Protein AF-A0A0D2FW81-F1 (afdb_monomer)

Mean predicted aligned error: 17.11 Å

Foldseek 3Di:
DDDDDDDPDPDDDPPPDPPPPVVLVVQLQQLCQDFPNDGHPDNVVSVVVLVVDDPVSSVVRVVSSVVSNVVSLLVVLVVLLVVLVVLVVDPVSVVCCVVCVPVNVVSVVSVVVNVVFVVLQVVLLVLLCVQANPVLCCLQVVVCPPPTSLLSVLSSVLSVPDHPVVVLLLLQLLLQLLLVDPDPPGDNPDQHGDSVSSVCCVPPSVSSVPRDDLVVVQWDQDPSSTTDGVVVVVPPPDPPDDDDDDDDDDDDDDDDDDDDDDDDDDDDDDDDDDDDDDDDDDDDDDDDDDDDDDDDDDDDDDDDDDDDDDDDDDDDDDDDDDDDDDDDDDDDDDDDDDDDDDDDDDDDDDDDPPPPPPVPDDPPDFPWAPPQDPVLVVLLPPPDQDFLQSLLVNLVSVVVCVVVVTDHDPSSLLSSLVSLQFDPPPDDPVRSVVLSVVCNVCLLQLANLVQCPDPVRVNRGDPVNFFDDLVNPCVVPPDRDDDDDDDFDDVVLLVVLCVLQVNDPVCCQFFQKDKHQDQPQQQVQAADDDDPVRGRPGNLVLVVVVVVQLVLVDDDDPVDDPLQWSQQAQFALSLLLCLLFLNNLSVLCNNFPVSFSLKAWAGGTKGWAAAARFFFFKKFQAQLLSCLPNVQCQRQKWKKAWQAWADQQWAKWKWTRQVVCSNVLQVQCVVLVNHDPDLMGTDDCSSPPPVNCVVRVTDTGGDIHHRNMMMIGGSSIIMGTHDDHHHTIIMDIGTIWGDHNSLWQTSNNLQGTLVQLLCCLVQVFHRQADPSNHGDQRDGPPHHDQLRDHDDDLAQCSCSNSSVDGCPDPRNSVVCCQCSPNDSVSNVVSSVVSSNVSGNSSSVSSVSSQVRQCVPCPVQRPNNCVVVVHDHDDDDDDPPPVPDDDDDDRDDDDDPDPPPPPDD

Sequence (904 aa):
MSSNPQYRRIQPRPATSSQSQVATQEEALVILQTVGDRTFETLAQTAEYLKQLTPEDRYYAISSQASKLIDVQKKTDQCMAYLLTFAREDEAISQRMIRDPGMWQKISDGAERRRKTKDKKQEAMTAVFERWGRENVERYFAHIMNNGGTTWAKIRRLALKTTLEIAMVELRKACLWRLTNPGPGRDNKTLEPVAADFELLHSQPEKIADVSTPISCGYAVGDSGWLVPAERVLNIADADDLAEEDDSSLSEIVSDTNVDNVEALTGANDDAEIQSAPQSEAEDVTDCSPSASDKGAARDTIPATCSAAESVTGDYEVQSDTDFDLNDGSDVDGDIDDSADLDYSPDQKKRKRDHHDEGGREKRRCGCASGIPNAFIARCTTGRAVNPAGQVSLIKGWAQHDRAGRSVCYHHARNIALVLGMQTRGIDMEMLKARLSMYYEAAVQNTIGKLKVDKSTYMWFSLDSRPSRPADGLGPYKLMPLKEEAFSITSEDQERLRTELGIDAQEWHAVGSIVLDCFEWWSIVTYSGPLEHLRGKTIKGVIDEEFDMYLAHLRKINNKNNYGWLRNMLHSLGQQVMRQDPLYYILYCALRPDRNTNLVSYPYYAKYARPGDSTAFRHIDLNIKQLAQSRRGASMIQGTVSLDNEEEDDCTIILPGMHHHIDEWARQIEDRGLSSDAFVHRISADHFNEDDAKAFGTSWTSQPCCAGQVRITLPHLPHGALGPTKRTRRTMLPWYVGLQADMETLEVAESGTWSDLSTAHRDLIAAPLSPSGLANRYDTIPFAFPAAVELNGLGAISDALVARRRHDKPAVISEKTIILKGTAEQRQQFIAVWRQKATNMVCEAFEMVKEVEMRLFGEKSFFVRKSLGLPPTVPDDDPDPGSPTADGYIHGFEEPTPDGLSKE

Nearest PDB structures (foldseek):
  5ncj-assembly2_B  TM=5.486E-01  e=3.817E-04  Streptomyces muensis
  7e08-assembly1_A-2  TM=6.364E-01  e=1.590E-03  uncultured bacterium esnapd13
  7e05-assembly1_B  TM=5.856E-01  e=3.992E-03  uncultured bacterium esnapd13
  5fzl-assembly1_A  TM=5.194E-01  e=1.151E-02  Homo sapiens

Secondary structure (DSSP, 8-state):
----------PPPPP----TTTHHHHHHHHHHHEETTEE-SSHHHHHHHHHHS-HHHHHHHHHHHHHHHHHHHHHHHHHHHHHHHHHHH-HHHHHHHTT-HHHHHHHHHHHHHHHHHHHHHHHHHHHHHHHH-HHHHHHHSGGGTTS-HHHHHHHHHHHTTS-HHHHHHHHHHHHHHHHHS--TT--SS--S--TTHHHHHHH-THHHHTPPPSGGGTEEE-TTSSEEETHHHHTTS---------------------------------------------------PPPP---------------------------------------------------------------------------S-TTS-HHHHHHTT--S---HHHHHHHHHHHHHHHHTT----HHHHHHHHHHTTB--TT--HHHHHHHHHHHHHHHHTT-HHHHHH-TTTGGGB-GGGSPPPTTTTTTT-SSPPP-PPPP---HHHHHHHHHHTT--HHHHHHHSEEEEE-STHHHHPBP-SS-GGGTT-BHHHHHHHHHHHHHHT---BTTB--TTEETT-SS-HHHHHHTT-HHHHHHHHHH-TT----EEEPP--EEEE-TT----EEEESS-HHHHHHH-TTTT--EEEEESS---TTSSEEE-TTGGGTHHHHHHHHHHTT-----SSEE--TTTS-HHHHHHTT---EEE---TTEEEEE-TTS-EEE-SS--S-EEEE--PEEEB-TTSSBBSSGGG-BHHHHHHHHHTT---SB-TTS-B-SS----S--TT------S-HHHHHHTTSS-TTSHHHHHHHIIIIIS-HHHHHHHHHHHHHHHHHHHHHHHHHHHHHHHHHHGGG-HHHHHHTTPPPPPPPPPP-TTS----------PPPPGGGSS--

Organism: NCBI:txid1442369

Structure (mmCIF, N/CA/C/O backbone):
data_AF-A0A0D2FW81-F1
#
_entry.id   AF-A0A0D2FW81-F1
#
loop_
_atom_site.group_PDB
_atom_site.id
_atom_site.type_symbol
_atom_site.label_atom_id
_atom_site.label_alt_id
_atom_site.label_comp_id
_atom_site.label_asym_id
_atom_site.label_entity_id
_atom_site.label_seq_id
_atom_site.pdbx_PDB_ins_code
_atom_site.Cartn_x
_atom_site.Cartn_y
_atom_site.Cartn_z
_atom_site.occupancy
_atom_site.B_iso_or_equiv
_atom_site.auth_seq_id
_atom_site.auth_comp_id
_atom_site.auth_asym_id
_atom_site.auth_atom_id
_atom_site.pdbx_PDB_model_num
ATOM 1 N N . MET A 1 1 ? 12.836 82.874 -39.401 1.00 36.91 1 MET A N 1
ATOM 2 C CA . MET A 1 1 ? 13.390 81.768 -38.584 1.00 36.91 1 MET A CA 1
ATOM 3 C C . MET A 1 1 ? 12.464 80.564 -38.709 1.00 36.91 1 MET A C 1
ATOM 5 O O . MET A 1 1 ? 11.299 80.786 -38.998 1.00 36.91 1 MET A O 1
ATOM 9 N N . SER A 1 2 ? 13.012 79.352 -38.565 1.00 37.69 2 SER A N 1
ATOM 10 C CA . SER A 1 2 ? 12.387 78.008 -38.568 1.00 37.69 2 SER A CA 1
ATOM 11 C C . SER A 1 2 ? 10.851 77.942 -38.479 1.00 37.69 2 SER A C 1
ATOM 13 O O . SER A 1 2 ? 10.268 78.511 -37.569 1.00 37.69 2 SER A O 1
ATOM 15 N N . SER A 1 3 ? 10.158 77.169 -39.318 1.00 36.75 3 SER A N 1
ATOM 16 C CA . SER A 1 3 ? 10.282 75.701 -39.336 1.00 36.75 3 SER A CA 1
ATOM 17 C C . SER A 1 3 ? 9.878 75.057 -40.679 1.00 36.75 3 SER A C 1
ATOM 19 O O . SER A 1 3 ? 9.390 75.713 -41.595 1.00 36.75 3 SER A O 1
ATOM 21 N N . ASN A 1 4 ? 10.177 73.762 -40.823 1.00 34.06 4 ASN A N 1
ATOM 22 C CA . ASN A 1 4 ? 10.326 73.067 -42.103 1.00 34.06 4 ASN A CA 1
ATOM 23 C C . ASN A 1 4 ? 9.243 71.975 -42.279 1.00 34.06 4 ASN A C 1
ATOM 25 O O . ASN A 1 4 ? 9.215 71.051 -41.461 1.00 34.06 4 ASN A O 1
ATOM 29 N N . PRO A 1 5 ? 8.371 72.020 -43.307 1.00 40.62 5 PRO A N 1
ATOM 30 C CA . PRO A 1 5 ? 7.389 70.966 -43.552 1.00 40.62 5 PRO A CA 1
ATOM 31 C C . PRO A 1 5 ? 8.065 69.755 -44.215 1.00 40.62 5 PRO A C 1
ATOM 33 O O . PRO A 1 5 ? 8.219 69.691 -45.436 1.00 40.62 5 PRO A O 1
ATOM 36 N N . GLN A 1 6 ? 8.481 68.773 -43.411 1.00 39.00 6 GLN A N 1
ATOM 37 C CA . GLN A 1 6 ? 9.050 67.536 -43.947 1.00 39.00 6 GLN A CA 1
ATOM 38 C C . GLN A 1 6 ? 8.000 66.723 -44.717 1.00 39.00 6 GLN A C 1
ATOM 40 O O . GLN A 1 6 ? 6.972 66.309 -44.180 1.00 39.00 6 GLN A O 1
ATOM 45 N N . TYR A 1 7 ? 8.310 66.449 -45.983 1.00 32.81 7 TYR A N 1
ATOM 46 C CA . TYR A 1 7 ? 7.567 65.534 -46.843 1.00 32.81 7 TYR A CA 1
ATOM 47 C C . TYR A 1 7 ? 7.407 64.155 -46.184 1.00 32.81 7 TYR A C 1
ATOM 49 O O . TYR A 1 7 ? 8.400 63.483 -45.891 1.00 32.81 7 TYR A O 1
ATOM 57 N N . ARG A 1 8 ? 6.163 63.665 -46.066 1.00 32.06 8 ARG A N 1
ATOM 58 C CA . ARG A 1 8 ? 5.905 62.231 -45.854 1.00 32.06 8 ARG A CA 1
ATOM 59 C C . ARG A 1 8 ? 6.378 61.457 -47.084 1.00 32.06 8 ARG A C 1
ATOM 61 O O . ARG A 1 8 ? 5.662 61.324 -48.073 1.00 32.06 8 ARG A O 1
ATOM 68 N N . ARG A 1 9 ? 7.594 60.921 -47.004 1.00 33.56 9 ARG A N 1
ATOM 69 C CA . ARG A 1 9 ? 8.120 59.945 -47.958 1.00 33.56 9 ARG A CA 1
ATOM 70 C C . ARG A 1 9 ? 7.308 58.658 -47.794 1.00 33.56 9 ARG A C 1
ATOM 72 O O . ARG A 1 9 ? 7.492 57.943 -46.812 1.00 33.56 9 ARG A O 1
ATOM 79 N N . ILE A 1 10 ? 6.395 58.380 -48.726 1.00 36.53 10 ILE A N 1
ATOM 80 C CA . ILE A 1 10 ? 5.711 57.083 -48.793 1.00 36.53 10 ILE A CA 1
ATOM 81 C C . ILE A 1 10 ? 6.795 56.033 -49.043 1.00 36.53 10 ILE A C 1
ATOM 83 O O . ILE A 1 10 ? 7.355 55.968 -50.137 1.00 36.53 10 ILE A O 1
ATOM 87 N N . GLN A 1 11 ? 7.133 55.245 -48.022 1.00 33.00 11 GLN A N 1
ATOM 88 C CA . GLN A 1 11 ? 7.944 54.054 -48.239 1.00 33.00 11 GLN A CA 1
ATOM 89 C C . GLN A 1 11 ? 7.075 53.010 -48.951 1.00 33.00 11 GLN A C 1
ATOM 91 O O . GLN A 1 11 ? 5.920 52.819 -48.555 1.00 33.00 11 GLN A O 1
ATOM 96 N N . PRO A 1 12 ? 7.583 52.337 -49.997 1.00 34.09 12 PRO A N 1
ATOM 97 C CA . PRO A 1 12 ? 6.867 51.215 -50.582 1.00 34.09 12 PRO A CA 1
ATOM 98 C C . PRO A 1 12 ? 6.705 50.128 -49.515 1.00 34.09 12 PRO A C 1
ATOM 100 O O . PRO A 1 12 ? 7.661 49.812 -48.803 1.00 34.09 12 PRO A O 1
ATOM 103 N N . ARG A 1 13 ? 5.507 49.535 -49.411 1.00 34.50 13 ARG A N 1
ATOM 104 C CA . ARG A 1 13 ? 5.342 48.287 -48.652 1.00 34.50 13 ARG A CA 1
ATOM 105 C C . ARG A 1 13 ? 6.376 47.282 -49.180 1.00 34.50 13 ARG A C 1
ATOM 107 O O . ARG A 1 13 ? 6.450 47.129 -50.403 1.00 34.50 13 ARG A O 1
ATOM 114 N N . PRO A 1 14 ? 7.146 46.592 -48.318 1.00 34.81 14 PRO A N 1
ATOM 115 C CA . PRO A 1 14 ? 7.971 45.489 -48.784 1.00 34.81 14 PRO A CA 1
ATOM 116 C C . PRO A 1 14 ? 7.052 44.469 -49.459 1.00 34.81 14 PRO A C 1
ATOM 118 O O . PRO A 1 14 ? 5.993 44.130 -48.926 1.00 34.81 14 PRO A O 1
ATOM 121 N N . ALA A 1 15 ? 7.431 44.026 -50.656 1.00 37.22 15 ALA A N 1
ATOM 122 C CA . ALA A 1 15 ? 6.680 43.007 -51.367 1.00 37.22 15 ALA A CA 1
ATOM 123 C C . ALA A 1 15 ? 6.626 41.745 -50.498 1.00 37.22 15 ALA A C 1
ATOM 125 O O . ALA A 1 15 ? 7.669 41.193 -50.146 1.00 37.22 15 ALA A O 1
ATOM 126 N N . THR A 1 16 ? 5.419 41.288 -50.160 1.00 36.81 16 THR A N 1
ATOM 127 C CA . THR A 1 16 ? 5.213 39.961 -49.578 1.00 36.81 16 THR A CA 1
ATOM 128 C C . THR A 1 16 ? 5.752 38.938 -50.567 1.00 36.81 16 THR A C 1
ATOM 130 O O . THR A 1 16 ? 5.180 38.761 -51.646 1.00 36.81 16 THR A O 1
ATOM 133 N N . SER A 1 17 ? 6.883 38.318 -50.231 1.00 38.50 17 SER A N 1
ATOM 134 C CA . SER A 1 17 ? 7.563 37.357 -51.089 1.00 38.50 17 SER A CA 1
ATOM 135 C C . SER A 1 17 ? 6.629 36.192 -51.406 1.00 38.50 17 SER A C 1
ATOM 137 O O . SER A 1 17 ? 6.050 35.563 -50.521 1.00 38.50 17 SER A O 1
ATOM 139 N N . SER A 1 18 ? 6.497 35.868 -52.690 1.00 44.69 18 SER A N 1
ATOM 140 C CA . SER A 1 18 ? 5.709 34.740 -53.186 1.00 44.69 18 SER A CA 1
ATOM 141 C C . SER A 1 18 ? 6.417 33.394 -52.947 1.00 44.69 18 SER A C 1
ATOM 143 O O . SER A 1 18 ? 6.593 32.594 -53.861 1.00 44.69 18 SER A O 1
ATOM 145 N N . GLN A 1 19 ? 6.801 33.105 -51.700 1.00 43.53 19 GLN A N 1
ATOM 146 C CA . GLN A 1 19 ? 7.464 31.858 -51.278 1.00 43.53 19 GLN A CA 1
ATOM 147 C C . GLN A 1 19 ? 6.510 30.646 -51.157 1.00 43.53 19 GLN A C 1
ATOM 149 O O . GLN A 1 19 ? 6.854 29.625 -50.572 1.00 43.53 19 GLN A O 1
ATOM 154 N N . SER A 1 20 ? 5.308 30.716 -51.735 1.00 47.03 20 SER A N 1
ATOM 155 C CA . SER A 1 20 ? 4.236 29.735 -51.502 1.00 47.03 20 SER A CA 1
ATOM 156 C C . SER A 1 20 ? 4.322 28.437 -52.327 1.00 47.03 20 SER A C 1
ATOM 158 O O . SER A 1 20 ? 3.483 27.562 -52.117 1.00 47.03 20 SER A O 1
ATOM 160 N N . GLN A 1 21 ? 5.253 28.296 -53.282 1.00 48.81 21 GLN A N 1
ATOM 161 C CA . GLN A 1 21 ? 5.257 27.150 -54.218 1.00 48.81 21 GLN A CA 1
ATOM 162 C C . GLN A 1 21 ? 6.436 26.173 -54.090 1.00 48.81 21 GLN A C 1
ATOM 164 O O . GLN A 1 21 ? 6.272 25.016 -54.465 1.00 48.81 21 GLN A O 1
ATOM 169 N N . VAL A 1 22 ? 7.579 26.572 -53.522 1.00 53.28 22 VAL A N 1
ATOM 170 C CA . VAL A 1 22 ? 8.696 25.632 -53.258 1.00 53.28 22 VAL A CA 1
ATOM 171 C C . VAL A 1 22 ? 8.409 24.763 -52.019 1.00 53.28 22 VAL A C 1
ATOM 173 O O . VAL A 1 22 ? 8.812 23.601 -51.943 1.00 53.28 22 VAL A O 1
ATOM 176 N N . ALA A 1 23 ? 7.594 25.300 -51.104 1.00 58.06 23 ALA A N 1
ATOM 177 C CA . ALA A 1 23 ? 7.311 24.740 -49.791 1.00 58.06 23 ALA A CA 1
ATOM 178 C C . ALA A 1 23 ? 6.840 23.276 -49.786 1.00 58.06 23 ALA A C 1
ATOM 180 O O . ALA A 1 23 ? 7.172 22.570 -48.848 1.00 58.06 23 ALA A O 1
ATOM 181 N N . THR A 1 24 ? 6.097 22.772 -50.782 1.00 68.81 24 THR A N 1
ATOM 182 C CA . THR A 1 24 ? 5.562 21.392 -50.716 1.00 68.81 24 THR A CA 1
ATOM 183 C C . THR A 1 24 ? 6.593 20.309 -51.035 1.00 68.81 24 THR A C 1
ATOM 185 O O . THR A 1 24 ? 6.506 19.212 -50.485 1.00 68.81 24 THR A O 1
ATOM 188 N N . GLN A 1 25 ? 7.580 20.589 -51.894 1.00 75.31 25 GLN A N 1
ATOM 189 C CA . GLN A 1 25 ? 8.678 19.650 -52.155 1.00 75.31 25 GLN A CA 1
ATOM 190 C C . GLN A 1 25 ? 9.708 19.682 -51.026 1.00 75.31 25 GLN A C 1
ATOM 192 O O . GLN A 1 25 ? 10.181 18.627 -50.609 1.00 75.31 25 GLN A O 1
ATOM 197 N N . GLU A 1 26 ? 9.989 20.868 -50.484 1.00 82.31 26 GLU A N 1
ATOM 198 C CA . GLU A 1 26 ? 10.825 21.029 -49.291 1.00 82.31 26 GLU A CA 1
ATOM 199 C C . GLU A 1 26 ? 10.161 20.395 -48.056 1.00 82.31 26 GLU A C 1
ATOM 201 O O . GLU A 1 26 ? 10.814 19.638 -47.350 1.00 82.31 26 GLU A O 1
ATOM 206 N N . GLU A 1 27 ? 8.851 20.580 -47.841 1.00 85.06 27 GLU A N 1
ATOM 207 C CA . GLU A 1 27 ? 8.082 19.930 -46.765 1.00 85.06 27 GLU A CA 1
ATOM 208 C C . GLU A 1 27 ? 8.130 18.396 -46.888 1.00 85.06 27 GLU A C 1
ATOM 210 O O . GLU A 1 27 ? 8.410 17.710 -45.905 1.00 85.06 27 GLU A O 1
ATOM 215 N N . ALA A 1 28 ? 7.934 17.837 -48.090 1.00 86.44 28 ALA A N 1
ATOM 216 C CA . ALA A 1 28 ? 8.048 16.394 -48.321 1.00 86.44 28 ALA A CA 1
ATOM 217 C C . ALA A 1 28 ? 9.473 15.858 -48.085 1.00 86.44 28 ALA A C 1
ATOM 219 O O . ALA A 1 28 ? 9.639 14.779 -47.509 1.00 86.44 28 ALA A O 1
ATOM 220 N N . LEU A 1 29 ? 10.499 16.603 -48.512 1.00 86.38 29 LEU A N 1
ATOM 221 C CA . LEU A 1 29 ? 11.899 16.238 -48.310 1.00 86.38 29 LEU A CA 1
ATOM 222 C C . LEU A 1 29 ? 12.276 16.285 -46.823 1.00 86.38 29 LEU A C 1
ATOM 224 O O . LEU A 1 29 ? 12.851 15.319 -46.329 1.00 86.38 29 LEU A O 1
ATOM 228 N N . VAL A 1 30 ? 11.863 17.330 -46.098 1.00 91.25 30 VAL A N 1
ATOM 229 C CA . VAL A 1 30 ? 12.036 17.463 -44.642 1.00 91.25 30 VAL A CA 1
ATOM 230 C C . VAL A 1 30 ? 11.322 16.331 -43.900 1.00 91.25 30 VAL A C 1
ATOM 232 O O . VAL A 1 30 ? 11.922 15.702 -43.035 1.00 91.25 30 VAL A O 1
ATOM 235 N N . ILE A 1 31 ? 10.083 15.982 -44.268 1.00 89.44 31 ILE A N 1
ATOM 236 C CA . ILE A 1 31 ? 9.366 14.837 -43.672 1.00 89.44 31 ILE A CA 1
ATOM 237 C C . ILE A 1 31 ? 10.150 13.531 -43.843 1.00 89.44 31 ILE A C 1
ATOM 239 O O . ILE A 1 31 ? 10.246 12.749 -42.897 1.00 89.44 31 ILE A O 1
ATOM 243 N N . LEU A 1 32 ? 10.712 13.288 -45.031 1.00 91.00 32 LEU A N 1
ATOM 244 C CA . LEU A 1 32 ? 11.536 12.108 -45.300 1.00 91.00 32 LEU A CA 1
ATOM 245 C C . LEU A 1 32 ? 12.903 12.160 -44.603 1.00 91.00 32 LEU A C 1
ATOM 247 O O . LEU A 1 32 ? 13.436 11.108 -44.262 1.00 91.00 32 LEU A O 1
ATOM 251 N N . GLN A 1 33 ? 13.452 13.355 -44.382 1.00 95.12 33 GLN A N 1
ATOM 252 C CA . GLN A 1 33 ? 14.712 13.594 -43.675 1.00 95.12 33 GLN A CA 1
ATOM 253 C C . GLN A 1 33 ? 14.577 13.594 -42.147 1.00 95.12 33 GLN A C 1
ATOM 255 O O . GLN A 1 33 ? 15.594 13.501 -41.466 1.00 95.12 33 GLN A O 1
ATOM 260 N N . THR A 1 34 ? 13.369 13.685 -41.586 1.00 91.56 34 THR A N 1
ATOM 261 C CA . THR A 1 34 ? 13.149 13.718 -40.131 1.00 91.56 34 THR A CA 1
ATOM 262 C C . THR A 1 34 ? 12.548 12.409 -39.609 1.00 91.56 34 THR A C 1
ATOM 264 O O . THR A 1 34 ? 11.454 12.006 -40.009 1.00 91.56 34 THR A O 1
ATOM 267 N N . VAL A 1 35 ? 13.235 11.761 -38.660 1.00 90.31 35 VAL A N 1
ATOM 268 C CA . VAL A 1 35 ? 12.784 10.541 -37.963 1.00 90.31 35 VAL A CA 1
ATOM 269 C C . VAL A 1 35 ? 12.871 10.739 -36.449 1.00 90.31 35 VAL A C 1
ATOM 271 O O . VAL A 1 35 ? 13.964 10.787 -35.878 1.00 90.31 35 VAL A O 1
ATOM 274 N N . GLY A 1 36 ? 11.713 10.820 -35.787 1.00 89.50 36 GLY A N 1
ATOM 275 C CA . GLY A 1 36 ? 11.636 11.296 -34.401 1.00 89.50 36 GLY A CA 1
ATOM 276 C C . GLY A 1 36 ? 12.146 12.736 -34.316 1.00 89.50 36 GLY A C 1
ATOM 277 O O . GLY A 1 36 ? 11.837 13.542 -35.190 1.00 89.50 36 GLY A O 1
ATOM 278 N N . ASP A 1 37 ? 12.988 13.022 -33.326 1.00 89.94 37 ASP A N 1
ATOM 279 C CA . ASP A 1 37 ? 13.571 14.356 -33.100 1.00 89.94 37 ASP A CA 1
ATOM 280 C C . ASP A 1 37 ? 14.871 14.605 -33.895 1.00 89.94 37 ASP A C 1
ATOM 282 O O . ASP A 1 37 ? 15.617 15.541 -33.609 1.00 89.94 37 ASP A O 1
ATOM 286 N N . ARG A 1 38 ? 15.200 13.740 -34.866 1.00 92.81 38 ARG A N 1
ATOM 287 C CA . ARG A 1 38 ? 16.430 13.832 -35.669 1.00 92.81 38 ARG A CA 1
ATOM 288 C C . ARG A 1 38 ? 16.117 14.165 -37.117 1.00 92.81 38 ARG A C 1
ATOM 290 O O . ARG A 1 38 ? 15.380 13.421 -37.758 1.00 92.81 38 ARG A O 1
ATOM 297 N N . THR A 1 39 ? 16.755 15.209 -37.633 1.00 94.44 39 THR A N 1
ATOM 298 C CA . THR A 1 39 ? 16.758 15.567 -39.058 1.00 94.44 39 THR A CA 1
ATOM 299 C C . THR A 1 39 ? 18.122 15.251 -39.663 1.00 94.44 39 THR A C 1
ATOM 301 O O . THR A 1 39 ? 19.151 15.538 -39.053 1.00 94.44 39 THR A O 1
ATOM 304 N N . PHE A 1 40 ? 18.128 14.655 -40.852 1.00 94.94 40 PHE A N 1
ATOM 305 C CA . PHE A 1 40 ? 19.324 14.259 -41.593 1.00 94.94 40 PHE A CA 1
ATOM 306 C C . PHE A 1 40 ? 19.504 15.129 -42.842 1.00 94.94 40 PHE A C 1
ATOM 308 O O . PHE A 1 40 ? 18.536 15.510 -43.493 1.00 94.94 40 PHE A O 1
ATOM 315 N N . GLU A 1 41 ? 20.746 15.401 -43.233 1.00 92.44 41 GLU A N 1
ATOM 316 C CA . GLU A 1 41 ? 21.062 16.236 -44.401 1.00 92.44 41 GLU A CA 1
ATOM 317 C C . GLU A 1 41 ? 20.705 15.542 -45.723 1.00 92.44 41 GLU A C 1
ATOM 319 O O . GLU A 1 41 ? 20.479 16.193 -46.740 1.00 92.44 41 GLU A O 1
ATOM 324 N N . THR A 1 42 ? 20.635 14.206 -45.736 1.00 94.25 42 THR A N 1
ATOM 325 C CA . THR A 1 42 ? 20.328 13.420 -46.940 1.00 94.25 42 THR A CA 1
ATOM 326 C C . THR A 1 42 ? 19.393 12.241 -46.663 1.00 94.25 42 THR A C 1
ATOM 328 O O . THR A 1 42 ? 19.382 11.639 -45.585 1.00 94.25 42 THR A O 1
ATOM 331 N N . LEU A 1 43 ? 18.644 11.834 -47.692 1.00 90.00 43 LEU A N 1
ATOM 332 C CA . LEU A 1 43 ? 17.819 10.622 -47.646 1.00 90.00 43 LEU A CA 1
ATOM 333 C C . LEU A 1 43 ? 18.652 9.348 -47.431 1.00 90.00 43 LEU A C 1
ATOM 335 O O . LEU A 1 43 ? 18.160 8.396 -46.834 1.00 90.00 43 LEU A O 1
ATOM 339 N N . ALA A 1 44 ? 19.920 9.337 -47.858 1.00 90.88 44 ALA A N 1
ATOM 340 C CA . ALA A 1 44 ? 20.838 8.226 -47.617 1.00 90.88 44 ALA A CA 1
ATOM 341 C C . ALA A 1 44 ? 21.174 8.074 -46.122 1.00 90.88 44 ALA A C 1
ATOM 343 O O . ALA A 1 44 ? 21.063 6.973 -45.586 1.00 90.88 44 ALA A O 1
ATOM 344 N N . GLN A 1 45 ? 21.498 9.176 -45.431 1.00 94.06 45 GLN A N 1
ATOM 345 C CA . GLN A 1 45 ? 21.685 9.188 -43.973 1.00 94.06 45 GLN A CA 1
ATOM 346 C C . GLN A 1 45 ? 20.405 8.743 -43.242 1.00 94.06 45 GLN A C 1
ATOM 348 O O . GLN A 1 45 ? 20.474 7.930 -42.321 1.00 94.06 45 GLN A O 1
ATOM 353 N N . THR A 1 46 ? 19.233 9.208 -43.692 1.00 92.19 46 THR A N 1
ATOM 354 C CA . THR A 1 46 ? 17.942 8.813 -43.100 1.00 92.19 46 THR A CA 1
ATOM 355 C C . THR A 1 46 ? 17.668 7.320 -43.279 1.00 92.19 46 THR A C 1
ATOM 357 O O . THR A 1 46 ? 17.301 6.634 -42.327 1.00 92.19 46 THR A O 1
ATOM 360 N N . ALA A 1 47 ? 17.885 6.786 -44.484 1.00 86.56 47 ALA A N 1
ATOM 361 C CA . ALA A 1 47 ? 17.716 5.368 -44.775 1.00 86.56 47 ALA A CA 1
ATOM 362 C C . ALA A 1 47 ? 18.682 4.499 -43.954 1.00 86.56 47 ALA A C 1
ATOM 364 O O . ALA A 1 47 ? 18.283 3.445 -43.463 1.00 86.56 47 ALA A O 1
ATOM 365 N N . GLU A 1 48 ? 19.927 4.941 -43.763 1.00 91.75 48 GLU A N 1
ATOM 366 C CA . GLU A 1 48 ? 20.900 4.227 -42.933 1.00 91.75 48 GLU A CA 1
ATOM 367 C C . GLU A 1 48 ? 20.520 4.264 -41.445 1.00 91.75 48 GLU A C 1
ATOM 369 O O . GLU A 1 48 ? 20.569 3.235 -40.774 1.00 91.75 48 GLU A O 1
ATOM 374 N N . TYR A 1 49 ? 20.016 5.394 -40.941 1.00 94.81 49 TYR A N 1
ATOM 375 C CA . TYR A 1 49 ? 19.458 5.473 -39.589 1.00 94.81 49 TYR A CA 1
ATOM 376 C C . TYR A 1 49 ? 18.227 4.568 -39.410 1.00 94.81 49 TYR A C 1
ATOM 378 O O . TYR A 1 49 ? 18.140 3.830 -38.430 1.00 94.81 49 TYR A O 1
ATOM 386 N N . LEU A 1 50 ? 17.305 4.537 -40.379 1.00 86.19 50 LEU A N 1
ATOM 387 C CA . LEU A 1 50 ? 16.153 3.627 -40.359 1.00 86.19 50 LEU A CA 1
ATOM 388 C C . LEU A 1 50 ? 16.590 2.150 -40.343 1.00 86.19 50 LEU A C 1
ATOM 390 O O . LEU A 1 50 ? 15.964 1.346 -39.653 1.00 86.19 50 LEU A O 1
ATOM 394 N N . LYS A 1 51 ? 17.684 1.778 -41.028 1.00 90.88 51 LYS A N 1
ATOM 395 C CA . LYS A 1 51 ? 18.278 0.426 -40.941 1.00 90.88 51 LYS A CA 1
ATOM 396 C C . LYS A 1 51 ? 18.877 0.106 -39.565 1.00 90.88 51 LYS A C 1
ATOM 398 O O . LYS A 1 51 ? 18.931 -1.073 -39.216 1.00 90.88 51 LYS A O 1
ATOM 403 N N . GLN A 1 52 ? 19.298 1.113 -38.800 1.00 89.88 52 GLN A N 1
ATOM 404 C CA . GLN A 1 52 ? 19.806 0.963 -37.429 1.00 89.88 52 GLN A CA 1
ATOM 405 C C . GLN A 1 52 ? 18.681 0.867 -36.382 1.00 89.88 52 GLN A C 1
ATOM 407 O O . GLN A 1 52 ? 18.912 0.370 -35.280 1.00 89.88 52 GLN A O 1
ATOM 412 N N . LEU A 1 53 ? 17.458 1.305 -36.706 1.00 82.50 53 LEU A N 1
ATOM 413 C CA . LEU A 1 53 ? 16.280 1.084 -35.860 1.00 82.50 53 LEU A CA 1
ATOM 414 C C . LEU A 1 53 ? 15.877 -0.397 -35.825 1.00 82.50 53 LEU A C 1
ATOM 416 O O . LEU A 1 53 ? 16.073 -1.133 -36.802 1.00 82.50 53 LEU A O 1
ATOM 420 N N . THR A 1 54 ? 15.247 -0.825 -34.724 1.00 84.31 54 THR A N 1
ATOM 421 C CA . THR A 1 54 ? 14.632 -2.160 -34.641 1.00 84.31 54 THR A CA 1
ATOM 422 C C . THR A 1 54 ? 13.533 -2.309 -35.706 1.00 84.31 54 THR A C 1
ATOM 424 O O . THR A 1 54 ? 13.020 -1.298 -36.188 1.00 84.31 54 THR A O 1
ATOM 427 N N . PRO A 1 55 ? 13.144 -3.533 -36.117 1.00 78.12 55 PRO A N 1
ATOM 428 C CA . PRO A 1 55 ? 12.097 -3.716 -37.128 1.00 78.12 55 PRO A CA 1
ATOM 429 C C . PRO A 1 55 ? 10.770 -3.024 -36.780 1.00 78.12 55 PRO A C 1
ATOM 431 O O . PRO A 1 55 ? 10.099 -2.517 -37.673 1.00 78.12 55 PRO A O 1
ATOM 434 N N . GLU A 1 56 ? 10.430 -2.968 -35.492 1.00 61.28 56 GLU A N 1
ATOM 435 C CA . GLU A 1 56 ? 9.215 -2.339 -34.976 1.00 61.28 56 GLU A CA 1
ATOM 436 C C . GLU A 1 56 ? 9.328 -0.806 -34.953 1.00 61.28 56 GLU A C 1
ATOM 438 O O . GLU A 1 56 ? 8.509 -0.127 -35.571 1.00 61.28 56 GLU A O 1
ATOM 443 N N . ASP A 1 57 ? 10.399 -0.247 -34.375 1.00 67.50 57 ASP A N 1
ATOM 444 C CA . ASP A 1 57 ? 10.664 1.204 -34.408 1.00 67.50 57 ASP A CA 1
ATOM 445 C C . ASP A 1 57 ? 10.734 1.734 -35.850 1.00 67.50 57 ASP A C 1
ATOM 447 O O . ASP A 1 57 ? 10.247 2.821 -36.162 1.00 67.50 57 ASP A O 1
ATOM 451 N N . ARG A 1 58 ? 11.331 0.946 -36.753 1.00 86.81 58 ARG A N 1
ATOM 452 C CA . ARG A 1 58 ? 11.423 1.236 -38.187 1.00 86.81 58 ARG A CA 1
ATOM 453 C C . ARG A 1 58 ? 10.052 1.235 -38.849 1.00 86.81 58 ARG A C 1
ATOM 455 O O . ARG A 1 58 ? 9.791 2.113 -39.665 1.00 86.81 58 ARG A O 1
ATOM 462 N N . TYR A 1 59 ? 9.185 0.283 -38.505 1.00 73.88 59 TYR A N 1
ATOM 463 C CA . TYR A 1 59 ? 7.809 0.256 -38.993 1.00 73.88 59 TYR A CA 1
ATOM 464 C C . TYR A 1 59 ? 7.038 1.500 -38.533 1.00 73.88 59 TYR A C 1
ATOM 466 O O . TYR A 1 59 ? 6.448 2.181 -39.369 1.00 73.88 59 TYR A O 1
ATOM 474 N N . TYR A 1 60 ? 7.112 1.867 -37.249 1.00 66.94 60 TYR A N 1
ATOM 475 C CA . TYR A 1 60 ? 6.463 3.080 -36.739 1.00 66.94 60 TYR A CA 1
ATOM 476 C C . TYR A 1 60 ? 7.021 4.362 -37.373 1.00 66.94 60 TYR A C 1
ATOM 478 O O . TYR A 1 60 ? 6.248 5.231 -37.781 1.00 66.94 60 TYR A O 1
ATOM 486 N N . ALA A 1 61 ? 8.345 4.469 -37.521 1.00 73.50 61 ALA A N 1
ATOM 487 C CA . ALA A 1 61 ? 8.996 5.594 -38.186 1.00 73.50 61 ALA A CA 1
ATOM 488 C C . ALA A 1 61 ? 8.530 5.750 -39.644 1.00 73.50 61 ALA A C 1
ATOM 490 O O . ALA A 1 61 ? 8.085 6.832 -40.033 1.00 73.50 61 ALA A O 1
ATOM 491 N N . ILE A 1 62 ? 8.563 4.665 -40.426 1.00 78.75 62 ILE A N 1
ATOM 492 C CA . ILE A 1 62 ? 8.134 4.661 -41.832 1.00 78.75 62 ILE A CA 1
ATOM 493 C C . ILE A 1 62 ? 6.635 4.965 -41.949 1.00 78.75 62 ILE A C 1
ATOM 495 O O . ILE A 1 62 ? 6.252 5.790 -42.775 1.00 78.75 62 ILE A O 1
ATOM 499 N N . SER A 1 63 ? 5.785 4.372 -41.107 1.00 68.81 63 SER A N 1
ATOM 500 C CA . SER A 1 63 ? 4.340 4.642 -41.092 1.00 68.81 63 SER A CA 1
ATOM 501 C C . SER A 1 63 ? 4.021 6.100 -40.737 1.00 68.81 63 SER A C 1
ATOM 503 O O . SER A 1 63 ? 3.151 6.711 -41.360 1.00 68.81 63 SER A O 1
ATOM 505 N N . SER A 1 64 ? 4.760 6.696 -39.795 1.00 75.88 64 SER A N 1
ATOM 506 C CA . SER A 1 64 ? 4.633 8.113 -39.431 1.00 75.88 64 SER A CA 1
ATOM 507 C C . SER A 1 64 ? 5.038 9.040 -40.585 1.00 75.88 64 SER A C 1
ATOM 509 O O . SER A 1 64 ? 4.286 9.951 -40.939 1.00 75.88 64 SER A O 1
ATOM 511 N N . GLN A 1 65 ? 6.177 8.775 -41.237 1.00 82.19 65 GLN A N 1
ATOM 512 C CA . GLN A 1 65 ? 6.609 9.523 -42.424 1.00 82.19 65 GLN A CA 1
ATOM 513 C C . GLN A 1 65 ? 5.615 9.373 -43.586 1.00 82.19 65 GLN A C 1
ATOM 515 O O . GLN A 1 65 ? 5.226 10.370 -44.194 1.00 82.19 65 GLN A O 1
ATOM 520 N N . ALA A 1 66 ? 5.134 8.156 -43.856 1.00 75.19 66 ALA A N 1
ATOM 521 C CA . ALA A 1 66 ? 4.140 7.888 -44.895 1.00 75.19 66 ALA A CA 1
ATOM 522 C C . ALA A 1 66 ? 2.819 8.638 -44.648 1.00 75.19 66 ALA A C 1
ATOM 524 O O . ALA A 1 66 ? 2.269 9.224 -45.579 1.00 75.19 66 ALA A O 1
ATOM 525 N N . SER A 1 67 ? 2.342 8.686 -43.398 1.00 69.56 67 SER A N 1
ATOM 526 C CA . SER A 1 67 ? 1.144 9.450 -43.022 1.00 69.56 67 SER A CA 1
ATOM 527 C C . SER A 1 67 ? 1.304 10.949 -43.318 1.00 69.56 67 SER A C 1
ATOM 529 O O . SER A 1 67 ? 0.466 11.547 -43.995 1.00 69.56 67 SER A O 1
ATOM 531 N N . LYS A 1 68 ? 2.438 11.543 -42.921 1.00 76.94 68 LYS A N 1
ATOM 532 C CA . LYS A 1 68 ? 2.749 12.959 -43.188 1.00 76.94 68 LYS A CA 1
ATOM 533 C C . LYS A 1 68 ? 2.859 13.261 -44.693 1.00 76.94 68 LYS A C 1
ATOM 535 O O . LYS A 1 68 ? 2.347 14.278 -45.157 1.00 76.94 68 LYS A O 1
ATOM 540 N N . LEU A 1 69 ? 3.461 12.365 -45.481 1.00 77.50 69 LEU A N 1
ATOM 541 C CA . LEU A 1 69 ? 3.548 12.504 -46.945 1.00 77.50 69 LEU A CA 1
ATOM 542 C C . LEU A 1 69 ? 2.179 12.435 -47.632 1.00 77.50 69 LEU A C 1
ATOM 544 O O . LEU A 1 69 ? 1.934 13.169 -48.591 1.00 77.50 69 LEU A O 1
ATOM 548 N N . ILE A 1 70 ? 1.264 11.601 -47.129 1.00 76.06 70 ILE A N 1
ATOM 549 C CA . ILE A 1 70 ? -0.126 11.558 -47.600 1.00 76.06 70 ILE A CA 1
ATOM 550 C C . ILE A 1 70 ? -0.808 12.923 -47.399 1.00 76.06 70 ILE A C 1
ATOM 552 O O . ILE A 1 70 ? -1.572 13.354 -48.266 1.00 76.06 70 ILE A O 1
ATOM 556 N N . ASP A 1 71 ? -0.518 13.639 -46.311 1.00 74.50 71 ASP A N 1
ATOM 557 C CA . ASP A 1 71 ? -1.067 14.979 -46.077 1.00 74.50 71 ASP A CA 1
ATOM 558 C C . ASP A 1 71 ? -0.460 16.051 -46.995 1.00 74.50 71 ASP A C 1
ATOM 560 O O . ASP A 1 71 ? -1.205 16.878 -47.530 1.00 74.50 71 ASP A O 1
ATOM 564 N N . VAL A 1 72 ? 0.841 15.989 -47.300 1.00 79.75 72 VAL A N 1
ATOM 565 C CA . VAL A 1 72 ? 1.449 16.850 -48.337 1.00 79.75 72 VAL A CA 1
ATOM 566 C C . VAL A 1 72 ? 0.832 16.583 -49.715 1.00 79.75 72 VAL A C 1
ATOM 568 O O . VAL A 1 72 ? 0.504 17.527 -50.443 1.00 79.75 72 VAL A O 1
ATOM 571 N N . GLN A 1 73 ? 0.582 15.319 -50.072 1.00 83.06 73 GLN A N 1
ATOM 572 C CA . GLN A 1 73 ? -0.101 14.981 -51.325 1.00 83.06 73 GLN A CA 1
ATOM 573 C C . GLN A 1 73 ? -1.538 15.531 -51.360 1.00 83.06 73 GLN A C 1
ATOM 575 O O . GLN A 1 73 ? -1.956 16.052 -52.394 1.00 83.06 73 GLN A O 1
ATOM 580 N N . LYS A 1 74 ? -2.286 15.500 -50.244 1.00 76.81 74 LYS A N 1
ATOM 581 C CA . LYS A 1 74 ? -3.626 16.119 -50.154 1.00 76.81 74 LYS A CA 1
ATOM 582 C C . LYS A 1 74 ? -3.579 17.636 -50.366 1.00 76.81 74 LYS A C 1
ATOM 584 O O . LYS A 1 74 ? -4.442 18.154 -51.077 1.00 76.81 74 LYS A O 1
ATOM 589 N N . LYS A 1 75 ? -2.599 18.338 -49.773 1.00 80.25 75 LYS A N 1
ATOM 590 C CA . LYS A 1 75 ? -2.373 19.781 -50.004 1.00 80.25 75 LYS A CA 1
ATOM 591 C C . LYS A 1 75 ? -2.070 20.046 -51.483 1.00 80.25 75 LYS A C 1
ATOM 593 O O . LYS A 1 75 ? -2.679 20.920 -52.090 1.00 80.25 75 LYS A O 1
ATOM 598 N N . THR A 1 76 ? -1.191 19.241 -52.077 1.00 84.31 76 THR A N 1
ATOM 599 C CA . THR A 1 76 ? -0.789 19.347 -53.489 1.00 84.31 76 THR A CA 1
ATOM 600 C C . THR A 1 76 ? -1.973 19.132 -54.436 1.00 84.31 76 THR A C 1
ATOM 602 O O . THR A 1 76 ? -2.224 19.974 -55.295 1.00 84.31 76 THR A O 1
ATOM 605 N N . ASP A 1 77 ? -2.761 18.071 -54.238 1.00 83.69 77 ASP A N 1
ATOM 606 C CA . ASP A 1 77 ? -3.968 17.785 -55.027 1.00 83.69 77 ASP A CA 1
ATOM 607 C C . ASP A 1 77 ? -5.043 18.887 -54.851 1.00 83.69 77 ASP A C 1
ATOM 609 O O . ASP A 1 77 ? -5.779 19.196 -55.789 1.00 83.69 77 ASP A O 1
ATOM 613 N N . GLN A 1 78 ? -5.116 19.542 -53.682 1.00 82.25 78 GLN A N 1
ATOM 614 C CA . GLN A 1 78 ? -5.969 20.720 -53.461 1.00 82.25 78 GLN A CA 1
ATOM 615 C C . GLN A 1 78 ? -5.474 21.961 -54.223 1.00 82.25 78 GLN A C 1
ATOM 617 O O . GLN A 1 78 ? -6.287 22.633 -54.860 1.00 82.25 78 GLN A O 1
ATOM 622 N N . CYS A 1 79 ? -4.171 22.250 -54.207 1.00 83.38 79 CYS A N 1
ATOM 623 C CA . CYS A 1 79 ? -3.586 23.338 -54.996 1.00 83.38 79 CYS A CA 1
ATOM 624 C C . CYS A 1 79 ? -3.756 23.100 -56.504 1.00 83.38 79 CYS A C 1
ATOM 626 O O . CYS A 1 79 ? -4.082 24.034 -57.231 1.00 83.38 79 CYS A O 1
ATOM 628 N N . MET A 1 80 ? -3.615 21.854 -56.970 1.00 87.94 80 MET A N 1
ATOM 629 C CA . MET A 1 80 ? -3.886 21.471 -58.361 1.00 87.94 80 MET A CA 1
ATOM 630 C C . MET A 1 80 ? -5.359 21.668 -58.739 1.00 87.94 80 MET A C 1
ATOM 632 O O . MET A 1 80 ? -5.636 22.183 -59.818 1.00 87.94 80 MET A O 1
ATOM 636 N N . ALA A 1 81 ? -6.302 21.326 -57.854 1.00 86.56 81 ALA A N 1
ATOM 637 C CA . ALA A 1 81 ? -7.725 21.586 -58.078 1.00 86.56 81 ALA A CA 1
ATOM 638 C C . ALA A 1 81 ? -8.033 23.089 -58.188 1.00 86.56 81 ALA A C 1
ATOM 640 O O . ALA A 1 81 ? -8.723 23.496 -59.117 1.00 86.56 81 ALA A O 1
ATOM 641 N N . TYR A 1 82 ? -7.488 23.913 -57.286 1.00 86.44 82 TYR A N 1
ATOM 642 C CA . TYR A 1 82 ? -7.642 25.370 -57.343 1.00 86.44 82 TYR A CA 1
ATOM 643 C C . TYR A 1 82 ? -7.038 25.958 -58.627 1.00 86.44 82 TYR A C 1
ATOM 645 O O . TYR A 1 82 ? -7.705 26.708 -59.337 1.00 86.44 82 TYR A O 1
ATOM 653 N N . LEU A 1 83 ? -5.804 25.564 -58.962 1.00 85.25 83 LEU A N 1
ATOM 654 C CA . LEU A 1 83 ? -5.104 26.026 -60.159 1.00 85.25 83 LEU A CA 1
ATOM 655 C C . LEU A 1 83 ? -5.832 25.619 -61.448 1.00 85.25 83 LEU A C 1
ATOM 657 O O . LEU A 1 83 ? -5.878 26.412 -62.381 1.00 85.25 83 LEU A O 1
ATOM 661 N N . LEU A 1 84 ? -6.422 24.420 -61.504 1.00 89.81 84 LEU A N 1
ATOM 662 C CA . LEU A 1 84 ? -7.210 23.972 -62.654 1.00 89.81 84 LEU A CA 1
ATOM 663 C C . LEU A 1 84 ? -8.511 24.764 -62.820 1.00 89.81 84 LEU A C 1
ATOM 665 O O . LEU A 1 84 ? -8.901 25.038 -63.951 1.00 89.81 84 LEU A O 1
ATOM 669 N N . THR A 1 85 ? -9.184 25.115 -61.720 1.00 88.31 85 THR A N 1
ATOM 670 C CA . THR A 1 85 ? -10.378 25.971 -61.756 1.00 88.31 85 THR A CA 1
ATOM 671 C C . THR A 1 85 ? -10.009 27.361 -62.270 1.00 88.31 85 THR A C 1
ATOM 673 O O . THR A 1 85 ? -10.521 27.780 -63.304 1.00 88.31 85 THR A O 1
ATOM 676 N N . PHE A 1 86 ? -9.017 28.004 -61.647 1.00 89.31 86 PHE A N 1
ATOM 677 C CA . PHE A 1 86 ? -8.509 29.316 -62.055 1.00 89.31 86 PHE A CA 1
ATOM 678 C C . PHE A 1 86 ? -8.057 29.347 -63.529 1.00 89.31 86 PHE A C 1
ATOM 680 O O . PHE A 1 86 ? -8.438 30.236 -64.282 1.00 89.31 86 PHE A O 1
ATOM 687 N N . ALA A 1 87 ? -7.307 28.336 -63.980 1.00 85.50 87 ALA A N 1
ATOM 688 C CA . ALA A 1 87 ? -6.818 28.239 -65.358 1.00 85.50 87 ALA A CA 1
ATOM 689 C C . ALA A 1 87 ? -7.914 27.993 -66.413 1.00 85.50 87 ALA A C 1
ATOM 691 O O . ALA A 1 87 ? -7.674 28.222 -67.598 1.00 85.50 87 ALA A O 1
ATOM 692 N N . ARG A 1 88 ? -9.092 27.505 -66.001 1.00 88.81 88 ARG A N 1
ATOM 693 C CA . ARG A 1 88 ? -10.274 27.348 -66.866 1.00 88.81 88 ARG A CA 1
ATOM 694 C C . ARG A 1 88 ? -11.150 28.598 -66.899 1.00 88.81 88 ARG A C 1
ATOM 696 O O . ARG A 1 88 ? -11.839 28.805 -67.891 1.00 88.81 88 ARG A O 1
ATOM 703 N N . GLU A 1 89 ? -11.141 29.387 -65.829 1.00 88.62 89 GLU A N 1
ATOM 704 C CA . GLU A 1 89 ? -11.880 30.649 -65.716 1.00 88.62 89 GLU A CA 1
ATOM 705 C C . GLU A 1 89 ? -11.128 31.820 -66.380 1.00 88.62 89 GLU A C 1
ATOM 707 O O . GLU A 1 89 ? -11.761 32.742 -66.890 1.00 88.62 89 GLU A O 1
ATOM 712 N N . ASP A 1 90 ? -9.792 31.768 -66.442 1.00 89.38 90 ASP A N 1
ATOM 713 C CA . ASP A 1 90 ? -8.959 32.738 -67.162 1.00 89.38 90 ASP A CA 1
ATOM 714 C C . ASP A 1 90 ? -8.794 32.369 -68.652 1.00 89.38 90 ASP A C 1
ATOM 716 O O . ASP A 1 90 ? -8.172 31.365 -69.018 1.00 89.38 90 ASP A O 1
ATOM 720 N N . GLU A 1 91 ? -9.324 33.217 -69.539 1.00 84.69 91 GLU A N 1
ATOM 721 C CA . GLU A 1 91 ? -9.305 32.996 -70.990 1.00 84.69 91 GLU A CA 1
ATOM 722 C C . GLU A 1 91 ? -7.874 32.892 -71.557 1.00 84.69 91 GLU A C 1
ATOM 724 O O . GLU A 1 91 ? -7.589 32.010 -72.375 1.00 84.69 91 GLU A O 1
ATOM 729 N N . ALA A 1 92 ? -6.947 33.735 -71.091 1.00 81.62 92 ALA A N 1
ATOM 730 C CA . ALA A 1 92 ? -5.578 33.803 -71.601 1.00 81.62 92 ALA A CA 1
ATOM 731 C C . ALA A 1 92 ? -4.724 32.598 -71.167 1.00 81.62 92 ALA A C 1
ATOM 733 O O . ALA A 1 92 ? -3.833 32.164 -71.909 1.00 81.62 92 ALA A O 1
ATOM 734 N N . ILE A 1 93 ? -4.994 32.040 -69.985 1.00 81.75 93 ILE A N 1
ATOM 735 C CA . ILE A 1 93 ? -4.376 30.806 -69.498 1.00 81.75 93 ILE A CA 1
ATOM 736 C C . ILE A 1 93 ? -5.000 29.593 -70.194 1.00 81.75 93 ILE A C 1
ATOM 738 O O . ILE A 1 93 ? -4.245 28.734 -70.657 1.00 81.75 93 ILE A O 1
ATOM 742 N N . SER A 1 94 ? -6.325 29.543 -70.372 1.00 84.50 94 SER A N 1
ATOM 743 C CA . SER A 1 94 ? -7.005 28.407 -71.016 1.00 84.50 94 SER A CA 1
ATOM 744 C C . SER A 1 94 ? -6.472 28.120 -72.432 1.00 84.50 94 SER A C 1
ATOM 746 O O . SER A 1 94 ? -6.156 26.975 -72.766 1.00 84.50 94 SER A O 1
ATOM 748 N N . GLN A 1 95 ? -6.222 29.163 -73.236 1.00 80.81 95 GLN A N 1
ATOM 749 C CA . GLN A 1 95 ? -5.612 29.036 -74.568 1.00 80.81 95 GLN A CA 1
ATOM 750 C C . GLN A 1 95 ? -4.163 28.518 -74.522 1.00 80.81 95 GLN A C 1
ATOM 752 O O . GLN A 1 95 ? -3.682 27.897 -75.475 1.00 80.81 95 GLN A O 1
ATOM 757 N N . ARG A 1 96 ? -3.440 28.757 -73.420 1.00 80.25 96 ARG A N 1
ATOM 758 C CA . ARG A 1 96 ? -2.080 28.239 -73.202 1.00 80.25 96 ARG A CA 1
ATOM 759 C C . ARG A 1 96 ? -2.074 26.807 -72.674 1.00 80.25 96 ARG A C 1
ATOM 761 O O . ARG A 1 96 ? -1.099 26.110 -72.945 1.00 80.25 96 ARG A O 1
ATOM 768 N N . MET A 1 97 ? -3.139 26.334 -72.018 1.00 83.19 97 MET A N 1
ATOM 769 C CA . MET A 1 97 ? -3.244 24.935 -71.567 1.00 83.19 97 MET A CA 1
ATOM 770 C C . MET A 1 97 ? -3.080 23.939 -72.724 1.00 83.19 97 MET A C 1
ATOM 772 O O . MET A 1 97 ? -2.444 22.901 -72.568 1.00 83.19 97 MET A O 1
ATOM 776 N N . ILE A 1 98 ? -3.571 24.305 -73.912 1.00 84.38 98 ILE A N 1
ATOM 777 C CA . ILE A 1 98 ? -3.473 23.519 -75.153 1.00 84.38 98 ILE A CA 1
ATOM 778 C C . ILE A 1 98 ? -2.007 23.293 -75.586 1.00 84.38 98 ILE A C 1
ATOM 780 O O . ILE A 1 98 ? -1.710 22.314 -76.267 1.00 84.38 98 ILE A O 1
ATOM 784 N N . ARG A 1 99 ? -1.073 24.175 -75.195 1.00 83.06 99 ARG A N 1
ATOM 785 C CA . ARG A 1 99 ? 0.338 24.125 -75.625 1.00 83.06 99 ARG A CA 1
ATOM 786 C C . ARG A 1 99 ? 1.221 23.195 -74.787 1.00 83.06 99 ARG A C 1
ATOM 788 O O . ARG A 1 99 ? 2.275 22.801 -75.273 1.00 83.06 99 ARG A O 1
ATOM 795 N N . ASP A 1 100 ? 0.807 22.843 -73.569 1.00 83.06 100 ASP A N 1
ATOM 796 C CA . ASP A 1 100 ? 1.500 21.867 -72.710 1.00 83.06 100 ASP A CA 1
ATOM 797 C C . ASP A 1 100 ? 0.495 20.871 -72.096 1.00 83.06 100 ASP A C 1
ATOM 799 O O . ASP A 1 100 ? 0.194 20.914 -70.897 1.00 83.06 100 ASP A O 1
ATOM 803 N N . PRO A 1 101 ? -0.062 19.956 -72.910 1.00 85.88 101 PRO A N 1
ATOM 804 C CA . PRO A 1 101 ? -1.043 18.991 -72.425 1.00 85.88 101 PRO A CA 1
ATOM 805 C C . PRO A 1 101 ? -0.460 18.047 -71.362 1.00 85.88 101 PRO A C 1
ATOM 807 O O . PRO A 1 101 ? -1.203 17.546 -70.523 1.00 85.88 101 PRO A O 1
ATOM 810 N N . GLY A 1 102 ? 0.860 17.819 -71.346 1.00 83.12 102 GLY A N 1
ATOM 811 C CA . GLY A 1 102 ? 1.514 16.928 -70.385 1.00 83.12 102 GLY A CA 1
ATOM 812 C C . GLY A 1 102 ? 1.545 17.491 -68.962 1.00 83.12 102 GLY A C 1
ATOM 813 O O . GLY A 1 102 ? 1.294 16.755 -68.002 1.00 83.12 102 GLY A O 1
ATOM 814 N N . MET A 1 103 ? 1.814 18.791 -68.806 1.00 84.88 103 MET A N 1
ATOM 815 C CA . MET A 1 103 ? 1.739 19.463 -67.506 1.00 84.88 103 MET A CA 1
ATOM 816 C C . MET A 1 103 ? 0.292 19.551 -67.009 1.00 84.88 103 MET A C 1
ATOM 818 O O . MET A 1 103 ? 0.006 19.190 -65.863 1.00 84.88 103 MET A O 1
ATOM 822 N N . TRP A 1 104 ? -0.635 19.967 -67.876 1.00 88.06 104 TRP A N 1
ATOM 823 C CA . TRP A 1 104 ? -2.037 20.137 -67.491 1.00 88.06 104 TRP A CA 1
ATOM 824 C C . TRP A 1 104 ? -2.772 18.816 -67.257 1.00 88.06 104 TRP A C 1
ATOM 826 O O . TRP A 1 104 ? -3.652 18.784 -66.398 1.00 88.06 104 TRP A O 1
ATOM 836 N N . GLN A 1 105 ? -2.365 17.706 -67.887 1.00 86.75 105 GLN A N 1
ATOM 837 C CA . GLN A 1 105 ? -2.867 16.376 -67.529 1.00 86.75 105 GLN A CA 1
ATOM 838 C C . GLN A 1 105 ? -2.508 16.016 -66.082 1.00 86.75 105 GLN A C 1
ATOM 840 O O . GLN A 1 105 ? -3.386 15.611 -65.330 1.00 86.75 105 GLN A O 1
ATOM 845 N N . LYS A 1 106 ? -1.262 16.246 -65.637 1.00 82.75 106 LYS A N 1
ATOM 846 C CA . LYS A 1 106 ? -0.850 15.962 -64.245 1.00 82.75 106 LYS A CA 1
ATOM 847 C C . LYS A 1 106 ? -1.624 16.801 -63.223 1.00 82.75 106 LYS A C 1
ATOM 849 O O . LYS A 1 106 ? -2.019 16.282 -62.179 1.00 82.75 106 LYS A O 1
ATOM 854 N N . ILE A 1 107 ? -1.862 18.078 -63.536 1.00 85.06 107 ILE A N 1
ATOM 855 C CA . ILE A 1 107 ? -2.700 18.976 -62.725 1.00 85.06 107 ILE A CA 1
ATOM 856 C C . ILE A 1 107 ? -4.154 18.473 -62.714 1.00 85.06 107 ILE A C 1
ATOM 858 O O . ILE A 1 107 ? -4.771 18.404 -61.652 1.00 85.06 107 ILE A O 1
ATOM 862 N N . SER A 1 108 ? -4.682 18.046 -63.866 1.00 86.38 108 SER A N 1
ATOM 863 C CA . SER A 1 108 ? -6.021 17.459 -63.987 1.00 86.38 108 SER A CA 1
ATOM 864 C C . SER A 1 108 ? -6.165 16.155 -63.201 1.00 86.38 108 SER A C 1
ATOM 866 O O . SER A 1 108 ? -7.179 15.964 -62.538 1.00 86.38 108 SER A O 1
ATOM 868 N N . ASP A 1 109 ? -5.157 15.283 -63.202 1.00 86.00 109 ASP A N 1
ATOM 869 C CA . ASP A 1 109 ? -5.165 14.028 -62.446 1.00 86.00 109 ASP A CA 1
ATOM 870 C C . ASP A 1 109 ? -5.153 14.282 -60.929 1.00 86.00 109 ASP A C 1
ATOM 872 O O . ASP A 1 109 ? -5.831 13.580 -60.178 1.00 86.00 109 ASP A O 1
ATOM 876 N N . GLY A 1 110 ? -4.415 15.298 -60.461 1.00 84.50 110 GLY A N 1
ATOM 877 C CA . GLY A 1 110 ? -4.437 15.736 -59.059 1.00 84.50 110 GLY A CA 1
ATOM 878 C C . GLY A 1 110 ? -5.765 16.359 -58.647 1.00 84.50 110 GLY A C 1
ATOM 879 O O . GLY A 1 110 ? -6.342 15.973 -57.627 1.00 84.50 110 GLY A O 1
ATOM 880 N N . ALA A 1 111 ? -6.309 17.240 -59.486 1.00 85.25 111 ALA A N 1
ATOM 881 C CA . ALA A 1 111 ? -7.647 17.788 -59.299 1.00 85.25 111 ALA A CA 1
ATOM 882 C C . ALA A 1 111 ? -8.719 16.682 -59.264 1.00 85.25 111 ALA A C 1
ATOM 884 O O . ALA A 1 111 ? -9.622 16.721 -58.430 1.00 85.25 111 ALA A O 1
ATOM 885 N N . GLU A 1 112 ? -8.590 15.655 -60.107 1.00 86.44 112 GLU A N 1
ATOM 886 C CA . GLU A 1 112 ? -9.514 14.524 -60.175 1.00 86.44 112 GLU A CA 1
ATOM 887 C C . GLU A 1 112 ? -9.414 13.600 -58.955 1.00 86.44 112 GLU A C 1
ATOM 889 O O . GLU A 1 112 ? -10.440 13.158 -58.432 1.00 86.44 112 GLU A O 1
ATOM 894 N N . ARG A 1 113 ? -8.203 13.342 -58.439 1.00 85.94 113 ARG A N 1
ATOM 895 C CA . ARG A 1 113 ? -8.018 12.649 -57.150 1.00 85.94 113 ARG A CA 1
ATOM 896 C C . ARG A 1 113 ? -8.651 13.433 -56.003 1.00 85.94 113 ARG A C 1
ATOM 898 O O . ARG A 1 113 ? -9.346 12.837 -55.171 1.00 85.94 113 ARG A O 1
ATOM 905 N N . ARG A 1 114 ? -8.474 14.761 -55.972 1.00 83.88 114 ARG A N 1
ATOM 906 C CA . ARG A 1 114 ? -9.118 15.630 -54.975 1.00 83.88 114 ARG A CA 1
ATOM 907 C C . ARG A 1 114 ? -10.638 15.580 -55.094 1.00 83.88 114 ARG A C 1
ATOM 909 O O . ARG A 1 114 ? -11.294 15.410 -54.068 1.00 83.88 114 ARG A O 1
ATOM 916 N N . ARG A 1 115 ? -11.177 15.674 -56.315 1.00 84.38 115 ARG A N 1
ATOM 917 C CA . ARG A 1 115 ? -12.613 15.590 -56.617 1.00 84.38 115 ARG A CA 1
ATOM 918 C C . ARG A 1 115 ? -13.191 14.266 -56.123 1.00 84.38 115 ARG A C 1
ATOM 920 O O . ARG A 1 115 ? -13.959 14.284 -55.174 1.00 84.38 115 ARG A O 1
ATOM 927 N N . LYS A 1 116 ? -12.674 13.123 -56.587 1.00 83.88 116 LYS A N 1
ATOM 928 C CA . LYS A 1 116 ? -13.088 11.781 -56.124 1.00 83.88 116 LYS A CA 1
ATOM 929 C C . LYS A 1 116 ? -13.008 11.594 -54.603 1.00 83.88 116 LYS A C 1
ATOM 931 O O . LYS A 1 116 ? -13.807 10.855 -54.034 1.00 83.88 116 LYS A O 1
ATOM 936 N N . THR A 1 117 ? -12.057 12.241 -53.929 1.00 79.50 117 THR A N 1
ATOM 937 C CA . THR A 1 117 ? -11.943 12.192 -52.459 1.00 79.50 117 THR A CA 1
ATOM 938 C C . THR A 1 117 ? -12.988 13.073 -51.765 1.00 79.50 117 THR A C 1
ATOM 940 O O . THR A 1 117 ? -13.547 12.665 -50.745 1.00 79.50 117 THR A O 1
ATOM 943 N N . LYS A 1 118 ? -13.276 14.261 -52.315 1.00 81.25 118 LYS A N 1
ATOM 944 C CA . LYS A 1 118 ? -14.348 15.154 -51.851 1.00 81.25 118 LYS A CA 1
ATOM 945 C C . LYS A 1 118 ? -15.718 14.512 -52.068 1.00 81.25 118 LYS A C 1
ATOM 947 O O . LYS A 1 118 ? -16.512 14.490 -51.137 1.00 81.25 118 LYS A O 1
ATOM 952 N N . ASP A 1 119 ? -15.946 13.930 -53.240 1.00 86.31 119 ASP A N 1
ATOM 953 C CA . ASP A 1 119 ? -17.198 13.276 -53.615 1.00 86.31 119 ASP A CA 1
ATOM 954 C C . ASP A 1 119 ? -17.475 12.082 -52.697 1.00 86.31 119 ASP A C 1
ATOM 956 O O . ASP A 1 119 ? -18.552 12.004 -52.124 1.00 86.31 119 ASP A O 1
ATOM 960 N N . LYS A 1 120 ? -16.476 11.227 -52.423 1.00 86.06 120 LYS A N 1
ATOM 961 C CA . LYS A 1 120 ? -16.606 10.132 -51.441 1.00 86.06 120 LYS A CA 1
ATOM 962 C C . LYS A 1 120 ? -16.902 10.612 -50.019 1.00 86.06 120 LYS A C 1
ATOM 964 O O . LYS A 1 120 ? -17.645 9.945 -49.303 1.00 86.06 120 LYS A O 1
ATOM 969 N N . LYS A 1 121 ? -16.328 11.745 -49.588 1.00 90.88 121 LYS A N 1
ATOM 970 C CA . LYS A 1 121 ? -16.699 12.364 -48.304 1.00 90.88 121 LYS A CA 1
ATOM 971 C C . LYS A 1 121 ? -18.156 12.826 -48.347 1.00 90.88 121 LYS A C 1
ATOM 973 O O . LYS A 1 121 ? -18.895 12.520 -47.422 1.00 90.88 121 LYS A O 1
ATOM 978 N N . GLN A 1 122 ? -18.558 13.529 -49.403 1.00 91.25 122 GLN A N 1
ATOM 979 C CA . GLN A 1 122 ? -19.904 14.077 -49.533 1.00 91.25 122 GLN A CA 1
ATOM 980 C C . GLN A 1 122 ? -20.965 12.976 -49.630 1.00 91.25 122 GLN A C 1
ATOM 982 O O . GLN A 1 122 ? -21.964 13.061 -48.935 1.00 91.25 122 GLN A O 1
ATOM 987 N N . GLU A 1 123 ? -20.727 11.920 -50.408 1.00 91.75 123 GLU A N 1
ATOM 988 C CA . GLU A 1 123 ? -21.575 10.725 -50.500 1.00 91.75 123 GLU A CA 1
ATOM 989 C C . GLU A 1 123 ? -21.739 10.058 -49.126 1.00 91.75 123 GLU A C 1
ATOM 991 O O . GLU A 1 123 ? -22.853 9.757 -48.704 1.00 91.75 123 GLU A O 1
ATOM 996 N N . ALA A 1 124 ? -20.636 9.875 -48.389 1.00 93.50 124 ALA A N 1
ATOM 997 C CA . ALA A 1 124 ? -20.680 9.286 -47.056 1.00 93.50 124 ALA A CA 1
ATOM 998 C C . ALA A 1 124 ? -21.392 10.183 -46.029 1.00 93.50 124 ALA A C 1
ATOM 1000 O O . ALA A 1 124 ? -22.156 9.665 -45.220 1.00 93.50 124 ALA A O 1
ATOM 1001 N N . MET A 1 125 ? -21.192 11.505 -46.079 1.00 95.62 125 MET A N 1
ATOM 1002 C CA . MET A 1 125 ? -21.934 12.467 -45.255 1.00 95.62 125 MET A CA 1
ATOM 1003 C C . MET A 1 125 ? -23.427 12.457 -45.584 1.00 95.62 125 MET A C 1
ATOM 1005 O O . MET A 1 125 ? -24.238 12.377 -44.671 1.00 95.62 125 MET A O 1
ATOM 1009 N N . THR A 1 126 ? -23.796 12.483 -46.868 1.00 94.88 126 THR A N 1
ATOM 1010 C CA . THR A 1 126 ? -25.196 12.445 -47.312 1.00 94.88 126 THR A CA 1
ATOM 1011 C C . THR A 1 126 ? -25.888 11.171 -46.828 1.00 94.88 126 THR A C 1
ATOM 1013 O O . THR A 1 126 ? -26.927 11.273 -46.188 1.00 94.88 126 THR A O 1
ATOM 1016 N N . ALA A 1 127 ? -25.270 9.997 -46.997 1.00 94.12 127 ALA A N 1
ATOM 1017 C CA . ALA A 1 127 ? -25.823 8.734 -46.500 1.00 94.12 127 ALA A CA 1
ATOM 1018 C C . ALA A 1 127 ? -25.973 8.692 -44.963 1.00 94.12 127 ALA A C 1
ATOM 1020 O O . ALA A 1 127 ? -26.894 8.061 -44.449 1.00 94.12 127 ALA A O 1
ATOM 1021 N N . VAL A 1 128 ? -25.090 9.361 -44.209 1.00 97.12 128 VAL A N 1
ATOM 1022 C CA . VAL A 1 128 ? -25.225 9.494 -42.745 1.00 97.12 128 VAL A CA 1
ATOM 1023 C C . VAL A 1 128 ? -26.343 10.481 -42.381 1.00 97.12 128 VAL A C 1
ATOM 1025 O O . VAL A 1 128 ? -27.139 10.187 -41.493 1.00 97.12 128 VAL A O 1
ATOM 1028 N N . PHE A 1 129 ? -26.467 11.610 -43.086 1.00 97.50 129 PHE A N 1
ATOM 1029 C CA . PHE A 1 129 ? -27.545 12.586 -42.881 1.00 97.50 129 PHE A CA 1
ATOM 1030 C C . PHE A 1 129 ? -28.932 12.023 -43.214 1.00 97.50 129 PHE A C 1
ATOM 1032 O O . PHE A 1 129 ? -29.878 12.289 -42.479 1.00 97.50 129 PHE A O 1
ATOM 1039 N N . GLU A 1 130 ? -29.056 11.231 -44.280 1.00 95.88 130 GLU A N 1
ATOM 1040 C CA . GLU A 1 130 ? -30.292 10.524 -44.642 1.00 95.88 130 GLU A CA 1
ATOM 1041 C C . GLU A 1 130 ? -30.698 9.494 -43.579 1.00 95.88 130 GLU A C 1
ATOM 1043 O O . GLU A 1 130 ? -31.884 9.252 -43.370 1.00 95.88 130 GLU A O 1
ATOM 1048 N N . ARG A 1 131 ? -29.719 8.891 -42.891 1.00 97.38 131 ARG A N 1
ATOM 1049 C CA . ARG A 1 131 ? -29.942 7.778 -41.960 1.00 97.38 131 ARG A CA 1
ATOM 1050 C C . ARG A 1 131 ? -30.127 8.192 -40.499 1.00 97.38 131 ARG A C 1
ATOM 1052 O O . ARG A 1 131 ? -30.894 7.541 -39.795 1.00 97.38 131 ARG A O 1
ATOM 1059 N N . TRP A 1 132 ? -29.434 9.231 -40.038 1.00 97.88 132 TRP A N 1
ATOM 1060 C CA . TRP A 1 132 ? -29.475 9.715 -38.646 1.00 97.88 132 TRP A CA 1
ATOM 1061 C C . TRP A 1 132 ? -30.097 11.115 -38.493 1.00 97.88 132 TRP A C 1
ATOM 1063 O O . TRP A 1 132 ? -30.310 11.571 -37.369 1.00 97.88 132 TRP A O 1
ATOM 1073 N N . GLY A 1 133 ? -30.419 11.788 -39.602 1.00 97.19 133 GLY A N 1
ATOM 1074 C CA . GLY A 1 133 ? -30.916 13.164 -39.627 1.00 97.19 133 GLY A CA 1
ATOM 1075 C C . GLY A 1 133 ? -29.780 14.189 -39.597 1.00 97.19 133 GLY A C 1
ATOM 1076 O O . GLY A 1 133 ? -28.871 14.105 -38.772 1.00 97.19 133 GLY A O 1
ATOM 1077 N N . ARG A 1 134 ? -29.829 15.184 -40.494 1.00 97.25 134 ARG A N 1
ATOM 1078 C CA . ARG A 1 134 ? -28.794 16.229 -40.607 1.00 97.25 134 ARG A CA 1
ATOM 1079 C C . ARG A 1 134 ? -28.528 16.939 -39.280 1.00 97.25 134 ARG A C 1
ATOM 1081 O O . ARG A 1 134 ? -27.382 16.977 -38.851 1.00 97.25 134 ARG A O 1
ATOM 1088 N N . GLU A 1 135 ? -29.572 17.468 -38.645 1.00 96.62 135 GLU A N 1
ATOM 1089 C CA . GLU A 1 135 ? -29.465 18.274 -37.420 1.00 96.62 135 GLU A CA 1
ATOM 1090 C C . GLU A 1 135 ? -28.817 17.489 -36.275 1.00 96.62 135 GLU A C 1
ATOM 1092 O O . GLU A 1 135 ? -27.934 17.998 -35.591 1.00 96.62 135 GLU A O 1
ATOM 1097 N N . ASN A 1 136 ? -29.180 16.213 -36.119 1.00 95.38 136 ASN A N 1
ATOM 1098 C CA . ASN A 1 136 ? -28.578 15.336 -35.121 1.00 95.38 136 ASN A CA 1
ATOM 1099 C C . ASN A 1 136 ? -27.091 15.086 -35.397 1.00 95.38 136 ASN A C 1
ATOM 1101 O O . ASN A 1 136 ? -26.272 15.112 -34.483 1.00 95.38 136 ASN A O 1
ATOM 1105 N N . VAL A 1 137 ? -26.722 14.842 -36.657 1.00 96.19 137 VAL A N 1
ATOM 1106 C CA . VAL A 1 137 ? -25.322 14.599 -37.029 1.00 96.19 137 VAL A CA 1
ATOM 1107 C C . VAL A 1 137 ? -24.494 15.875 -36.875 1.00 96.19 137 VAL A C 1
ATOM 1109 O O . VAL A 1 137 ? -23.374 15.816 -36.379 1.00 96.19 137 VAL A O 1
ATOM 1112 N N . GLU A 1 138 ? -25.044 17.032 -37.240 1.00 95.25 138 GLU A N 1
ATOM 1113 C CA . GLU A 1 138 ? -24.404 18.334 -37.036 1.00 95.25 138 GLU A CA 1
ATOM 1114 C C . GLU A 1 138 ? -24.283 18.673 -35.536 1.00 95.25 138 GLU A C 1
ATOM 1116 O O . GLU A 1 138 ? -23.244 19.188 -35.132 1.00 95.25 138 GLU A O 1
ATOM 1121 N N . ARG A 1 139 ? -25.257 18.291 -34.691 1.00 94.00 139 ARG A N 1
ATOM 1122 C CA . ARG A 1 139 ? -25.203 18.432 -33.221 1.00 94.00 139 ARG A CA 1
ATOM 1123 C C . ARG A 1 139 ? -24.150 17.531 -32.571 1.00 94.00 139 ARG A C 1
ATOM 1125 O O . ARG A 1 139 ? -23.330 18.016 -31.800 1.00 94.00 139 ARG A O 1
ATOM 1132 N N . TYR A 1 140 ? -24.186 16.226 -32.844 1.00 95.06 140 TYR A N 1
ATOM 1133 C CA . TYR A 1 140 ? -23.367 15.238 -32.130 1.00 95.06 140 TYR A CA 1
ATOM 1134 C C . TYR A 1 140 ? -21.987 15.003 -32.758 1.00 95.06 140 TYR A C 1
ATOM 1136 O O . TYR A 1 140 ? -21.087 14.523 -32.080 1.00 95.06 140 TYR A O 1
ATOM 1144 N N . PHE A 1 141 ? -21.775 15.341 -34.032 1.00 95.50 141 PHE A N 1
ATOM 1145 C CA . PHE A 1 141 ? -20.507 15.093 -34.734 1.00 95.50 141 PHE A CA 1
ATOM 1146 C C . PHE A 1 141 ? -19.859 16.369 -35.301 1.00 95.50 141 PHE A C 1
ATOM 1148 O O . PHE A 1 141 ? -19.016 16.286 -36.199 1.00 95.50 141 PHE A O 1
ATOM 1155 N N . ALA A 1 142 ? -20.208 17.544 -34.756 1.00 94.38 142 ALA A N 1
ATOM 1156 C CA . ALA A 1 142 ? -19.640 18.848 -35.119 1.00 94.38 142 ALA A CA 1
ATOM 1157 C C . ALA A 1 142 ? -18.101 18.830 -35.197 1.00 94.38 142 ALA A C 1
ATOM 1159 O O . ALA A 1 142 ? -17.515 19.271 -36.190 1.00 94.38 142 ALA A O 1
ATOM 1160 N N . HIS A 1 143 ? -17.449 18.246 -34.187 1.00 93.62 143 HIS A N 1
ATOM 1161 C CA . HIS A 1 143 ? -15.992 18.149 -34.055 1.00 93.62 143 HIS A CA 1
ATOM 1162 C C . HIS A 1 143 ? -15.319 17.378 -35.204 1.00 93.62 143 HIS A C 1
ATOM 1164 O O . HIS A 1 143 ? -14.185 17.679 -35.575 1.00 93.62 143 HIS A O 1
ATOM 1170 N N . ILE A 1 144 ? -16.028 16.436 -35.841 1.00 93.06 144 ILE A N 1
ATOM 1171 C CA . ILE A 1 144 ? -15.521 15.630 -36.966 1.00 93.06 144 ILE A CA 1
ATOM 1172 C C . ILE A 1 144 ? -16.097 16.014 -38.338 1.00 93.06 144 ILE A C 1
ATOM 1174 O O . ILE A 1 144 ? -15.725 15.406 -39.350 1.00 93.06 144 ILE A O 1
ATOM 1178 N N . MET A 1 145 ? -16.908 17.074 -38.432 1.00 91.50 145 MET A N 1
ATOM 1179 C CA . MET A 1 145 ? -17.414 17.607 -39.710 1.00 91.50 145 MET A CA 1
ATOM 1180 C C . MET A 1 145 ? -16.294 17.928 -40.705 1.00 91.50 145 MET A C 1
ATOM 1182 O O . MET A 1 145 ? -16.426 17.676 -41.906 1.00 91.50 145 MET A O 1
ATOM 1186 N N . ASN A 1 146 ? -15.138 18.381 -40.220 1.00 88.69 146 ASN A N 1
ATOM 1187 C CA . ASN A 1 146 ? -13.982 18.703 -41.059 1.00 88.69 146 ASN A CA 1
ATOM 1188 C C . ASN A 1 146 ? -13.113 17.488 -41.440 1.00 88.69 146 ASN A C 1
ATOM 1190 O O . ASN A 1 146 ? -12.317 17.587 -42.375 1.00 88.69 146 ASN A O 1
ATOM 1194 N N . ASN A 1 147 ? -13.323 16.312 -40.835 1.00 88.31 147 ASN A N 1
ATOM 1195 C CA . ASN A 1 147 ? -12.486 15.129 -41.065 1.00 88.31 147 ASN A CA 1
ATOM 1196 C C . ASN A 1 147 ? -12.557 14.577 -42.499 1.00 88.31 147 ASN A C 1
ATOM 1198 O O . ASN A 1 147 ? -13.477 14.857 -43.274 1.00 88.31 147 ASN A O 1
ATOM 1202 N N . GLY A 1 148 ? -11.546 13.788 -42.869 1.00 86.75 148 GLY A N 1
ATOM 1203 C CA . GLY A 1 148 ? -11.412 13.201 -44.203 1.00 86.75 148 GLY A CA 1
ATOM 1204 C C . GLY A 1 148 ? -12.469 12.138 -44.531 1.00 86.75 148 GLY A C 1
ATOM 1205 O O . GLY A 1 148 ? -13.131 11.585 -43.653 1.00 86.75 148 GLY A O 1
ATOM 1206 N N . GLY A 1 149 ? -12.585 11.804 -45.821 1.00 87.00 149 GLY A N 1
ATOM 1207 C CA . GLY A 1 149 ? -13.543 10.804 -46.313 1.00 87.00 149 GLY A CA 1
ATOM 1208 C C . GLY A 1 149 ? -13.356 9.395 -45.729 1.00 87.00 149 GLY A C 1
ATOM 1209 O O . GLY A 1 149 ? -14.304 8.623 -45.707 1.00 87.00 149 GLY A O 1
ATOM 1210 N N . THR A 1 150 ? -12.172 9.061 -45.206 1.00 87.56 150 THR A N 1
ATOM 1211 C CA . THR A 1 150 ? -11.912 7.796 -44.495 1.00 87.56 150 THR A CA 1
ATOM 1212 C C . THR A 1 150 ? -12.657 7.710 -43.164 1.00 87.56 150 THR A C 1
ATOM 1214 O O . THR A 1 150 ? -13.253 6.674 -42.875 1.00 87.56 150 THR A O 1
ATOM 1217 N N . THR A 1 151 ? -12.684 8.791 -42.377 1.00 91.88 151 THR A N 1
ATOM 1218 C CA . THR A 1 151 ? -13.481 8.870 -41.143 1.00 91.88 151 THR A CA 1
ATOM 1219 C C . THR A 1 151 ? -14.966 8.801 -41.482 1.00 91.88 151 THR A C 1
ATOM 1221 O O . THR A 1 151 ? -15.677 7.962 -40.940 1.00 91.88 151 THR A O 1
ATOM 1224 N N . TRP A 1 152 ? -15.421 9.578 -42.468 1.00 94.62 152 TRP A N 1
ATOM 1225 C CA . TRP A 1 152 ? -16.819 9.553 -42.910 1.00 94.62 152 TRP A CA 1
ATOM 1226 C C . TRP A 1 152 ? -17.268 8.195 -43.472 1.00 94.62 152 TRP A C 1
ATOM 1228 O O . TRP A 1 152 ? -18.398 7.783 -43.230 1.00 94.62 152 TRP A O 1
ATOM 1238 N N . ALA A 1 153 ? -16.382 7.427 -44.111 1.00 93.31 153 ALA A N 1
ATOM 1239 C CA . ALA A 1 153 ? -16.663 6.046 -44.511 1.00 93.31 153 ALA A CA 1
ATOM 1240 C C . ALA A 1 153 ? -16.754 5.059 -43.324 1.00 93.31 153 ALA A C 1
ATOM 1242 O O . ALA A 1 153 ? -17.440 4.041 -43.429 1.00 93.31 153 ALA A O 1
ATOM 1243 N N . LYS A 1 154 ? -16.088 5.330 -42.190 1.00 94.75 154 LYS A N 1
ATOM 1244 C CA . LYS A 1 154 ? -16.298 4.581 -40.936 1.00 94.75 154 LYS A CA 1
ATOM 1245 C C . LYS A 1 154 ? -17.656 4.940 -40.314 1.00 94.75 154 LYS A C 1
ATOM 1247 O O . LYS A 1 154 ? -18.434 4.031 -40.045 1.00 94.75 154 LYS A O 1
ATOM 1252 N N . ILE A 1 155 ? -17.988 6.233 -40.211 1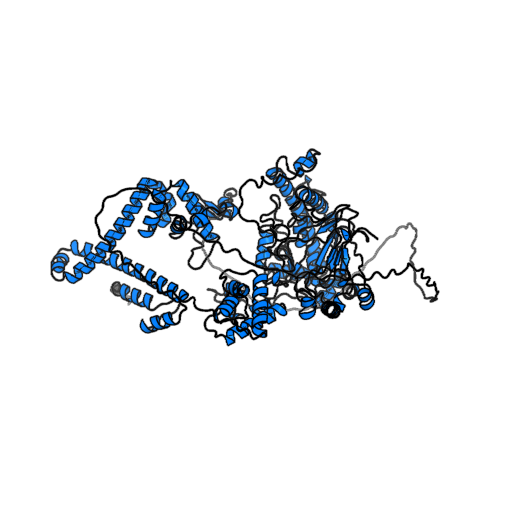.00 95.38 155 ILE A N 1
ATOM 1253 C CA . ILE A 1 155 ? -19.290 6.712 -39.698 1.00 95.38 155 ILE A CA 1
ATOM 1254 C C . ILE A 1 155 ? -20.450 6.148 -40.535 1.00 95.38 155 ILE A C 1
ATOM 1256 O O . ILE A 1 155 ? -21.384 5.584 -39.977 1.00 95.38 155 ILE A O 1
ATOM 1260 N N . ARG A 1 156 ? -20.361 6.191 -41.876 1.00 96.38 156 ARG A N 1
ATOM 1261 C CA . ARG A 1 156 ? -21.361 5.593 -42.783 1.00 96.38 156 ARG A CA 1
ATOM 1262 C C . ARG A 1 156 ? -21.586 4.107 -42.502 1.00 96.38 156 ARG A C 1
ATOM 1264 O O . ARG A 1 156 ? -22.729 3.667 -42.489 1.00 96.38 156 ARG A O 1
ATOM 1271 N N . ARG A 1 157 ? -20.522 3.326 -42.278 1.00 95.12 157 ARG A N 1
ATOM 1272 C CA . ARG A 1 157 ? -20.650 1.890 -41.968 1.00 95.12 157 ARG A CA 1
ATOM 1273 C C . ARG A 1 157 ? -21.359 1.636 -40.638 1.00 95.12 157 ARG A C 1
ATOM 1275 O O . ARG A 1 157 ? -22.087 0.654 -40.552 1.00 95.12 157 ARG A O 1
ATOM 1282 N N . LEU A 1 158 ? -21.176 2.509 -39.647 1.00 95.75 158 LEU A N 1
ATOM 1283 C CA . LEU A 1 158 ? -21.920 2.454 -38.388 1.00 95.75 158 LEU A CA 1
ATOM 1284 C C . LEU A 1 158 ? -23.394 2.841 -38.611 1.00 95.75 158 LEU A C 1
ATOM 1286 O O . LEU A 1 158 ? -24.281 2.068 -38.268 1.00 95.75 158 LEU A O 1
ATOM 1290 N N . ALA A 1 159 ? -23.663 3.951 -39.306 1.00 96.50 159 ALA A N 1
ATOM 1291 C CA . ALA A 1 159 ? -25.021 4.429 -39.589 1.00 96.50 159 ALA A CA 1
ATOM 1292 C C . ALA A 1 159 ? -25.885 3.447 -40.393 1.00 96.50 159 ALA A C 1
ATOM 1294 O O . ALA A 1 159 ? -27.078 3.294 -40.128 1.00 96.50 159 ALA A O 1
ATOM 1295 N N . LEU A 1 160 ? -25.288 2.727 -41.345 1.00 94.44 160 LEU A N 1
ATOM 1296 C CA . LEU A 1 160 ? -25.986 1.672 -42.083 1.00 94.44 160 LEU A CA 1
ATOM 1297 C C . LEU A 1 160 ? -26.398 0.485 -41.193 1.00 94.44 160 LEU A C 1
ATOM 1299 O O . LEU A 1 160 ? -27.339 -0.219 -41.548 1.00 94.44 160 LEU A O 1
ATOM 1303 N N . LYS A 1 161 ? -25.730 0.268 -40.051 1.00 95.25 161 LYS A N 1
ATOM 1304 C CA . LYS A 1 161 ? -25.985 -0.857 -39.136 1.00 95.25 161 LYS A CA 1
ATOM 1305 C C . LYS A 1 161 ? -26.854 -0.499 -37.930 1.00 95.25 161 LYS A C 1
ATOM 1307 O O . LYS A 1 161 ? -27.602 -1.351 -37.469 1.00 95.25 161 LYS A O 1
ATOM 1312 N N . THR A 1 162 ? -26.767 0.725 -37.412 1.00 95.25 162 THR A N 1
ATOM 1313 C CA . THR A 1 162 ? -27.399 1.112 -36.139 1.00 95.25 162 THR A CA 1
ATOM 1314 C C . THR A 1 162 ? -28.227 2.389 -36.262 1.00 95.25 162 THR A C 1
ATOM 1316 O O . THR A 1 162 ? -28.000 3.225 -37.142 1.00 95.25 162 THR A O 1
ATOM 1319 N N . THR A 1 163 ? -29.166 2.592 -35.334 1.00 96.75 163 THR A N 1
ATOM 1320 C CA . THR A 1 163 ? -29.720 3.933 -35.096 1.00 96.75 163 THR A CA 1
ATOM 1321 C C . THR A 1 163 ? -28.648 4.840 -34.478 1.00 96.75 163 THR A C 1
ATOM 1323 O O . THR A 1 163 ? -27.553 4.379 -34.126 1.00 96.75 163 THR A O 1
ATOM 1326 N N . LEU A 1 164 ? -28.940 6.135 -34.376 1.00 96.12 164 LEU A N 1
ATOM 1327 C CA . LEU A 1 164 ? -28.015 7.105 -33.798 1.00 96.12 164 LEU A CA 1
ATOM 1328 C C . LEU A 1 164 ? -27.806 6.854 -32.300 1.00 96.12 164 LEU A C 1
ATOM 1330 O O . LEU A 1 164 ? -26.682 6.906 -31.817 1.00 96.12 164 LEU A O 1
ATOM 1334 N N . GLU A 1 165 ? -28.872 6.533 -31.575 1.00 95.38 165 GLU A N 1
ATOM 1335 C CA . GLU A 1 165 ? -28.874 6.331 -30.125 1.00 95.38 165 GLU A CA 1
ATOM 1336 C C . GLU A 1 165 ? -27.979 5.142 -29.755 1.00 95.38 165 GLU A C 1
ATOM 1338 O O . GLU A 1 165 ? -27.111 5.252 -28.888 1.00 95.38 165 GLU A O 1
ATOM 1343 N N . ILE A 1 166 ? -28.124 4.033 -30.492 1.00 94.31 166 ILE A N 1
ATOM 1344 C CA . ILE A 1 166 ? -27.270 2.846 -30.368 1.00 94.31 166 ILE A CA 1
ATOM 1345 C C . ILE A 1 166 ? -25.819 3.202 -30.722 1.00 94.31 166 ILE A C 1
ATOM 1347 O O . ILE A 1 166 ? -24.907 2.876 -29.965 1.00 94.31 166 ILE A O 1
ATOM 1351 N N . ALA A 1 167 ? -25.591 3.926 -31.826 1.00 95.94 167 ALA A N 1
ATOM 1352 C CA . ALA A 1 167 ? -24.248 4.356 -32.216 1.00 95.94 167 ALA A CA 1
ATOM 1353 C C . ALA A 1 167 ? -23.571 5.213 -31.138 1.00 95.94 167 ALA A C 1
ATOM 1355 O O . ALA A 1 167 ? -22.380 5.051 -30.893 1.00 95.94 167 ALA A O 1
ATOM 1356 N N . MET A 1 168 ? -24.312 6.111 -30.484 1.00 96.12 168 MET A N 1
ATOM 1357 C CA . MET A 1 168 ? -23.791 6.967 -29.420 1.00 96.12 168 MET A CA 1
ATOM 1358 C C . MET A 1 168 ? -23.427 6.179 -28.161 1.00 96.12 168 MET A C 1
ATOM 1360 O O . MET A 1 168 ? -22.385 6.453 -27.573 1.00 96.12 168 MET A O 1
ATOM 1364 N N . VAL A 1 169 ? -24.238 5.197 -27.752 1.00 93.94 169 VAL A N 1
ATOM 1365 C CA . VAL A 1 169 ? -23.907 4.311 -26.619 1.00 93.94 169 VAL A CA 1
ATOM 1366 C C . VAL A 1 169 ? -22.625 3.530 -26.907 1.00 93.94 169 VAL A C 1
ATOM 1368 O O . VAL A 1 169 ? -21.690 3.562 -26.108 1.00 93.94 169 VAL A O 1
ATOM 1371 N N . GLU A 1 170 ? -22.541 2.904 -28.077 1.00 94.69 170 GLU A N 1
ATOM 1372 C CA . GLU A 1 170 ? -21.382 2.106 -28.475 1.00 94.69 170 GLU A CA 1
ATOM 1373 C C . GLU A 1 170 ? -20.114 2.962 -28.664 1.00 94.69 170 GLU A C 1
ATOM 1375 O O . GLU A 1 170 ? -19.029 2.585 -28.220 1.00 94.69 170 GLU A O 1
ATOM 1380 N N . LEU A 1 171 ? -20.236 4.175 -29.216 1.00 96.38 171 LEU A N 1
ATOM 1381 C CA . LEU A 1 171 ? -19.121 5.126 -29.305 1.00 96.38 171 LEU A CA 1
ATOM 1382 C C . LEU A 1 171 ? -18.663 5.635 -27.934 1.00 96.38 171 LEU A C 1
ATOM 1384 O O . LEU A 1 171 ? -17.462 5.798 -27.741 1.00 96.38 171 LEU A O 1
ATOM 1388 N N . ARG A 1 172 ? -19.565 5.845 -26.963 1.00 96.31 172 ARG A N 1
ATOM 1389 C CA . ARG A 1 172 ? -19.173 6.199 -25.584 1.00 96.31 172 ARG A CA 1
ATOM 1390 C C . ARG A 1 172 ? -18.366 5.083 -24.933 1.00 96.31 172 ARG A C 1
ATOM 1392 O O . ARG A 1 172 ? -17.334 5.384 -24.343 1.00 96.31 172 ARG A O 1
ATOM 1399 N N . LYS A 1 173 ? -18.784 3.820 -25.078 1.00 94.44 173 LYS A N 1
ATOM 1400 C CA . LYS A 1 173 ? -18.009 2.663 -24.597 1.00 94.44 173 LYS A CA 1
ATOM 1401 C C . LYS A 1 173 ? -16.638 2.585 -25.281 1.00 94.44 173 LYS A C 1
ATOM 1403 O O . LYS A 1 173 ? -15.639 2.363 -24.607 1.00 94.44 173 LYS A O 1
ATOM 1408 N N . ALA A 1 174 ? -16.560 2.837 -26.592 1.00 95.38 174 ALA A N 1
ATOM 1409 C CA . ALA A 1 174 ? -15.294 2.867 -27.331 1.00 95.38 174 ALA A CA 1
ATOM 1410 C C . ALA A 1 174 ? -14.352 3.996 -26.858 1.00 95.38 174 ALA A C 1
ATOM 1412 O O . ALA A 1 174 ? -13.170 3.746 -26.617 1.00 95.38 174 ALA A O 1
ATOM 1413 N N . CYS A 1 175 ? -14.873 5.215 -26.659 1.00 96.06 175 CYS A N 1
ATOM 1414 C CA . CYS A 1 175 ? -14.126 6.319 -26.048 1.00 96.06 175 CYS A CA 1
ATOM 1415 C C . CYS A 1 175 ? -13.648 5.955 -24.641 1.00 96.06 175 CYS A C 1
ATOM 1417 O O . CYS A 1 175 ? -12.487 6.177 -24.311 1.00 96.06 175 CYS A O 1
ATOM 1419 N N . LEU A 1 176 ? -14.528 5.378 -23.820 1.00 94.00 176 LEU A N 1
ATOM 1420 C CA . LEU A 1 176 ? -14.215 5.007 -22.447 1.00 94.00 176 LEU A CA 1
ATOM 1421 C C . LEU A 1 176 ? -13.129 3.931 -22.394 1.00 94.00 176 LEU A C 1
ATOM 1423 O O . LEU A 1 176 ? -12.162 4.095 -21.659 1.00 94.00 176 LEU A O 1
ATOM 1427 N N . TRP A 1 177 ? -13.211 2.909 -23.252 1.00 94.31 177 TRP A N 1
ATOM 1428 C CA . TRP A 1 177 ? -12.149 1.920 -23.429 1.00 94.31 177 TRP A CA 1
ATOM 1429 C C . TRP A 1 177 ? -10.818 2.573 -23.809 1.00 94.31 177 TRP A C 1
ATOM 1431 O O . TRP A 1 177 ? -9.786 2.245 -23.230 1.00 94.31 177 TRP A O 1
ATOM 1441 N N . ARG A 1 178 ? -10.814 3.529 -24.749 1.00 94.56 178 ARG A N 1
ATOM 1442 C CA . ARG A 1 178 ? -9.600 4.263 -25.145 1.00 94.56 178 ARG A CA 1
ATOM 1443 C C . ARG A 1 178 ? -9.002 5.076 -23.991 1.00 94.56 178 ARG A C 1
ATOM 1445 O O . ARG A 1 178 ? -7.778 5.139 -23.889 1.00 94.56 178 ARG A O 1
ATOM 1452 N N . LEU A 1 179 ? -9.837 5.685 -23.149 1.00 92.44 179 LEU A N 1
ATOM 1453 C CA . LEU A 1 179 ? -9.407 6.466 -21.984 1.00 92.44 179 LEU A CA 1
ATOM 1454 C C . LEU A 1 179 ? -8.846 5.568 -20.869 1.00 92.44 179 LEU A C 1
ATOM 1456 O O . LEU A 1 179 ? -7.806 5.894 -20.301 1.00 92.44 179 LEU A O 1
ATOM 1460 N N . THR A 1 180 ? -9.476 4.419 -20.605 1.00 88.38 180 THR A N 1
ATOM 1461 C CA . THR A 1 180 ? -9.036 3.445 -19.586 1.00 88.38 180 THR A CA 1
ATOM 1462 C C . THR A 1 180 ? -7.898 2.531 -20.053 1.00 88.38 180 THR A C 1
ATOM 1464 O O . THR A 1 180 ? -7.194 1.964 -19.223 1.00 88.38 180 THR A O 1
ATOM 1467 N N . ASN A 1 181 ? -7.662 2.418 -21.366 1.00 90.06 181 ASN A N 1
ATOM 1468 C CA . ASN A 1 181 ? -6.577 1.633 -21.969 1.00 90.06 181 ASN A CA 1
ATOM 1469 C C . ASN A 1 181 ? -5.594 2.539 -22.746 1.00 90.06 181 ASN A C 1
ATOM 1471 O O . ASN A 1 181 ? -5.481 2.419 -23.982 1.00 90.06 181 ASN A O 1
ATOM 1475 N N . PRO A 1 182 ? -4.870 3.449 -22.060 1.00 86.56 182 PRO A N 1
ATOM 1476 C CA . PRO A 1 182 ? -3.877 4.305 -22.695 1.00 86.56 182 PRO A CA 1
ATOM 1477 C C . PRO A 1 182 ? -2.761 3.462 -23.326 1.00 86.56 182 PRO A C 1
ATOM 1479 O O . PRO A 1 182 ? -2.337 2.439 -22.793 1.00 86.56 182 PRO A O 1
ATOM 1482 N N . GLY A 1 183 ? -2.266 3.896 -24.483 1.00 78.00 183 GLY A N 1
ATOM 1483 C CA . GLY A 1 183 ? -1.189 3.206 -25.187 1.00 78.00 183 GLY A CA 1
ATOM 1484 C C . GLY A 1 183 ? -0.507 4.104 -26.219 1.00 78.00 183 GLY A C 1
ATOM 1485 O O . GLY A 1 183 ? -1.085 5.122 -26.613 1.00 78.00 183 GLY A O 1
ATOM 1486 N N . PRO A 1 184 ? 0.709 3.756 -26.679 1.00 59.59 184 PRO A N 1
ATOM 1487 C CA . PRO A 1 184 ? 1.463 4.577 -27.621 1.00 59.59 184 PRO A CA 1
ATOM 1488 C C . PRO A 1 184 ? 0.653 4.911 -28.880 1.00 59.59 184 PRO A C 1
ATOM 1490 O O . PRO A 1 184 ? 0.121 4.027 -29.549 1.00 59.59 184 PRO A O 1
ATOM 1493 N N . GLY A 1 185 ? 0.544 6.203 -29.200 1.00 69.56 185 GLY A N 1
ATOM 1494 C CA . GLY A 1 185 ? -0.212 6.688 -30.361 1.00 69.56 185 GLY A CA 1
ATOM 1495 C C . GLY A 1 185 ? -1.737 6.743 -30.191 1.00 69.56 185 GLY A C 1
ATOM 1496 O O . GLY A 1 185 ? -2.420 7.113 -31.146 1.00 69.56 185 GLY A O 1
ATOM 1497 N N . ARG A 1 186 ? -2.286 6.421 -29.011 1.00 81.00 186 ARG A N 1
ATOM 1498 C CA . ARG A 1 186 ? -3.696 6.680 -28.675 1.00 81.00 186 ARG A CA 1
ATOM 1499 C C . ARG A 1 186 ? -3.840 8.045 -28.013 1.00 81.00 186 ARG A C 1
ATOM 1501 O O . ARG A 1 186 ? -3.092 8.380 -27.101 1.00 81.00 186 ARG A O 1
ATOM 1508 N N . ASP A 1 187 ? -4.835 8.807 -28.450 1.00 81.50 187 ASP A N 1
ATOM 1509 C CA . ASP A 1 187 ? -5.280 10.004 -27.741 1.00 81.50 187 ASP A CA 1
ATOM 1510 C C . ASP A 1 187 ? -6.025 9.582 -26.464 1.00 81.50 187 ASP A C 1
ATOM 1512 O O . ASP A 1 187 ? -7.032 8.878 -26.544 1.00 81.50 187 ASP A O 1
ATOM 1516 N N . ASN A 1 188 ? -5.531 9.992 -25.297 1.00 84.25 188 ASN A N 1
ATOM 1517 C CA . ASN A 1 188 ? -6.153 9.753 -23.991 1.00 84.25 188 ASN A CA 1
ATOM 1518 C C . ASN A 1 188 ? -6.684 11.041 -23.330 1.00 84.25 188 ASN A C 1
ATOM 1520 O O . ASN A 1 188 ? -6.978 11.039 -22.139 1.00 84.25 188 ASN A O 1
ATOM 1524 N N . LYS A 1 189 ? -6.785 12.145 -24.083 1.00 88.12 189 LYS A N 1
ATOM 1525 C CA . LYS A 1 189 ? -7.250 13.455 -23.596 1.00 88.12 189 LYS A CA 1
ATOM 1526 C C . LYS A 1 189 ? -8.583 13.862 -24.216 1.00 88.12 189 LYS A C 1
ATOM 1528 O O . LYS A 1 189 ? -9.408 14.470 -23.541 1.00 88.12 189 LYS A O 1
ATOM 1533 N N . THR A 1 190 ? -8.807 13.525 -25.484 1.00 91.94 190 THR A N 1
ATOM 1534 C CA . THR A 1 190 ? -10.060 13.839 -26.180 1.00 91.94 190 THR A CA 1
ATOM 1535 C C . THR A 1 190 ? -11.177 12.906 -25.712 1.00 91.94 190 THR A C 1
ATOM 1537 O O . THR A 1 190 ? -11.121 11.696 -25.937 1.00 91.94 190 THR A O 1
ATOM 1540 N N . LEU A 1 191 ? -12.203 13.467 -25.068 1.00 94.81 191 LEU A N 1
ATOM 1541 C CA . LEU A 1 191 ? -13.369 12.724 -24.564 1.00 94.81 191 LEU A CA 1
ATOM 1542 C C . LEU A 1 191 ? -14.437 12.462 -25.647 1.00 94.81 191 LEU A C 1
ATOM 1544 O O . LEU A 1 191 ? -15.321 11.621 -25.483 1.00 94.81 191 LEU A O 1
ATOM 1548 N N . GLU A 1 192 ? -14.333 13.164 -26.775 1.00 96.56 192 GLU A N 1
ATOM 1549 C CA . GLU A 1 192 ? -15.165 12.975 -27.962 1.00 96.56 192 GLU A CA 1
ATOM 1550 C C . GLU A 1 192 ? -14.641 11.816 -28.845 1.00 96.56 192 GLU A C 1
ATOM 1552 O O . GLU A 1 192 ? -13.450 11.491 -28.786 1.00 96.56 192 GLU A O 1
ATOM 1557 N N . PRO A 1 193 ? -15.476 11.202 -29.710 1.00 96.06 193 PRO A N 1
ATOM 1558 C CA . PRO A 1 193 ? -15.032 10.119 -30.586 1.00 96.06 193 PRO A CA 1
ATOM 1559 C C . PRO A 1 193 ? -14.007 10.552 -31.636 1.00 96.06 193 PRO A C 1
ATOM 1561 O O . PRO A 1 193 ? -14.260 11.464 -32.429 1.00 96.06 193 PRO A O 1
ATOM 1564 N N . VAL A 1 194 ? -12.891 9.827 -31.713 1.00 94.38 194 VAL A N 1
ATOM 1565 C CA . VAL A 1 194 ? -11.846 9.987 -32.737 1.00 94.38 194 VAL A CA 1
ATOM 1566 C C . VAL A 1 194 ? -11.885 8.846 -33.758 1.00 94.38 194 VAL A C 1
ATOM 1568 O O . VAL A 1 194 ? -12.536 7.823 -33.567 1.00 94.38 194 VAL A O 1
ATOM 1571 N N . ALA A 1 195 ? -11.159 8.979 -34.874 1.00 91.06 195 ALA A N 1
ATOM 1572 C CA . ALA A 1 195 ? -11.202 8.014 -35.984 1.00 91.06 195 ALA A CA 1
ATOM 1573 C C . ALA A 1 195 ? -10.793 6.564 -35.620 1.00 91.06 195 ALA A C 1
ATOM 1575 O O . ALA A 1 195 ? -11.081 5.652 -36.402 1.00 91.06 195 ALA A O 1
ATOM 1576 N N . ALA A 1 196 ? -10.124 6.361 -34.479 1.00 90.94 196 ALA A N 1
ATOM 1577 C CA . ALA A 1 196 ? -9.790 5.051 -33.923 1.00 90.94 196 ALA A CA 1
ATOM 1578 C C . ALA A 1 196 ? -10.986 4.381 -33.218 1.00 90.94 196 ALA A C 1
ATOM 1580 O O . ALA A 1 196 ? -11.142 3.170 -33.328 1.00 90.94 196 ALA A O 1
ATOM 1581 N N . ASP A 1 197 ? -11.878 5.146 -32.586 1.00 95.69 197 ASP A N 1
ATOM 1582 C CA . ASP A 1 197 ? -13.019 4.608 -31.825 1.00 95.69 197 ASP A CA 1
ATOM 1583 C C . ASP A 1 197 ? -14.022 3.918 -32.771 1.00 95.69 197 ASP A C 1
ATOM 1585 O O . ASP A 1 197 ? -14.442 2.783 -32.548 1.00 95.69 197 ASP A O 1
ATOM 1589 N N . PHE A 1 198 ? -14.280 4.532 -33.934 1.00 94.81 198 PHE A N 1
ATOM 1590 C CA . PHE A 1 198 ? -15.057 3.927 -35.028 1.00 94.81 198 PHE A CA 1
ATOM 1591 C C . PHE A 1 198 ? -14.380 2.704 -35.684 1.00 94.81 198 PHE A C 1
ATOM 1593 O O . PHE A 1 198 ? -15.010 2.002 -36.474 1.00 94.81 198 PHE A O 1
ATOM 1600 N N . GLU A 1 199 ? -13.083 2.484 -35.451 1.00 91.75 199 GLU A N 1
ATOM 1601 C CA . GLU A 1 199 ? -12.347 1.318 -35.957 1.00 91.75 199 GLU A CA 1
ATOM 1602 C C . GLU A 1 199 ? -12.327 0.186 -34.936 1.00 91.75 199 GLU A C 1
ATOM 1604 O O . GLU A 1 199 ? -12.517 -0.967 -35.321 1.00 91.75 199 GLU A O 1
ATOM 1609 N N . LEU A 1 200 ? -12.205 0.513 -33.648 1.00 90.69 200 LEU A N 1
ATOM 1610 C CA . LEU A 1 200 ? -12.361 -0.429 -32.544 1.00 90.69 200 LEU A CA 1
ATOM 1611 C C . LEU A 1 200 ? -13.750 -1.087 -32.596 1.00 90.69 200 LEU A C 1
ATOM 1613 O O . LEU A 1 200 ? -13.832 -2.308 -32.659 1.00 90.69 200 LEU A O 1
ATOM 1617 N N . LEU A 1 201 ? -14.818 -0.291 -32.751 1.00 92.50 201 LEU A N 1
ATOM 1618 C CA . LEU A 1 201 ? -16.196 -0.784 -32.927 1.00 92.50 201 LEU A CA 1
ATOM 1619 C C . LEU A 1 201 ? -16.397 -1.746 -34.101 1.00 92.50 201 LEU A C 1
ATOM 1621 O O . LEU A 1 201 ? -17.335 -2.538 -34.102 1.00 92.50 201 LEU A O 1
ATOM 1625 N N . HIS A 1 202 ? -15.562 -1.652 -35.134 1.00 89.19 202 HIS A N 1
ATOM 1626 C CA . HIS A 1 202 ? -15.674 -2.521 -36.299 1.00 89.19 202 HIS A CA 1
ATOM 1627 C C . HIS A 1 202 ? -14.782 -3.763 -36.204 1.00 89.19 202 HIS A C 1
ATOM 1629 O O . HIS A 1 202 ? -15.137 -4.793 -36.772 1.00 89.19 202 HIS A O 1
ATOM 1635 N N . SER A 1 203 ? -13.624 -3.646 -35.555 1.00 87.44 203 SER A N 1
ATOM 1636 C CA . SER A 1 203 ? -12.579 -4.673 -35.560 1.00 87.44 203 SER A CA 1
ATOM 1637 C C . SER A 1 203 ? -12.525 -5.518 -34.291 1.00 87.44 203 SER A C 1
ATOM 1639 O O . SER A 1 203 ? -12.028 -6.635 -34.368 1.00 87.44 203 SER A O 1
ATOM 1641 N N . GLN A 1 204 ? -12.968 -4.976 -33.152 1.00 85.12 204 GLN A N 1
ATOM 1642 C CA . GLN A 1 204 ? -12.850 -5.572 -31.813 1.00 85.12 204 GLN A CA 1
ATOM 1643 C C . GLN A 1 204 ? -14.075 -5.217 -30.928 1.00 85.12 204 GLN A C 1
ATOM 1645 O O . GLN A 1 204 ? -13.899 -4.643 -29.845 1.00 85.12 204 GLN A O 1
ATOM 1650 N N . PRO A 1 205 ? -15.328 -5.461 -31.379 1.00 84.56 205 PRO A N 1
ATOM 1651 C CA . PRO A 1 205 ? -16.533 -5.128 -30.609 1.00 84.56 205 PRO A CA 1
ATOM 1652 C C . PRO A 1 205 ? -16.598 -5.842 -29.248 1.00 84.56 205 PRO A C 1
ATOM 1654 O O . PRO A 1 205 ? -17.131 -5.288 -28.288 1.00 84.56 205 PRO A O 1
ATOM 1657 N N . GLU A 1 206 ? -16.004 -7.031 -29.128 1.00 82.94 206 GLU A N 1
ATOM 1658 C CA . GLU A 1 206 ? -15.948 -7.821 -27.895 1.00 82.94 206 GLU A CA 1
ATOM 1659 C C . GLU A 1 206 ? -15.266 -7.076 -26.737 1.00 82.94 206 GLU A C 1
ATOM 1661 O O . GLU A 1 206 ? -15.688 -7.191 -25.592 1.00 82.94 206 GLU A O 1
ATOM 1666 N N . LYS A 1 207 ? -14.275 -6.223 -27.029 1.00 75.06 207 LYS A N 1
ATOM 1667 C CA . LYS A 1 207 ? -13.550 -5.433 -26.012 1.00 75.06 207 LYS A CA 1
ATOM 1668 C C . LYS A 1 207 ? -14.326 -4.225 -25.503 1.00 75.06 207 LYS A C 1
ATOM 1670 O O . LYS A 1 207 ? -13.914 -3.597 -24.534 1.00 75.06 207 LYS A O 1
ATOM 1675 N N . ILE A 1 208 ? -15.402 -3.874 -26.198 1.00 81.25 208 ILE A N 1
ATOM 1676 C CA . ILE A 1 208 ? -16.266 -2.732 -25.900 1.00 81.25 208 ILE A CA 1
ATOM 1677 C C . ILE A 1 208 ? -17.498 -3.203 -25.111 1.00 81.25 208 ILE A C 1
ATOM 1679 O O . ILE A 1 208 ? -18.036 -2.445 -24.306 1.00 81.25 208 ILE A O 1
ATOM 1683 N N . ALA A 1 209 ? -17.918 -4.459 -25.296 1.00 63.47 209 ALA A N 1
ATOM 1684 C CA . ALA A 1 209 ? -19.063 -5.057 -24.612 1.00 63.47 209 ALA A CA 1
ATOM 1685 C C . ALA A 1 209 ? -18.911 -5.104 -23.078 1.00 63.47 209 ALA A C 1
ATOM 1687 O O . ALA A 1 209 ? -19.896 -4.888 -22.378 1.00 63.47 209 ALA A O 1
ATOM 1688 N N . ASP A 1 210 ? -17.688 -5.323 -22.587 1.00 64.19 210 ASP A N 1
ATOM 1689 C CA . ASP A 1 210 ? -17.336 -5.485 -21.163 1.00 64.19 210 ASP A CA 1
ATOM 1690 C C . ASP A 1 210 ? -16.949 -4.161 -20.460 1.00 64.19 210 ASP A C 1
ATOM 1692 O O . ASP A 1 210 ? -16.437 -4.131 -19.343 1.00 64.19 210 ASP A O 1
ATOM 1696 N N . VAL A 1 211 ? -17.146 -3.018 -21.125 1.00 63.88 211 VAL A N 1
ATOM 1697 C CA . VAL A 1 211 ? -16.800 -1.711 -20.550 1.00 63.88 211 VAL A CA 1
ATOM 1698 C C . VAL A 1 211 ? -17.893 -1.275 -19.574 1.00 63.88 211 VAL A C 1
ATOM 1700 O O . VAL A 1 211 ? -19.055 -1.115 -19.957 1.00 63.88 211 VAL A O 1
ATOM 1703 N N . SER A 1 212 ? -17.502 -1.042 -18.319 1.00 72.00 212 SER A N 1
ATOM 1704 C CA . SER A 1 212 ? -18.387 -0.565 -17.254 1.00 72.00 212 SER A CA 1
ATOM 1705 C C . SER A 1 212 ? -19.017 0.800 -17.575 1.00 72.00 212 SER A C 1
ATOM 1707 O O . SER A 1 212 ? -18.642 1.499 -18.520 1.00 72.00 212 SER A O 1
ATOM 1709 N N . THR A 1 213 ? -20.036 1.194 -16.805 1.00 77.50 213 THR A N 1
ATOM 1710 C CA . THR A 1 213 ? -20.745 2.456 -17.065 1.00 77.50 213 THR A CA 1
ATOM 1711 C C . THR A 1 213 ? -19.790 3.659 -16.979 1.00 77.50 213 THR A C 1
ATOM 1713 O O . THR A 1 213 ? -18.880 3.647 -16.147 1.00 77.50 213 THR A O 1
ATOM 1716 N N . PRO A 1 214 ? -20.000 4.740 -17.758 1.00 79.44 214 PRO A N 1
ATOM 1717 C CA . PRO A 1 214 ? -19.179 5.948 -17.648 1.00 79.44 214 PRO A CA 1
ATOM 1718 C C . PRO A 1 214 ? -19.023 6.460 -16.213 1.00 79.44 214 PRO A C 1
ATOM 1720 O O . PRO A 1 214 ? -17.918 6.824 -15.810 1.00 79.44 214 PRO A O 1
ATOM 1723 N N . ILE A 1 215 ? -20.107 6.401 -15.430 1.00 75.50 215 ILE A N 1
ATOM 1724 C CA . ILE A 1 215 ? -20.166 6.889 -14.047 1.00 75.50 215 ILE A CA 1
ATOM 1725 C C . ILE A 1 215 ? -19.192 6.110 -13.155 1.00 75.50 215 ILE A C 1
ATOM 1727 O O . ILE A 1 215 ? -18.414 6.724 -12.430 1.00 75.50 215 ILE A O 1
ATOM 1731 N N . SER A 1 216 ? -19.143 4.778 -13.281 1.00 79.44 216 SER A N 1
ATOM 1732 C CA . SER A 1 216 ? -18.177 3.927 -12.562 1.00 79.44 216 SER A CA 1
ATOM 1733 C C . SER A 1 216 ? -16.709 4.152 -12.959 1.00 79.44 216 SER A C 1
ATOM 1735 O O . SER A 1 216 ? -15.820 3.600 -12.322 1.00 79.44 216 SER A O 1
ATOM 1737 N N . CYS A 1 217 ? -16.435 4.970 -13.979 1.00 80.50 217 CYS A N 1
ATOM 1738 C CA . CYS A 1 217 ? -15.087 5.378 -14.378 1.00 80.50 217 CYS A CA 1
ATOM 1739 C C . CYS A 1 217 ? -14.811 6.879 -14.163 1.00 80.50 217 CYS A C 1
ATOM 1741 O O . CYS A 1 217 ? -13.843 7.397 -14.714 1.00 80.50 217 CYS A O 1
ATOM 1743 N N . GLY A 1 218 ? -15.655 7.597 -13.411 1.00 87.06 218 GLY A N 1
ATOM 1744 C CA . GLY A 1 218 ? -15.484 9.035 -13.164 1.00 87.06 218 GLY A CA 1
ATOM 1745 C C . GLY A 1 218 ? -15.902 9.942 -14.330 1.00 87.06 218 GLY A C 1
ATOM 1746 O O . GLY A 1 218 ? -15.546 11.122 -14.352 1.00 87.06 218 GLY A O 1
ATOM 1747 N N . TYR A 1 219 ? -16.678 9.428 -15.291 1.00 92.19 219 TYR A N 1
ATOM 1748 C CA . TYR A 1 219 ? -17.198 10.191 -16.427 1.00 92.19 219 TYR A CA 1
ATOM 1749 C C . TYR A 1 219 ? -18.732 10.266 -16.421 1.00 92.19 219 TYR A C 1
ATOM 1751 O O . TYR A 1 219 ? -19.434 9.299 -16.146 1.00 92.19 219 TYR A O 1
ATOM 1759 N N . ALA A 1 220 ? -19.277 11.411 -16.808 1.00 92.12 220 ALA A N 1
ATOM 1760 C CA . ALA A 1 220 ? -20.694 11.592 -17.102 1.00 92.12 220 ALA A CA 1
ATOM 1761 C C . ALA A 1 220 ? -20.902 11.810 -18.611 1.00 92.12 220 ALA A C 1
ATOM 1763 O O . ALA A 1 220 ? -19.944 11.927 -19.376 1.00 92.12 220 ALA A O 1
ATOM 1764 N N . VAL A 1 221 ? -22.160 11.860 -19.053 1.00 93.69 221 VAL A N 1
ATOM 1765 C CA . VAL A 1 221 ? -22.523 12.252 -20.423 1.00 93.69 221 VAL A CA 1
ATOM 1766 C C . VAL A 1 221 ? -22.992 13.704 -20.390 1.00 93.69 221 VAL A C 1
ATOM 1768 O O . VAL A 1 221 ? -23.977 14.000 -19.723 1.00 93.69 221 VAL A O 1
ATOM 1771 N N . GLY A 1 222 ? -22.290 14.599 -21.088 1.00 92.00 222 GLY A N 1
ATOM 1772 C CA . GLY A 1 222 ? -22.666 16.014 -21.188 1.00 92.00 222 GLY A CA 1
ATOM 1773 C C . GLY A 1 222 ? -23.716 16.287 -22.273 1.00 92.00 222 GLY A C 1
ATOM 1774 O O . GLY A 1 222 ? -24.072 15.398 -23.048 1.00 92.00 222 GLY A O 1
ATOM 1775 N N . ASP A 1 223 ? -24.156 17.543 -22.397 1.00 89.62 223 ASP A N 1
ATOM 1776 C CA . ASP A 1 223 ? -25.200 17.977 -23.353 1.00 89.62 223 ASP A CA 1
ATOM 1777 C C . ASP A 1 223 ? -24.836 17.775 -24.836 1.00 89.62 223 ASP A C 1
ATOM 1779 O O . ASP A 1 223 ? -25.711 17.657 -25.705 1.00 89.62 223 ASP A O 1
ATOM 1783 N N . SER A 1 224 ? -23.531 17.695 -25.121 1.00 88.75 224 SER A N 1
ATOM 1784 C CA . SER A 1 224 ? -22.960 17.298 -26.414 1.00 88.75 224 SER A CA 1
ATOM 1785 C C . SER A 1 224 ? -23.135 15.808 -26.721 1.00 88.75 224 SER A C 1
ATOM 1787 O O . SER A 1 224 ? -22.752 15.353 -27.793 1.00 88.75 224 SER A O 1
ATOM 1789 N N . GLY A 1 225 ? -23.685 15.027 -25.790 1.00 92.00 225 GLY A N 1
ATOM 1790 C CA . GLY A 1 225 ? -23.868 13.589 -25.911 1.00 92.00 225 GLY A CA 1
ATOM 1791 C C . GLY A 1 225 ? -22.593 12.760 -25.735 1.00 92.00 225 GLY A C 1
ATOM 1792 O O . GLY A 1 225 ? -22.676 11.539 -25.888 1.00 92.00 225 GLY A O 1
ATOM 1793 N N . TRP A 1 226 ? -21.455 13.370 -25.398 1.00 96.62 226 TRP A N 1
ATOM 1794 C CA . TRP A 1 226 ? -20.165 12.696 -25.197 1.00 96.62 226 TRP A CA 1
ATOM 1795 C C . TRP A 1 226 ? -19.707 12.713 -23.740 1.00 96.62 226 TRP A C 1
ATOM 1797 O O . TRP A 1 226 ? -20.372 13.278 -22.871 1.00 96.62 226 TRP A O 1
ATOM 1807 N N . LEU A 1 227 ? -18.589 12.034 -23.473 1.00 95.00 227 LEU A N 1
ATOM 1808 C CA . LEU A 1 227 ? -18.033 11.921 -22.131 1.00 95.00 227 LEU A CA 1
ATOM 1809 C C . LEU A 1 227 ? -17.525 13.283 -21.633 1.00 95.00 227 LEU A C 1
ATOM 1811 O O . LEU A 1 227 ? -16.899 14.042 -22.372 1.00 95.00 227 LEU A O 1
ATOM 1815 N N . VAL A 1 228 ? -17.765 13.564 -20.358 1.00 94.25 228 VAL A N 1
ATOM 1816 C CA . VAL A 1 228 ? -17.216 14.695 -19.596 1.00 94.25 228 VAL A CA 1
ATOM 1817 C C . VAL A 1 228 ? -16.786 14.185 -18.213 1.00 94.25 228 VAL A C 1
ATOM 1819 O O . VAL A 1 228 ? -17.320 13.167 -17.776 1.00 94.25 228 VAL A O 1
ATOM 1822 N N . PRO A 1 229 ? -15.843 14.825 -17.497 1.00 91.69 229 PRO A N 1
ATOM 1823 C CA . PRO A 1 229 ? -15.532 14.441 -16.117 1.00 91.69 229 PRO A CA 1
ATOM 1824 C C . PRO A 1 229 ? -16.784 14.567 -15.237 1.00 91.69 229 PRO A C 1
ATOM 1826 O O . PRO A 1 229 ? -17.491 15.571 -15.343 1.00 91.69 229 PRO A O 1
ATOM 1829 N N . ALA A 1 230 ? -17.068 13.575 -14.388 1.00 85.75 230 ALA A N 1
ATOM 1830 C CA . ALA A 1 230 ? -18.306 13.525 -13.600 1.00 85.75 230 ALA A CA 1
ATOM 1831 C C . ALA A 1 230 ? -18.488 14.757 -12.691 1.00 85.75 230 ALA A C 1
ATOM 1833 O O . ALA A 1 230 ? -19.592 15.293 -12.594 1.00 85.75 230 ALA A O 1
ATOM 1834 N N . GLU A 1 231 ? -17.388 15.274 -12.136 1.00 79.44 231 GLU A N 1
ATOM 1835 C CA . GLU A 1 231 ? -17.317 16.520 -11.353 1.00 79.44 231 GLU A CA 1
ATOM 1836 C C . GLU A 1 231 ? -17.995 17.715 -12.050 1.00 79.44 231 GLU A C 1
ATOM 1838 O O . GLU A 1 231 ? -18.642 18.533 -11.404 1.00 79.44 231 GLU A O 1
ATOM 1843 N N . ARG A 1 232 ? -17.914 17.811 -13.388 1.00 70.12 232 ARG A N 1
ATOM 1844 C CA . ARG A 1 232 ? -18.512 18.928 -14.144 1.00 70.12 232 ARG A CA 1
ATOM 1845 C C . ARG A 1 232 ? -20.029 18.846 -14.302 1.00 70.12 232 ARG A C 1
ATOM 1847 O O . ARG A 1 232 ? -20.632 19.847 -14.668 1.00 70.12 232 ARG A O 1
ATOM 1854 N N . VAL A 1 233 ? -20.627 17.676 -14.089 1.00 63.06 233 VAL A N 1
ATOM 1855 C CA . VAL A 1 233 ? -22.082 17.469 -14.218 1.00 63.06 233 VAL A CA 1
ATOM 1856 C C . VAL A 1 233 ? -22.769 17.527 -12.855 1.00 63.06 233 VAL A C 1
ATOM 1858 O O . VAL A 1 233 ? -23.925 17.927 -12.773 1.00 63.06 233 VAL A O 1
ATOM 1861 N N . LEU A 1 234 ? -22.054 17.177 -11.782 1.00 54.25 234 LEU A N 1
ATOM 1862 C CA . LEU A 1 234 ? -22.578 17.228 -10.416 1.00 54.25 234 LEU A CA 1
ATOM 1863 C C . LEU A 1 234 ? -22.610 18.658 -9.841 1.00 54.25 234 LEU A C 1
ATOM 1865 O O . LEU A 1 234 ? -23.500 18.970 -9.055 1.00 54.25 234 LEU A O 1
ATOM 1869 N N . ASN A 1 235 ? -21.734 19.560 -10.299 1.00 53.62 235 ASN A N 1
ATOM 1870 C CA . ASN A 1 235 ? -21.642 20.949 -9.817 1.00 53.62 235 ASN A CA 1
ATOM 1871 C C . ASN A 1 235 ? -22.704 21.914 -10.407 1.00 53.62 235 ASN A C 1
ATOM 1873 O O . ASN A 1 235 ? -22.422 23.091 -10.607 1.00 53.62 235 ASN A O 1
ATOM 1877 N N . ILE A 1 236 ? -23.916 21.439 -10.717 1.00 45.22 236 ILE A N 1
ATOM 1878 C CA . ILE A 1 236 ? -25.026 22.277 -11.234 1.00 45.22 236 ILE A CA 1
ATOM 1879 C C . ILE A 1 236 ? -25.999 22.708 -10.108 1.00 45.22 236 ILE A C 1
ATOM 1881 O O . ILE A 1 236 ? -26.950 23.446 -10.354 1.00 45.22 236 ILE A O 1
ATOM 1885 N N . ALA A 1 237 ? -25.753 22.298 -8.856 1.00 38.59 237 ALA A N 1
ATOM 1886 C CA . ALA A 1 237 ? -26.578 22.671 -7.699 1.00 38.59 237 ALA A CA 1
ATOM 1887 C C . ALA A 1 237 ? -26.134 23.960 -6.972 1.00 38.59 237 ALA A C 1
ATOM 1889 O O . ALA A 1 237 ? -26.988 24.640 -6.410 1.00 38.59 237 ALA A O 1
ATOM 1890 N N . ASP A 1 238 ? -24.846 24.321 -7.017 1.00 43.25 238 ASP A N 1
ATOM 1891 C CA . ASP A 1 238 ? -24.278 25.448 -6.258 1.00 43.25 238 ASP A CA 1
ATOM 1892 C C . ASP A 1 238 ? -23.886 26.601 -7.197 1.00 43.25 238 ASP A C 1
ATOM 1894 O O . ASP A 1 238 ? -22.729 26.749 -7.594 1.00 43.25 238 ASP A O 1
ATOM 1898 N N . ALA A 1 239 ? -24.880 27.400 -7.596 1.00 38.69 239 ALA A N 1
ATOM 1899 C CA . ALA A 1 239 ? -24.717 28.531 -8.513 1.00 38.69 239 ALA A CA 1
ATOM 1900 C C . ALA A 1 239 ? -25.357 29.828 -7.978 1.00 38.69 239 ALA A C 1
ATOM 1902 O O . ALA A 1 239 ? -26.153 30.461 -8.668 1.00 38.69 239 ALA A O 1
ATOM 1903 N N . ASP A 1 240 ? -24.957 30.231 -6.771 1.00 41.25 240 ASP A N 1
ATOM 1904 C CA . ASP A 1 240 ? -25.054 31.610 -6.273 1.00 41.25 240 ASP A CA 1
ATOM 1905 C C . ASP A 1 240 ? -23.624 32.108 -5.991 1.00 41.25 240 ASP A C 1
ATOM 1907 O O . ASP A 1 240 ? -23.099 31.871 -4.910 1.00 41.25 240 ASP A O 1
ATOM 1911 N N . ASP A 1 241 ? -22.976 32.703 -7.003 1.00 39.28 241 ASP A N 1
ATOM 1912 C CA . ASP A 1 241 ? -21.944 33.757 -6.878 1.00 39.28 241 ASP A CA 1
ATOM 1913 C C . ASP A 1 241 ? -21.346 34.098 -8.262 1.00 39.28 241 ASP A C 1
ATOM 1915 O O . ASP A 1 241 ? -20.392 33.484 -8.745 1.00 39.28 241 ASP A O 1
ATOM 1919 N N . LEU A 1 242 ? -21.911 35.117 -8.920 1.00 43.50 242 LEU A N 1
ATOM 1920 C CA . LEU A 1 242 ? -21.324 35.780 -10.093 1.00 43.50 242 LEU A CA 1
ATOM 1921 C C . LEU A 1 242 ? -21.589 37.289 -10.036 1.00 43.50 242 LEU A C 1
ATOM 1923 O O . LEU A 1 242 ? -22.562 37.766 -10.620 1.00 43.50 242 LEU A O 1
ATOM 1927 N N . ALA A 1 243 ? -20.707 38.038 -9.367 1.00 44.44 243 ALA A N 1
ATOM 1928 C CA . ALA A 1 243 ? -20.598 39.491 -9.529 1.00 44.44 243 ALA A CA 1
ATOM 1929 C C . ALA A 1 243 ? -19.283 40.057 -8.951 1.00 44.44 243 ALA A C 1
ATOM 1931 O O . ALA A 1 243 ? -19.304 40.678 -7.896 1.00 44.44 243 ALA A O 1
ATOM 1932 N N . GLU A 1 244 ? -18.165 39.933 -9.673 1.00 38.88 244 GLU A N 1
ATOM 1933 C CA . GLU A 1 244 ? -17.137 40.990 -9.669 1.00 38.88 244 GLU A CA 1
ATOM 1934 C C . GLU A 1 244 ? -16.664 41.230 -11.109 1.00 38.88 244 GLU A C 1
ATOM 1936 O O . GLU A 1 244 ? -15.959 40.414 -11.707 1.00 38.88 244 GLU A O 1
ATOM 1941 N N . GLU A 1 245 ? -17.117 42.348 -11.684 1.00 39.50 245 GLU A N 1
ATOM 1942 C CA . GLU A 1 245 ? -16.584 42.890 -12.931 1.00 39.50 245 GLU A CA 1
ATOM 1943 C C . GLU A 1 245 ? -15.351 43.755 -12.636 1.00 39.50 245 GLU A C 1
ATOM 1945 O O . GLU A 1 245 ? -15.369 44.615 -11.760 1.00 39.50 245 GLU A O 1
ATOM 1950 N N . ASP A 1 246 ? -14.299 43.491 -13.406 1.00 37.72 246 ASP A N 1
ATOM 1951 C CA . ASP A 1 246 ? -13.357 44.447 -14.000 1.00 37.72 246 ASP A CA 1
ATOM 1952 C C . ASP A 1 246 ? -13.517 45.936 -13.595 1.00 37.72 246 ASP A C 1
ATOM 1954 O O . ASP A 1 246 ? -14.415 46.629 -14.074 1.00 37.72 246 ASP A O 1
ATOM 1958 N N . ASP A 1 247 ? -12.562 46.468 -12.823 1.00 31.84 247 ASP A N 1
ATOM 1959 C CA . ASP A 1 247 ? -12.173 47.877 -12.958 1.00 31.84 247 ASP A CA 1
ATOM 1960 C C . ASP A 1 247 ? -10.648 48.031 -12.888 1.00 31.84 247 ASP A C 1
ATOM 1962 O O . ASP A 1 247 ? -9.932 47.288 -12.207 1.00 31.84 247 ASP A O 1
ATOM 1966 N N . SER A 1 248 ? -10.130 48.988 -13.654 1.00 35.34 248 SER A N 1
ATOM 1967 C CA . SER A 1 248 ? -8.717 49.092 -13.986 1.00 35.34 248 SER A CA 1
ATOM 1968 C C . SER A 1 248 ? -8.223 50.537 -13.979 1.00 35.34 248 SER A C 1
ATOM 1970 O O . SER A 1 248 ? -8.877 51.435 -14.492 1.00 35.34 248 SER A O 1
ATOM 1972 N N . SER A 1 249 ? -6.974 50.714 -13.527 1.00 3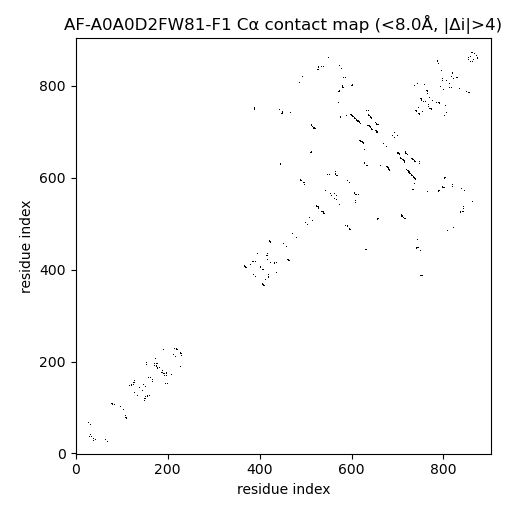5.69 249 SER A N 1
ATOM 1973 C CA . SER A 1 249 ? -6.104 51.862 -13.837 1.00 35.69 249 SER A CA 1
ATOM 1974 C C . SER A 1 249 ? -6.531 53.264 -13.356 1.00 35.69 249 SER A C 1
ATOM 1976 O O . SER A 1 249 ? -7.486 53.830 -13.867 1.00 35.69 249 SER A O 1
ATOM 1978 N N . LEU A 1 250 ? -5.663 53.882 -12.533 1.00 30.47 250 LEU A N 1
ATOM 1979 C CA . LEU A 1 250 ? -5.245 55.312 -12.458 1.00 30.47 250 LEU A CA 1
ATOM 1980 C C . LEU A 1 250 ? -4.955 55.668 -10.979 1.00 30.47 250 LEU A C 1
ATOM 1982 O O . LEU A 1 250 ? -5.714 55.282 -10.106 1.00 30.47 250 LEU A O 1
ATO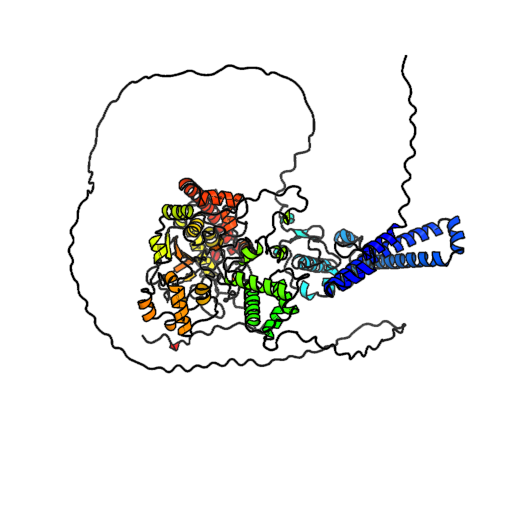M 1986 N N . SER A 1 251 ? -3.973 56.456 -10.547 1.00 32.72 251 SER A N 1
ATOM 1987 C CA . SER A 1 251 ? -2.691 56.960 -11.052 1.00 32.72 251 SER A CA 1
ATOM 1988 C C . SER A 1 251 ? -2.182 57.969 -10.002 1.00 32.72 251 SER A C 1
ATOM 1990 O O . SER A 1 251 ? -2.872 58.949 -9.756 1.00 32.72 251 SER A O 1
ATOM 1992 N N . GLU A 1 252 ? -0.980 57.744 -9.462 1.00 33.69 252 GLU A N 1
ATOM 1993 C CA . GLU A 1 252 ? 0.095 58.748 -9.280 1.00 33.69 252 GLU A CA 1
ATOM 1994 C C . GLU A 1 252 ? -0.072 60.052 -8.427 1.00 33.69 252 GLU A C 1
ATOM 1996 O O . GLU A 1 252 ? -1.081 60.744 -8.473 1.00 33.69 252 GLU A O 1
ATOM 2001 N N . ILE A 1 253 ? 1.057 60.458 -7.796 1.00 31.75 253 ILE A N 1
ATOM 2002 C CA . ILE A 1 253 ? 1.420 61.784 -7.199 1.00 31.75 253 ILE A CA 1
ATOM 2003 C C . ILE A 1 253 ? 0.620 62.214 -5.920 1.00 31.75 253 ILE A C 1
ATOM 2005 O O . ILE A 1 253 ? -0.577 61.989 -5.837 1.00 31.75 253 ILE A O 1
ATOM 2009 N N . VAL A 1 254 ? 1.167 62.814 -4.838 1.00 30.53 254 VAL A N 1
ATOM 2010 C CA . VAL A 1 254 ? 2.395 63.622 -4.603 1.00 30.53 254 VAL A CA 1
ATOM 2011 C C . VAL A 1 254 ? 2.891 63.545 -3.133 1.00 30.53 254 VAL A C 1
ATOM 2013 O O . VAL A 1 254 ? 2.055 63.421 -2.248 1.00 30.53 254 VAL A O 1
ATOM 2016 N N . SER A 1 255 ? 4.209 63.759 -2.916 1.00 31.69 255 SER A N 1
ATOM 2017 C CA . SER A 1 255 ? 4.884 64.493 -1.797 1.00 31.69 255 SER A CA 1
ATOM 2018 C C . SER A 1 255 ? 4.544 64.184 -0.327 1.00 31.69 255 SER A C 1
ATOM 2020 O O . SER A 1 255 ? 3.395 63.998 0.035 1.00 31.69 255 SER A O 1
ATOM 2022 N N . ASP A 1 256 ? 5.404 64.351 0.672 1.00 30.03 256 ASP A N 1
ATOM 2023 C CA . ASP A 1 256 ? 6.848 64.564 0.860 1.00 30.03 256 ASP A CA 1
ATOM 2024 C C . ASP A 1 256 ? 6.964 64.789 2.377 1.00 30.03 256 ASP A C 1
ATOM 2026 O O . ASP A 1 256 ? 6.240 65.622 2.922 1.00 30.03 256 ASP A O 1
ATOM 2030 N N . THR A 1 257 ? 7.879 64.119 3.069 1.00 32.50 257 THR A N 1
ATOM 2031 C CA . THR A 1 257 ? 8.915 64.771 3.897 1.00 32.50 257 THR A CA 1
ATOM 2032 C C . THR A 1 257 ? 9.785 63.711 4.561 1.00 32.50 257 THR A C 1
ATOM 2034 O O . THR A 1 257 ? 9.383 62.574 4.788 1.00 32.50 257 THR A O 1
ATOM 2037 N N . ASN A 1 258 ? 11.031 64.091 4.798 1.00 34.69 258 ASN A N 1
ATOM 2038 C CA . ASN A 1 258 ? 12.113 63.250 5.286 1.00 34.69 258 ASN A CA 1
ATOM 2039 C C . ASN A 1 258 ? 12.879 64.058 6.359 1.00 34.69 258 ASN A C 1
ATOM 2041 O O . ASN A 1 258 ? 12.557 65.229 6.562 1.00 34.69 258 ASN A O 1
ATOM 2045 N N . VAL A 1 259 ? 13.952 63.479 6.911 1.00 33.38 259 VAL A N 1
ATOM 2046 C CA . VAL A 1 259 ? 15.056 64.152 7.640 1.00 33.38 259 VAL A CA 1
ATOM 2047 C C . VAL A 1 259 ? 14.960 64.214 9.189 1.00 33.38 259 VAL A C 1
ATOM 2049 O O . VAL A 1 259 ? 14.300 65.066 9.773 1.00 33.38 259 VAL A O 1
ATOM 2052 N N . ASP A 1 260 ? 15.776 63.330 9.786 1.00 32.44 260 ASP A N 1
ATOM 2053 C CA . ASP A 1 260 ? 16.675 63.480 10.955 1.00 32.44 260 ASP A CA 1
ATOM 2054 C C . ASP A 1 260 ? 16.261 63.260 12.434 1.00 32.44 260 ASP A C 1
ATOM 2056 O O . ASP A 1 260 ? 15.563 64.048 13.058 1.00 32.44 260 ASP A O 1
ATOM 2060 N N . ASN A 1 261 ? 16.909 62.217 12.994 1.00 34.50 261 ASN A N 1
ATOM 2061 C CA . ASN A 1 261 ? 17.743 62.152 14.217 1.00 34.50 261 ASN A CA 1
ATOM 2062 C C . ASN A 1 261 ? 17.248 62.721 15.567 1.00 34.50 261 ASN A C 1
ATOM 2064 O O . ASN A 1 261 ? 16.937 63.898 15.680 1.00 34.50 261 ASN A O 1
ATOM 2068 N N . VAL A 1 262 ? 17.426 61.931 16.643 1.00 31.91 262 VAL A N 1
ATOM 2069 C CA . VAL A 1 262 ? 18.445 62.166 17.704 1.00 31.91 262 VAL A CA 1
ATOM 2070 C C . VAL A 1 262 ? 18.647 60.895 18.567 1.00 31.91 262 VAL A C 1
ATOM 2072 O O . VAL A 1 262 ? 17.786 60.028 18.649 1.00 31.91 262 VAL A O 1
ATOM 2075 N N . GLU A 1 263 ? 19.853 60.826 19.131 1.00 32.84 263 GLU A N 1
ATOM 2076 C CA . GLU A 1 263 ? 20.608 59.833 19.915 1.00 32.84 263 GLU A CA 1
ATOM 2077 C C . GLU A 1 263 ? 19.950 59.115 21.128 1.00 32.84 263 GLU A C 1
ATOM 2079 O O . GLU A 1 263 ? 18.760 59.212 21.410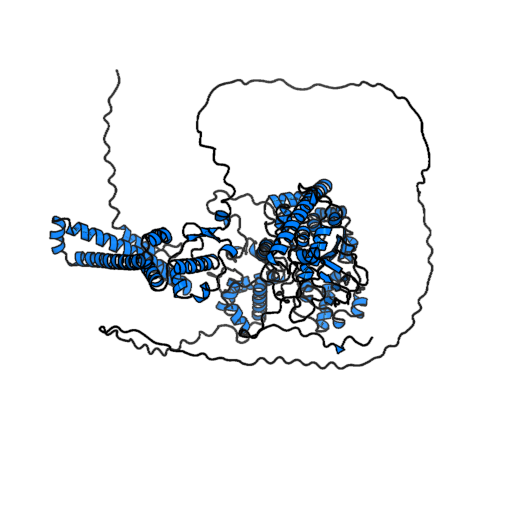 1.00 32.84 263 GLU A O 1
ATOM 2084 N N . ALA A 1 264 ? 20.774 58.327 21.837 1.00 37.06 264 ALA A N 1
ATOM 2085 C CA . ALA A 1 264 ? 20.400 57.305 22.819 1.00 37.06 264 ALA A CA 1
ATOM 2086 C C . ALA A 1 264 ? 20.899 57.581 24.264 1.00 37.06 264 ALA A C 1
ATOM 2088 O O . ALA A 1 264 ? 21.671 58.504 24.500 1.00 37.06 264 ALA A O 1
ATOM 2089 N N . LEU A 1 265 ? 20.543 56.658 25.179 1.00 34.47 265 LEU A N 1
ATOM 2090 C CA . LEU A 1 265 ? 21.088 56.415 26.536 1.00 34.47 265 LEU A CA 1
ATOM 2091 C C . LEU A 1 265 ? 20.684 57.378 27.681 1.00 34.47 265 LEU A C 1
ATOM 2093 O O . LEU A 1 265 ? 21.266 58.445 27.838 1.00 34.47 265 LEU A O 1
ATOM 2097 N N . THR A 1 266 ? 19.777 56.918 28.568 1.00 33.03 266 THR A N 1
ATOM 2098 C CA . THR A 1 266 ? 19.887 56.773 30.061 1.00 33.03 266 THR A CA 1
ATOM 2099 C C . THR A 1 266 ? 18.490 56.617 30.716 1.00 33.03 266 THR A C 1
ATOM 2101 O O . THR A 1 266 ? 17.496 56.988 30.105 1.00 33.03 266 THR A O 1
ATOM 2104 N N . GLY A 1 267 ? 18.314 56.058 31.927 1.00 28.58 267 GLY A N 1
ATOM 2105 C CA . GLY A 1 267 ? 19.233 55.224 32.725 1.00 28.58 267 GLY A CA 1
ATOM 2106 C C . GLY A 1 267 ? 18.902 55.130 34.237 1.00 28.58 267 GLY A C 1
ATOM 2107 O O . GLY A 1 267 ? 18.959 56.150 34.907 1.00 28.58 267 GLY A O 1
ATOM 2108 N N . ALA A 1 268 ? 18.705 53.897 34.747 1.00 34.28 268 ALA A N 1
ATOM 2109 C CA . ALA A 1 268 ? 18.636 53.458 36.166 1.00 34.28 268 ALA A CA 1
ATOM 2110 C C . ALA A 1 268 ? 17.412 53.842 37.058 1.00 34.28 268 ALA A C 1
ATOM 2112 O O . ALA A 1 268 ? 17.013 54.997 37.074 1.00 34.28 268 ALA A O 1
ATOM 2113 N N . ASN A 1 269 ? 16.924 52.839 37.827 1.00 34.50 269 ASN A N 1
ATOM 2114 C CA . ASN A 1 269 ? 16.576 52.839 39.280 1.00 34.50 269 ASN A CA 1
ATOM 2115 C C . ASN A 1 269 ? 15.555 53.874 39.861 1.00 34.50 269 ASN A C 1
ATOM 2117 O O . ASN A 1 269 ? 15.553 55.025 39.457 1.00 34.50 269 ASN A O 1
ATOM 2121 N N . ASP A 1 270 ? 14.634 53.608 40.808 1.00 32.78 270 ASP A N 1
ATOM 2122 C CA . ASP A 1 270 ? 14.567 52.714 41.990 1.00 32.78 270 ASP A CA 1
ATOM 2123 C C . ASP A 1 270 ? 13.103 52.523 42.510 1.00 32.78 270 ASP A C 1
ATOM 2125 O O . ASP A 1 270 ? 12.225 53.339 42.236 1.00 32.78 270 ASP A O 1
ATOM 2129 N N . ASP A 1 271 ? 12.895 51.451 43.290 1.00 35.84 271 ASP A N 1
ATOM 2130 C CA . ASP A 1 271 ? 12.038 51.225 44.485 1.00 35.84 271 ASP A CA 1
ATOM 2131 C C . ASP A 1 271 ? 10.705 51.964 44.784 1.00 35.84 271 ASP A C 1
ATOM 2133 O O . ASP A 1 271 ? 10.633 53.188 44.885 1.00 35.84 271 ASP A O 1
ATOM 2137 N N . ALA A 1 272 ? 9.703 51.167 45.210 1.00 33.09 272 ALA A N 1
ATOM 2138 C CA . ALA A 1 272 ? 8.813 51.481 46.346 1.00 33.09 272 ALA A CA 1
ATOM 2139 C C . ALA A 1 272 ? 8.137 50.217 46.946 1.00 33.09 272 ALA A C 1
ATOM 2141 O O . ALA A 1 272 ? 7.421 49.494 46.254 1.00 33.09 272 ALA A O 1
ATOM 2142 N N . GLU A 1 273 ? 8.315 49.976 48.252 1.00 39.78 273 GLU A N 1
ATOM 2143 C CA . GLU A 1 273 ? 7.538 49.007 49.054 1.00 39.78 273 GLU A CA 1
ATOM 2144 C C . GLU A 1 273 ? 6.136 49.547 49.432 1.00 39.78 273 GLU A C 1
ATOM 2146 O O . GLU A 1 273 ? 5.928 50.759 49.413 1.00 39.78 273 GLU A O 1
ATOM 2151 N N . ILE A 1 274 ? 5.212 48.675 49.891 1.00 32.12 274 ILE A N 1
ATOM 2152 C CA . ILE A 1 274 ? 4.613 48.704 51.260 1.00 32.12 274 ILE A CA 1
ATOM 2153 C C . ILE A 1 274 ? 3.452 47.681 51.429 1.00 32.12 274 ILE A C 1
ATOM 2155 O O . ILE A 1 274 ? 2.435 47.747 50.750 1.00 32.12 274 ILE A O 1
ATOM 2159 N N . GLN A 1 275 ? 3.645 46.751 52.380 1.00 32.94 275 GLN A N 1
ATOM 2160 C CA . GLN A 1 275 ? 2.727 46.192 53.413 1.00 32.94 275 GLN A CA 1
ATOM 2161 C C . GLN A 1 275 ? 1.193 46.168 53.147 1.00 32.94 275 GLN A C 1
ATOM 2163 O O . GLN A 1 275 ? 0.573 47.193 52.896 1.00 32.94 275 GLN A O 1
ATOM 2168 N N . SER A 1 276 ? 0.443 45.085 53.405 1.00 32.03 276 SER A N 1
ATOM 2169 C CA . SER A 1 276 ? 0.162 44.534 54.754 1.00 32.03 276 SER A CA 1
ATOM 2170 C C . SER A 1 276 ? -0.923 43.424 54.705 1.00 32.03 276 SER A C 1
ATOM 2172 O O . SER A 1 276 ? -1.691 43.350 53.749 1.00 32.03 276 SER A O 1
ATOM 2174 N N . ALA A 1 277 ? -0.992 42.565 55.735 1.00 33.84 277 ALA A N 1
ATOM 2175 C CA . ALA A 1 277 ? -2.011 41.507 55.905 1.00 33.84 277 ALA A CA 1
ATOM 2176 C C . ALA A 1 277 ? -3.269 42.004 56.670 1.00 33.84 277 ALA A C 1
ATOM 2178 O O . ALA A 1 277 ? -3.265 43.132 57.169 1.00 33.84 277 ALA A O 1
ATOM 2179 N N . PRO A 1 278 ? -4.325 41.173 56.826 1.00 49.31 278 PRO A N 1
ATOM 2180 C CA . PRO A 1 278 ? -4.403 40.395 58.074 1.00 49.31 278 PRO A CA 1
ATOM 2181 C C . PRO A 1 278 ? -4.949 38.951 57.940 1.00 49.31 278 PRO A C 1
ATOM 2183 O O . PRO A 1 278 ? -5.224 38.449 56.855 1.00 49.31 278 PRO A O 1
ATOM 2186 N N . GLN A 1 279 ? -5.025 38.278 59.092 1.00 36.06 279 GLN A N 1
ATOM 2187 C CA . GLN A 1 279 ? -5.265 36.845 59.318 1.00 36.06 279 GLN A CA 1
ATOM 2188 C C . GLN A 1 279 ? -6.758 36.462 59.320 1.00 36.06 279 GLN A C 1
ATOM 2190 O O . GLN A 1 279 ? -7.573 37.294 59.707 1.00 36.06 279 GLN A O 1
ATOM 2195 N N . SER A 1 280 ? -7.074 35.172 59.110 1.00 32.88 280 SER A N 1
ATOM 2196 C CA . SER A 1 280 ? -7.737 34.352 60.154 1.00 32.88 280 SER A CA 1
ATOM 2197 C C . SER A 1 280 ? -7.918 32.867 59.780 1.00 32.88 280 SER A C 1
ATOM 2199 O O . SER A 1 280 ? -8.475 32.552 58.737 1.00 32.88 280 SER A O 1
ATOM 2201 N N . GLU A 1 281 ? -7.513 32.019 60.728 1.00 35.81 281 GLU A N 1
ATOM 2202 C CA . GLU A 1 281 ? -8.144 30.764 61.185 1.00 35.81 281 GLU A CA 1
ATOM 2203 C C . GLU A 1 281 ? -8.197 29.503 60.294 1.00 35.81 281 GLU A C 1
ATOM 2205 O O . GLU A 1 281 ? -8.729 29.448 59.191 1.00 35.81 281 GLU A O 1
ATOM 2210 N N . ALA A 1 282 ? -7.610 28.461 60.885 1.00 35.97 282 ALA A N 1
ATOM 2211 C CA . ALA A 1 282 ? -7.449 27.099 60.414 1.00 35.97 282 ALA A CA 1
ATOM 2212 C C . ALA A 1 282 ? -8.693 26.226 60.633 1.00 35.97 282 ALA A C 1
ATOM 2214 O O . ALA A 1 282 ? -9.473 26.473 61.548 1.00 35.97 282 ALA A O 1
ATOM 2215 N N . GLU A 1 283 ? -8.741 25.099 59.922 1.00 39.94 283 GLU A N 1
ATOM 2216 C CA . GLU A 1 283 ? -9.097 23.815 60.534 1.00 39.94 283 GLU A CA 1
ATOM 2217 C C . GLU A 1 283 ? -8.227 22.689 59.933 1.00 39.94 283 GLU A C 1
ATOM 2219 O O . GLU A 1 283 ? -7.431 22.930 59.023 1.00 39.94 283 GLU A O 1
ATOM 2224 N N . ASP A 1 284 ? -8.270 21.512 60.554 1.00 36.50 284 ASP A N 1
ATOM 2225 C CA . ASP A 1 284 ? -7.124 20.601 60.737 1.00 36.50 284 ASP A CA 1
ATOM 2226 C C . ASP A 1 284 ? -7.278 19.254 59.974 1.00 36.50 284 ASP A C 1
ATOM 2228 O O . ASP A 1 284 ? -8.273 19.027 59.288 1.00 36.50 284 ASP A O 1
ATOM 2232 N N . VAL A 1 285 ? -6.332 18.329 60.201 1.00 34.38 285 VAL A N 1
ATOM 2233 C CA . VAL A 1 285 ? -6.418 16.852 60.089 1.00 34.38 285 VAL A CA 1
ATOM 2234 C C . VAL A 1 285 ? -5.623 16.170 58.944 1.00 34.38 285 VAL A C 1
ATOM 2236 O O . VAL A 1 285 ? -6.112 15.882 57.855 1.00 34.38 285 VAL A O 1
ATOM 2239 N N . THR A 1 286 ? -4.418 15.727 59.341 1.00 33.84 286 THR A N 1
ATOM 2240 C CA . THR A 1 286 ? -3.641 14.527 58.917 1.00 33.84 286 THR A CA 1
ATOM 2241 C C . THR A 1 286 ? -2.832 14.507 57.607 1.00 33.84 286 THR A C 1
ATOM 2243 O O . THR A 1 286 ? -3.295 14.086 56.552 1.00 33.84 286 THR A O 1
ATOM 2246 N N . ASP A 1 287 ? -1.532 14.781 57.770 1.00 33.03 287 ASP A N 1
ATOM 2247 C CA . ASP A 1 287 ? -0.405 14.274 56.966 1.00 33.03 287 ASP A CA 1
ATOM 2248 C C . ASP A 1 287 ? 0.009 12.862 57.446 1.00 33.03 287 ASP A C 1
ATOM 2250 O O . ASP A 1 287 ? -0.038 12.571 58.645 1.00 33.03 287 ASP A O 1
ATOM 2254 N N . CYS A 1 288 ? 0.437 11.998 56.519 1.00 31.05 288 CYS A N 1
ATOM 2255 C CA . CYS A 1 288 ? 1.234 10.795 56.791 1.00 31.05 288 CYS A CA 1
ATOM 2256 C C . CYS A 1 288 ? 2.154 10.468 55.599 1.00 31.05 288 CYS A C 1
ATOM 2258 O O . CYS A 1 288 ? 1.905 9.562 54.803 1.00 31.05 288 CYS A O 1
ATOM 2260 N N . SER A 1 289 ? 3.248 11.216 55.502 1.00 35.12 289 SER A N 1
ATOM 2261 C CA . SER A 1 289 ? 4.386 10.943 54.617 1.00 35.12 289 SER A CA 1
ATOM 2262 C C . SER A 1 289 ? 5.087 9.598 54.920 1.00 35.12 289 SER A C 1
ATOM 2264 O O . SER A 1 289 ? 5.336 9.301 56.090 1.00 35.12 289 SER A O 1
ATOM 2266 N N . PRO A 1 290 ? 5.514 8.809 53.909 1.00 42.91 290 PRO A N 1
ATOM 2267 C CA . PRO A 1 290 ? 6.418 7.674 54.105 1.00 42.91 290 PRO A CA 1
ATOM 2268 C C . PRO A 1 290 ? 7.885 8.063 53.845 1.00 42.91 290 PRO A C 1
ATOM 2270 O O . PRO A 1 290 ? 8.251 8.476 52.744 1.00 42.91 290 PRO A O 1
ATOM 2273 N N . SER A 1 291 ? 8.757 7.885 54.841 1.00 34.66 291 SER A N 1
ATOM 2274 C CA . SER A 1 291 ? 10.210 8.045 54.689 1.00 34.66 291 SER A CA 1
ATOM 2275 C C . SER A 1 291 ? 10.917 6.712 54.419 1.00 34.66 291 SER A C 1
ATOM 2277 O O . SER A 1 291 ? 10.501 5.660 54.900 1.00 34.66 291 SER A O 1
ATOM 2279 N N . ALA A 1 292 ? 12.052 6.773 53.717 1.00 38.72 292 ALA A N 1
ATOM 2280 C CA . ALA A 1 292 ? 13.035 5.686 53.655 1.00 38.72 292 ALA A CA 1
ATOM 2281 C C . ALA A 1 292 ? 13.474 5.262 55.090 1.00 38.72 292 ALA A C 1
ATOM 2283 O O . ALA A 1 292 ? 13.386 6.056 56.025 1.00 38.72 292 ALA A O 1
ATOM 2284 N N . SER A 1 293 ? 13.998 4.058 55.348 1.00 36.09 293 SER A N 1
ATOM 2285 C CA . SER A 1 293 ? 15.117 3.457 54.612 1.00 36.09 293 SER A CA 1
ATOM 2286 C C . SER A 1 293 ? 15.481 2.019 55.037 1.00 36.09 293 SER A C 1
ATOM 2288 O O . SER A 1 293 ? 15.148 1.569 56.128 1.00 36.09 293 SER A O 1
ATOM 2290 N N . ASP A 1 294 ? 16.322 1.417 54.187 1.00 31.77 294 ASP A N 1
ATOM 2291 C CA . ASP A 1 294 ? 17.469 0.543 54.505 1.00 31.77 294 ASP A CA 1
ATOM 2292 C C . ASP A 1 294 ? 17.342 -0.996 54.415 1.00 31.77 294 ASP A C 1
ATOM 2294 O O . ASP A 1 294 ? 16.272 -1.592 54.312 1.00 31.77 294 ASP A O 1
ATOM 2298 N N . LYS A 1 295 ? 18.525 -1.610 54.287 1.00 39.47 295 LYS A N 1
ATOM 2299 C CA . LYS A 1 295 ? 18.809 -2.920 53.683 1.00 39.47 295 LYS A CA 1
ATOM 2300 C C . LYS A 1 295 ? 18.699 -4.089 54.664 1.00 39.47 295 LYS A C 1
ATOM 2302 O O . LYS A 1 295 ? 19.040 -3.969 55.836 1.00 39.47 295 LYS A O 1
ATOM 2307 N N . GLY A 1 296 ? 18.442 -5.281 54.125 1.00 26.64 296 GLY A N 1
ATOM 2308 C CA . GLY A 1 296 ? 18.668 -6.546 54.830 1.00 26.64 296 GLY A CA 1
ATOM 2309 C C . GLY A 1 296 ? 18.636 -7.742 53.884 1.00 26.64 296 GLY A C 1
ATOM 2310 O O . GLY A 1 296 ? 17.572 -8.135 53.422 1.00 26.64 296 GLY A O 1
ATOM 2311 N N . ALA A 1 297 ? 19.799 -8.323 53.580 1.00 36.25 297 ALA A N 1
ATOM 2312 C CA . ALA A 1 297 ? 19.884 -9.533 52.768 1.00 36.25 297 ALA A CA 1
ATOM 2313 C C . ALA A 1 297 ? 19.699 -10.790 53.629 1.00 36.25 297 ALA A C 1
ATOM 2315 O O . ALA A 1 297 ? 20.396 -10.959 54.629 1.00 36.25 297 ALA A O 1
ATOM 2316 N N . ALA A 1 298 ? 18.859 -11.719 53.177 1.00 29.75 298 ALA A N 1
ATOM 2317 C CA . ALA A 1 298 ? 18.905 -13.114 53.596 1.00 29.75 298 ALA A CA 1
ATOM 2318 C C . ALA A 1 298 ? 18.565 -14.011 52.401 1.00 29.75 298 ALA A C 1
ATOM 2320 O O . ALA A 1 298 ? 17.544 -13.833 51.742 1.00 29.75 298 ALA A O 1
ATOM 2321 N N . ARG A 1 299 ? 19.450 -14.972 52.117 1.00 37.59 299 ARG A N 1
ATOM 2322 C CA . ARG A 1 299 ? 19.099 -16.149 51.317 1.00 37.59 299 ARG A CA 1
ATOM 2323 C C . ARG A 1 299 ? 18.054 -16.932 52.097 1.00 37.59 299 ARG A C 1
ATOM 2325 O O . ARG A 1 299 ? 18.286 -17.160 53.280 1.00 37.59 299 ARG A O 1
ATOM 2332 N N . ASP A 1 300 ? 17.047 -17.470 51.422 1.00 30.97 300 ASP A N 1
ATOM 2333 C CA . ASP A 1 300 ? 16.521 -18.755 51.861 1.00 30.97 300 ASP A CA 1
ATOM 2334 C C . ASP A 1 300 ? 16.063 -19.640 50.707 1.00 30.97 300 ASP A C 1
ATOM 2336 O O . ASP A 1 300 ? 15.906 -19.196 49.568 1.00 30.97 300 ASP A O 1
ATOM 2340 N N . THR A 1 301 ? 15.992 -20.934 51.005 1.00 39.72 301 THR A N 1
ATOM 2341 C CA . THR A 1 301 ? 16.144 -22.010 50.020 1.00 39.72 301 THR A CA 1
ATOM 2342 C C . THR A 1 301 ? 14.882 -22.861 49.994 1.00 39.72 301 THR A C 1
ATOM 2344 O O . THR A 1 301 ? 14.541 -23.458 51.012 1.00 39.72 301 THR A O 1
ATOM 2347 N N . ILE A 1 302 ? 14.194 -22.958 48.852 1.00 31.53 302 ILE A N 1
ATOM 2348 C CA . ILE A 1 302 ? 12.990 -23.796 48.699 1.00 31.53 302 ILE A CA 1
ATOM 2349 C C . ILE A 1 302 ? 13.183 -24.745 47.500 1.00 31.53 302 ILE A C 1
ATOM 2351 O O . ILE A 1 302 ? 13.795 -24.339 46.509 1.00 31.53 302 ILE A O 1
ATOM 2355 N N . PRO A 1 303 ? 12.813 -26.038 47.618 1.00 36.22 303 PRO A N 1
ATOM 2356 C CA . PRO A 1 303 ? 13.557 -27.098 46.948 1.00 36.22 303 PRO A CA 1
ATOM 2357 C C . PRO A 1 303 ? 12.940 -27.571 45.631 1.00 36.22 303 PRO A C 1
ATOM 2359 O O . PRO A 1 303 ? 11.741 -27.463 45.389 1.00 36.22 303 PRO A O 1
ATOM 2362 N N . ALA A 1 304 ? 13.778 -28.224 44.829 1.00 34.12 304 ALA A N 1
ATOM 2363 C CA . ALA A 1 304 ? 13.325 -29.065 43.736 1.00 34.12 304 ALA A CA 1
ATOM 2364 C C . ALA A 1 304 ? 12.614 -30.324 44.263 1.00 34.12 304 ALA A C 1
ATOM 2366 O O . ALA A 1 304 ? 13.178 -31.072 45.062 1.00 34.12 304 ALA A O 1
ATOM 2367 N N . THR A 1 305 ? 11.444 -30.626 43.705 1.00 28.45 305 THR A N 1
ATOM 2368 C CA . THR A 1 305 ? 10.928 -31.997 43.606 1.00 28.45 305 THR A CA 1
ATOM 2369 C C . THR A 1 305 ? 10.412 -32.224 42.195 1.00 28.45 305 THR A C 1
ATOM 2371 O O . THR A 1 305 ? 9.365 -31.706 41.817 1.00 28.45 305 THR A O 1
ATOM 2374 N N . CYS A 1 306 ? 11.160 -33.007 41.419 1.00 27.94 306 CYS A N 1
ATOM 2375 C CA . CYS A 1 306 ? 10.658 -33.613 40.192 1.00 27.94 306 CYS A CA 1
ATOM 2376 C C . CYS A 1 306 ? 9.681 -34.738 40.562 1.00 27.94 306 CYS A C 1
ATOM 2378 O O . CYS A 1 306 ? 9.988 -35.544 41.441 1.00 27.94 306 CYS A O 1
ATOM 2380 N N . SER A 1 307 ? 8.568 -34.857 39.844 1.00 28.17 307 SER A N 1
ATOM 2381 C CA . SER A 1 307 ? 7.778 -36.091 39.779 1.00 28.17 307 SER A CA 1
ATOM 2382 C C . SER A 1 307 ? 7.618 -36.473 38.315 1.00 28.17 307 SER A C 1
ATOM 2384 O O . SER A 1 307 ? 7.146 -35.666 37.518 1.00 28.17 307 SER A O 1
ATOM 2386 N N . ALA A 1 308 ? 8.072 -37.674 37.967 1.00 30.44 308 ALA A N 1
ATOM 2387 C CA . ALA A 1 308 ? 8.123 -38.151 36.593 1.00 30.44 308 ALA A CA 1
ATOM 2388 C C . ALA A 1 308 ? 6.731 -38.459 36.017 1.00 30.44 308 ALA A C 1
ATOM 2390 O O . ALA A 1 308 ? 5.841 -38.905 36.741 1.00 30.44 308 ALA A O 1
ATOM 2391 N N . ALA A 1 309 ? 6.611 -38.316 34.699 1.00 28.06 309 ALA A N 1
ATOM 2392 C CA . ALA A 1 309 ? 5.638 -39.021 33.877 1.00 28.06 309 ALA A CA 1
ATOM 2393 C C . ALA A 1 309 ? 6.396 -39.662 32.704 1.00 28.06 309 ALA A C 1
ATOM 2395 O O . ALA A 1 309 ? 7.318 -39.076 32.143 1.00 28.06 309 ALA A O 1
ATOM 2396 N N . GLU A 1 310 ? 6.072 -40.919 32.446 1.00 27.08 310 GLU A N 1
ATOM 2397 C CA . GLU A 1 310 ? 6.872 -41.913 31.736 1.00 27.08 310 GLU A CA 1
ATOM 2398 C C . GLU A 1 310 ? 7.127 -41.593 30.254 1.00 27.08 310 GLU A C 1
ATOM 2400 O O . GLU A 1 310 ? 6.215 -41.292 29.490 1.00 27.08 310 GLU A O 1
ATOM 2405 N N . SER A 1 311 ? 8.381 -41.755 29.824 1.00 28.98 311 SER A N 1
ATOM 2406 C CA . SER A 1 311 ? 8.759 -41.752 28.411 1.00 28.98 311 SER A CA 1
ATOM 2407 C C . SER A 1 311 ? 8.289 -43.039 27.723 1.00 28.98 311 SER A C 1
ATOM 2409 O O . SER A 1 311 ? 8.813 -44.117 28.019 1.00 28.98 311 SER A O 1
ATOM 2411 N N . VAL A 1 312 ? 7.372 -42.932 26.761 1.00 26.47 312 VAL A N 1
ATOM 2412 C CA . VAL A 1 312 ? 7.051 -44.021 25.826 1.00 26.47 312 VAL A CA 1
ATOM 2413 C C . VAL A 1 312 ? 7.729 -43.727 24.491 1.00 26.47 312 VAL A C 1
ATOM 2415 O O . VAL A 1 312 ? 7.299 -42.859 23.740 1.00 26.47 312 VAL A O 1
ATOM 2418 N N . THR A 1 313 ? 8.806 -44.451 24.190 1.00 31.33 313 THR A N 1
ATOM 2419 C CA . THR A 1 313 ? 9.468 -44.402 22.881 1.00 31.33 313 THR A CA 1
ATOM 2420 C C . THR A 1 313 ? 8.654 -45.196 21.863 1.00 31.33 313 THR A C 1
ATOM 2422 O O . THR A 1 313 ? 8.593 -46.425 21.950 1.00 31.33 313 THR A O 1
ATOM 2425 N N . GLY A 1 314 ? 8.032 -44.502 20.911 1.00 24.95 314 GLY A N 1
ATOM 2426 C CA . GLY A 1 314 ? 7.372 -45.099 19.753 1.00 24.95 314 GLY A CA 1
ATOM 2427 C C . GLY A 1 314 ? 8.087 -44.696 18.469 1.00 24.95 314 GLY A C 1
ATOM 2428 O O . GLY A 1 314 ? 7.856 -43.600 17.966 1.00 24.95 314 GLY A O 1
ATOM 2429 N N . ASP A 1 315 ? 8.941 -45.576 17.947 1.00 28.48 315 ASP A N 1
ATOM 2430 C CA . ASP A 1 315 ? 9.579 -45.381 16.645 1.00 28.48 315 ASP A CA 1
ATOM 2431 C C . ASP A 1 315 ? 8.509 -45.372 15.537 1.00 28.48 315 ASP A C 1
ATOM 2433 O O . ASP A 1 315 ? 7.740 -46.327 15.406 1.00 28.48 315 ASP A O 1
ATOM 2437 N N . TYR A 1 316 ? 8.467 -44.309 14.730 1.00 25.70 316 TYR A N 1
ATOM 2438 C CA . TYR A 1 316 ? 7.621 -44.220 13.537 1.00 25.70 316 TYR A CA 1
ATOM 2439 C C . TYR A 1 316 ? 8.475 -43.892 12.311 1.00 25.70 316 TYR A C 1
ATOM 2441 O O . TYR A 1 316 ? 9.056 -42.813 12.205 1.00 25.70 316 TYR A O 1
ATOM 2449 N N . GLU A 1 317 ? 8.536 -44.833 11.368 1.00 29.00 317 GLU A N 1
ATOM 2450 C CA . GLU A 1 317 ? 9.129 -44.610 10.050 1.00 29.00 317 GLU A CA 1
ATOM 2451 C C . GLU A 1 317 ? 8.192 -43.730 9.208 1.00 29.00 317 GLU A C 1
ATOM 2453 O O . GLU A 1 317 ? 7.050 -44.102 8.934 1.00 29.00 317 GLU A O 1
ATOM 2458 N N . VAL A 1 318 ? 8.675 -42.563 8.778 1.00 28.47 318 VAL A N 1
ATOM 2459 C CA . VAL A 1 318 ? 7.941 -41.681 7.860 1.00 28.47 318 VAL A CA 1
ATOM 2460 C C . VAL A 1 318 ? 8.250 -42.092 6.422 1.00 28.47 318 VAL A C 1
ATOM 2462 O O . VAL A 1 318 ? 9.381 -41.946 5.958 1.00 28.47 318 VAL A O 1
ATOM 2465 N N . GLN A 1 319 ? 7.242 -42.592 5.706 1.00 25.48 319 GLN A N 1
ATOM 2466 C CA . GLN A 1 319 ? 7.333 -42.819 4.263 1.00 25.48 319 GLN A CA 1
ATOM 2467 C C . GLN A 1 319 ? 7.189 -41.491 3.510 1.00 25.48 319 GLN A C 1
ATOM 2469 O O . GLN A 1 319 ? 6.285 -40.701 3.777 1.00 25.48 319 GLN A O 1
ATOM 2474 N N . SER A 1 320 ? 8.111 -41.240 2.580 1.00 29.36 320 SER A N 1
ATOM 2475 C CA . SER A 1 320 ? 8.177 -40.017 1.782 1.00 29.36 320 SER A CA 1
ATOM 2476 C C . SER A 1 320 ? 7.609 -40.242 0.379 1.00 29.36 320 SER A C 1
ATOM 2478 O O . SER A 1 320 ? 8.342 -40.676 -0.513 1.00 29.36 320 SER A O 1
ATOM 2480 N N . ASP A 1 321 ? 6.340 -39.903 0.169 1.00 25.53 321 ASP A N 1
ATOM 2481 C CA . ASP A 1 321 ? 5.737 -39.911 -1.167 1.00 25.53 321 ASP A CA 1
ATOM 2482 C C . ASP A 1 321 ? 5.954 -38.557 -1.855 1.00 25.53 321 ASP A C 1
ATOM 2484 O O . ASP A 1 321 ? 5.219 -37.587 -1.666 1.00 25.53 321 ASP A O 1
ATOM 2488 N N . THR A 1 322 ? 7.008 -38.498 -2.669 1.00 32.91 322 THR A N 1
ATOM 2489 C CA . THR A 1 322 ? 7.226 -37.441 -3.659 1.00 32.91 322 THR A CA 1
ATOM 2490 C C . THR A 1 322 ? 6.991 -38.006 -5.052 1.00 32.91 322 THR A C 1
ATOM 2492 O O . THR A 1 322 ? 7.830 -38.768 -5.517 1.00 32.91 322 THR A O 1
ATOM 2495 N N . ASP A 1 323 ? 5.933 -37.582 -5.741 1.00 27.72 323 ASP A N 1
ATOM 2496 C CA . ASP A 1 323 ? 5.875 -37.603 -7.208 1.00 27.72 323 ASP A CA 1
ATOM 2497 C C . ASP A 1 323 ? 4.844 -36.582 -7.710 1.00 27.72 323 ASP A C 1
ATOM 2499 O O . ASP A 1 323 ? 3.718 -36.510 -7.219 1.00 27.72 323 ASP A O 1
ATOM 2503 N N . PHE A 1 324 ? 5.244 -35.752 -8.677 1.00 24.97 324 PHE A N 1
ATOM 2504 C CA . PHE A 1 324 ? 4.407 -34.701 -9.263 1.00 24.97 324 PHE A CA 1
ATOM 2505 C C . PHE A 1 324 ? 4.528 -34.771 -10.786 1.00 24.97 324 PHE A C 1
ATOM 2507 O O . PHE A 1 324 ? 5.351 -34.084 -11.397 1.00 24.97 324 PHE A O 1
ATOM 2514 N N . ASP A 1 325 ? 3.737 -35.655 -11.392 1.00 27.81 325 ASP A N 1
ATOM 2515 C CA . ASP A 1 325 ? 3.787 -35.915 -12.829 1.00 27.81 325 ASP A CA 1
ATOM 2516 C C . ASP A 1 325 ? 2.965 -34.869 -13.602 1.00 27.81 325 ASP A C 1
ATOM 2518 O O . ASP A 1 325 ? 1.767 -34.685 -13.382 1.00 27.81 325 ASP A O 1
ATOM 2522 N N . LEU A 1 326 ? 3.624 -34.158 -14.518 1.00 32.03 326 LEU A N 1
ATOM 2523 C CA . LEU A 1 326 ? 3.002 -33.188 -15.421 1.00 32.03 326 LEU A CA 1
ATOM 2524 C C . LEU A 1 326 ? 2.882 -33.818 -16.805 1.00 32.03 326 LEU A C 1
ATOM 2526 O O . LEU A 1 326 ? 3.908 -33.963 -17.474 1.00 32.03 326 LEU A O 1
ATOM 2530 N N . ASN A 1 327 ? 1.668 -34.102 -17.292 1.00 28.27 327 ASN A N 1
ATOM 2531 C CA . ASN A 1 327 ? 1.524 -34.409 -18.714 1.00 28.27 327 ASN A CA 1
ATOM 2532 C C . ASN A 1 327 ? 0.183 -34.037 -19.370 1.00 28.27 327 ASN A C 1
ATOM 2534 O O . ASN A 1 327 ? -0.877 -34.446 -18.915 1.00 28.27 327 ASN A O 1
ATOM 2538 N N . ASP A 1 328 ? 0.349 -33.353 -20.507 1.00 29.19 328 ASP A N 1
ATOM 2539 C CA . ASP A 1 328 ? -0.462 -33.286 -21.734 1.00 29.19 328 ASP A CA 1
ATOM 2540 C C . ASP A 1 328 ? -1.952 -32.874 -21.709 1.00 29.19 328 ASP A C 1
ATOM 2542 O O . ASP A 1 328 ? -2.718 -33.130 -20.788 1.00 29.19 328 ASP A O 1
ATOM 2546 N N . GLY A 1 329 ? -2.346 -32.218 -22.800 1.00 27.42 329 GLY A N 1
ATOM 2547 C CA . GLY A 1 329 ? -3.641 -31.578 -23.027 1.00 27.42 329 GLY A CA 1
ATOM 2548 C C . GLY A 1 329 ? -3.534 -30.600 -24.197 1.00 27.42 329 GLY A C 1
ATOM 2549 O O . GLY A 1 329 ? -3.512 -29.386 -24.003 1.00 27.42 329 GLY A O 1
ATOM 2550 N N . SER A 1 330 ? -3.346 -31.131 -25.409 1.00 34.16 330 SER A N 1
ATOM 2551 C CA . SER A 1 330 ? -3.227 -30.343 -26.640 1.00 34.16 330 SER A CA 1
ATOM 2552 C C . SER A 1 330 ? -4.549 -30.306 -27.404 1.00 34.16 330 SER A C 1
ATOM 2554 O O . SER A 1 330 ? -4.938 -31.302 -28.007 1.00 34.16 330 SER A O 1
ATOM 2556 N N . ASP A 1 331 ? -5.199 -29.140 -27.430 1.00 30.12 331 ASP A N 1
ATOM 2557 C CA . ASP A 1 331 ? -6.450 -28.949 -28.169 1.00 30.12 331 ASP A CA 1
ATOM 2558 C C . ASP A 1 331 ? -6.280 -28.226 -29.511 1.00 30.12 331 ASP A C 1
ATOM 2560 O O . ASP A 1 331 ? -5.327 -27.475 -29.758 1.00 30.12 331 ASP A O 1
ATOM 2564 N N . VAL A 1 332 ? -7.208 -28.554 -30.409 1.00 36.47 332 VAL A N 1
ATOM 2565 C CA . VAL A 1 332 ? -7.158 -28.321 -31.852 1.00 36.47 332 VAL A CA 1
ATOM 2566 C C . VAL A 1 332 ? -8.461 -27.667 -32.293 1.00 36.47 332 VAL A C 1
ATOM 2568 O O . VAL A 1 332 ? -9.490 -28.333 -32.337 1.00 36.47 332 VAL A O 1
ATOM 2571 N N . ASP A 1 333 ? -8.380 -26.413 -32.735 1.00 31.97 333 ASP A N 1
ATOM 2572 C CA . ASP A 1 333 ? -9.466 -25.704 -33.417 1.00 31.97 333 ASP A CA 1
ATOM 2573 C C . ASP A 1 333 ? -8.989 -25.239 -34.809 1.00 31.97 333 ASP A C 1
ATOM 2575 O O . ASP A 1 333 ? -7.841 -24.822 -34.970 1.00 31.97 333 ASP A O 1
ATOM 2579 N N . GLY A 1 334 ? -9.796 -25.266 -35.871 1.00 29.67 334 GLY A N 1
ATOM 2580 C CA . GLY A 1 334 ? -11.224 -25.599 -35.916 1.00 29.67 334 GLY A CA 1
ATOM 2581 C C . GLY A 1 334 ? -11.986 -24.607 -36.793 1.00 29.67 334 GLY A C 1
ATOM 2582 O O . GLY A 1 334 ? -12.834 -23.878 -36.292 1.00 29.67 334 GLY A O 1
ATOM 2583 N N . ASP A 1 335 ? -11.644 -24.518 -38.084 1.00 29.94 335 ASP A N 1
ATOM 2584 C CA . ASP A 1 335 ? -12.278 -23.563 -39.004 1.00 29.94 335 ASP A CA 1
ATOM 2585 C C . ASP A 1 335 ? -13.787 -23.841 -39.151 1.00 29.94 335 ASP A C 1
ATOM 2587 O O . ASP A 1 335 ? -14.185 -24.929 -39.576 1.00 29.94 335 ASP A O 1
ATOM 2591 N N . ILE A 1 336 ? -14.620 -22.833 -38.868 1.00 32.03 336 ILE A N 1
ATOM 2592 C CA . ILE A 1 336 ? -16.049 -22.827 -39.204 1.00 32.03 336 ILE A CA 1
ATOM 2593 C C . ILE A 1 336 ? -16.302 -21.742 -40.254 1.00 32.03 336 ILE A C 1
ATOM 2595 O O . ILE A 1 336 ? -16.094 -20.550 -40.023 1.00 32.03 336 ILE A O 1
ATOM 2599 N N . ASP A 1 337 ? -16.733 -22.204 -41.425 1.00 34.03 337 ASP A N 1
ATOM 2600 C CA . ASP A 1 337 ? -17.222 -21.417 -42.554 1.00 34.03 337 ASP A CA 1
ATOM 2601 C C . ASP A 1 337 ? -18.728 -21.180 -42.380 1.00 34.03 337 ASP A C 1
ATOM 2603 O O . ASP A 1 337 ? -19.460 -22.124 -42.088 1.00 34.03 337 ASP A O 1
ATOM 2607 N N . ASP A 1 338 ? -19.193 -19.946 -42.575 1.00 32.56 338 ASP A N 1
ATOM 2608 C CA . ASP A 1 338 ? -20.624 -19.635 -42.633 1.00 32.56 338 ASP A CA 1
ATOM 2609 C C . ASP A 1 338 ? -20.873 -18.487 -43.623 1.00 32.56 338 ASP A C 1
ATOM 2611 O O . ASP A 1 338 ? -20.425 -17.348 -43.441 1.00 32.56 338 ASP A O 1
ATOM 2615 N N . SER A 1 339 ? -21.577 -18.802 -44.714 1.00 35.84 339 SER A N 1
ATOM 2616 C CA . SER A 1 339 ? -21.811 -17.903 -45.846 1.00 35.84 339 SER A CA 1
ATOM 2617 C C . SER A 1 339 ? -23.268 -17.930 -46.328 1.00 35.84 339 SER A C 1
ATOM 2619 O O . SER A 1 339 ? -23.781 -18.975 -46.710 1.00 35.84 339 SER A O 1
ATOM 2621 N N . ALA A 1 340 ? -23.914 -16.757 -46.315 1.00 34.59 340 ALA A N 1
ATOM 2622 C CA . ALA A 1 340 ? -25.183 -16.379 -46.971 1.00 34.59 340 ALA A CA 1
ATOM 2623 C C . ALA A 1 340 ? -25.515 -14.930 -46.534 1.00 34.59 340 ALA A C 1
ATOM 2625 O O . ALA A 1 340 ? -25.235 -14.571 -45.392 1.00 34.59 340 ALA A O 1
ATOM 2626 N N . ASP A 1 341 ? -26.083 -13.993 -47.295 1.00 33.97 341 ASP A N 1
ATOM 2627 C CA . ASP A 1 341 ? -26.362 -13.813 -48.731 1.00 33.97 341 ASP A CA 1
ATOM 2628 C C . ASP A 1 341 ? -26.150 -12.295 -49.016 1.00 33.97 341 ASP A C 1
ATOM 2630 O O . ASP A 1 341 ? -26.127 -11.483 -48.087 1.00 33.97 341 ASP A O 1
ATOM 2634 N N . LEU A 1 342 ? -25.910 -11.805 -50.237 1.00 33.19 342 LEU A N 1
ATOM 2635 C CA . LEU A 1 342 ? -26.948 -11.447 -51.219 1.00 33.19 342 LEU A CA 1
ATOM 2636 C C . LEU A 1 342 ? -26.318 -11.006 -52.559 1.00 33.19 342 LEU A C 1
ATOM 2638 O O . LEU A 1 342 ? -25.241 -10.406 -52.595 1.00 33.19 342 LEU A O 1
ATOM 2642 N N . ASP A 1 343 ? -27.046 -11.249 -53.651 1.00 38.53 343 ASP A N 1
ATOM 2643 C CA . ASP A 1 343 ? -26.648 -11.014 -55.045 1.00 38.53 343 ASP A CA 1
ATOM 2644 C C . ASP A 1 343 ? -26.324 -9.557 -55.437 1.00 38.53 343 ASP A C 1
ATOM 2646 O O . ASP A 1 343 ? -27.137 -8.648 -55.250 1.00 38.53 343 ASP A O 1
ATOM 2650 N N . TYR A 1 344 ? -25.237 -9.373 -56.204 1.00 31.92 344 TYR A N 1
ATOM 2651 C CA . TYR A 1 344 ? -25.294 -8.521 -57.403 1.00 31.92 344 TYR A CA 1
ATOM 2652 C C . TYR A 1 344 ? -24.303 -8.948 -58.505 1.00 31.92 344 TYR A C 1
ATOM 2654 O O . TYR A 1 344 ? -23.214 -9.456 -58.241 1.00 31.92 344 TYR A O 1
ATOM 2662 N N . SER A 1 345 ? -24.714 -8.739 -59.760 1.00 33.16 345 SER A N 1
ATOM 2663 C CA . SER A 1 345 ? -24.152 -9.353 -60.978 1.00 33.16 345 SER A CA 1
ATOM 2664 C C . SER A 1 345 ? -22.745 -8.859 -61.402 1.00 33.16 345 SER A C 1
ATOM 2666 O O . SER A 1 345 ? -22.312 -7.784 -60.977 1.00 33.16 345 SER A O 1
ATOM 2668 N N . PRO A 1 346 ? -22.015 -9.612 -62.257 1.00 43.69 346 PRO A N 1
ATOM 2669 C CA . PRO A 1 346 ? -20.569 -9.473 -62.416 1.00 43.69 346 PRO A CA 1
ATOM 2670 C C . PRO A 1 346 ? -20.141 -8.630 -63.625 1.00 43.69 346 PRO A C 1
ATOM 2672 O O . PRO A 1 346 ? -20.640 -8.839 -64.724 1.00 43.69 346 PRO A O 1
ATOM 2675 N N . ASP A 1 347 ? -19.090 -7.815 -63.463 1.00 39.50 347 ASP A N 1
ATOM 2676 C CA . ASP A 1 347 ? -17.953 -7.841 -64.400 1.00 39.50 347 ASP A CA 1
ATOM 2677 C C . ASP A 1 347 ? -16.716 -7.107 -63.842 1.00 39.50 347 ASP A C 1
ATOM 2679 O O . ASP A 1 347 ? -16.705 -5.881 -63.736 1.00 39.50 347 ASP A O 1
ATOM 2683 N N . GLN A 1 348 ? -15.662 -7.856 -63.486 1.00 34.06 348 GLN A N 1
ATOM 2684 C CA . GLN A 1 348 ? -14.246 -7.460 -63.617 1.00 34.06 348 GLN A CA 1
ATOM 2685 C C . GLN A 1 348 ? -13.319 -8.550 -63.058 1.00 34.06 348 GLN A C 1
ATOM 2687 O O . GLN A 1 348 ? -13.185 -8.745 -61.849 1.00 34.06 348 GLN A O 1
ATOM 2692 N N . LYS A 1 349 ? -12.610 -9.234 -63.963 1.00 43.94 349 LYS A N 1
ATOM 2693 C CA . LYS A 1 349 ? -11.612 -10.268 -63.650 1.00 43.94 349 LYS A CA 1
ATOM 2694 C C . LYS A 1 349 ? -10.430 -9.705 -62.846 1.00 43.94 349 LYS A C 1
ATOM 2696 O O . LYS A 1 349 ? -9.408 -9.322 -63.419 1.00 43.94 349 LYS A O 1
ATOM 2701 N N . LYS A 1 350 ? -10.505 -9.734 -61.512 1.00 37.25 350 LYS A N 1
ATOM 2702 C CA . LYS A 1 350 ? -9.303 -9.680 -60.667 1.00 37.25 350 LYS A CA 1
ATOM 2703 C C . LYS A 1 350 ? -8.572 -11.015 -60.768 1.00 37.25 350 LYS A C 1
ATOM 2705 O O . LYS A 1 350 ? -9.089 -12.050 -60.365 1.00 37.25 350 LYS A O 1
ATOM 2710 N N . ARG A 1 351 ? -7.349 -10.978 -61.299 1.00 36.66 351 ARG A N 1
ATOM 2711 C CA . ARG A 1 351 ? -6.423 -12.116 -61.272 1.00 36.66 351 ARG A CA 1
ATOM 2712 C C . ARG A 1 351 ? -6.158 -12.505 -59.814 1.00 36.66 351 ARG A C 1
ATOM 2714 O O . ARG A 1 351 ? -5.518 -11.728 -59.104 1.00 36.66 351 ARG A O 1
ATOM 2721 N N . LYS A 1 352 ? -6.596 -13.698 -59.390 1.00 33.25 352 LYS A N 1
ATOM 2722 C CA . LYS A 1 352 ? -5.971 -14.382 -58.250 1.00 33.25 352 LYS A CA 1
ATOM 2723 C C . LYS A 1 352 ? -4.475 -14.484 -58.560 1.00 33.25 352 LYS A C 1
ATOM 2725 O O . LYS A 1 352 ? -4.091 -14.934 -59.638 1.00 33.25 352 LYS A O 1
ATOM 2730 N N . ARG A 1 353 ? -3.641 -13.991 -57.646 1.00 38.50 353 ARG A N 1
ATOM 2731 C CA . ARG A 1 353 ? -2.241 -14.401 -57.558 1.00 38.50 353 ARG A CA 1
ATOM 2732 C C . ARG A 1 353 ? -2.227 -15.519 -56.536 1.00 38.50 353 ARG A C 1
ATOM 2734 O O . ARG A 1 353 ? -2.317 -15.241 -55.343 1.00 38.50 353 ARG A O 1
ATOM 2741 N N . ASP A 1 354 ? -2.159 -16.748 -57.020 1.00 34.59 354 ASP A N 1
ATOM 2742 C CA . ASP A 1 354 ? -1.978 -17.909 -56.163 1.00 34.59 354 ASP A CA 1
ATOM 2743 C C . ASP A 1 354 ? -0.555 -17.847 -55.598 1.00 34.59 354 ASP A C 1
ATOM 2745 O O . ASP A 1 354 ? 0.423 -18.169 -56.273 1.00 34.59 354 ASP A O 1
ATOM 2749 N N . HIS A 1 355 ? -0.429 -17.350 -54.367 1.00 40.00 355 HIS A N 1
ATOM 2750 C CA . HIS A 1 355 ? 0.800 -17.466 -53.593 1.00 40.00 355 HIS A CA 1
ATOM 2751 C C . HIS A 1 355 ? 0.828 -18.848 -52.932 1.00 40.00 355 HIS A C 1
ATOM 2753 O O . HIS A 1 355 ? 0.586 -18.982 -51.735 1.00 40.00 355 HIS A O 1
ATOM 2759 N N . HIS A 1 356 ? 1.167 -19.870 -53.725 1.00 38.59 356 HIS A N 1
ATOM 2760 C CA . HIS A 1 356 ? 1.917 -21.000 -53.181 1.00 38.59 356 HIS A CA 1
ATOM 2761 C C . HIS A 1 356 ? 3.282 -20.459 -52.753 1.00 38.59 356 HIS A C 1
ATOM 2763 O O . HIS A 1 356 ? 4.196 -20.327 -53.565 1.00 38.59 356 HIS A O 1
ATOM 2769 N N . ASP A 1 357 ? 3.391 -20.090 -51.482 1.00 41.28 357 ASP A N 1
ATOM 2770 C CA . ASP A 1 357 ? 4.667 -19.826 -50.829 1.00 41.28 357 ASP A CA 1
ATOM 2771 C C . ASP A 1 357 ? 4.745 -20.712 -49.583 1.00 41.28 357 ASP A C 1
ATOM 2773 O O . ASP A 1 357 ? 4.597 -20.273 -48.444 1.00 41.28 357 ASP A O 1
ATOM 2777 N N . GLU A 1 358 ? 4.965 -22.007 -49.830 1.00 41.41 358 GLU A N 1
ATOM 2778 C CA . GLU A 1 358 ? 5.264 -23.041 -48.824 1.00 41.41 358 GLU A CA 1
ATOM 2779 C C . GLU A 1 358 ? 6.673 -22.854 -48.211 1.00 41.41 358 GLU A C 1
ATOM 2781 O O . GLU A 1 358 ? 7.271 -23.779 -47.660 1.00 41.41 358 GLU A O 1
ATOM 2786 N N . GLY A 1 359 ? 7.219 -21.633 -48.282 1.00 43.03 359 GLY A N 1
ATOM 2787 C CA . GLY A 1 359 ? 8.431 -21.191 -47.610 1.00 43.03 359 GLY A CA 1
ATOM 2788 C C . GLY A 1 359 ? 8.229 -21.106 -46.101 1.00 43.03 359 GLY A C 1
ATOM 2789 O O . GLY A 1 359 ? 8.144 -20.015 -45.531 1.00 43.03 359 GLY A O 1
ATOM 2790 N N . GLY A 1 360 ? 8.167 -22.269 -45.447 1.00 43.59 360 GLY A N 1
ATOM 2791 C CA . GLY A 1 360 ? 8.074 -22.399 -43.999 1.00 43.59 360 GLY A CA 1
ATOM 2792 C C . GLY A 1 360 ? 9.151 -21.564 -43.310 1.00 43.59 360 GLY A C 1
ATOM 2793 O O . GLY A 1 360 ? 10.327 -21.925 -43.302 1.00 43.59 360 GLY A O 1
ATOM 2794 N N . ARG A 1 361 ? 8.748 -20.432 -42.719 1.00 48.03 361 ARG A N 1
ATOM 2795 C CA . ARG A 1 361 ? 9.642 -19.596 -41.912 1.00 48.03 361 ARG A CA 1
ATOM 2796 C C . ARG A 1 361 ? 10.131 -20.428 -40.737 1.00 48.03 361 ARG A C 1
ATOM 2798 O O . ARG A 1 361 ? 9.386 -20.615 -39.775 1.00 48.03 361 ARG A O 1
ATOM 2805 N N . GLU A 1 362 ? 11.383 -20.879 -40.802 1.00 54.53 362 GLU A N 1
ATOM 2806 C CA . GLU A 1 362 ? 12.063 -21.492 -39.665 1.00 54.53 362 GLU A CA 1
ATOM 2807 C C . GLU A 1 362 ? 11.832 -20.615 -38.431 1.00 54.53 362 GLU A C 1
ATOM 2809 O O . GLU A 1 362 ? 12.246 -19.449 -38.393 1.00 54.53 362 GLU A O 1
ATOM 2814 N N . LYS A 1 363 ? 11.134 -21.163 -37.426 1.00 61.78 363 LYS A N 1
ATOM 2815 C CA . LYS A 1 363 ? 10.945 -20.496 -36.136 1.00 61.78 363 LYS A CA 1
ATOM 2816 C C . LYS A 1 363 ? 12.342 -20.194 -35.605 1.00 61.78 363 LYS A C 1
ATOM 2818 O O . LYS A 1 363 ? 13.056 -21.123 -35.228 1.00 61.78 363 LYS A O 1
ATOM 2823 N N . ARG A 1 364 ? 12.748 -18.915 -35.643 1.00 68.12 364 ARG A N 1
ATOM 2824 C CA . ARG A 1 364 ? 14.098 -18.468 -35.264 1.00 68.12 364 ARG A CA 1
ATOM 2825 C C . ARG A 1 364 ? 14.422 -19.047 -33.894 1.00 68.12 364 ARG A C 1
ATOM 2827 O O . ARG A 1 364 ? 13.830 -18.626 -32.901 1.00 68.12 364 ARG A O 1
ATOM 2834 N N . ARG A 1 365 ? 15.312 -20.044 -33.863 1.00 79.00 365 ARG A N 1
ATOM 2835 C CA . ARG A 1 365 ? 15.600 -20.792 -32.640 1.00 79.00 365 ARG A CA 1
ATOM 2836 C C . ARG A 1 365 ? 16.091 -19.817 -31.581 1.00 79.00 365 ARG A C 1
ATOM 2838 O O . ARG A 1 365 ? 16.939 -18.966 -31.855 1.00 79.00 365 ARG A O 1
ATOM 2845 N N . CYS A 1 366 ? 15.530 -19.923 -30.382 1.00 88.94 366 CYS A N 1
ATOM 2846 C CA . CYS A 1 366 ? 15.966 -19.105 -29.268 1.00 88.94 366 CYS A CA 1
ATOM 2847 C C . CYS A 1 366 ? 17.452 -19.373 -28.988 1.00 88.94 366 CYS A C 1
ATOM 2849 O O . CYS A 1 366 ? 17.849 -20.524 -28.844 1.00 88.94 366 CYS A O 1
ATOM 2851 N N . GLY A 1 367 ? 18.263 -18.320 -28.865 1.00 93.31 367 GLY A N 1
ATOM 2852 C CA . GLY A 1 367 ? 19.680 -18.436 -28.499 1.00 93.31 367 GLY A CA 1
ATOM 2853 C C . GLY A 1 367 ? 19.933 -18.684 -27.006 1.00 93.31 367 GLY A C 1
ATOM 2854 O O . GLY A 1 367 ? 20.994 -18.309 -26.518 1.00 93.31 367 GLY A O 1
ATOM 2855 N N . CYS A 1 368 ? 18.942 -19.178 -26.256 1.00 95.81 368 CYS A N 1
ATOM 2856 C CA . CYS A 1 368 ? 19.107 -19.554 -24.851 1.00 95.81 368 CYS A CA 1
ATOM 2857 C C . CYS A 1 368 ? 19.797 -20.919 -24.749 1.00 95.81 368 CYS A C 1
ATOM 2859 O O . CYS A 1 368 ? 19.589 -21.787 -25.597 1.00 95.81 368 CYS A O 1
ATOM 2861 N N . ALA A 1 369 ? 20.554 -21.139 -23.675 1.00 95.69 369 ALA A N 1
ATOM 2862 C CA . ALA A 1 369 ? 21.023 -22.472 -23.313 1.00 95.69 369 ALA A CA 1
ATOM 2863 C C . ALA A 1 369 ? 19.839 -23.444 -23.128 1.00 95.69 369 ALA A C 1
ATOM 2865 O O . ALA A 1 369 ? 18.829 -23.091 -22.517 1.00 95.69 369 ALA A O 1
ATOM 2866 N N . SER A 1 370 ? 19.983 -24.685 -23.602 1.00 93.44 370 SER A N 1
ATOM 2867 C CA . SER A 1 370 ? 18.932 -25.720 -23.559 1.00 93.44 370 SER A CA 1
ATOM 2868 C C . SER A 1 370 ? 18.469 -26.089 -22.145 1.00 93.44 370 SER A C 1
ATOM 2870 O O . SER A 1 370 ? 17.344 -26.541 -21.972 1.00 93.44 370 SER A O 1
ATOM 2872 N N . GLY A 1 371 ? 19.303 -25.861 -21.125 1.00 92.94 371 GLY A N 1
ATOM 2873 C CA . GLY A 1 371 ? 18.958 -26.056 -19.712 1.00 92.94 371 GLY A CA 1
ATOM 2874 C C . GLY A 1 371 ? 18.129 -24.927 -19.076 1.00 92.94 371 GLY A C 1
ATOM 2875 O O . GLY A 1 371 ? 18.043 -24.872 -17.846 1.00 92.94 371 GLY A O 1
ATOM 2876 N N . ILE A 1 372 ? 17.590 -23.989 -19.863 1.00 95.06 372 ILE A N 1
ATOM 2877 C CA . ILE A 1 372 ? 16.669 -22.940 -19.398 1.00 95.06 372 ILE A CA 1
ATOM 2878 C C . ILE A 1 372 ? 15.225 -23.405 -19.665 1.00 95.06 372 ILE A C 1
ATOM 2880 O O . ILE A 1 372 ? 14.880 -23.617 -20.826 1.00 95.06 372 ILE A O 1
ATOM 2884 N N . PRO A 1 373 ? 14.361 -23.537 -18.638 1.00 95.69 373 PRO A N 1
ATOM 2885 C CA . PRO A 1 373 ? 12.987 -23.998 -18.815 1.00 95.69 373 PRO A CA 1
ATOM 2886 C C . PRO A 1 373 ? 12.165 -23.111 -19.756 1.00 95.69 373 PRO A C 1
ATOM 2888 O O . PRO A 1 373 ? 12.189 -21.880 -19.652 1.00 95.69 373 PRO A O 1
ATOM 2891 N N . ASN A 1 374 ? 11.341 -23.738 -20.601 1.00 93.62 374 ASN A N 1
ATOM 2892 C CA . ASN A 1 374 ? 10.418 -23.032 -21.498 1.00 93.62 374 ASN A CA 1
ATOM 2893 C C . ASN A 1 374 ? 9.470 -22.085 -20.736 1.00 93.62 374 ASN A C 1
ATOM 2895 O O . ASN A 1 374 ? 9.190 -20.993 -21.220 1.00 93.62 374 ASN A O 1
ATOM 2899 N N . ALA A 1 375 ? 9.058 -22.436 -19.513 1.00 93.19 375 ALA A N 1
ATOM 2900 C CA . ALA A 1 375 ? 8.249 -21.572 -18.648 1.00 93.19 375 ALA A CA 1
ATOM 2901 C C . ALA A 1 375 ? 8.976 -20.280 -18.209 1.00 93.19 375 ALA A C 1
ATOM 2903 O O . ALA A 1 375 ? 8.356 -19.225 -18.080 1.00 93.19 375 ALA A O 1
ATOM 2904 N N . PHE A 1 376 ? 10.300 -20.317 -18.006 1.00 94.44 376 PHE A N 1
ATOM 2905 C CA . PHE A 1 376 ? 11.081 -19.098 -17.760 1.00 94.44 376 PHE A CA 1
ATOM 2906 C C . PHE A 1 376 ? 11.170 -18.247 -19.031 1.00 94.44 376 PHE A C 1
ATOM 2908 O O . PHE A 1 376 ? 10.925 -17.043 -18.979 1.00 94.44 376 PHE A O 1
ATOM 2915 N N . ILE A 1 377 ? 11.432 -18.876 -20.182 1.00 94.25 377 ILE A N 1
ATOM 2916 C CA . ILE A 1 377 ? 11.447 -18.203 -21.489 1.00 94.25 377 ILE A CA 1
ATOM 2917 C C . ILE A 1 377 ? 10.101 -17.521 -21.781 1.00 94.25 377 ILE A C 1
ATOM 2919 O O . ILE A 1 377 ? 10.096 -16.346 -22.136 1.00 94.25 377 ILE A O 1
ATOM 2923 N N . ALA A 1 378 ? 8.973 -18.198 -21.551 1.00 92.25 378 ALA A N 1
ATOM 2924 C CA . ALA A 1 378 ? 7.637 -17.637 -21.736 1.00 92.25 378 ALA A CA 1
ATOM 2925 C C . ALA A 1 378 ? 7.434 -16.357 -20.901 1.00 92.25 378 ALA A C 1
ATOM 2927 O O . ALA A 1 378 ? 7.067 -15.318 -21.455 1.00 92.25 378 ALA A O 1
ATOM 2928 N N . ARG A 1 379 ? 7.793 -16.381 -19.607 1.00 90.56 379 ARG A N 1
ATOM 2929 C CA . ARG A 1 379 ? 7.771 -15.192 -18.728 1.00 90.56 379 ARG A CA 1
ATOM 2930 C C . ARG A 1 379 ? 8.712 -14.069 -19.189 1.00 90.56 379 ARG A C 1
ATOM 2932 O O . ARG A 1 379 ? 8.420 -12.903 -18.963 1.00 90.56 379 ARG A O 1
ATOM 2939 N N . CYS A 1 380 ? 9.801 -14.385 -19.891 1.00 91.75 380 CYS A N 1
ATOM 2940 C CA . CYS A 1 380 ? 10.666 -13.383 -20.530 1.00 91.75 380 CYS A CA 1
ATOM 2941 C C . CYS A 1 380 ? 10.092 -12.814 -21.842 1.00 91.75 380 CYS A C 1
ATOM 2943 O O . CYS A 1 380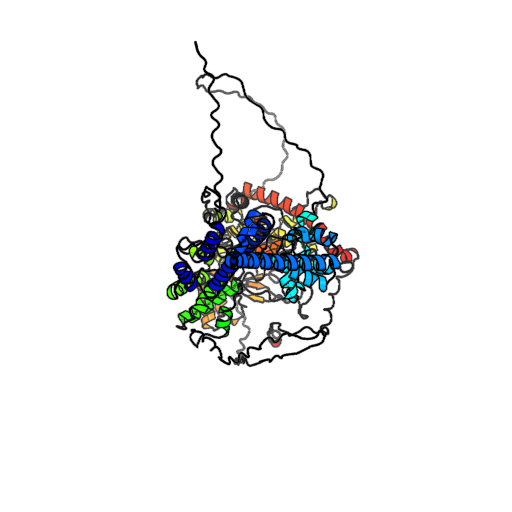 ? 10.692 -11.912 -22.422 1.00 91.75 380 CYS A O 1
ATOM 2945 N N . THR A 1 381 ? 8.988 -13.349 -22.370 1.00 87.31 381 THR A N 1
ATOM 2946 C CA . THR A 1 381 ? 8.374 -12.890 -23.635 1.00 87.31 381 THR A CA 1
ATOM 2947 C C . THR A 1 381 ? 7.052 -12.156 -23.451 1.00 87.31 381 THR A C 1
ATOM 2949 O O . THR A 1 381 ? 6.568 -11.536 -24.398 1.00 87.31 381 THR A O 1
ATOM 2952 N N . THR A 1 382 ? 6.476 -12.155 -22.247 1.00 78.25 382 THR A N 1
ATOM 2953 C CA . THR A 1 382 ? 5.273 -11.373 -21.956 1.00 78.25 382 THR A CA 1
ATOM 2954 C C . THR A 1 382 ? 5.597 -9.880 -21.990 1.00 78.25 382 THR A C 1
ATOM 2956 O O . THR A 1 382 ? 6.073 -9.325 -21.006 1.00 78.25 382 THR A O 1
ATOM 2959 N N . GLY A 1 383 ? 5.277 -9.201 -23.095 1.00 69.94 383 GLY A N 1
ATOM 2960 C CA . GLY A 1 383 ? 5.360 -7.735 -23.222 1.00 69.94 383 GLY A CA 1
ATOM 2961 C C . GLY A 1 383 ? 4.330 -6.962 -22.382 1.00 69.94 383 GLY A C 1
ATOM 2962 O O . GLY A 1 383 ? 3.997 -5.829 -22.714 1.00 69.94 383 GLY A O 1
ATOM 2963 N N . ARG A 1 384 ? 3.778 -7.588 -21.336 1.00 73.81 384 ARG A N 1
ATOM 2964 C CA . ARG A 1 384 ? 2.862 -6.978 -20.369 1.00 73.81 384 ARG A CA 1
ATOM 2965 C C . ARG A 1 384 ? 3.681 -6.393 -19.221 1.00 73.81 384 ARG A C 1
ATOM 2967 O O . ARG A 1 384 ? 4.710 -6.957 -18.853 1.00 73.81 384 ARG A O 1
ATOM 2974 N N . ALA A 1 385 ? 3.203 -5.302 -18.628 1.00 74.50 385 ALA A N 1
ATOM 2975 C CA . ALA A 1 385 ? 3.731 -4.842 -17.350 1.00 74.50 385 ALA A CA 1
ATOM 2976 C C . ALA A 1 385 ? 3.565 -5.959 -16.307 1.00 74.50 385 ALA A C 1
ATOM 2978 O O . ALA A 1 385 ? 2.496 -6.562 -16.200 1.00 74.50 385 ALA A O 1
ATOM 2979 N N . VAL A 1 386 ? 4.632 -6.251 -15.567 1.00 80.94 386 VAL A N 1
ATOM 2980 C CA . VAL A 1 386 ? 4.624 -7.242 -14.487 1.00 80.94 386 VAL A CA 1
ATOM 2981 C C . VAL A 1 386 ? 4.630 -6.490 -13.162 1.00 80.94 386 VAL A C 1
ATOM 2983 O O . VAL A 1 386 ? 5.366 -5.511 -13.016 1.00 80.94 386 VAL A O 1
ATOM 2986 N N . ASN A 1 387 ? 3.822 -6.941 -12.201 1.00 85.94 387 ASN A N 1
ATOM 2987 C CA . ASN A 1 387 ? 3.800 -6.369 -10.855 1.00 85.94 387 ASN A CA 1
ATOM 2988 C C . ASN A 1 387 ? 5.172 -6.521 -10.149 1.00 85.94 387 ASN A C 1
ATOM 2990 O O . ASN A 1 387 ? 5.998 -7.341 -10.570 1.00 85.94 387 ASN A O 1
ATOM 2994 N N . PRO A 1 388 ? 5.448 -5.759 -9.076 1.00 86.25 388 PRO A N 1
ATOM 2995 C CA . PRO A 1 388 ? 6.747 -5.795 -8.400 1.00 86.25 388 PRO A CA 1
ATOM 2996 C C . PRO A 1 388 ? 7.189 -7.196 -7.934 1.00 86.25 388 PRO A C 1
ATOM 2998 O O . PRO A 1 388 ? 8.347 -7.570 -8.126 1.00 86.25 388 PRO A O 1
ATOM 3001 N N . ALA A 1 389 ? 6.269 -8.027 -7.428 1.00 85.69 389 ALA A N 1
ATOM 3002 C CA . ALA A 1 389 ? 6.556 -9.420 -7.069 1.00 85.69 389 ALA A CA 1
ATOM 3003 C C . ALA A 1 389 ? 7.073 -10.246 -8.260 1.00 85.69 389 ALA A C 1
ATOM 3005 O O . ALA A 1 389 ? 8.081 -10.950 -8.158 1.00 85.69 389 ALA A O 1
ATOM 3006 N N . GLY A 1 390 ? 6.415 -10.136 -9.416 1.00 90.00 390 GLY A N 1
ATOM 3007 C CA . GLY A 1 390 ? 6.828 -10.817 -10.637 1.00 90.00 390 GLY A CA 1
ATOM 3008 C C . GLY A 1 390 ? 8.123 -10.252 -11.229 1.00 90.00 390 GLY A C 1
ATOM 3009 O O . GLY A 1 390 ? 8.925 -11.032 -11.738 1.00 90.00 390 GLY A O 1
ATOM 3010 N N . GLN A 1 391 ? 8.390 -8.946 -11.095 1.00 92.12 391 GLN A N 1
ATOM 3011 C CA . GLN A 1 391 ? 9.687 -8.341 -11.440 1.00 92.12 391 GLN A CA 1
ATOM 3012 C C . GLN A 1 391 ? 10.824 -8.964 -10.616 1.00 92.12 391 GLN A C 1
ATOM 3014 O O . GLN A 1 391 ? 11.822 -9.422 -11.181 1.00 92.12 391 GLN A O 1
ATOM 3019 N N . VAL A 1 392 ? 10.650 -9.062 -9.292 1.00 91.50 392 VAL A N 1
ATOM 3020 C CA . VAL A 1 392 ? 11.639 -9.672 -8.390 1.00 91.50 392 VAL A CA 1
ATOM 3021 C C . VAL A 1 392 ? 11.794 -11.179 -8.652 1.00 91.50 392 VAL A C 1
ATOM 3023 O O . VAL A 1 392 ? 12.917 -11.682 -8.694 1.00 91.50 392 VAL A O 1
ATOM 3026 N N . SER A 1 393 ? 10.703 -11.909 -8.910 1.00 91.94 393 SER A N 1
ATOM 3027 C CA . SER A 1 393 ? 10.754 -13.328 -9.305 1.00 91.94 393 SER A CA 1
ATOM 3028 C C . SER A 1 393 ? 11.520 -13.537 -10.621 1.00 91.94 393 SER A C 1
ATOM 3030 O O . SER A 1 393 ? 12.367 -14.429 -10.721 1.00 91.94 393 SER A O 1
ATOM 3032 N N . LEU A 1 394 ? 11.269 -12.686 -11.621 1.00 94.50 394 LEU A N 1
ATOM 3033 C CA . LEU A 1 394 ? 11.892 -12.765 -12.941 1.00 94.50 394 LEU A CA 1
ATOM 3034 C C . LEU A 1 394 ? 13.405 -12.512 -12.872 1.00 94.50 394 LEU A C 1
ATOM 3036 O O . LEU A 1 394 ? 14.174 -13.275 -13.462 1.00 94.50 394 LEU A O 1
ATOM 3040 N N . ILE A 1 395 ? 13.848 -11.501 -12.112 1.00 96.50 395 ILE A N 1
ATOM 3041 C CA . ILE A 1 395 ? 15.283 -11.227 -11.947 1.00 96.50 395 ILE A CA 1
ATOM 3042 C C . ILE A 1 395 ? 15.989 -12.274 -11.069 1.00 96.50 395 ILE A C 1
ATOM 3044 O O . ILE A 1 395 ? 17.119 -12.651 -11.380 1.00 96.50 395 ILE A O 1
ATOM 3048 N N . LYS A 1 396 ? 15.323 -12.819 -10.034 1.00 94.06 396 LYS A N 1
ATOM 3049 C CA . LYS A 1 396 ? 15.844 -13.953 -9.242 1.00 94.06 396 LYS A CA 1
ATOM 3050 C C . LYS A 1 396 ? 16.090 -15.178 -10.141 1.00 94.06 396 LYS A C 1
ATOM 3052 O O . LYS A 1 396 ? 17.187 -15.736 -10.118 1.00 94.06 396 LYS A O 1
ATOM 3057 N N . GLY A 1 397 ? 15.129 -15.535 -11.000 1.00 94.94 397 GLY A N 1
ATOM 3058 C CA . GLY A 1 397 ? 15.282 -16.625 -11.975 1.00 94.94 397 GLY A CA 1
ATOM 3059 C C . GLY A 1 397 ? 16.385 -16.369 -13.011 1.00 94.94 397 GLY A C 1
ATOM 3060 O O . GLY A 1 397 ? 17.186 -17.258 -13.300 1.00 94.94 397 GLY A O 1
ATOM 3061 N N . TRP A 1 398 ? 16.494 -15.138 -13.523 1.00 97.19 398 TRP A N 1
ATOM 3062 C CA . TRP A 1 398 ? 17.578 -14.750 -14.432 1.00 97.19 398 TRP A CA 1
ATOM 3063 C C . TRP A 1 398 ? 18.963 -14.941 -13.798 1.00 97.19 398 TRP A C 1
ATOM 3065 O O . TRP A 1 398 ? 19.824 -15.589 -14.394 1.00 97.19 398 TRP A O 1
ATOM 3075 N N . ALA A 1 399 ? 19.159 -14.448 -12.571 1.00 96.50 399 ALA A N 1
ATOM 3076 C CA . ALA A 1 399 ? 20.436 -14.551 -11.868 1.00 96.50 399 ALA A CA 1
ATOM 3077 C C . ALA A 1 399 ? 20.804 -16.009 -11.541 1.00 96.50 399 ALA A C 1
ATOM 3079 O O . ALA A 1 399 ? 21.973 -16.383 -11.625 1.00 96.50 399 ALA A O 1
ATOM 3080 N N . GLN A 1 400 ? 19.818 -16.856 -11.220 1.00 95.31 400 GLN A N 1
ATOM 3081 C CA . GLN A 1 400 ? 20.025 -18.295 -11.023 1.00 95.31 400 GLN A CA 1
ATOM 3082 C C . GLN A 1 400 ? 20.499 -18.995 -12.309 1.00 95.31 400 GLN A C 1
ATOM 3084 O O . GLN A 1 400 ? 21.361 -19.875 -12.256 1.00 95.31 400 GLN A O 1
ATOM 3089 N N . HIS A 1 401 ? 19.959 -18.620 -13.473 1.00 96.25 401 HIS A N 1
ATOM 3090 C CA . HIS A 1 401 ? 20.417 -19.154 -14.756 1.00 96.25 401 HIS A CA 1
ATOM 3091 C C . HIS A 1 401 ? 21.829 -18.669 -15.106 1.00 96.25 401 HIS A C 1
ATOM 3093 O O . HIS A 1 401 ? 22.677 -19.499 -15.436 1.00 96.25 401 HIS A O 1
ATOM 3099 N N . ASP A 1 402 ? 22.108 -17.371 -14.957 1.00 95.25 402 ASP A N 1
ATOM 3100 C CA . ASP A 1 402 ? 23.413 -16.791 -15.291 1.00 95.25 402 ASP A CA 1
ATOM 3101 C C . ASP A 1 402 ? 24.546 -17.363 -14.418 1.00 95.25 402 ASP A C 1
ATOM 3103 O O . ASP A 1 402 ? 25.557 -17.829 -14.944 1.00 95.25 402 ASP A O 1
ATOM 3107 N N . ARG A 1 403 ? 24.325 -17.467 -13.097 1.00 94.88 403 ARG A N 1
ATOM 3108 C CA . ARG A 1 403 ? 25.260 -18.101 -12.141 1.00 94.88 403 ARG A CA 1
ATOM 3109 C C . ARG A 1 403 ? 25.518 -19.579 -12.430 1.00 94.88 403 ARG A C 1
ATOM 3111 O O . ARG A 1 403 ? 26.613 -20.066 -12.176 1.00 94.88 403 ARG A O 1
ATOM 3118 N N . ALA A 1 404 ? 24.535 -20.288 -12.981 1.00 95.38 404 ALA A N 1
ATOM 3119 C CA . ALA A 1 404 ? 24.676 -21.679 -13.410 1.00 95.38 404 ALA A CA 1
ATOM 3120 C C . ALA A 1 404 ? 25.367 -21.827 -14.786 1.00 95.38 404 ALA A C 1
ATOM 3122 O O . ALA A 1 404 ? 25.316 -22.904 -15.378 1.00 95.38 404 ALA A O 1
ATOM 3123 N N . GLY A 1 405 ? 25.934 -20.752 -15.351 1.00 95.56 405 GLY A N 1
ATOM 3124 C CA . GLY A 1 405 ? 26.534 -20.745 -16.690 1.00 95.56 405 GLY A CA 1
ATOM 3125 C C . GLY A 1 405 ? 25.524 -20.916 -17.832 1.00 95.56 405 GLY A C 1
ATOM 3126 O O . GLY A 1 405 ? 25.915 -21.068 -18.990 1.00 95.56 405 GLY A O 1
ATOM 3127 N N . ARG A 1 406 ? 24.215 -20.889 -17.541 1.00 96.19 406 ARG A N 1
ATOM 3128 C CA . ARG A 1 406 ? 23.147 -21.070 -18.531 1.00 96.19 406 ARG A CA 1
ATOM 3129 C C . ARG A 1 406 ? 22.833 -19.725 -19.172 1.00 96.19 406 ARG A C 1
ATOM 3131 O O . ARG A 1 406 ? 22.085 -18.918 -18.626 1.00 96.19 406 ARG A O 1
ATOM 3138 N N . SER A 1 407 ? 23.403 -19.485 -20.350 1.00 94.25 407 SER A N 1
ATOM 3139 C CA . SER A 1 407 ? 23.233 -18.232 -21.084 1.00 94.25 407 SER A CA 1
ATOM 3140 C C . SER A 1 407 ? 21.772 -17.976 -21.475 1.00 94.25 407 SER A C 1
ATOM 3142 O O . SER A 1 407 ? 21.223 -18.582 -22.397 1.00 94.25 407 SER A O 1
ATOM 3144 N N . VAL A 1 408 ? 21.139 -17.014 -20.800 1.00 96.56 408 VAL A N 1
ATOM 3145 C CA . VAL A 1 408 ? 19.922 -16.359 -21.297 1.00 96.56 408 VAL A CA 1
ATOM 3146 C C . VAL A 1 408 ? 20.316 -15.526 -22.520 1.00 96.56 408 VAL A C 1
ATOM 3148 O O . VAL A 1 408 ? 21.320 -14.817 -22.482 1.00 96.56 408 VAL A O 1
ATOM 3151 N N . CYS A 1 409 ? 19.568 -15.608 -23.621 1.00 96.50 409 CYS A N 1
ATOM 3152 C CA . CYS A 1 409 ? 19.910 -14.882 -24.847 1.00 96.50 409 CYS A CA 1
ATOM 3153 C C . CYS A 1 409 ? 19.655 -13.370 -24.722 1.00 96.50 409 CYS A C 1
ATOM 3155 O O . CYS A 1 409 ? 18.822 -12.940 -23.923 1.00 96.50 409 CYS A O 1
ATOM 3157 N N . TYR A 1 410 ? 20.315 -12.560 -25.561 1.00 96.38 410 TYR A N 1
ATOM 3158 C CA . TYR A 1 410 ? 20.169 -11.095 -25.534 1.00 96.38 410 TYR A CA 1
ATOM 3159 C C . TYR A 1 410 ? 18.710 -10.633 -25.654 1.00 96.38 410 TYR A C 1
ATOM 3161 O O . TYR A 1 410 ? 18.315 -9.697 -24.971 1.00 96.38 410 TYR A O 1
ATOM 3169 N N . HIS A 1 411 ? 17.884 -11.306 -26.465 1.00 95.75 411 HIS A N 1
ATOM 3170 C CA . HIS A 1 411 ? 16.468 -10.954 -26.595 1.00 95.75 411 HIS A CA 1
ATOM 3171 C C . HIS A 1 411 ? 15.711 -11.107 -25.265 1.00 95.75 411 HIS A C 1
ATOM 3173 O O . HIS A 1 411 ? 15.048 -10.169 -24.835 1.00 95.75 411 HIS A O 1
ATOM 3179 N N . HIS A 1 412 ? 15.863 -12.239 -24.575 1.00 96.38 412 HIS A N 1
ATOM 3180 C CA . HIS A 1 412 ? 15.181 -12.472 -23.301 1.00 96.38 412 HIS A CA 1
ATOM 3181 C C . HIS A 1 412 ? 15.763 -11.632 -22.161 1.00 96.38 412 HIS A C 1
ATOM 3183 O O . HIS A 1 412 ? 14.994 -11.048 -21.406 1.00 96.38 412 HIS A O 1
ATOM 3189 N N . ALA A 1 413 ? 17.088 -11.463 -22.090 1.00 96.81 413 ALA A N 1
ATOM 3190 C CA . ALA A 1 413 ? 17.713 -10.529 -21.150 1.00 96.81 413 ALA A CA 1
ATOM 3191 C C . ALA A 1 413 ? 17.218 -9.084 -21.366 1.00 96.81 413 ALA A C 1
ATOM 3193 O O . ALA A 1 413 ? 16.922 -8.374 -20.405 1.00 96.81 413 ALA A O 1
ATOM 3194 N N . ARG A 1 414 ? 17.057 -8.659 -22.628 1.00 96.31 414 ARG A N 1
ATOM 3195 C CA . ARG A 1 414 ? 16.531 -7.334 -22.982 1.00 96.31 414 ARG A CA 1
ATOM 3196 C C . ARG A 1 414 ? 15.074 -7.181 -22.558 1.00 96.31 414 ARG A C 1
ATOM 3198 O O . ARG A 1 414 ? 14.720 -6.134 -22.027 1.00 96.31 414 ARG A O 1
ATOM 3205 N N . ASN A 1 415 ? 14.242 -8.196 -22.771 1.00 95.75 415 ASN A N 1
ATOM 3206 C CA . ASN A 1 415 ? 12.841 -8.156 -22.358 1.00 95.75 415 ASN A CA 1
ATOM 3207 C C . ASN A 1 415 ? 12.704 -8.118 -20.826 1.00 95.75 415 ASN A C 1
ATOM 3209 O O . ASN A 1 415 ? 11.905 -7.334 -20.325 1.00 95.75 415 ASN A O 1
ATOM 3213 N N . ILE A 1 416 ? 13.524 -8.877 -20.082 1.00 96.12 416 ILE A N 1
ATOM 3214 C CA . ILE A 1 416 ? 13.596 -8.778 -18.612 1.00 96.12 416 ILE A CA 1
ATOM 3215 C C . ILE A 1 416 ? 13.932 -7.340 -18.211 1.00 96.12 416 ILE A C 1
ATOM 3217 O O . ILE A 1 416 ? 13.199 -6.736 -17.439 1.00 96.12 416 ILE A O 1
ATOM 3221 N N . ALA A 1 417 ? 14.987 -6.753 -18.782 1.00 96.31 417 ALA A N 1
ATOM 3222 C CA . ALA A 1 417 ? 15.361 -5.371 -18.495 1.00 96.31 417 ALA A CA 1
ATOM 3223 C C . ALA A 1 417 ? 14.226 -4.373 -18.804 1.00 96.31 417 ALA A C 1
ATOM 3225 O O . ALA A 1 417 ? 13.974 -3.489 -17.993 1.00 96.31 417 ALA A O 1
ATOM 3226 N N . LEU A 1 418 ? 13.491 -4.539 -19.912 1.00 95.19 418 LEU A N 1
ATOM 3227 C CA . LEU A 1 418 ? 12.312 -3.718 -20.226 1.00 95.19 418 LEU A CA 1
ATOM 3228 C C . LEU A 1 418 ? 11.187 -3.875 -19.185 1.00 95.19 418 LEU A C 1
ATOM 3230 O O . LEU A 1 418 ? 10.606 -2.874 -18.779 1.00 95.19 418 LEU A O 1
ATOM 3234 N N . VAL A 1 419 ? 10.917 -5.097 -18.711 1.00 94.12 419 VAL A N 1
ATOM 3235 C CA . VAL A 1 419 ? 9.941 -5.378 -17.636 1.00 94.12 419 VAL A CA 1
ATOM 3236 C C . VAL A 1 419 ? 10.356 -4.745 -16.301 1.00 94.12 419 VAL A C 1
ATOM 3238 O O . VAL A 1 419 ? 9.501 -4.269 -15.561 1.00 94.12 419 VAL A O 1
ATOM 3241 N N . LEU A 1 420 ? 11.660 -4.665 -16.017 1.00 94.38 420 LEU A N 1
ATOM 3242 C CA . LEU A 1 420 ? 12.225 -3.934 -14.871 1.00 94.38 420 LEU A CA 1
ATOM 3243 C C . LEU A 1 420 ? 12.288 -2.407 -15.092 1.00 94.38 420 LEU A C 1
ATOM 3245 O O . LEU A 1 420 ? 12.898 -1.686 -14.300 1.00 94.38 420 LEU A O 1
ATOM 3249 N N . GLY A 1 421 ? 11.710 -1.905 -16.189 1.00 94.62 421 GLY A N 1
ATOM 3250 C CA . GLY A 1 421 ? 11.680 -0.486 -16.526 1.00 94.62 421 GLY A CA 1
ATOM 3251 C C . GLY A 1 421 ? 13.009 0.086 -17.025 1.00 94.62 421 GLY A C 1
ATOM 3252 O O . GLY A 1 421 ? 13.187 1.304 -17.024 1.00 94.62 421 GLY A O 1
ATOM 3253 N N . MET A 1 422 ? 13.967 -0.751 -17.432 1.00 96.56 422 MET A N 1
ATOM 3254 C CA . MET A 1 422 ? 15.291 -0.310 -17.873 1.00 96.56 422 MET A CA 1
ATOM 3255 C C . MET A 1 422 ? 15.349 0.115 -19.348 1.00 96.56 422 MET A C 1
ATOM 3257 O O . MET A 1 422 ? 14.766 -0.499 -20.243 1.00 96.56 422 MET A O 1
ATOM 3261 N N . GLN A 1 423 ? 16.178 1.118 -19.630 1.00 95.94 423 GLN A N 1
ATOM 3262 C CA . GLN A 1 423 ? 16.568 1.535 -20.969 1.00 95.94 423 GLN A CA 1
ATOM 3263 C C . GLN A 1 423 ? 17.554 0.535 -21.586 1.00 95.94 423 GLN A C 1
ATOM 3265 O O . GLN A 1 423 ? 18.686 0.378 -21.122 1.00 95.94 423 GLN A O 1
ATOM 3270 N N . THR A 1 424 ? 17.139 -0.096 -22.688 1.00 96.25 424 THR A N 1
ATOM 3271 C CA . THR A 1 424 ? 17.921 -1.119 -23.411 1.00 96.25 424 THR A CA 1
ATOM 3272 C C . THR A 1 424 ? 18.438 -0.660 -24.780 1.00 96.25 424 THR A C 1
ATOM 3274 O O . THR A 1 424 ? 18.927 -1.462 -25.575 1.00 96.25 424 THR A O 1
ATOM 3277 N N . ARG A 1 425 ? 18.329 0.636 -25.099 1.00 94.94 425 ARG A N 1
ATOM 3278 C CA . ARG A 1 425 ? 18.788 1.188 -26.380 1.00 94.94 425 ARG A CA 1
ATOM 3279 C C . ARG A 1 425 ? 20.306 1.377 -26.370 1.00 94.94 425 ARG A C 1
ATOM 3281 O O . ARG A 1 425 ? 20.821 2.145 -25.568 1.00 94.94 425 ARG A O 1
ATOM 3288 N N . GLY A 1 426 ? 20.999 0.733 -27.309 1.00 94.88 426 GLY A N 1
ATOM 3289 C CA . GLY A 1 426 ? 22.438 0.929 -27.525 1.00 94.88 426 GLY A CA 1
ATOM 3290 C C . GLY A 1 426 ? 23.353 0.285 -26.478 1.00 94.88 426 GLY A C 1
ATOM 3291 O O . GLY A 1 426 ? 24.525 0.635 -26.436 1.00 94.88 426 GLY A O 1
ATOM 3292 N N . ILE A 1 427 ? 22.839 -0.636 -25.656 1.00 97.06 427 ILE A N 1
ATOM 3293 C CA . ILE A 1 427 ? 23.663 -1.478 -24.779 1.00 97.06 427 ILE A CA 1
ATOM 3294 C C . ILE A 1 427 ? 23.883 -2.844 -25.427 1.00 97.06 427 ILE A C 1
ATOM 3296 O O . ILE A 1 427 ? 22.971 -3.404 -26.034 1.00 97.06 427 ILE A O 1
ATOM 3300 N N . ASP A 1 428 ? 25.098 -3.367 -25.309 1.00 97.31 428 ASP A N 1
ATOM 3301 C CA . ASP A 1 428 ? 25.425 -4.743 -25.671 1.00 97.31 428 ASP A CA 1
ATOM 3302 C C . ASP A 1 428 ? 24.992 -5.735 -24.574 1.00 97.31 428 ASP A C 1
ATOM 3304 O O . ASP A 1 428 ? 24.343 -5.380 -23.585 1.00 97.31 428 ASP A O 1
ATOM 3308 N N . MET A 1 429 ? 25.331 -7.010 -24.770 1.00 96.75 429 MET A N 1
ATOM 3309 C CA . MET A 1 429 ? 24.986 -8.078 -23.839 1.00 96.75 429 MET A CA 1
ATOM 3310 C C . MET A 1 429 ? 25.749 -7.998 -22.511 1.00 96.75 429 MET A C 1
ATOM 3312 O O . MET A 1 429 ? 25.179 -8.337 -21.478 1.00 96.75 429 MET A O 1
ATOM 3316 N N . GLU A 1 430 ? 27.008 -7.560 -22.507 1.00 97.62 430 GLU A N 1
ATOM 3317 C CA . GLU A 1 430 ? 27.831 -7.518 -21.292 1.00 97.62 430 GLU A CA 1
ATOM 3318 C C . GLU A 1 430 ? 27.355 -6.397 -20.363 1.00 97.62 430 GLU A C 1
ATOM 3320 O O . GLU A 1 430 ? 27.090 -6.630 -19.183 1.00 97.62 430 GLU A O 1
ATOM 3325 N N . MET A 1 431 ? 27.119 -5.208 -20.922 1.00 97.88 431 MET A N 1
ATOM 3326 C CA . MET A 1 431 ? 26.535 -4.067 -20.217 1.00 97.88 431 MET A CA 1
ATOM 3327 C C . MET A 1 431 ? 25.119 -4.370 -19.705 1.00 97.88 431 MET A C 1
ATOM 3329 O O . MET A 1 431 ? 24.764 -4.002 -18.584 1.00 97.88 431 MET A O 1
ATOM 3333 N N . LEU A 1 432 ? 24.300 -5.063 -20.504 1.00 97.62 432 LEU A N 1
ATOM 3334 C CA . LEU A 1 432 ? 22.964 -5.506 -20.102 1.00 97.62 432 LEU A CA 1
ATOM 3335 C C . LEU A 1 432 ? 23.021 -6.492 -18.927 1.00 97.62 432 LEU A C 1
ATOM 3337 O O . LEU A 1 432 ? 22.300 -6.300 -17.948 1.00 97.62 432 LEU A O 1
ATOM 3341 N N . LYS A 1 433 ? 23.901 -7.502 -18.983 1.00 97.38 433 LYS A N 1
ATOM 3342 C CA . LYS A 1 433 ? 24.123 -8.426 -17.862 1.00 97.38 433 LYS A CA 1
ATOM 3343 C C . LYS A 1 433 ? 24.576 -7.690 -16.602 1.00 97.38 433 LYS A C 1
ATOM 3345 O O . LYS A 1 433 ? 24.004 -7.926 -15.546 1.00 97.38 433 LYS A O 1
ATOM 3350 N N . ALA A 1 434 ? 25.536 -6.769 -16.706 1.00 97.69 434 ALA A N 1
ATOM 3351 C CA . ALA A 1 434 ? 26.027 -6.003 -15.559 1.00 97.69 434 ALA A CA 1
ATOM 3352 C C . ALA A 1 434 ? 24.902 -5.215 -14.856 1.00 97.69 434 ALA A C 1
ATOM 3354 O O . ALA A 1 434 ? 24.778 -5.269 -13.632 1.00 97.69 434 ALA A O 1
ATOM 3355 N N . ARG A 1 435 ? 24.025 -4.547 -15.621 1.00 98.00 435 ARG A N 1
ATOM 3356 C CA . ARG A 1 435 ? 22.858 -3.830 -15.068 1.00 98.00 435 ARG A CA 1
ATOM 3357 C C . ARG A 1 435 ? 21.840 -4.765 -14.415 1.00 98.00 435 ARG A C 1
ATOM 3359 O O . ARG A 1 435 ? 21.313 -4.434 -13.355 1.00 98.00 435 ARG A O 1
ATOM 3366 N N . LEU A 1 436 ? 21.573 -5.921 -15.025 1.00 97.88 436 LEU A N 1
ATOM 3367 C CA . LEU A 1 436 ? 20.681 -6.937 -14.460 1.00 97.88 436 LEU A CA 1
ATOM 3368 C C . LEU A 1 436 ? 21.252 -7.522 -13.156 1.00 97.88 436 LEU A C 1
ATOM 3370 O O . LEU A 1 436 ? 20.514 -7.624 -12.179 1.00 97.88 436 LEU A O 1
ATOM 3374 N N . SER A 1 437 ? 22.559 -7.800 -13.084 1.00 97.56 437 SER A N 1
ATOM 3375 C CA . SER A 1 437 ? 23.232 -8.227 -11.846 1.00 97.56 437 SER A CA 1
ATOM 3376 C C . SER A 1 437 ? 23.122 -7.181 -10.738 1.00 97.56 437 SER A C 1
ATOM 3378 O O . SER A 1 437 ? 22.738 -7.521 -9.624 1.00 97.56 437 SER A O 1
ATOM 3380 N N . MET A 1 438 ? 23.362 -5.902 -11.037 1.00 97.69 438 MET A N 1
ATOM 3381 C CA . MET A 1 438 ? 23.244 -4.838 -10.032 1.00 97.69 438 MET A CA 1
ATOM 3382 C C . MET A 1 438 ? 21.797 -4.605 -9.571 1.00 97.69 438 MET A C 1
ATOM 3384 O O . MET A 1 438 ? 21.569 -4.283 -8.407 1.00 97.69 438 MET A O 1
ATOM 3388 N N . TYR A 1 439 ? 20.800 -4.814 -10.438 1.00 97.31 439 TYR A N 1
ATOM 3389 C CA . TYR A 1 439 ? 19.395 -4.811 -10.018 1.00 97.31 439 TYR A CA 1
ATOM 3390 C C . TYR A 1 439 ? 19.049 -6.041 -9.174 1.00 97.31 439 TYR A C 1
ATOM 3392 O O . TYR A 1 439 ? 18.343 -5.906 -8.180 1.00 97.31 439 TYR A O 1
ATOM 3400 N N . TYR A 1 440 ? 19.558 -7.227 -9.519 1.00 96.56 440 TYR A N 1
ATOM 3401 C CA . TYR A 1 440 ? 19.417 -8.423 -8.686 1.00 96.56 440 TYR A CA 1
ATOM 3402 C C . TYR A 1 440 ? 20.008 -8.197 -7.286 1.00 96.56 440 TYR A C 1
ATOM 3404 O O . TYR A 1 440 ? 19.350 -8.485 -6.290 1.00 96.56 440 TYR A O 1
ATOM 3412 N N . GLU A 1 441 ? 21.215 -7.636 -7.198 1.00 95.38 441 GLU A N 1
ATOM 3413 C CA . GLU A 1 441 ? 21.868 -7.296 -5.930 1.00 95.38 441 GLU A CA 1
ATOM 3414 C C . GLU A 1 441 ? 21.048 -6.279 -5.132 1.00 95.38 441 GLU A C 1
ATOM 3416 O O . GLU A 1 441 ? 20.797 -6.502 -3.949 1.00 95.38 441 GLU A O 1
ATOM 3421 N N . ALA A 1 442 ? 20.541 -5.223 -5.778 1.00 94.94 442 ALA A N 1
ATOM 3422 C CA . ALA A 1 442 ? 19.645 -4.261 -5.142 1.00 94.94 442 ALA A CA 1
ATOM 3423 C C . ALA A 1 442 ? 18.309 -4.889 -4.702 1.00 94.94 442 ALA A C 1
ATOM 3425 O O . ALA A 1 442 ? 17.765 -4.493 -3.676 1.00 94.94 442 ALA A O 1
ATOM 3426 N N . ALA A 1 443 ? 17.778 -5.879 -5.424 1.00 92.50 443 ALA A N 1
ATOM 3427 C CA . ALA A 1 443 ? 16.573 -6.608 -5.031 1.00 92.50 443 ALA A CA 1
ATOM 3428 C C . ALA A 1 443 ? 16.823 -7.521 -3.820 1.00 92.50 443 ALA A C 1
ATOM 3430 O O . ALA A 1 443 ? 16.011 -7.543 -2.900 1.00 92.50 443 ALA A O 1
ATOM 3431 N N . VAL A 1 444 ? 17.962 -8.222 -3.777 1.00 89.69 444 VAL A N 1
ATOM 3432 C CA . VAL A 1 444 ? 18.375 -9.028 -2.614 1.00 89.69 444 VAL A CA 1
ATOM 3433 C C . VAL A 1 444 ? 18.602 -8.138 -1.392 1.00 89.69 444 VAL A C 1
ATOM 3435 O O . VAL A 1 444 ? 18.048 -8.415 -0.333 1.00 89.69 444 VAL A O 1
ATOM 3438 N N . GLN A 1 445 ? 19.360 -7.049 -1.545 1.00 90.19 445 GLN A N 1
ATOM 3439 C CA . GLN A 1 445 ? 19.673 -6.086 -0.481 1.00 90.19 445 GLN A CA 1
ATOM 3440 C C . GLN A 1 445 ? 18.513 -5.138 -0.138 1.00 90.19 445 GLN A C 1
ATOM 3442 O O . GLN A 1 445 ? 18.684 -4.264 0.706 1.00 90.19 445 GLN A O 1
ATOM 3447 N N . ASN A 1 446 ? 17.361 -5.260 -0.805 1.00 88.81 446 ASN A N 1
ATOM 3448 C CA . ASN A 1 446 ? 16.193 -4.402 -0.607 1.00 88.81 446 ASN A CA 1
ATOM 3449 C C . ASN A 1 446 ? 16.473 -2.884 -0.768 1.00 88.81 446 ASN A C 1
ATOM 3451 O O . ASN A 1 446 ? 16.047 -2.046 0.022 1.00 88.81 446 ASN A O 1
ATOM 3455 N N . THR A 1 447 ? 17.222 -2.524 -1.811 1.00 93.75 447 THR A N 1
ATOM 3456 C CA . THR A 1 447 ? 17.653 -1.151 -2.135 1.00 93.75 447 THR A CA 1
ATOM 3457 C C . THR A 1 447 ? 17.303 -0.720 -3.569 1.00 93.75 447 THR A C 1
ATOM 3459 O O . THR A 1 447 ? 17.906 0.211 -4.108 1.00 93.75 447 THR A O 1
ATOM 3462 N N . ILE A 1 448 ? 16.300 -1.343 -4.201 1.00 95.06 448 ILE A N 1
ATOM 3463 C CA . ILE A 1 448 ? 15.844 -1.014 -5.570 1.00 95.06 448 ILE A CA 1
ATOM 3464 C C . ILE A 1 448 ? 15.531 0.486 -5.721 1.00 95.06 448 ILE A C 1
ATOM 3466 O O . ILE A 1 448 ? 15.947 1.108 -6.701 1.00 95.06 448 ILE A O 1
ATOM 3470 N N . GLY A 1 449 ? 14.863 1.100 -4.741 1.00 93.31 449 GLY A N 1
ATOM 3471 C CA . GLY A 1 449 ? 14.562 2.532 -4.758 1.00 93.31 449 GLY A CA 1
ATOM 3472 C C . GLY A 1 449 ? 15.825 3.400 -4.757 1.00 93.31 449 GLY A C 1
ATOM 3473 O O . GLY A 1 449 ? 15.898 4.380 -5.495 1.00 93.31 449 GLY A O 1
ATOM 3474 N N . LYS A 1 450 ? 16.874 2.997 -4.022 1.00 94.44 450 LYS A N 1
ATOM 3475 C CA . LYS A 1 450 ? 18.194 3.657 -4.052 1.00 94.44 450 LYS A CA 1
ATOM 3476 C C . LYS A 1 450 ? 18.829 3.557 -5.443 1.00 94.44 450 LYS A C 1
ATOM 3478 O O . LYS A 1 450 ? 19.330 4.557 -5.949 1.00 94.44 450 LYS A O 1
ATOM 3483 N N . LEU A 1 451 ? 18.758 2.386 -6.083 1.00 96.25 451 LEU A N 1
ATOM 3484 C CA . LEU A 1 451 ? 19.265 2.169 -7.444 1.00 96.25 451 LEU A CA 1
ATOM 3485 C C . LEU A 1 451 ? 18.523 3.025 -8.492 1.00 96.25 451 LEU A C 1
ATOM 3487 O O . LEU A 1 451 ? 19.144 3.495 -9.446 1.00 96.25 451 LEU A O 1
ATOM 3491 N N . LYS A 1 452 ? 17.220 3.277 -8.315 1.00 95.31 452 LYS A N 1
ATOM 3492 C CA . LYS A 1 452 ? 16.427 4.142 -9.209 1.00 95.31 452 LYS A CA 1
ATOM 3493 C C . LYS A 1 452 ? 16.765 5.636 -9.088 1.00 95.31 452 LYS A C 1
ATOM 3495 O O . LYS A 1 452 ? 16.614 6.357 -10.075 1.00 95.31 452 LYS A O 1
ATOM 3500 N N . VAL A 1 453 ? 17.212 6.108 -7.917 1.00 92.31 453 VAL A N 1
ATOM 3501 C CA . VAL A 1 453 ? 17.505 7.539 -7.665 1.00 92.31 453 VAL A CA 1
ATOM 3502 C C . VAL A 1 453 ? 18.989 7.915 -7.709 1.00 92.31 453 VAL A C 1
ATOM 3504 O O . VAL A 1 453 ? 19.303 9.102 -7.825 1.00 92.31 453 VAL A O 1
ATOM 3507 N N . ASP A 1 454 ? 19.908 6.950 -7.614 1.00 94.38 454 ASP A N 1
ATOM 3508 C CA . ASP A 1 454 ? 21.345 7.235 -7.578 1.00 94.38 454 ASP A CA 1
ATOM 3509 C C . ASP A 1 454 ? 21.863 7.883 -8.878 1.00 94.38 454 ASP A C 1
ATOM 3511 O O . ASP A 1 454 ? 21.473 7.536 -9.994 1.00 94.38 454 ASP A O 1
ATOM 3515 N N . LYS A 1 455 ? 22.790 8.839 -8.735 1.00 93.00 455 LYS A N 1
ATOM 3516 C CA . LYS A 1 455 ? 23.301 9.670 -9.837 1.00 93.00 455 LYS A CA 1
ATOM 3517 C C . LYS A 1 455 ? 24.032 8.869 -10.926 1.00 93.00 455 LYS A C 1
ATOM 3519 O O . LYS A 1 455 ? 24.094 9.342 -12.060 1.00 93.00 455 LYS A O 1
ATOM 3524 N N . SER A 1 456 ? 24.585 7.699 -10.612 1.00 95.31 456 SER A N 1
ATOM 3525 C CA . SER A 1 456 ? 25.284 6.838 -11.574 1.00 95.31 456 SER A CA 1
ATOM 3526 C C . SER A 1 456 ? 24.353 5.871 -12.316 1.00 95.31 456 SER A C 1
ATOM 3528 O O . SER A 1 456 ? 24.649 5.494 -13.453 1.00 95.31 456 SER A O 1
ATOM 3530 N N . THR A 1 457 ? 23.206 5.521 -11.724 1.00 96.50 457 THR A N 1
ATOM 3531 C CA . THR A 1 457 ? 22.325 4.447 -12.213 1.00 96.50 457 THR A CA 1
ATOM 3532 C C . THR A 1 457 ? 20.931 4.906 -12.644 1.00 96.50 457 THR A C 1
ATOM 3534 O O . THR A 1 457 ? 20.291 4.200 -13.417 1.00 96.50 457 THR A O 1
ATOM 3537 N N . TYR A 1 458 ? 20.457 6.100 -12.260 1.00 93.38 458 TYR A N 1
ATOM 3538 C CA . TYR A 1 458 ? 19.114 6.588 -12.633 1.00 93.38 458 TYR A CA 1
ATOM 3539 C C . TYR A 1 458 ? 18.864 6.594 -14.156 1.00 93.38 458 TYR A C 1
ATOM 3541 O O . TYR A 1 458 ? 17.754 6.319 -14.606 1.00 93.38 458 TYR A O 1
ATOM 3549 N N . MET A 1 459 ? 19.895 6.863 -14.974 1.00 94.56 459 MET A N 1
ATOM 3550 C CA . MET A 1 459 ? 19.791 6.846 -16.445 1.00 94.56 459 MET A CA 1
ATOM 3551 C C . MET A 1 459 ? 19.521 5.452 -17.019 1.00 94.56 459 MET A C 1
ATOM 3553 O O . MET A 1 459 ? 19.208 5.325 -18.200 1.00 94.56 459 MET A O 1
ATOM 3557 N N . TRP A 1 460 ? 19.668 4.396 -16.218 1.00 96.88 460 TRP A N 1
ATOM 3558 C CA . TRP A 1 460 ? 19.359 3.041 -16.648 1.00 96.88 460 TRP A CA 1
ATOM 3559 C C . TRP A 1 460 ? 17.863 2.787 -16.709 1.00 96.88 460 TRP A C 1
ATOM 3561 O O . TRP A 1 460 ? 17.491 1.812 -17.344 1.00 96.88 460 TRP A O 1
ATOM 3571 N N . PHE A 1 461 ? 17.020 3.627 -16.103 1.00 96.19 461 PHE A N 1
ATOM 3572 C CA . PHE A 1 461 ? 15.571 3.443 -16.047 1.00 96.19 461 PHE A CA 1
ATOM 3573 C C . PHE A 1 461 ? 14.836 4.432 -16.960 1.00 96.19 461 PHE A C 1
ATOM 3575 O O . PHE A 1 461 ? 15.308 5.544 -17.228 1.00 96.19 461 PHE A O 1
ATOM 3582 N N . SER A 1 462 ? 13.686 4.010 -17.486 1.00 94.00 462 SER A N 1
ATOM 3583 C CA . SER A 1 462 ? 12.759 4.878 -18.214 1.00 94.00 462 SER A CA 1
ATOM 3584 C C . SER A 1 462 ? 12.244 5.991 -17.292 1.00 94.00 462 SER A C 1
ATOM 3586 O O . SER A 1 462 ? 12.298 5.844 -16.071 1.00 94.00 462 SER A O 1
ATOM 3588 N N . LEU A 1 463 ? 11.753 7.100 -17.857 1.00 90.31 463 LEU A N 1
ATOM 3589 C CA . LEU A 1 463 ? 11.178 8.194 -17.061 1.00 90.31 463 LEU A CA 1
ATOM 3590 C C . LEU A 1 463 ? 10.006 7.719 -16.192 1.00 90.31 463 LEU A C 1
ATOM 3592 O O . LEU A 1 463 ? 9.929 8.115 -15.038 1.00 90.31 463 LEU A O 1
ATOM 3596 N N . ASP A 1 464 ? 9.178 6.814 -16.710 1.00 88.94 464 ASP A N 1
ATOM 3597 C CA . ASP A 1 464 ? 7.988 6.300 -16.022 1.00 88.94 464 ASP A CA 1
ATOM 3598 C C . ASP A 1 464 ? 8.324 5.212 -14.980 1.00 88.94 464 ASP A C 1
ATOM 3600 O O . ASP A 1 464 ? 7.471 4.793 -14.205 1.00 88.94 464 ASP A O 1
ATOM 3604 N N . SER A 1 465 ? 9.571 4.721 -14.955 1.00 89.50 465 SER A N 1
ATOM 3605 C CA . SER A 1 465 ? 10.023 3.623 -14.079 1.00 89.50 465 SER A CA 1
ATOM 3606 C C . SER A 1 465 ? 10.960 4.067 -12.949 1.00 89.50 465 SER A C 1
ATOM 3608 O O . SER A 1 465 ? 11.479 3.230 -12.202 1.00 89.50 465 SER A O 1
ATOM 3610 N N . ARG A 1 466 ? 11.193 5.376 -12.818 1.00 90.12 466 ARG A N 1
ATOM 3611 C CA . ARG A 1 466 ? 11.989 6.001 -11.754 1.00 90.12 466 ARG A CA 1
ATOM 3612 C C . ARG A 1 466 ? 11.328 7.309 -11.309 1.00 90.12 466 ARG A C 1
ATOM 3614 O O . ARG A 1 466 ? 10.556 7.877 -12.071 1.00 90.12 466 ARG A O 1
ATOM 3621 N N . PRO A 1 467 ? 11.683 7.862 -10.143 1.00 85.38 467 PRO A N 1
ATOM 3622 C CA . PRO A 1 467 ? 11.198 9.178 -9.753 1.00 85.38 467 PRO A CA 1
ATOM 3623 C C . PRO A 1 467 ? 11.644 10.271 -10.720 1.00 85.38 467 PRO A C 1
ATOM 3625 O O . PRO A 1 467 ? 12.802 10.308 -11.165 1.00 85.38 467 PRO A O 1
ATOM 3628 N N . SER A 1 468 ? 10.738 11.213 -10.967 1.00 82.00 468 SER A N 1
ATOM 3629 C CA . SER A 1 468 ? 11.046 12.480 -11.621 1.00 82.00 468 SER A CA 1
ATOM 3630 C C . SER A 1 468 ? 12.097 13.243 -10.820 1.00 82.00 468 SER A C 1
ATOM 3632 O O . SER A 1 468 ? 11.905 13.559 -9.646 1.00 82.00 468 SER A O 1
ATOM 3634 N N . ARG A 1 469 ? 13.215 13.584 -11.458 1.00 81.31 469 ARG A N 1
ATOM 3635 C CA . ARG A 1 469 ? 14.208 14.506 -10.897 1.00 81.31 469 ARG A CA 1
ATOM 3636 C C . ARG A 1 469 ? 13.741 15.947 -11.129 1.00 81.31 469 ARG A C 1
ATOM 3638 O O . ARG A 1 469 ? 13.033 16.196 -12.107 1.00 81.31 469 ARG A O 1
ATOM 3645 N N . PRO A 1 470 ? 14.233 16.928 -10.346 1.00 76.94 470 PRO A N 1
ATOM 3646 C CA . PRO A 1 470 ? 13.963 18.349 -10.592 1.00 76.94 470 PRO A CA 1
ATOM 3647 C C . PRO A 1 470 ? 14.284 18.812 -12.023 1.00 76.94 470 PRO A C 1
ATOM 3649 O O . PRO A 1 470 ? 13.649 19.728 -12.527 1.00 76.94 470 PRO A O 1
ATOM 3652 N N . ALA A 1 471 ? 15.246 18.162 -12.691 1.00 79.44 471 ALA A N 1
ATOM 3653 C CA . ALA A 1 471 ? 15.589 18.428 -14.087 1.00 79.44 471 ALA A CA 1
ATOM 3654 C C . ALA A 1 471 ? 14.635 17.772 -15.107 1.00 79.44 471 ALA A C 1
ATOM 3656 O O . ALA A 1 471 ? 14.451 18.331 -16.182 1.00 79.44 471 ALA A O 1
ATOM 3657 N N . ASP A 1 472 ? 14.026 16.620 -14.792 1.00 83.06 472 ASP A N 1
ATOM 3658 C CA . ASP A 1 472 ? 13.061 15.965 -15.694 1.00 83.06 472 ASP A CA 1
ATOM 3659 C C . ASP A 1 472 ? 11.737 16.748 -15.708 1.00 83.06 472 ASP A C 1
ATOM 3661 O O . ASP A 1 472 ? 11.160 16.998 -16.763 1.00 83.06 472 ASP A O 1
ATOM 3665 N N . GLY A 1 473 ? 11.290 17.191 -14.526 1.00 67.69 473 GLY A N 1
ATOM 3666 C CA . GLY A 1 473 ? 10.090 18.014 -14.352 1.00 67.69 473 GLY A CA 1
ATOM 3667 C C . GLY A 1 473 ? 10.273 19.499 -14.678 1.00 67.69 473 GLY A C 1
ATOM 3668 O O . GLY A 1 473 ? 9.318 20.259 -14.543 1.00 67.69 473 GLY A O 1
ATOM 3669 N N . LEU A 1 474 ? 11.472 19.933 -15.093 1.00 80.94 474 LEU A N 1
ATOM 3670 C CA . LEU A 1 474 ? 11.740 21.348 -15.352 1.00 80.94 474 LEU A CA 1
ATOM 3671 C C . LEU A 1 474 ? 10.921 21.871 -16.542 1.00 80.94 474 LEU A C 1
ATOM 3673 O O . LEU A 1 474 ? 10.451 23.000 -16.493 1.00 80.94 474 LEU A O 1
ATOM 3677 N N . GLY A 1 475 ? 10.704 21.065 -17.587 1.00 83.00 475 GLY A N 1
ATOM 3678 C CA . GLY A 1 475 ? 9.860 21.438 -18.729 1.00 83.00 475 GLY A CA 1
ATOM 3679 C C . GLY A 1 475 ? 10.183 22.847 -19.273 1.00 83.00 475 GLY A C 1
ATOM 3680 O O . GLY A 1 475 ? 11.310 23.067 -19.717 1.00 83.00 475 GLY A O 1
ATOM 3681 N N . PRO A 1 476 ? 9.234 23.808 -19.247 1.00 82.56 476 PRO A N 1
ATOM 3682 C CA . PRO A 1 476 ? 9.463 25.195 -19.661 1.00 82.56 476 PRO A CA 1
ATOM 3683 C C . PRO A 1 476 ? 10.003 26.122 -18.549 1.00 82.56 476 PRO A C 1
ATOM 3685 O O . PRO A 1 476 ? 10.257 27.299 -18.814 1.00 82.56 476 PRO A O 1
ATOM 3688 N N . TYR A 1 477 ? 10.142 25.657 -17.302 1.00 78.12 477 TYR A N 1
ATOM 3689 C CA . TYR A 1 477 ? 10.583 26.489 -16.180 1.00 78.12 477 TYR A CA 1
ATOM 3690 C C . TYR A 1 477 ? 12.048 26.920 -16.339 1.00 78.12 477 TYR A C 1
ATOM 3692 O O . TYR A 1 477 ? 12.949 26.121 -16.582 1.00 78.12 477 TYR A O 1
ATOM 3700 N N . LYS A 1 478 ? 12.305 28.218 -16.153 1.00 85.88 478 LYS A N 1
ATOM 3701 C CA . LYS A 1 478 ? 13.642 28.816 -16.309 1.00 85.88 478 LYS A CA 1
ATOM 3702 C C . LYS A 1 478 ? 14.613 28.461 -15.175 1.00 85.88 478 LYS A C 1
ATOM 3704 O O . LYS A 1 478 ? 15.824 28.496 -15.378 1.00 85.88 478 LYS A O 1
ATOM 3709 N N . LEU A 1 479 ? 14.095 28.202 -13.975 1.00 87.75 479 LEU A N 1
ATOM 3710 C CA . LEU A 1 479 ? 14.876 28.067 -12.747 1.00 87.75 479 LEU A CA 1
ATOM 3711 C C . LEU A 1 479 ? 14.632 26.699 -12.118 1.00 87.75 479 LEU A C 1
ATOM 3713 O O . LEU A 1 479 ? 13.489 26.283 -11.949 1.00 87.75 479 LEU A O 1
ATOM 3717 N N . MET A 1 480 ? 15.717 26.023 -11.748 1.00 86.00 480 MET A N 1
ATOM 3718 C CA . MET A 1 480 ? 15.655 24.798 -10.960 1.00 86.00 480 MET A CA 1
ATOM 3719 C C . MET A 1 480 ? 15.392 25.172 -9.493 1.00 86.00 480 MET A C 1
ATOM 3721 O O . MET A 1 480 ? 16.075 26.070 -8.992 1.00 86.00 480 MET A O 1
ATOM 3725 N N . PRO A 1 481 ? 14.441 24.524 -8.795 1.00 84.06 481 PRO A N 1
ATOM 3726 C CA . PRO A 1 481 ? 14.249 24.759 -7.369 1.00 84.06 481 PRO A CA 1
ATOM 3727 C C . PRO A 1 481 ? 15.505 24.353 -6.589 1.00 84.06 481 PRO A C 1
ATOM 3729 O O . PRO A 1 481 ? 16.251 23.459 -7.006 1.00 84.06 481 PRO A O 1
ATOM 3732 N N . LEU A 1 482 ? 15.728 24.994 -5.439 1.00 85.69 482 LEU A N 1
ATOM 3733 C CA . LEU A 1 482 ? 16.738 24.528 -4.493 1.00 85.69 482 LEU A CA 1
ATOM 3734 C C . LEU A 1 482 ? 16.390 23.100 -4.061 1.00 85.69 482 LEU A C 1
ATOM 3736 O O . LEU A 1 482 ? 15.222 22.758 -3.873 1.00 85.69 482 LEU A O 1
ATOM 3740 N N . LYS A 1 483 ? 17.409 22.250 -3.925 1.00 81.19 483 LYS A N 1
ATOM 3741 C CA . LYS A 1 483 ? 17.210 20.885 -3.447 1.00 81.19 483 LYS A CA 1
ATOM 3742 C C . LYS A 1 483 ? 16.942 20.934 -1.943 1.00 81.19 483 LYS A C 1
ATOM 3744 O O . LYS A 1 483 ? 17.888 21.055 -1.170 1.00 81.19 483 LYS A O 1
ATOM 3749 N N . GLU A 1 484 ? 15.680 20.803 -1.552 1.00 84.56 484 GLU A N 1
ATOM 3750 C CA . GLU A 1 484 ? 15.314 20.546 -0.159 1.00 84.56 484 GLU A CA 1
ATOM 3751 C C . GLU A 1 484 ? 15.932 19.222 0.319 1.00 84.56 484 GLU A C 1
ATOM 3753 O O . GLU A 1 484 ? 16.060 18.248 -0.438 1.00 84.56 484 GLU A O 1
ATOM 3758 N N . GLU A 1 485 ? 16.363 19.192 1.578 1.00 89.56 485 GLU A N 1
ATOM 3759 C CA . GLU A 1 485 ? 16.863 17.973 2.204 1.00 89.56 485 GLU A CA 1
ATOM 3760 C C . GLU A 1 485 ? 15.694 17.055 2.573 1.00 89.56 485 GLU A C 1
ATOM 3762 O O . GLU A 1 485 ? 14.647 17.502 3.040 1.00 89.56 485 GLU A O 1
ATOM 3767 N N . ALA A 1 486 ? 15.864 15.749 2.365 1.00 91.38 486 ALA A N 1
ATOM 3768 C CA . ALA A 1 486 ? 14.835 14.783 2.723 1.00 91.38 486 ALA A CA 1
ATOM 3769 C C . ALA A 1 486 ? 14.672 14.738 4.250 1.00 91.38 486 ALA A C 1
ATOM 3771 O O . ALA A 1 486 ? 15.644 14.515 4.977 1.00 91.38 486 ALA A O 1
ATOM 3772 N N . PHE A 1 487 ? 13.440 14.911 4.735 1.00 96.75 487 PHE A N 1
ATOM 3773 C CA . PHE A 1 487 ? 13.157 14.867 6.167 1.00 96.75 487 PHE A CA 1
ATOM 3774 C C . PHE A 1 487 ? 13.549 13.512 6.768 1.00 96.75 487 PHE A C 1
ATOM 3776 O O . PHE A 1 487 ? 13.101 12.452 6.327 1.00 96.75 487 PHE A O 1
ATOM 3783 N N . SER A 1 488 ? 14.362 13.567 7.818 1.00 97.19 488 SER A N 1
ATOM 3784 C CA . SER A 1 488 ? 14.845 12.415 8.575 1.00 97.19 488 SER A CA 1
ATOM 3785 C C . SER A 1 488 ? 14.921 12.752 10.062 1.00 97.19 488 SER A C 1
ATOM 3787 O O . SER A 1 488 ? 15.100 13.917 10.432 1.00 97.19 488 SER A O 1
ATOM 3789 N N . ILE A 1 489 ? 14.784 11.733 10.910 1.00 98.12 489 ILE A N 1
ATOM 3790 C CA . ILE A 1 489 ? 15.028 11.825 12.353 1.00 98.12 489 ILE A CA 1
ATOM 3791 C C . ILE A 1 489 ? 16.404 11.243 12.688 1.00 98.12 489 ILE A C 1
ATOM 3793 O O . ILE A 1 489 ? 16.889 10.317 12.033 1.00 98.12 489 ILE A O 1
ATOM 3797 N N . THR A 1 490 ? 17.044 11.809 13.703 1.00 97.94 490 THR A N 1
ATOM 3798 C CA . THR A 1 490 ? 18.312 11.318 14.254 1.00 97.94 490 THR A CA 1
ATOM 3799 C C . THR A 1 490 ? 18.080 10.149 15.224 1.00 97.94 490 THR A C 1
ATOM 3801 O O . THR A 1 490 ? 16.944 9.758 15.490 1.00 97.94 490 THR A O 1
ATOM 3804 N N . SER A 1 491 ? 19.152 9.554 15.761 1.00 97.62 491 SER A N 1
ATOM 3805 C CA . SER A 1 491 ? 19.008 8.598 16.877 1.00 97.62 491 SER A CA 1
ATOM 3806 C C . SER A 1 491 ? 18.583 9.293 18.173 1.00 97.62 491 SER A C 1
ATOM 3808 O O . SER A 1 491 ? 17.863 8.701 18.963 1.00 97.62 491 SER A O 1
ATOM 3810 N N . GLU A 1 492 ? 18.994 10.548 18.368 1.00 98.12 492 GLU A N 1
ATOM 3811 C CA . GLU A 1 492 ? 18.612 11.376 19.517 1.00 98.12 492 GLU A CA 1
ATOM 3812 C C . GLU A 1 492 ? 17.121 11.735 19.473 1.00 98.12 492 GLU A C 1
ATOM 3814 O O . GLU A 1 492 ? 16.422 11.560 20.464 1.00 98.12 492 GLU A O 1
ATOM 3819 N N . ASP A 1 493 ? 16.601 12.118 18.298 1.00 98.31 493 ASP A N 1
ATOM 3820 C CA . ASP A 1 493 ? 15.157 12.278 18.073 1.00 98.31 493 ASP A CA 1
ATOM 3821 C C . ASP A 1 493 ? 14.387 11.000 18.427 1.00 98.31 493 ASP A C 1
ATOM 3823 O O . ASP A 1 493 ? 13.360 11.060 19.098 1.00 98.31 493 ASP A O 1
ATOM 3827 N N . GLN A 1 494 ? 14.878 9.840 17.976 1.00 97.75 494 GLN A N 1
ATOM 3828 C CA . GLN A 1 494 ? 14.222 8.557 18.217 1.00 97.75 494 GLN A CA 1
ATOM 3829 C C . GLN A 1 494 ? 14.207 8.190 19.709 1.00 97.75 494 GLN A C 1
ATOM 3831 O O . GLN A 1 494 ? 13.177 7.754 20.217 1.00 97.75 494 GLN A O 1
ATOM 3836 N N . GLU A 1 495 ? 15.318 8.393 20.417 1.00 98.00 495 GLU A N 1
ATOM 3837 C CA . GLU A 1 495 ? 15.434 8.074 21.844 1.00 98.00 495 GLU A CA 1
ATOM 3838 C C . GLU A 1 495 ? 14.634 9.041 22.728 1.00 98.00 495 GLU A C 1
ATOM 3840 O O . GLU A 1 495 ? 13.959 8.621 23.672 1.00 98.00 495 GLU A O 1
ATOM 3845 N N . ARG A 1 496 ? 14.615 10.330 22.364 1.00 98.06 496 ARG A N 1
ATOM 3846 C CA . ARG A 1 496 ? 13.730 11.323 22.978 1.00 98.06 496 ARG A CA 1
ATOM 3847 C C . ARG A 1 496 ? 12.264 10.921 22.809 1.00 98.06 496 ARG A C 1
ATOM 3849 O O . ARG A 1 496 ? 11.526 10.941 23.788 1.00 98.06 496 ARG A O 1
ATOM 3856 N N . LEU A 1 497 ? 11.848 10.506 21.608 1.00 98.31 497 LEU A N 1
ATOM 3857 C CA . LEU A 1 497 ? 10.483 10.024 21.372 1.00 98.31 497 LEU A CA 1
ATOM 3858 C C . LEU A 1 497 ? 10.156 8.778 22.208 1.00 98.31 497 LEU A C 1
ATOM 3860 O O . LEU A 1 497 ? 9.075 8.727 22.778 1.00 98.31 497 LEU A O 1
ATOM 3864 N N . ARG A 1 498 ? 11.068 7.802 22.347 1.00 98.25 498 ARG A N 1
ATOM 3865 C CA . ARG A 1 498 ? 10.844 6.645 23.242 1.00 98.25 498 ARG A CA 1
ATOM 3866 C C . ARG A 1 498 ? 10.619 7.071 24.687 1.00 98.25 498 ARG A C 1
ATOM 3868 O O . ARG A 1 498 ? 9.650 6.634 25.299 1.00 98.25 498 ARG A O 1
ATOM 3875 N N . THR A 1 499 ? 11.475 7.961 25.185 1.00 97.75 499 THR A N 1
ATOM 3876 C CA . THR A 1 499 ? 11.396 8.495 26.551 1.00 97.75 499 THR A CA 1
ATOM 3877 C C . THR A 1 499 ? 10.081 9.246 26.785 1.00 97.75 499 THR A C 1
ATOM 3879 O O . THR A 1 499 ? 9.393 8.982 27.765 1.00 97.75 499 THR A O 1
ATOM 3882 N N . GLU A 1 500 ? 9.691 10.139 25.866 1.00 97.19 500 GLU A N 1
ATOM 3883 C CA . GLU A 1 500 ? 8.421 10.885 25.928 1.00 97.19 500 GLU A CA 1
ATOM 3884 C C . GLU A 1 500 ? 7.179 9.974 25.888 1.00 97.19 500 GLU A C 1
ATOM 3886 O O . GLU A 1 500 ? 6.145 10.327 26.449 1.00 97.19 500 GLU A O 1
ATOM 3891 N N . LEU A 1 501 ? 7.269 8.823 25.215 1.00 96.88 501 LEU A N 1
ATOM 3892 C CA . LEU A 1 501 ? 6.163 7.878 25.011 1.00 96.88 501 LEU A CA 1
ATOM 3893 C C . LEU A 1 501 ? 6.125 6.746 26.051 1.00 96.88 501 LEU A C 1
ATOM 3895 O O . LEU A 1 501 ? 5.281 5.862 25.935 1.00 96.88 501 LEU A O 1
ATOM 3899 N N . GLY A 1 502 ? 7.033 6.739 27.034 1.00 97.19 502 GLY A N 1
ATOM 3900 C CA . GLY A 1 502 ? 7.116 5.676 28.042 1.00 97.19 502 GLY A CA 1
ATOM 3901 C C . GLY A 1 502 ? 7.531 4.307 27.486 1.00 97.19 502 GLY A C 1
ATOM 3902 O O . GLY A 1 502 ? 7.215 3.284 28.085 1.00 97.19 502 GLY A O 1
ATOM 3903 N N . ILE A 1 503 ? 8.219 4.269 26.341 1.00 98.19 503 ILE A N 1
ATOM 3904 C CA . ILE A 1 503 ? 8.689 3.028 25.713 1.00 98.19 503 ILE A CA 1
ATOM 3905 C C . ILE A 1 503 ? 9.930 2.527 26.455 1.00 98.19 503 ILE A C 1
ATOM 3907 O O . ILE A 1 503 ? 10.980 3.175 26.404 1.00 98.19 503 ILE A O 1
ATOM 3911 N N . ASP A 1 504 ? 9.850 1.343 27.067 1.00 97.56 504 ASP A N 1
ATOM 3912 C CA . ASP A 1 504 ? 11.033 0.660 27.590 1.00 97.56 504 ASP A CA 1
ATOM 3913 C C . ASP A 1 504 ? 11.902 0.151 26.423 1.00 97.56 504 ASP A C 1
ATOM 3915 O O . ASP A 1 504 ? 11.599 -0.826 25.731 1.00 97.56 504 ASP A O 1
ATOM 3919 N N . ALA A 1 505 ? 13.010 0.854 26.183 1.00 96.12 505 ALA A N 1
ATOM 3920 C CA . ALA A 1 505 ? 13.968 0.511 25.141 1.00 96.12 505 ALA A CA 1
ATOM 3921 C C . ALA A 1 505 ? 14.750 -0.786 25.437 1.00 96.12 505 ALA A C 1
ATOM 3923 O O . ALA A 1 505 ? 15.233 -1.420 24.496 1.00 96.12 505 ALA A O 1
ATOM 3924 N N . GLN A 1 506 ? 14.879 -1.192 26.706 1.00 96.69 506 GLN A N 1
ATOM 3925 C CA . GLN A 1 506 ? 15.514 -2.454 27.096 1.00 96.69 506 GLN A CA 1
ATOM 3926 C C . GLN A 1 506 ? 14.564 -3.627 26.854 1.00 96.69 506 GLN A C 1
ATOM 3928 O O . GLN A 1 506 ? 14.986 -4.617 26.258 1.00 96.69 506 GLN A O 1
ATOM 3933 N N . GLU A 1 507 ? 13.287 -3.495 27.225 1.00 96.75 507 GLU A N 1
ATOM 3934 C CA . GLU A 1 507 ? 12.253 -4.487 26.906 1.00 96.75 507 GLU A CA 1
ATOM 3935 C C . GLU A 1 507 ? 12.111 -4.652 25.388 1.00 96.75 507 GLU A C 1
ATOM 3937 O O . GLU A 1 507 ? 12.231 -5.765 24.878 1.00 96.75 507 GLU A O 1
ATOM 3942 N N . TRP A 1 508 ? 11.968 -3.552 24.637 1.00 97.62 508 TRP A N 1
ATOM 3943 C CA . TRP A 1 508 ? 11.901 -3.605 23.174 1.00 97.62 508 TRP A CA 1
ATOM 3944 C C . TRP A 1 508 ? 13.130 -4.285 22.557 1.00 97.62 508 TRP A C 1
ATOM 3946 O O . TRP A 1 508 ? 12.993 -5.070 21.617 1.00 97.62 508 TRP A O 1
ATOM 3956 N N . HIS A 1 509 ? 14.329 -4.023 23.090 1.00 97.19 509 HIS A N 1
ATOM 3957 C CA . HIS A 1 509 ? 15.549 -4.668 22.615 1.00 97.19 509 HIS A CA 1
ATOM 3958 C C . HIS A 1 509 ? 15.603 -6.160 22.957 1.00 97.19 509 HIS A C 1
ATOM 3960 O O . HIS A 1 509 ? 16.001 -6.929 22.091 1.00 97.19 509 HIS A O 1
ATOM 3966 N N . ALA A 1 510 ? 15.216 -6.564 24.169 1.00 97.50 510 ALA A N 1
ATOM 3967 C CA . ALA A 1 510 ? 15.321 -7.943 24.648 1.00 97.50 510 ALA A CA 1
ATOM 3968 C C . ALA A 1 510 ? 14.188 -8.848 24.137 1.00 97.50 510 ALA A C 1
ATOM 3970 O O . ALA A 1 510 ? 14.430 -9.965 23.688 1.00 97.50 510 ALA A O 1
ATOM 3971 N N . VAL A 1 511 ? 12.944 -8.368 24.188 1.00 98.19 511 VAL A N 1
ATOM 3972 C CA . VAL A 1 511 ? 11.735 -9.119 23.821 1.00 98.19 511 VAL A CA 1
ATOM 3973 C C . VAL A 1 511 ? 11.470 -9.026 22.321 1.00 98.19 511 VAL A C 1
ATOM 3975 O O . VAL A 1 511 ? 11.089 -10.022 21.708 1.00 98.19 511 VAL A O 1
ATOM 3978 N N . GLY A 1 512 ? 11.680 -7.849 21.719 1.00 97.94 512 GLY A N 1
ATOM 3979 C CA . GLY A 1 512 ? 11.283 -7.554 20.338 1.00 97.94 512 GLY A CA 1
ATOM 3980 C C . GLY A 1 512 ? 9.779 -7.305 20.162 1.00 97.94 512 GLY A C 1
ATOM 3981 O O . GLY A 1 512 ? 9.284 -7.304 19.036 1.00 97.94 512 GLY A O 1
ATOM 3982 N N . SER A 1 513 ? 9.040 -7.126 21.257 1.00 98.25 513 SER A N 1
ATOM 3983 C CA . SER A 1 513 ? 7.602 -6.847 21.299 1.00 98.25 513 SER A CA 1
ATOM 3984 C C . SER A 1 513 ? 7.319 -5.905 22.467 1.00 98.25 513 SER A C 1
ATOM 3986 O O . SER A 1 513 ? 8.022 -5.973 23.470 1.00 98.25 513 SER A O 1
ATOM 3988 N N . ILE A 1 514 ? 6.324 -5.030 22.334 1.00 98.19 514 ILE A N 1
ATOM 3989 C CA . ILE A 1 514 ? 5.866 -4.135 23.405 1.00 98.19 514 ILE A CA 1
ATOM 3990 C C . ILE A 1 514 ? 4.356 -3.890 23.279 1.00 98.19 514 ILE A C 1
ATOM 3992 O O . ILE A 1 514 ? 3.818 -3.862 22.166 1.00 98.19 514 ILE A O 1
ATOM 3996 N N . VAL A 1 515 ? 3.670 -3.717 24.411 1.00 98.19 515 VAL A N 1
ATOM 3997 C CA . VAL A 1 515 ? 2.244 -3.359 24.487 1.00 98.19 515 VAL A CA 1
ATOM 3998 C C . VAL A 1 515 ? 2.125 -1.947 25.056 1.00 98.19 515 VAL A C 1
ATOM 4000 O O . VAL A 1 515 ? 2.740 -1.641 26.070 1.00 98.19 515 VAL A O 1
ATOM 4003 N N . LEU A 1 516 ? 1.366 -1.080 24.383 1.00 97.81 516 LEU A N 1
ATOM 4004 C CA . LEU A 1 516 ? 1.276 0.348 24.696 1.00 97.81 516 LEU A CA 1
ATOM 4005 C C . LEU A 1 516 ? -0.170 0.849 24.633 1.00 97.81 516 LEU A C 1
ATOM 4007 O O . LEU A 1 516 ? -0.943 0.451 23.755 1.00 97.81 516 LEU A O 1
ATOM 4011 N N . ASP A 1 517 ? -0.518 1.788 25.510 1.00 97.44 517 ASP A N 1
ATOM 4012 C CA . ASP A 1 517 ? -1.773 2.535 25.420 1.00 97.44 517 ASP A CA 1
ATOM 4013 C C . ASP A 1 517 ? -1.710 3.516 24.242 1.00 97.44 517 ASP A C 1
ATOM 4015 O O . ASP A 1 517 ? -0.813 4.354 24.144 1.00 97.44 517 ASP A O 1
ATOM 4019 N N . CYS A 1 518 ? -2.661 3.411 23.309 1.00 98.00 518 CYS A N 1
ATOM 4020 C CA . CYS A 1 518 ? -2.661 4.245 22.102 1.00 98.00 518 CYS A CA 1
ATOM 4021 C C . CYS A 1 518 ? -4.056 4.760 21.733 1.00 98.00 518 CYS A C 1
ATOM 4023 O O . CYS A 1 518 ? -4.201 5.937 21.388 1.00 98.00 518 CYS A O 1
ATOM 4025 N N . PHE A 1 519 ? -5.081 3.907 21.838 1.00 98.50 519 PHE A N 1
ATOM 4026 C CA . PHE A 1 519 ? -6.443 4.160 21.356 1.00 98.50 519 PHE A CA 1
ATOM 4027 C C . PHE A 1 519 ? -7.508 4.250 22.464 1.00 98.50 519 PHE A C 1
ATOM 4029 O O . PHE A 1 519 ? -8.696 4.308 22.159 1.00 98.50 519 PHE A O 1
ATOM 4036 N N . GLU A 1 520 ? -7.110 4.350 23.739 1.00 97.06 520 GLU A N 1
ATOM 4037 C CA . GLU A 1 520 ? -8.021 4.598 24.878 1.00 97.06 520 GLU A CA 1
ATOM 4038 C C . GLU A 1 520 ? -8.960 5.799 24.628 1.00 97.06 520 GLU A C 1
ATOM 4040 O O . GLU A 1 520 ? -10.152 5.772 24.946 1.00 97.06 520 GLU A O 1
ATOM 4045 N N . TRP A 1 521 ? -8.446 6.830 23.948 1.00 98.31 521 TRP A N 1
ATOM 4046 C CA . TRP A 1 521 ? -9.188 8.033 23.569 1.00 98.31 521 TRP A CA 1
ATOM 4047 C C . TRP A 1 521 ? -10.464 7.762 22.755 1.00 98.31 521 TRP A C 1
ATOM 4049 O O . TRP A 1 521 ? -11.373 8.589 22.801 1.00 98.31 521 TRP A O 1
ATOM 4059 N N . TRP A 1 522 ? -10.584 6.617 22.068 1.00 98.50 522 TRP A N 1
ATOM 4060 C CA . TRP A 1 522 ? -11.817 6.208 21.382 1.00 98.50 522 TRP A CA 1
ATOM 4061 C C . TRP A 1 522 ? -13.007 6.020 22.322 1.00 98.50 522 TRP A C 1
ATOM 4063 O O . TRP A 1 522 ? -14.142 6.103 21.858 1.00 98.50 522 TRP A O 1
ATOM 4073 N N . SER A 1 523 ? -12.763 5.774 23.610 1.00 98.25 523 SER A N 1
ATOM 4074 C CA . SER A 1 523 ? -13.791 5.637 24.647 1.00 98.25 523 SER A CA 1
ATOM 4075 C C . SER A 1 523 ? -14.006 6.923 25.454 1.00 98.25 523 SER A C 1
ATOM 4077 O O . SER A 1 523 ? -15.031 7.049 26.117 1.00 98.25 523 SER A O 1
ATOM 4079 N N . ILE A 1 524 ? -13.059 7.870 25.404 1.00 98.12 524 ILE A N 1
ATOM 4080 C CA . ILE A 1 524 ? -13.032 9.078 26.250 1.00 98.12 524 ILE A CA 1
ATOM 4081 C C . ILE A 1 524 ? -13.465 10.329 25.476 1.00 98.12 524 ILE A C 1
ATOM 4083 O O . ILE A 1 524 ? -14.252 11.133 25.976 1.00 98.12 524 ILE A O 1
ATOM 4087 N N . VAL A 1 525 ? -12.947 10.524 24.260 1.00 98.56 525 VAL A N 1
ATOM 4088 C CA . VAL A 1 525 ? -13.239 11.721 23.463 1.00 98.56 525 VAL A CA 1
ATOM 4089 C C . VAL A 1 525 ? -14.637 11.584 22.876 1.00 98.56 525 VAL A C 1
ATOM 4091 O O . VAL A 1 525 ? -14.917 10.669 22.098 1.00 98.56 525 VAL A O 1
ATOM 4094 N N . THR A 1 526 ? -15.509 12.517 23.243 1.00 98.62 526 THR A N 1
ATOM 4095 C CA . THR A 1 526 ? -16.900 12.564 22.791 1.00 98.62 526 THR A CA 1
ATOM 4096 C C . THR A 1 526 ? -17.082 13.530 21.625 1.00 98.62 526 THR A C 1
ATOM 4098 O O . THR A 1 526 ? -16.289 14.450 21.400 1.00 98.62 526 THR A O 1
ATOM 4101 N N . TYR A 1 527 ? -18.142 13.305 20.856 1.00 98.69 527 TYR A N 1
ATOM 4102 C CA . TYR A 1 527 ? -18.569 14.194 19.787 1.00 98.69 527 TYR A CA 1
ATOM 4103 C C . TYR A 1 527 ? -18.905 15.596 20.318 1.00 98.69 527 TYR A C 1
ATOM 4105 O O . TYR A 1 527 ? -19.737 15.751 21.216 1.00 98.69 527 TYR A O 1
ATOM 4113 N N . SER A 1 528 ? -18.294 16.611 19.706 1.00 97.75 528 SER A N 1
ATOM 4114 C CA . SER A 1 528 ? -18.457 18.038 20.032 1.00 97.75 528 SER A CA 1
ATOM 4115 C C . SER A 1 528 ? -18.889 18.901 18.837 1.00 97.75 528 SER A C 1
ATOM 4117 O O . SER A 1 528 ? -18.893 20.127 18.935 1.00 97.75 528 SER A O 1
ATOM 4119 N N . GLY A 1 529 ? -19.219 18.276 17.702 1.00 97.00 529 GLY A N 1
ATOM 4120 C CA . GLY A 1 529 ? -19.666 18.964 16.491 1.00 97.00 529 GLY A CA 1
ATOM 4121 C C . GLY A 1 529 ? -21.120 19.474 16.561 1.00 97.00 529 GLY A C 1
ATOM 4122 O O . GLY A 1 529 ? -21.755 19.423 17.618 1.00 97.00 529 GLY A O 1
ATOM 4123 N N . PRO A 1 530 ? -21.665 19.981 15.440 1.00 97.31 530 PRO A N 1
ATOM 4124 C CA . PRO A 1 530 ? -22.966 20.656 15.405 1.00 97.31 530 PRO A CA 1
ATOM 4125 C C . PRO A 1 530 ? -24.193 19.734 15.532 1.00 97.31 530 PRO A C 1
ATOM 4127 O O . PRO A 1 530 ? -25.291 20.228 15.789 1.00 97.31 530 PRO A O 1
ATOM 4130 N N . LEU A 1 531 ? -24.062 18.417 15.338 1.00 97.50 531 LEU A N 1
ATOM 4131 C CA . LEU A 1 531 ? -25.204 17.496 15.337 1.00 97.50 531 LEU A CA 1
ATOM 4132 C C . LEU A 1 531 ? -25.587 17.063 16.761 1.00 97.50 531 LEU A C 1
ATOM 4134 O O . LEU A 1 531 ? -25.003 16.142 17.328 1.00 97.50 531 LEU A O 1
ATOM 4138 N N . GLU A 1 532 ? -26.622 17.691 17.326 1.00 97.81 532 GLU A N 1
ATOM 4139 C CA . GLU A 1 532 ? -27.048 17.472 18.721 1.00 97.81 532 GLU A CA 1
ATOM 4140 C C . GLU A 1 532 ? -27.288 15.988 19.070 1.00 97.81 532 GLU A C 1
ATOM 4142 O O . GLU A 1 532 ? -26.891 15.519 20.132 1.00 97.81 532 GLU A O 1
ATOM 4147 N N . HIS A 1 533 ? -27.871 15.209 18.154 1.00 97.88 533 HIS A N 1
ATOM 4148 C CA . HIS A 1 533 ? -28.164 13.784 18.366 1.00 97.88 533 HIS A CA 1
ATOM 4149 C C . HIS A 1 533 ? -26.916 12.872 18.394 1.00 97.88 533 HIS A C 1
ATOM 4151 O O . HIS A 1 533 ? -27.028 11.677 18.681 1.00 97.88 533 HIS A O 1
ATOM 4157 N N . LEU A 1 534 ? -25.731 13.412 18.083 1.00 98.12 534 LEU A N 1
ATOM 4158 C CA . LEU A 1 534 ? -24.447 12.724 18.218 1.00 98.12 534 LEU A CA 1
ATOM 4159 C C . LEU A 1 534 ? -23.715 13.087 19.518 1.00 98.12 534 LEU A C 1
ATOM 4161 O O . LEU A 1 534 ? -22.728 12.431 19.841 1.00 98.12 534 LEU A O 1
ATOM 4165 N N . ARG A 1 535 ? -24.173 14.087 20.288 1.00 98.06 535 ARG A N 1
ATOM 4166 C CA . ARG A 1 535 ? -23.505 14.530 21.527 1.00 98.06 535 ARG A CA 1
ATOM 4167 C C . ARG A 1 535 ? -23.296 13.370 22.497 1.00 98.06 535 ARG A C 1
ATOM 4169 O O . ARG A 1 535 ? -24.196 12.574 22.747 1.00 98.06 535 ARG A O 1
ATOM 4176 N N . GLY A 1 536 ? -22.082 13.270 23.033 1.00 96.88 536 GLY A N 1
ATOM 4177 C CA . GLY A 1 536 ? -21.693 12.177 23.926 1.00 96.88 536 GLY A CA 1
ATOM 4178 C C . GLY A 1 536 ? -21.379 10.842 23.234 1.00 96.88 536 GLY A C 1
ATOM 4179 O O . GLY A 1 536 ? -20.832 9.964 23.896 1.00 96.88 536 GLY A O 1
ATOM 4180 N N . LYS A 1 537 ? -21.642 10.669 21.926 1.00 98.38 537 LYS A N 1
ATOM 4181 C CA . LYS A 1 537 ? -21.143 9.497 21.184 1.00 98.38 537 LYS A CA 1
ATOM 4182 C C . LYS A 1 537 ? -19.616 9.529 21.107 1.00 98.38 537 LYS A C 1
ATOM 4184 O O . LYS A 1 537 ? -19.007 10.598 21.048 1.00 98.38 537 LYS A O 1
ATOM 4189 N N . THR A 1 538 ? -19.015 8.347 21.067 1.00 98.62 538 THR A N 1
ATOM 4190 C CA . THR A 1 538 ? -17.566 8.131 20.988 1.00 98.62 538 THR A CA 1
ATOM 4191 C C . THR A 1 538 ? -17.233 7.213 19.811 1.00 98.62 538 THR A C 1
ATOM 4193 O O . THR A 1 538 ? -18.095 6.472 19.326 1.00 98.62 538 THR A O 1
ATOM 4196 N N . ILE A 1 539 ? -15.973 7.219 19.361 1.00 98.38 539 ILE A N 1
ATOM 4197 C CA . ILE A 1 539 ? -15.523 6.337 18.271 1.00 98.38 539 ILE A CA 1
ATOM 4198 C C . ILE A 1 539 ? -15.689 4.858 18.649 1.00 98.38 539 ILE A C 1
ATOM 4200 O O . ILE A 1 539 ? -16.048 4.057 17.790 1.00 98.38 539 ILE A O 1
ATOM 4204 N N . LYS A 1 540 ? -15.492 4.468 19.916 1.00 98.31 540 LYS A N 1
ATOM 4205 C CA . LYS A 1 540 ? -15.624 3.064 20.335 1.00 98.31 540 LYS A CA 1
ATOM 4206 C C . LYS A 1 540 ? -17.020 2.504 20.042 1.00 98.31 540 LYS A C 1
ATOM 4208 O O . LYS A 1 540 ? -17.115 1.398 19.520 1.00 98.31 540 LYS A O 1
ATOM 4213 N N . GLY A 1 541 ? -18.074 3.289 20.286 1.00 97.94 541 GLY A N 1
ATOM 4214 C CA . GLY A 1 541 ? -19.449 2.899 19.955 1.00 97.94 541 GLY A CA 1
ATOM 4215 C C . GLY A 1 541 ? -19.684 2.735 18.448 1.00 97.94 541 GLY A C 1
ATOM 4216 O O . GLY A 1 541 ? -20.343 1.785 18.037 1.00 97.94 541 GLY A O 1
ATOM 4217 N N . VAL A 1 542 ? -19.088 3.608 17.624 1.00 98.38 542 VAL A N 1
ATOM 4218 C CA . VAL A 1 542 ? -19.095 3.474 16.154 1.00 98.38 542 VAL A CA 1
ATOM 4219 C C . VAL A 1 542 ? -18.417 2.173 15.723 1.00 98.38 542 VAL A C 1
ATOM 4221 O O . VAL A 1 542 ? -18.994 1.404 14.960 1.00 98.38 542 VAL A O 1
ATOM 4224 N N . ILE A 1 543 ? -17.219 1.898 16.248 1.00 98.44 543 ILE A N 1
ATOM 4225 C CA . ILE A 1 543 ? -16.442 0.697 15.919 1.00 98.44 543 ILE A CA 1
ATOM 4226 C C . ILE A 1 543 ? -17.192 -0.576 16.323 1.00 98.44 543 ILE A C 1
ATOM 4228 O O . ILE A 1 543 ? -17.240 -1.520 15.541 1.00 98.44 543 ILE A O 1
ATOM 4232 N N . ASP A 1 544 ? -17.790 -0.612 17.516 1.00 98.31 544 ASP A N 1
ATOM 4233 C CA . ASP A 1 544 ? -18.559 -1.772 17.971 1.00 98.31 544 ASP A CA 1
ATOM 4234 C C . ASP A 1 544 ? -19.735 -2.075 17.023 1.00 98.31 544 ASP A C 1
ATOM 4236 O O . ASP A 1 544 ? -19.901 -3.220 16.604 1.00 98.31 544 ASP A O 1
ATOM 4240 N N . GLU A 1 545 ? -20.491 -1.052 16.604 1.00 98.06 545 GLU A N 1
ATOM 4241 C CA . GLU A 1 545 ? -21.570 -1.227 15.626 1.00 98.06 545 GLU A CA 1
ATOM 4242 C C . GLU A 1 545 ? -21.068 -1.577 14.208 1.00 98.06 545 GLU A C 1
ATOM 4244 O O . GLU A 1 545 ? -21.719 -2.370 13.524 1.00 98.06 545 GLU A O 1
ATOM 4249 N N . GLU A 1 546 ? -19.929 -1.033 13.754 1.00 98.00 546 GLU A N 1
ATOM 4250 C CA . GLU A 1 546 ? -19.313 -1.422 12.474 1.00 98.00 546 GLU A CA 1
ATOM 4251 C C . GLU A 1 546 ? -18.912 -2.903 12.472 1.00 98.00 546 GLU A C 1
ATOM 4253 O O . GLU A 1 546 ? -19.184 -3.604 11.499 1.00 98.00 546 GLU A O 1
ATOM 4258 N N . PHE A 1 547 ? -18.278 -3.402 13.538 1.00 98.38 547 PHE A N 1
ATOM 4259 C CA . PHE A 1 547 ? -17.840 -4.801 13.615 1.00 98.38 547 PHE A CA 1
ATOM 4260 C C . PHE A 1 547 ? -19.018 -5.778 13.505 1.00 98.38 547 PHE A C 1
ATOM 4262 O O . PHE A 1 547 ? -18.919 -6.766 12.772 1.00 98.38 547 PHE A O 1
ATOM 4269 N N . ASP A 1 548 ? -20.137 -5.486 14.171 1.00 98.00 548 ASP A N 1
ATOM 4270 C CA . ASP A 1 548 ? -21.361 -6.290 14.077 1.00 98.00 548 ASP A CA 1
ATOM 4271 C C . ASP A 1 548 ? -21.991 -6.221 12.675 1.00 98.00 548 ASP A C 1
ATOM 4273 O O . ASP A 1 548 ? -22.412 -7.247 12.134 1.00 98.00 548 ASP A O 1
ATOM 4277 N N . MET A 1 549 ? -22.008 -5.032 12.056 1.00 98.38 549 MET A N 1
ATOM 4278 C CA . MET A 1 549 ? -22.482 -4.832 10.682 1.00 98.38 549 MET A CA 1
ATOM 4279 C C . MET A 1 549 ? -21.654 -5.654 9.686 1.00 98.38 549 MET A C 1
ATOM 4281 O O . MET A 1 549 ? -22.208 -6.440 8.917 1.00 98.38 549 MET A O 1
ATOM 4285 N N . TYR A 1 550 ? -20.325 -5.519 9.704 1.00 98.00 550 TYR A N 1
ATOM 4286 C CA . TYR A 1 550 ? -19.450 -6.278 8.810 1.00 98.00 550 TYR A CA 1
ATOM 4287 C C . TYR A 1 550 ? -19.548 -7.789 9.067 1.00 98.00 550 TYR A C 1
ATOM 4289 O O . TYR A 1 550 ? -19.509 -8.560 8.107 1.00 98.00 550 TYR A O 1
ATOM 4297 N N . LEU A 1 551 ? -19.731 -8.232 10.319 1.00 96.81 551 LEU A N 1
ATOM 4298 C CA . LEU A 1 551 ? -19.940 -9.649 10.634 1.00 96.81 551 LEU A CA 1
ATOM 4299 C C . LEU A 1 551 ? -21.269 -10.175 10.069 1.00 96.81 551 LEU A C 1
ATOM 4301 O O . LEU A 1 551 ? -21.304 -11.294 9.561 1.00 96.81 551 LEU A O 1
ATOM 4305 N N . ALA A 1 552 ? -22.341 -9.378 10.100 1.00 96.31 552 ALA A N 1
ATOM 4306 C CA . ALA A 1 552 ? -23.619 -9.728 9.473 1.00 96.31 552 ALA A CA 1
ATOM 4307 C C . ALA A 1 552 ? -23.522 -9.842 7.937 1.00 96.31 552 ALA A C 1
ATOM 4309 O O . ALA A 1 552 ? -24.239 -10.641 7.340 1.00 96.31 552 ALA A O 1
ATOM 4310 N N . HIS A 1 553 ? -22.600 -9.100 7.314 1.00 95.31 553 HIS A N 1
ATOM 4311 C CA . HIS A 1 553 ? -22.288 -9.157 5.877 1.00 95.31 553 HIS A CA 1
ATOM 4312 C C . HIS A 1 553 ? -21.188 -10.174 5.504 1.00 95.31 553 HIS A C 1
ATOM 4314 O O . HIS A 1 553 ? -20.774 -10.243 4.344 1.00 95.31 553 HIS A O 1
ATOM 4320 N N . LEU A 1 554 ? -20.664 -10.960 6.454 1.00 93.38 554 LEU A N 1
ATOM 4321 C CA . LEU A 1 554 ? -19.583 -11.919 6.202 1.00 93.38 554 LEU A CA 1
ATOM 4322 C C . LEU A 1 554 ? -20.134 -13.297 5.794 1.00 93.38 554 LEU A C 1
ATOM 4324 O O . LEU A 1 554 ? -20.610 -14.066 6.632 1.00 93.38 554 LEU A O 1
ATOM 4328 N N . ARG A 1 555 ? -19.986 -13.664 4.514 1.00 90.06 555 ARG A N 1
ATOM 4329 C CA . ARG A 1 555 ? -20.309 -15.019 4.029 1.00 90.06 555 ARG A CA 1
ATOM 4330 C C . ARG A 1 555 ? -19.242 -16.061 4.395 1.00 90.06 555 ARG A C 1
ATOM 4332 O O . ARG A 1 555 ? -18.082 -15.732 4.651 1.00 90.06 555 ARG A O 1
ATOM 4339 N N . LYS A 1 556 ? -19.622 -17.342 4.359 1.00 88.94 556 LYS A N 1
ATOM 4340 C CA . LYS A 1 556 ? -18.663 -18.453 4.215 1.00 88.94 556 LYS A CA 1
ATOM 4341 C C . LYS A 1 556 ? -18.190 -18.527 2.762 1.00 88.94 556 LYS A C 1
ATOM 4343 O O . LYS A 1 556 ? -18.947 -18.187 1.858 1.00 88.94 556 LYS A O 1
ATOM 4348 N N . ILE A 1 557 ? -16.969 -19.006 2.541 1.00 82.00 557 ILE A N 1
ATOM 4349 C CA . ILE A 1 557 ? -16.406 -19.232 1.201 1.00 82.00 557 ILE A CA 1
ATOM 4350 C C . ILE A 1 557 ? -16.173 -20.735 1.055 1.00 82.00 557 ILE A C 1
ATOM 4352 O O . ILE A 1 557 ? -15.552 -21.342 1.927 1.00 82.00 557 ILE A O 1
ATOM 4356 N N . ASN A 1 558 ? -16.707 -21.352 -0.003 1.00 81.88 558 ASN A N 1
ATOM 4357 C CA . ASN A 1 558 ? -16.628 -22.802 -0.246 1.00 81.88 558 ASN A CA 1
ATOM 4358 C C . ASN A 1 558 ? -17.063 -23.647 0.973 1.00 81.88 558 ASN A C 1
ATOM 4360 O O . ASN A 1 558 ? -16.415 -24.627 1.334 1.00 81.88 558 ASN A O 1
ATOM 4364 N N . ASN A 1 559 ? -18.126 -23.209 1.663 1.00 83.94 559 ASN A N 1
ATOM 4365 C CA . ASN A 1 559 ? -18.620 -23.738 2.946 1.00 83.94 559 ASN A CA 1
ATOM 4366 C C . ASN A 1 559 ? -17.621 -23.738 4.126 1.00 83.94 559 ASN A C 1
ATOM 4368 O O . ASN A 1 559 ? -17.993 -24.134 5.236 1.00 83.94 559 ASN A O 1
ATOM 4372 N N . LYS A 1 560 ? -16.396 -23.228 3.950 1.00 84.44 560 LYS A N 1
ATOM 4373 C CA . LYS A 1 560 ? -15.394 -23.126 5.015 1.00 84.44 560 LYS A CA 1
ATOM 4374 C C . LYS A 1 560 ? -15.733 -21.994 5.985 1.00 84.44 560 LYS A C 1
ATOM 4376 O O . LYS A 1 560 ? -16.262 -20.945 5.609 1.00 84.44 560 LYS A O 1
ATOM 4381 N N . ASN A 1 561 ? -15.433 -22.218 7.263 1.00 87.56 561 ASN A N 1
ATOM 4382 C CA . ASN A 1 561 ? -15.540 -21.186 8.291 1.00 87.56 561 ASN A CA 1
ATOM 4383 C C . ASN A 1 561 ? -14.441 -20.130 8.092 1.00 87.56 561 ASN A C 1
ATOM 4385 O O . ASN A 1 561 ? -13.385 -20.419 7.542 1.00 87.56 561 ASN A O 1
ATOM 4389 N N . ASN A 1 562 ? -14.660 -18.913 8.589 1.00 90.00 562 ASN A N 1
ATOM 4390 C CA . ASN A 1 562 ? -13.687 -17.827 8.446 1.00 90.00 562 ASN A CA 1
ATOM 4391 C C . ASN A 1 562 ? -12.553 -17.846 9.494 1.00 90.00 562 ASN A C 1
ATOM 4393 O O . ASN A 1 562 ? -11.688 -16.976 9.448 1.00 90.00 562 ASN A O 1
ATOM 4397 N N . TYR A 1 563 ? -12.524 -18.822 10.413 1.00 92.00 563 TYR A N 1
ATOM 4398 C CA . TYR A 1 563 ? -11.499 -18.976 11.467 1.00 92.00 563 TYR A CA 1
ATOM 4399 C C . TYR A 1 563 ? -11.285 -17.693 12.305 1.00 92.00 563 TYR A C 1
ATOM 4401 O O . TYR A 1 563 ? -10.153 -17.291 12.570 1.00 92.00 563 TYR A O 1
ATOM 4409 N N . GLY A 1 564 ? -12.374 -16.990 12.644 1.00 94.44 564 GLY A N 1
ATOM 4410 C CA . GLY A 1 564 ? -12.338 -15.704 13.355 1.00 94.44 564 GLY A CA 1
ATOM 4411 C C . GLY A 1 564 ? -11.835 -14.492 12.548 1.00 94.44 564 GLY A C 1
ATOM 4412 O O . GLY A 1 564 ? -11.651 -13.415 13.115 1.00 94.44 564 GLY A O 1
ATOM 4413 N N . TRP A 1 565 ? -11.603 -14.612 11.236 1.00 95.38 565 TRP A N 1
ATOM 4414 C CA . TRP A 1 565 ? -11.192 -13.488 10.382 1.00 95.38 565 TRP A CA 1
ATOM 4415 C C . TRP A 1 565 ? -12.390 -12.768 9.753 1.00 95.38 565 TRP A C 1
ATOM 4417 O O . TRP A 1 565 ? -13.241 -13.387 9.118 1.00 95.38 565 TRP A O 1
ATOM 4427 N N . LEU A 1 566 ? -12.418 -11.439 9.841 1.00 95.88 566 LEU A N 1
ATOM 4428 C CA . LEU A 1 566 ? -13.478 -10.594 9.292 1.00 95.88 566 LEU A CA 1
ATOM 4429 C C . LEU A 1 566 ? -13.051 -10.050 7.918 1.00 95.88 566 LEU A C 1
ATOM 4431 O O . LEU A 1 566 ? -12.711 -8.880 7.749 1.00 95.88 566 LEU A O 1
ATOM 4435 N N . ARG A 1 567 ? -12.977 -10.963 6.939 1.00 93.69 567 ARG A N 1
ATOM 4436 C CA . ARG A 1 567 ? -12.272 -10.770 5.653 1.00 93.69 567 ARG A CA 1
ATOM 4437 C C . ARG A 1 567 ? -12.857 -9.689 4.737 1.00 93.69 567 ARG A C 1
ATOM 4439 O O . ARG A 1 567 ? -12.151 -9.213 3.857 1.00 93.69 567 ARG A O 1
ATOM 4446 N N . ASN A 1 568 ? -14.108 -9.293 4.954 1.00 95.38 568 ASN A N 1
ATOM 4447 C CA . ASN A 1 568 ? -14.796 -8.220 4.229 1.00 95.38 568 ASN A CA 1
ATOM 4448 C C . ASN A 1 568 ? -14.548 -6.811 4.810 1.00 95.38 568 ASN A C 1
ATOM 4450 O O . ASN A 1 568 ? -14.845 -5.822 4.145 1.00 95.38 568 ASN A O 1
ATOM 4454 N N . MET A 1 569 ? -13.990 -6.699 6.019 1.00 97.12 569 MET A N 1
ATOM 4455 C CA . MET A 1 569 ? -13.761 -5.424 6.704 1.00 97.12 569 MET A CA 1
ATOM 4456 C C . MET A 1 569 ? -12.320 -4.953 6.493 1.00 97.12 569 MET A C 1
ATOM 4458 O O . MET A 1 569 ? -11.434 -5.271 7.289 1.00 97.12 569 MET A O 1
ATOM 4462 N N . LEU A 1 570 ? -12.074 -4.222 5.399 1.00 96.19 570 LEU A N 1
ATOM 4463 C CA . LEU A 1 570 ? -10.758 -3.641 5.080 1.00 96.19 570 LEU A CA 1
ATOM 4464 C C . LEU A 1 570 ? -10.671 -2.125 5.284 1.00 96.19 570 LEU A C 1
ATOM 4466 O O . LEU A 1 570 ? -9.574 -1.633 5.546 1.00 96.19 570 LEU A O 1
ATOM 4470 N N . HIS A 1 571 ? -11.779 -1.389 5.162 1.00 97.56 571 HIS A N 1
ATOM 4471 C CA . HIS A 1 571 ? -11.804 0.082 5.187 1.00 97.56 571 HIS A CA 1
ATOM 4472 C C . HIS A 1 571 ? -12.974 0.659 5.995 1.00 97.56 571 HIS A C 1
ATOM 4474 O O . HIS A 1 571 ? -13.556 1.677 5.626 1.00 97.56 571 HIS A O 1
ATOM 4480 N N . SER A 1 572 ? -13.310 0.027 7.119 1.00 98.44 572 SER A N 1
ATOM 4481 C CA . SER A 1 572 ? -14.232 0.614 8.101 1.00 98.44 572 SER A CA 1
ATOM 4482 C C . SER A 1 572 ? -13.746 1.994 8.573 1.00 98.44 572 SER A C 1
ATOM 4484 O O . SER A 1 572 ? -12.546 2.283 8.515 1.00 98.44 572 SER A O 1
ATOM 4486 N N . LEU A 1 573 ? -14.642 2.841 9.079 1.00 98.69 573 LEU A N 1
ATOM 4487 C CA . LEU A 1 573 ? -14.277 4.137 9.661 1.00 98.69 573 LEU A CA 1
ATOM 4488 C C . LEU A 1 573 ? -13.288 3.968 10.825 1.00 98.69 573 LEU A C 1
ATOM 4490 O O . LEU A 1 573 ? -12.285 4.681 10.885 1.00 98.69 573 LEU A O 1
ATOM 4494 N N . GLY A 1 574 ? -13.504 2.963 11.680 1.00 98.38 574 GLY A N 1
ATOM 4495 C CA . GLY A 1 574 ? -12.556 2.522 12.708 1.00 98.38 574 GLY A CA 1
ATOM 4496 C C . GLY A 1 574 ? -11.166 2.192 12.162 1.00 98.38 574 GLY A C 1
ATOM 4497 O O . GLY A 1 574 ? -10.154 2.644 12.701 1.00 98.38 574 GLY A O 1
ATOM 4498 N N . GLN A 1 575 ? -11.094 1.460 11.048 1.00 98.56 575 GLN A N 1
ATOM 4499 C CA . GLN A 1 575 ? -9.818 1.158 10.397 1.00 98.56 575 GLN A CA 1
ATOM 4500 C C . GLN A 1 575 ? -9.181 2.404 9.770 1.00 98.56 575 GLN A C 1
ATOM 4502 O O . GLN A 1 575 ? -7.972 2.595 9.888 1.00 98.56 575 GLN A O 1
ATOM 4507 N N . GLN A 1 576 ? -9.967 3.268 9.128 1.00 98.69 576 GLN A N 1
ATOM 4508 C CA . GLN A 1 576 ? -9.467 4.483 8.488 1.00 98.69 576 GLN A CA 1
ATOM 4509 C C . GLN A 1 576 ? -8.945 5.509 9.503 1.00 98.69 576 GLN A C 1
ATOM 4511 O O . GLN A 1 576 ? -7.913 6.125 9.239 1.00 98.69 576 GLN A O 1
ATOM 4516 N N . VAL A 1 577 ? -9.593 5.686 10.662 1.00 98.62 577 VAL A N 1
ATOM 4517 C CA . VAL A 1 577 ? -9.110 6.607 11.709 1.00 98.62 577 VAL A CA 1
ATOM 4518 C C . VAL A 1 577 ? -7.860 6.063 12.403 1.00 98.62 577 VAL A C 1
ATOM 4520 O O . VAL A 1 577 ? -6.889 6.792 12.585 1.00 98.62 577 VAL A O 1
ATOM 4523 N N . MET A 1 578 ? -7.827 4.760 12.696 1.00 98.38 578 MET A N 1
ATOM 4524 C CA . MET A 1 578 ? -6.676 4.066 13.284 1.00 98.38 578 MET A CA 1
ATOM 4525 C C . MET A 1 578 ? -5.399 4.216 12.440 1.00 98.38 578 MET A C 1
ATOM 4527 O O . MET A 1 578 ? -4.325 4.474 12.978 1.00 98.38 578 MET A O 1
ATOM 4531 N N . ARG A 1 579 ? -5.514 4.087 11.111 1.00 98.44 579 ARG A N 1
ATOM 4532 C CA . ARG A 1 579 ? -4.399 4.229 10.151 1.00 98.44 579 ARG A CA 1
ATOM 4533 C C . ARG A 1 579 ? -3.941 5.672 9.927 1.00 98.44 579 ARG A C 1
ATOM 4535 O O . ARG A 1 579 ? -2.953 5.889 9.234 1.00 98.44 579 ARG A O 1
ATOM 4542 N N . GLN A 1 580 ? -4.682 6.645 10.448 1.00 98.62 580 GLN A N 1
ATOM 4543 C CA . GLN A 1 580 ? -4.420 8.073 10.279 1.00 98.62 580 GLN A CA 1
ATOM 4544 C C . GLN A 1 580 ? -3.992 8.762 11.587 1.00 98.62 580 GLN A C 1
ATOM 4546 O O . GLN A 1 580 ? -3.628 9.940 11.526 1.00 98.62 580 GLN A O 1
ATOM 4551 N N . ASP A 1 581 ? -4.017 8.054 12.730 1.00 98.75 581 ASP A N 1
ATOM 4552 C CA . ASP A 1 581 ? -3.675 8.581 14.061 1.00 98.75 581 ASP A CA 1
ATOM 4553 C C . ASP A 1 581 ? -2.175 8.956 14.151 1.00 98.75 581 ASP A C 1
ATOM 4555 O O . ASP A 1 581 ? -1.301 8.094 13.966 1.00 98.75 581 ASP A O 1
ATOM 4559 N N . PRO A 1 582 ? -1.847 10.232 14.451 1.00 98.69 582 PRO A N 1
ATOM 4560 C CA . PRO A 1 582 ? -0.466 10.691 14.528 1.00 98.69 582 PRO A CA 1
ATOM 4561 C C . PRO A 1 582 ? 0.348 10.030 15.645 1.00 98.69 582 PRO A C 1
ATOM 4563 O O . PRO A 1 582 ? 1.532 9.785 15.428 1.00 98.69 582 PRO A O 1
ATOM 4566 N N . LEU A 1 583 ? -0.243 9.714 16.807 1.00 98.62 583 LEU A N 1
ATOM 4567 C CA . LEU A 1 583 ? 0.463 9.035 17.902 1.00 98.62 583 LEU A CA 1
ATOM 4568 C C . LEU A 1 583 ? 0.924 7.653 17.445 1.00 98.62 583 LEU A C 1
ATOM 4570 O O . LEU A 1 583 ? 2.088 7.302 17.620 1.00 98.62 583 LEU A O 1
ATOM 4574 N N . TYR A 1 584 ? 0.040 6.901 16.792 1.00 98.69 584 TYR A N 1
ATOM 4575 C CA . TYR A 1 584 ? 0.370 5.566 16.306 1.00 98.69 584 TYR A CA 1
ATOM 4576 C C . TYR A 1 584 ? 1.482 5.585 15.234 1.00 98.69 584 TYR A C 1
ATOM 4578 O O . TYR A 1 584 ? 2.378 4.738 15.235 1.00 98.69 584 TYR A O 1
ATOM 4586 N N . TYR A 1 585 ? 1.503 6.603 14.368 1.00 98.75 585 TYR A N 1
ATOM 4587 C CA . TYR A 1 585 ? 2.628 6.851 13.456 1.00 98.75 585 TYR A CA 1
ATOM 4588 C C . TYR A 1 585 ? 3.938 7.215 14.189 1.00 98.75 585 TYR A C 1
ATOM 4590 O O . TYR A 1 585 ? 5.013 6.740 13.804 1.00 98.75 585 TYR A O 1
ATOM 4598 N N . ILE A 1 586 ? 3.871 8.025 15.253 1.00 98.69 586 ILE A N 1
ATOM 4599 C CA . ILE A 1 586 ? 5.043 8.374 16.072 1.00 98.69 586 ILE A CA 1
ATOM 4600 C C . ILE A 1 586 ? 5.618 7.119 16.750 1.00 98.69 586 ILE A C 1
ATOM 4602 O O . ILE A 1 586 ? 6.835 6.935 16.703 1.00 98.69 586 ILE A O 1
ATOM 4606 N N . LEU A 1 587 ? 4.776 6.233 17.302 1.00 98.62 587 LEU A N 1
ATOM 4607 C CA . LEU A 1 587 ? 5.207 4.950 17.882 1.00 98.62 587 LEU A CA 1
ATOM 4608 C C . LEU A 1 587 ? 6.034 4.135 16.878 1.00 98.62 587 LEU A C 1
ATOM 4610 O O . LEU A 1 587 ? 7.109 3.636 17.210 1.00 98.62 587 LEU A O 1
ATOM 4614 N N . TYR A 1 588 ? 5.597 4.071 15.618 1.00 98.38 588 TYR A N 1
ATOM 4615 C CA . TYR A 1 588 ? 6.367 3.409 14.565 1.00 98.38 588 TYR A CA 1
ATOM 4616 C C . TYR A 1 588 ? 7.717 4.083 14.301 1.00 98.38 588 TYR A C 1
ATOM 4618 O O . TYR A 1 588 ? 8.735 3.398 14.219 1.00 98.38 588 TYR A O 1
ATOM 4626 N N . CYS A 1 589 ? 7.767 5.413 14.209 1.00 98.44 589 CYS A N 1
ATOM 4627 C CA . CYS A 1 589 ? 9.036 6.128 14.035 1.00 98.44 589 CYS A CA 1
ATOM 4628 C C . CYS A 1 589 ? 9.991 5.939 15.236 1.00 98.44 589 CYS A C 1
ATOM 4630 O O . CYS A 1 589 ? 11.207 5.869 15.047 1.00 98.44 589 CYS A O 1
ATOM 4632 N N . ALA A 1 590 ? 9.459 5.807 16.457 1.00 98.44 590 ALA A N 1
ATOM 4633 C CA . ALA A 1 590 ? 10.226 5.537 17.675 1.00 98.44 590 ALA A CA 1
ATOM 4634 C C . ALA A 1 590 ? 10.795 4.099 17.723 1.00 98.44 590 ALA A C 1
ATOM 4636 O O . ALA A 1 590 ? 11.925 3.883 18.171 1.00 98.44 590 ALA A O 1
ATOM 4637 N N . LEU A 1 591 ? 10.037 3.110 17.238 1.00 98.06 591 LEU A N 1
ATOM 4638 C CA . LEU A 1 591 ? 10.373 1.685 17.357 1.00 98.06 591 LEU A CA 1
ATOM 4639 C C . LEU A 1 591 ? 11.134 1.108 16.149 1.00 98.06 591 LEU A C 1
ATOM 4641 O O . LEU A 1 591 ? 11.938 0.189 16.322 1.00 98.06 591 LEU A O 1
ATOM 4645 N N . ARG A 1 592 ? 10.934 1.639 14.932 1.00 97.06 592 ARG A N 1
ATOM 4646 C CA . ARG A 1 592 ? 11.572 1.110 13.711 1.00 97.06 592 ARG A CA 1
ATOM 4647 C C . ARG A 1 592 ? 13.106 1.246 13.739 1.00 97.06 592 ARG A C 1
ATOM 4649 O O . ARG A 1 592 ? 13.613 2.358 13.912 1.00 97.06 592 ARG A O 1
ATOM 4656 N N . PRO A 1 593 ? 13.872 0.173 13.457 1.00 95.12 593 PRO A N 1
ATOM 4657 C CA . PRO A 1 593 ? 15.338 0.211 13.500 1.00 95.12 593 PRO A CA 1
ATOM 4658 C C . PRO A 1 593 ? 15.965 1.060 12.380 1.00 95.12 593 PRO A C 1
ATOM 4660 O O . PRO A 1 593 ? 17.087 1.541 12.522 1.00 95.12 593 PRO A O 1
ATOM 4663 N N . ASP A 1 594 ? 15.251 1.281 11.272 1.00 96.50 594 ASP A N 1
ATOM 4664 C CA . ASP A 1 594 ? 15.725 2.089 10.141 1.00 96.50 594 ASP A CA 1
ATOM 4665 C C . ASP A 1 594 ? 15.466 3.598 10.279 1.00 96.50 594 ASP A C 1
ATOM 4667 O O . ASP A 1 594 ? 15.963 4.371 9.456 1.00 96.50 594 ASP A O 1
ATOM 4671 N N . ARG A 1 595 ? 14.716 4.028 11.308 1.00 97.00 595 ARG A N 1
ATOM 4672 C CA . ARG A 1 595 ? 14.247 5.417 11.498 1.00 97.00 595 ARG A CA 1
ATOM 4673 C C . ARG A 1 595 ? 13.473 5.975 10.289 1.00 97.00 595 ARG A C 1
ATOM 4675 O O . ARG A 1 595 ? 13.444 7.191 10.076 1.00 97.00 595 ARG A O 1
ATOM 4682 N N . ASN A 1 596 ? 12.858 5.117 9.468 1.00 97.94 596 ASN A N 1
ATOM 4683 C CA . ASN A 1 596 ? 12.101 5.574 8.307 1.00 97.94 596 ASN A CA 1
ATOM 4684 C C . ASN A 1 596 ? 10.836 6.324 8.755 1.00 97.94 596 ASN A C 1
ATOM 4686 O O . ASN A 1 596 ? 10.068 5.835 9.578 1.00 97.94 596 ASN A O 1
ATOM 4690 N N . THR A 1 597 ? 10.620 7.512 8.187 1.00 98.31 597 THR A N 1
ATOM 4691 C CA . THR A 1 597 ? 9.447 8.363 8.459 1.00 98.31 597 THR A CA 1
ATOM 4692 C C . THR A 1 597 ? 8.466 8.388 7.284 1.00 98.31 597 THR A C 1
ATOM 4694 O O . THR A 1 597 ? 7.384 8.963 7.369 1.00 98.31 597 THR A O 1
ATOM 4697 N N . ASN A 1 598 ? 8.836 7.827 6.133 1.00 98.38 598 ASN A N 1
ATOM 4698 C CA . ASN A 1 598 ? 7.980 7.746 4.953 1.00 98.38 598 ASN A CA 1
ATOM 4699 C C . ASN A 1 598 ? 7.207 6.432 5.035 1.00 98.38 598 ASN A C 1
ATOM 4701 O O . ASN A 1 598 ? 7.606 5.436 4.441 1.00 98.38 598 ASN A O 1
ATOM 4705 N N . LEU A 1 599 ? 6.170 6.427 5.869 1.00 98.44 599 LEU A N 1
ATOM 4706 C CA . LEU A 1 599 ? 5.406 5.247 6.250 1.00 98.44 599 LEU A CA 1
ATOM 4707 C C . LEU A 1 599 ? 3.995 5.320 5.664 1.00 98.44 599 LEU A C 1
ATOM 4709 O O . LEU A 1 599 ? 3.304 6.312 5.869 1.00 98.44 599 LEU A O 1
ATOM 4713 N N . VAL A 1 600 ? 3.555 4.263 4.987 1.00 98.38 600 VAL A N 1
ATOM 4714 C CA . VAL A 1 600 ? 2.205 4.153 4.415 1.00 98.38 600 VAL A CA 1
ATOM 4715 C C . VAL A 1 600 ? 1.499 2.950 5.010 1.00 98.38 600 VAL A C 1
ATOM 4717 O O . VAL A 1 600 ? 2.099 1.894 5.194 1.00 98.38 600 VAL A O 1
ATOM 4720 N N . SER A 1 601 ? 0.219 3.097 5.330 1.00 98.06 601 SER A N 1
ATOM 4721 C CA . SER A 1 601 ? -0.578 2.016 5.883 1.00 98.06 601 SER A CA 1
ATOM 4722 C C . SER A 1 601 ? -0.939 1.000 4.810 1.00 98.06 601 SER A C 1
ATOM 4724 O O . SER A 1 601 ? -1.407 1.360 3.729 1.00 98.06 601 SER A O 1
ATOM 4726 N N . TYR A 1 602 ? -0.776 -0.278 5.128 1.00 97.50 602 TYR A N 1
ATOM 4727 C CA . TYR A 1 602 ? -1.275 -1.366 4.306 1.00 97.50 602 TYR A CA 1
ATOM 4728 C C . TYR A 1 602 ? -2.735 -1.670 4.689 1.00 97.50 602 TYR A C 1
ATOM 4730 O O . TYR A 1 602 ? -3.007 -1.945 5.863 1.00 97.50 602 TYR A O 1
ATOM 4738 N N . PRO A 1 603 ? -3.700 -1.632 3.752 1.00 95.81 603 PRO A N 1
ATOM 4739 C CA . PRO A 1 603 ? -5.068 -2.015 4.052 1.00 95.81 603 PRO A CA 1
ATOM 4740 C C . PRO A 1 603 ? -5.138 -3.530 4.254 1.00 95.81 603 PRO A C 1
ATOM 4742 O O . PRO A 1 603 ? -4.794 -4.315 3.372 1.00 95.81 603 PRO A O 1
ATOM 4745 N N . TYR A 1 604 ? -5.569 -3.935 5.444 1.00 95.19 604 TYR A N 1
ATOM 4746 C CA . TYR A 1 604 ? -5.650 -5.331 5.858 1.00 95.19 604 TYR A CA 1
ATOM 4747 C C . TYR A 1 604 ? -6.935 -5.573 6.648 1.00 95.19 604 TYR A C 1
ATOM 4749 O O . TYR A 1 604 ? -7.451 -4.663 7.306 1.00 95.19 604 TYR A O 1
ATOM 4757 N N . TYR A 1 605 ? -7.455 -6.795 6.556 1.00 95.25 605 TYR A N 1
ATOM 4758 C CA . TYR A 1 605 ? -8.737 -7.174 7.138 1.00 95.25 605 TYR A CA 1
ATOM 4759 C C . TYR A 1 605 ? -8.658 -7.365 8.660 1.00 95.25 605 TYR A C 1
ATOM 4761 O O . TYR A 1 605 ? -7.605 -7.685 9.217 1.00 95.25 605 TYR A O 1
ATOM 4769 N N . ALA A 1 606 ? -9.783 -7.151 9.341 1.00 97.50 606 ALA A N 1
ATOM 4770 C CA . ALA A 1 606 ? -9.888 -7.306 10.790 1.00 97.50 606 ALA A CA 1
ATOM 4771 C C . ALA A 1 606 ? -10.025 -8.782 11.231 1.00 97.50 606 ALA A C 1
ATOM 4773 O O . ALA A 1 606 ? -10.234 -9.691 10.422 1.00 97.50 606 ALA A O 1
ATOM 4774 N N . LYS A 1 607 ? -9.948 -9.022 12.545 1.00 97.62 607 LYS A N 1
ATOM 4775 C CA . LYS A 1 607 ? -10.412 -10.261 13.192 1.00 97.62 607 LYS A CA 1
ATOM 4776 C C . LYS A 1 607 ? -11.655 -9.978 14.018 1.00 97.62 607 LYS A C 1
ATOM 4778 O O . LYS A 1 607 ? -11.685 -8.982 14.733 1.00 97.62 607 LYS A O 1
ATOM 4783 N N . TYR A 1 608 ? -12.611 -10.894 13.968 1.00 97.81 608 TYR A N 1
ATOM 4784 C CA . TYR A 1 608 ? -13.740 -10.996 14.885 1.00 97.81 608 TYR A CA 1
ATOM 4785 C C . TYR A 1 608 ? -13.886 -12.483 15.221 1.00 97.81 608 TYR A C 1
ATOM 4787 O O . TYR A 1 608 ? -14.702 -13.194 14.635 1.00 97.81 608 TYR A O 1
ATOM 4795 N N . ALA A 1 609 ? -13.047 -12.958 16.141 1.00 97.31 609 ALA A N 1
ATOM 4796 C CA . ALA A 1 609 ? -13.112 -14.324 16.638 1.00 97.31 609 ALA A CA 1
ATOM 4797 C C . ALA A 1 609 ? -14.173 -14.439 17.739 1.00 97.31 609 ALA A C 1
ATOM 4799 O O . ALA A 1 609 ? -14.358 -13.514 18.538 1.00 97.31 609 ALA A O 1
ATOM 4800 N N . ARG A 1 610 ? -14.883 -15.567 17.764 1.00 97.00 610 ARG A N 1
ATOM 4801 C CA . ARG A 1 610 ? -15.913 -15.898 18.755 1.00 97.00 610 ARG A CA 1
ATOM 4802 C C . ARG A 1 610 ? -15.586 -17.233 19.434 1.00 97.00 610 ARG A C 1
ATOM 4804 O O . ARG A 1 610 ? -14.857 -18.036 18.849 1.00 97.00 610 ARG A O 1
ATOM 4811 N N . PRO A 1 611 ? -16.151 -17.517 20.623 1.00 97.44 611 PRO A N 1
ATOM 4812 C CA . PRO A 1 611 ? -15.917 -18.777 21.320 1.00 97.44 611 PRO A CA 1
ATOM 4813 C C . PRO A 1 611 ? -16.141 -19.999 20.415 1.00 97.44 611 PRO A C 1
ATOM 4815 O O . PRO A 1 611 ? -17.206 -20.145 19.812 1.00 97.44 611 PRO A O 1
ATOM 4818 N N . GLY A 1 612 ? -15.132 -20.866 20.317 1.00 96.31 612 GLY A N 1
ATOM 4819 C CA . GLY A 1 612 ? -15.127 -22.051 19.455 1.00 96.31 612 GLY A CA 1
ATOM 4820 C C . GLY A 1 612 ? -14.520 -21.864 18.056 1.00 96.31 612 GLY A C 1
ATOM 4821 O O . GLY A 1 612 ? -14.315 -22.865 17.370 1.00 96.31 612 GLY A O 1
ATOM 4822 N N . ASP A 1 613 ? -14.187 -20.642 17.619 1.00 95.75 613 ASP A N 1
ATOM 4823 C CA . ASP A 1 613 ? -13.458 -20.443 16.358 1.00 95.75 613 ASP A CA 1
ATOM 4824 C C . ASP A 1 613 ? -12.048 -21.064 16.436 1.00 95.75 613 ASP A C 1
ATOM 4826 O O . ASP A 1 613 ? -11.308 -20.888 17.407 1.00 95.75 613 ASP A O 1
ATOM 4830 N N . SER A 1 614 ? -11.644 -21.797 15.394 1.00 95.12 614 SER A N 1
ATOM 4831 C CA . SER A 1 614 ? -10.321 -22.434 15.336 1.00 95.12 614 SER A CA 1
ATOM 4832 C C . SER A 1 614 ? -9.238 -21.415 14.959 1.00 95.12 614 SER A C 1
ATOM 4834 O O . SER A 1 614 ? -8.903 -21.240 13.788 1.00 95.12 614 SER A O 1
ATOM 4836 N N . THR A 1 615 ? -8.715 -20.710 15.965 1.00 94.69 615 THR A N 1
ATOM 4837 C CA . THR A 1 615 ? -7.678 -19.669 15.826 1.00 94.69 615 THR A CA 1
ATOM 4838 C C . THR A 1 615 ? -6.248 -20.150 16.067 1.00 94.69 615 THR A C 1
ATOM 4840 O O . THR A 1 615 ? -5.331 -19.333 16.031 1.00 94.69 615 THR A O 1
ATOM 4843 N N . ALA A 1 616 ? -6.023 -21.446 16.298 1.00 95.25 616 ALA A N 1
ATOM 4844 C CA . ALA A 1 616 ? -4.693 -21.980 16.584 1.00 95.25 616 ALA A CA 1
ATOM 4845 C C . ALA A 1 616 ? -3.790 -21.957 15.336 1.00 95.25 616 ALA A C 1
ATOM 4847 O O . ALA A 1 616 ? -4.001 -22.711 14.386 1.00 95.25 616 ALA A O 1
ATOM 4848 N N . PHE A 1 617 ? -2.749 -21.123 15.345 1.00 96.00 617 PHE A N 1
ATOM 4849 C CA . PHE A 1 617 ? -1.684 -21.138 14.335 1.00 96.00 617 PHE A CA 1
ATOM 4850 C C . PHE A 1 617 ? -0.384 -20.548 14.889 1.00 96.00 617 PHE A C 1
ATOM 4852 O O . PHE A 1 617 ? -0.401 -19.758 15.831 1.00 96.00 617 PHE A O 1
ATOM 4859 N N . ARG A 1 618 ? 0.746 -20.915 14.273 1.00 97.75 618 ARG A N 1
ATOM 4860 C CA . ARG A 1 618 ? 2.096 -20.395 14.543 1.00 97.75 618 ARG A CA 1
ATOM 4861 C C . ARG A 1 618 ? 2.817 -20.192 13.212 1.00 97.75 618 ARG A C 1
ATOM 4863 O O . ARG A 1 618 ? 2.820 -21.095 12.371 1.00 97.75 618 ARG A O 1
ATOM 4870 N N . HIS A 1 619 ? 3.397 -19.017 13.002 1.00 97.50 619 HIS A N 1
ATOM 4871 C CA . HIS A 1 619 ? 4.070 -18.650 11.754 1.00 97.50 619 HIS A CA 1
ATOM 4872 C C . HIS A 1 619 ? 5.060 -17.493 11.946 1.00 97.50 619 HIS A C 1
ATOM 4874 O O . HIS A 1 619 ? 5.118 -16.882 13.009 1.00 97.50 619 HIS A O 1
ATOM 4880 N N . ILE A 1 620 ? 5.810 -17.177 10.896 1.00 97.12 620 ILE A N 1
ATOM 4881 C CA . ILE A 1 620 ? 6.541 -15.921 10.730 1.00 97.12 620 ILE A CA 1
ATOM 4882 C C . ILE A 1 620 ? 6.234 -15.370 9.331 1.00 97.12 620 ILE A C 1
ATOM 4884 O O . ILE A 1 620 ? 6.307 -16.097 8.337 1.00 97.12 620 ILE A O 1
ATOM 4888 N N . ASP A 1 621 ? 5.873 -14.087 9.253 1.00 94.94 621 ASP A N 1
ATOM 4889 C CA . ASP A 1 621 ? 5.388 -13.422 8.028 1.00 94.94 621 ASP A CA 1
ATOM 4890 C C . ASP A 1 621 ? 6.478 -13.107 6.990 1.00 94.94 621 ASP A C 1
ATOM 4892 O O . ASP A 1 621 ? 6.205 -12.509 5.942 1.00 94.94 621 ASP A O 1
ATOM 4896 N N . LEU A 1 622 ? 7.715 -13.516 7.272 1.00 93.88 622 LEU A N 1
ATOM 4897 C CA . LEU A 1 622 ? 8.879 -13.365 6.414 1.00 93.88 622 LEU A CA 1
ATOM 4898 C C . LEU A 1 622 ? 9.555 -14.719 6.182 1.00 93.88 622 LEU A C 1
ATOM 4900 O O . LEU A 1 622 ? 9.648 -15.559 7.076 1.00 93.88 622 LEU A O 1
ATOM 4904 N N . ASN A 1 623 ? 10.108 -14.894 4.984 1.00 94.69 623 ASN A N 1
ATOM 4905 C CA . ASN A 1 623 ? 10.985 -16.012 4.669 1.00 94.69 623 ASN A CA 1
ATOM 4906 C C . ASN A 1 623 ? 12.235 -15.971 5.569 1.00 94.69 623 ASN A C 1
ATOM 4908 O O . ASN A 1 623 ? 13.061 -15.066 5.436 1.00 94.69 623 ASN A O 1
ATOM 4912 N N . ILE A 1 624 ? 12.385 -16.962 6.453 1.00 95.75 624 ILE A N 1
ATOM 4913 C CA . ILE A 1 624 ? 13.446 -17.014 7.478 1.00 95.75 624 ILE A CA 1
ATOM 4914 C C . ILE A 1 624 ? 14.848 -16.908 6.852 1.00 95.75 624 ILE A C 1
ATOM 4916 O O . ILE A 1 624 ? 15.688 -16.142 7.322 1.00 95.75 624 ILE A O 1
ATOM 4920 N N . LYS A 1 625 ? 15.084 -17.617 5.741 1.00 94.19 625 LYS A N 1
ATOM 4921 C CA . LYS A 1 625 ? 16.372 -17.636 5.034 1.00 94.19 625 LYS A CA 1
ATOM 4922 C C . LYS A 1 625 ? 16.725 -16.273 4.430 1.00 94.19 625 LYS A C 1
ATOM 4924 O O . LYS A 1 625 ? 17.842 -15.799 4.613 1.00 94.19 625 LYS A O 1
ATOM 4929 N N . GLN A 1 626 ? 15.783 -15.610 3.759 1.00 91.75 626 GLN A N 1
ATOM 4930 C CA . GLN A 1 626 ? 15.982 -14.264 3.204 1.00 91.75 626 GLN A CA 1
ATOM 4931 C C . GLN A 1 626 ? 16.107 -13.207 4.313 1.00 91.75 626 GLN A C 1
ATOM 4933 O O . GLN A 1 626 ? 16.900 -12.276 4.184 1.00 91.75 626 GLN A O 1
ATOM 4938 N N . LEU A 1 627 ? 15.384 -13.357 5.425 1.00 93.00 627 LEU A N 1
ATOM 4939 C CA . LEU A 1 627 ? 15.503 -12.470 6.581 1.00 93.00 627 LEU A CA 1
ATOM 4940 C C . LEU A 1 627 ? 16.897 -12.555 7.226 1.00 93.00 627 LEU A C 1
ATOM 4942 O O . LEU A 1 627 ? 17.511 -11.519 7.488 1.00 93.00 627 LEU A O 1
ATOM 4946 N N . ALA A 1 628 ? 17.429 -13.765 7.409 1.00 94.19 628 ALA A N 1
ATOM 4947 C CA . ALA A 1 628 ? 18.793 -13.977 7.886 1.00 94.19 628 ALA A CA 1
ATOM 4948 C C . ALA A 1 628 ? 19.843 -13.434 6.893 1.00 94.19 628 ALA A C 1
ATOM 4950 O O . ALA A 1 628 ? 20.702 -12.631 7.251 1.00 94.19 628 ALA A O 1
ATOM 4951 N N . GLN A 1 629 ? 19.744 -13.814 5.614 1.00 91.12 629 GLN A N 1
ATOM 4952 C CA . GLN A 1 629 ? 20.765 -13.503 4.605 1.00 91.12 629 GLN A CA 1
ATOM 4953 C C . GLN A 1 629 ? 20.785 -12.042 4.139 1.00 91.12 629 GLN A C 1
ATOM 4955 O O . GLN A 1 629 ? 21.848 -11.542 3.769 1.00 91.12 629 GLN A O 1
ATOM 4960 N N . SER A 1 630 ? 19.633 -11.367 4.086 1.00 87.25 630 SER A N 1
ATOM 4961 C CA . SER A 1 630 ? 19.528 -10.043 3.458 1.00 87.25 630 SER A CA 1
ATOM 4962 C C . SER A 1 630 ? 18.747 -8.999 4.248 1.00 87.25 630 SER A C 1
ATOM 4964 O O . SER A 1 630 ? 18.620 -7.866 3.783 1.00 87.25 630 SER A O 1
ATOM 4966 N N . ARG A 1 631 ? 18.229 -9.349 5.436 1.00 92.25 631 ARG A N 1
ATOM 4967 C CA . ARG A 1 631 ? 17.374 -8.474 6.258 1.00 92.25 631 ARG A CA 1
ATOM 4968 C C . ARG A 1 631 ? 16.129 -7.964 5.503 1.00 92.25 631 ARG A C 1
ATOM 4970 O O . ARG A 1 631 ? 15.579 -6.916 5.845 1.00 92.25 631 ARG A O 1
ATOM 4977 N N . ARG A 1 632 ? 15.649 -8.700 4.485 1.00 90.50 632 ARG A N 1
ATOM 4978 C CA . ARG A 1 632 ? 14.410 -8.383 3.743 1.00 90.50 632 ARG A CA 1
ATOM 4979 C C . ARG A 1 632 ? 13.240 -8.245 4.720 1.00 90.50 632 ARG A C 1
ATOM 4981 O O . ARG A 1 632 ? 12.892 -9.212 5.387 1.00 90.50 632 ARG A O 1
ATOM 4988 N N . GLY A 1 633 ? 12.615 -7.069 4.763 1.00 92.06 633 GLY A N 1
ATOM 4989 C CA . GLY A 1 633 ? 11.480 -6.790 5.649 1.00 92.06 633 GLY A CA 1
ATOM 4990 C C . GLY A 1 633 ? 11.832 -6.630 7.134 1.00 92.06 633 GLY A C 1
ATOM 4991 O O . GLY A 1 633 ? 10.921 -6.462 7.931 1.00 92.06 633 GLY A O 1
ATOM 4992 N N . ALA A 1 634 ? 13.113 -6.628 7.527 1.00 94.69 634 ALA A N 1
ATOM 4993 C CA . ALA A 1 634 ? 13.545 -6.558 8.931 1.00 94.69 634 ALA A CA 1
ATOM 4994 C C . ALA A 1 634 ? 13.042 -5.318 9.707 1.00 94.69 634 ALA A C 1
ATOM 4996 O O . ALA A 1 634 ? 12.935 -5.363 10.932 1.00 94.69 634 ALA A O 1
ATOM 4997 N N . SER A 1 635 ? 12.721 -4.226 9.006 1.00 95.69 635 SER A N 1
ATOM 4998 C CA . SER A 1 635 ? 12.169 -2.993 9.587 1.00 95.69 635 SER A CA 1
ATOM 4999 C C . SER A 1 635 ? 10.637 -2.918 9.568 1.00 95.69 635 SER A C 1
ATOM 5001 O O . SER A 1 635 ? 10.078 -1.985 10.148 1.00 95.69 635 SER A O 1
ATOM 5003 N N . MET A 1 636 ? 9.951 -3.874 8.930 1.00 94.81 636 MET A N 1
ATOM 5004 C CA . MET A 1 636 ? 8.496 -3.892 8.742 1.00 94.81 636 MET A CA 1
ATOM 5005 C C . MET A 1 636 ? 7.777 -4.354 10.020 1.00 94.81 636 MET A C 1
ATOM 5007 O O . MET A 1 636 ? 7.165 -5.419 10.057 1.00 94.81 636 MET A O 1
ATOM 5011 N N . ILE A 1 637 ? 7.895 -3.575 11.098 1.00 96.31 637 ILE A N 1
ATOM 5012 C CA . ILE A 1 637 ? 7.284 -3.900 12.392 1.00 96.31 637 ILE A CA 1
ATOM 5013 C C . ILE A 1 637 ? 5.759 -4.025 12.281 1.00 96.31 637 ILE A C 1
ATOM 5015 O O . ILE A 1 637 ? 5.086 -3.271 11.569 1.00 96.31 637 ILE A O 1
ATOM 5019 N N . GLN A 1 638 ? 5.215 -5.004 12.991 1.00 95.94 638 GLN A N 1
ATOM 5020 C CA . GLN A 1 638 ? 3.811 -5.387 12.921 1.00 95.94 638 GLN A CA 1
ATOM 5021 C C . GLN A 1 638 ? 3.045 -4.780 14.088 1.00 95.94 638 GLN A C 1
ATOM 5023 O O . GLN A 1 638 ? 3.565 -4.713 15.198 1.00 95.94 638 GLN A O 1
ATOM 5028 N N . GLY A 1 639 ? 1.808 -4.360 13.837 1.00 96.62 639 GLY A N 1
ATOM 5029 C CA . GLY A 1 639 ? 0.944 -3.728 14.830 1.00 96.62 639 GLY A CA 1
ATOM 5030 C C . GLY A 1 639 ? -0.400 -4.436 14.930 1.00 96.62 639 GLY A C 1
ATOM 5031 O O . GLY A 1 639 ? -0.997 -4.786 13.910 1.00 96.62 639 GLY A O 1
ATOM 5032 N N . THR A 1 640 ? -0.888 -4.652 16.150 1.00 97.75 640 THR A N 1
ATOM 5033 C CA . THR A 1 640 ? -2.243 -5.159 16.418 1.00 97.75 640 THR A CA 1
ATOM 5034 C C . THR A 1 640 ? -2.911 -4.303 17.481 1.00 97.75 640 THR A C 1
ATOM 5036 O O . THR A 1 640 ? -2.398 -4.217 18.591 1.00 97.75 640 THR A O 1
ATOM 5039 N N . VAL A 1 641 ? -4.062 -3.713 17.164 1.00 98.31 641 VAL A N 1
ATOM 5040 C CA . VAL A 1 641 ? -4.919 -3.016 18.136 1.00 98.31 641 VAL A CA 1
ATOM 5041 C C . VAL A 1 641 ? -5.980 -3.990 18.625 1.00 98.31 641 VAL A C 1
ATOM 5043 O O . VAL A 1 641 ? -6.683 -4.574 17.794 1.00 98.31 641 VAL A O 1
ATOM 5046 N N . SER A 1 642 ? -6.114 -4.152 19.942 1.00 98.25 642 SER A N 1
ATOM 5047 C CA . SER A 1 642 ? -7.220 -4.919 20.523 1.00 98.25 642 SER A CA 1
ATOM 5048 C C . SER A 1 642 ? -8.424 -4.021 20.803 1.00 98.25 642 SER A C 1
ATOM 5050 O O . SER A 1 642 ? -8.274 -2.884 21.249 1.00 98.25 642 SER A O 1
ATOM 5052 N N . LEU A 1 643 ? -9.632 -4.521 20.540 1.00 98.19 643 LEU A N 1
ATOM 5053 C CA . LEU A 1 643 ? -10.900 -3.841 20.851 1.00 98.19 643 LEU A CA 1
ATOM 5054 C C . LEU A 1 643 ? -11.619 -4.430 22.068 1.00 98.19 643 LEU A C 1
ATOM 5056 O O . LEU A 1 643 ? -12.556 -3.815 22.581 1.00 98.19 643 LEU A O 1
ATOM 5060 N N . ASP A 1 644 ? -11.153 -5.594 22.512 1.00 97.94 644 ASP A N 1
ATOM 5061 C CA . ASP A 1 644 ? -11.605 -6.347 23.676 1.00 97.94 644 ASP A CA 1
ATOM 5062 C C . ASP A 1 644 ? -10.392 -6.608 24.592 1.00 97.94 644 ASP A C 1
ATOM 5064 O O . ASP A 1 644 ? -9.244 -6.461 24.166 1.00 97.94 644 ASP A O 1
ATOM 5068 N N . ASN A 1 645 ? -10.614 -6.993 25.848 1.00 97.94 645 ASN A N 1
ATOM 5069 C CA . ASN A 1 645 ? -9.514 -7.386 26.733 1.00 97.94 645 ASN A CA 1
ATOM 5070 C C . ASN A 1 645 ? -9.083 -8.824 26.398 1.00 97.94 645 ASN A C 1
ATOM 5072 O O . ASN A 1 645 ? -9.868 -9.756 26.575 1.00 97.94 645 ASN A O 1
ATOM 5076 N N . GLU A 1 646 ? -7.857 -9.004 25.902 1.00 97.75 646 GLU A N 1
ATOM 5077 C CA . GLU A 1 646 ? -7.260 -10.329 25.698 1.00 97.75 646 GLU A CA 1
ATOM 5078 C C . GLU A 1 646 ? -6.772 -10.893 27.047 1.00 97.75 646 GLU A C 1
ATOM 5080 O O . GLU A 1 646 ? -6.221 -10.162 27.869 1.00 97.75 646 GLU A O 1
ATOM 5085 N N . GLU A 1 647 ? -6.921 -12.201 27.263 1.00 97.31 647 GLU A N 1
ATOM 5086 C CA . GLU A 1 647 ? -6.373 -12.917 28.427 1.00 97.31 647 GLU A CA 1
ATOM 5087 C C . GLU A 1 647 ? -5.236 -13.854 27.983 1.00 97.31 647 GLU A C 1
ATOM 5089 O O . GLU A 1 647 ? -5.121 -14.182 26.800 1.00 97.31 647 GLU A O 1
ATOM 5094 N N . GLU A 1 648 ? -4.381 -14.305 28.909 1.00 97.12 648 GLU A N 1
ATOM 5095 C CA . GLU A 1 648 ? -3.200 -15.130 28.585 1.00 97.12 648 GLU A CA 1
ATOM 5096 C C . GLU A 1 648 ? -3.534 -16.384 27.764 1.00 97.12 648 GLU A C 1
ATOM 5098 O O . GLU A 1 648 ? -2.746 -16.795 26.913 1.00 97.12 648 GLU A O 1
ATOM 5103 N N . ASP A 1 649 ? -4.714 -16.967 27.977 1.00 96.12 649 ASP A N 1
ATOM 5104 C CA . ASP A 1 649 ? -5.178 -18.182 27.311 1.00 96.12 649 ASP A CA 1
ATOM 5105 C C . ASP A 1 649 ? -5.977 -17.937 26.014 1.00 96.12 649 ASP A C 1
ATOM 5107 O O . ASP A 1 649 ? -6.452 -18.897 25.403 1.00 96.12 649 ASP A O 1
ATOM 5111 N N . ASP A 1 650 ? -6.120 -16.673 25.595 1.00 95.44 650 ASP A N 1
ATOM 5112 C CA . ASP A 1 650 ? -6.876 -16.246 24.410 1.00 95.44 650 ASP A CA 1
ATOM 5113 C C . ASP A 1 650 ? -6.339 -14.925 23.818 1.00 95.44 650 ASP A C 1
ATOM 5115 O O . ASP A 1 650 ? -7.061 -13.955 23.576 1.00 95.44 650 ASP A O 1
ATOM 5119 N N . CYS A 1 651 ? -5.024 -14.874 23.600 1.00 97.06 651 CYS A N 1
ATOM 5120 C CA . CYS A 1 651 ? -4.315 -13.719 23.050 1.00 97.06 651 CYS A CA 1
ATOM 5121 C C . CYS A 1 651 ? -3.408 -14.117 21.869 1.00 97.06 651 CYS A C 1
ATOM 5123 O O . CYS A 1 651 ? -3.580 -15.159 21.223 1.00 97.06 651 CYS A O 1
ATOM 5125 N N . THR A 1 652 ? -2.481 -13.238 21.494 1.00 97.31 652 THR A N 1
ATOM 5126 C CA . THR A 1 652 ? -1.374 -13.583 20.593 1.00 97.31 652 THR A CA 1
ATOM 5127 C C . THR A 1 652 ? -0.227 -14.177 21.396 1.00 97.31 652 THR A C 1
ATOM 5129 O O . THR A 1 652 ? 0.089 -13.690 22.476 1.00 97.31 652 THR A O 1
ATOM 5132 N N . ILE A 1 653 ? 0.420 -15.198 20.838 1.00 98.31 653 ILE A N 1
ATOM 5133 C CA . ILE A 1 653 ? 1.659 -15.775 21.373 1.00 98.31 653 ILE A CA 1
ATOM 5134 C C . ILE A 1 653 ? 2.838 -15.394 20.478 1.00 98.31 653 ILE A C 1
ATOM 5136 O O . ILE A 1 653 ? 2.673 -15.298 19.260 1.00 98.31 653 ILE A O 1
ATOM 5140 N N . ILE A 1 654 ? 4.019 -15.209 21.065 1.00 98.56 654 ILE A N 1
ATOM 5141 C CA . ILE A 1 654 ? 5.284 -14.947 20.358 1.00 98.56 654 ILE A CA 1
ATOM 5142 C C . ILE A 1 654 ? 6.399 -15.856 20.887 1.00 98.56 654 ILE A C 1
ATOM 5144 O O . ILE A 1 654 ? 6.279 -16.400 21.983 1.00 98.56 654 ILE A O 1
ATOM 5148 N N . LEU A 1 655 ? 7.498 -15.982 20.144 1.00 98.56 655 LEU A N 1
ATOM 5149 C CA . LEU A 1 655 ? 8.789 -16.409 20.693 1.00 98.56 655 LEU A CA 1
ATOM 5150 C C . LEU A 1 655 ? 9.644 -15.159 20.983 1.00 98.56 655 LEU A C 1
ATOM 5152 O O . LEU A 1 655 ? 10.238 -14.616 20.046 1.00 98.56 655 LEU A O 1
ATOM 5156 N N . PRO A 1 656 ? 9.683 -14.651 22.231 1.00 98.44 656 PRO A N 1
ATOM 5157 C CA . PRO A 1 656 ? 10.408 -13.424 22.558 1.00 98.44 656 PRO A CA 1
ATOM 5158 C C . PRO A 1 656 ? 11.921 -13.601 22.361 1.00 98.44 656 PRO A C 1
ATOM 5160 O O . PRO A 1 656 ? 12.457 -14.694 22.544 1.00 98.44 656 PRO A O 1
ATOM 5163 N N . GLY A 1 657 ? 12.622 -12.542 21.954 1.00 98.19 657 GLY A N 1
ATOM 5164 C CA . GLY A 1 657 ? 14.082 -12.554 21.774 1.00 98.19 657 GLY A CA 1
ATOM 5165 C C . GLY A 1 657 ? 14.605 -13.249 20.508 1.00 98.19 657 GLY A C 1
ATOM 5166 O O . GLY A 1 657 ? 15.783 -13.101 20.174 1.00 98.19 657 GLY A O 1
ATOM 5167 N N . MET A 1 658 ? 13.763 -13.958 19.741 1.00 97.94 658 MET A N 1
ATOM 5168 C CA . MET A 1 658 ? 14.204 -14.709 18.549 1.00 97.94 658 MET A CA 1
ATOM 5169 C C . MET A 1 658 ? 14.830 -13.845 17.443 1.00 97.94 658 MET A C 1
ATOM 5171 O O . MET A 1 658 ? 15.571 -14.363 16.605 1.00 97.94 658 MET A O 1
ATOM 5175 N N . HIS A 1 659 ? 14.615 -12.525 17.448 1.00 97.31 659 HIS A N 1
ATOM 5176 C CA . HIS A 1 659 ? 15.295 -11.592 16.541 1.00 97.31 659 HIS A CA 1
ATOM 5177 C C . HIS A 1 659 ? 16.820 -11.579 16.714 1.00 97.31 659 HIS A C 1
ATOM 5179 O O . HIS A 1 659 ? 17.524 -11.292 15.748 1.00 97.31 659 HIS A O 1
ATOM 5185 N N . HIS A 1 660 ? 17.340 -11.943 17.891 1.00 97.75 660 HIS A N 1
ATOM 5186 C CA . HIS A 1 660 ? 18.778 -12.112 18.126 1.00 97.75 660 HIS A CA 1
ATOM 5187 C C . HIS A 1 660 ? 19.345 -13.418 17.546 1.00 97.75 660 HIS A C 1
ATOM 5189 O O . HIS A 1 660 ? 20.542 -13.497 17.275 1.00 97.75 660 HIS A O 1
ATOM 5195 N N . HIS A 1 661 ? 18.496 -14.428 17.328 1.00 97.88 661 HIS A N 1
ATOM 5196 C CA . HIS A 1 661 ? 18.895 -15.796 16.976 1.00 97.88 661 HIS A CA 1
ATOM 5197 C C . HIS A 1 661 ? 18.554 -16.194 15.532 1.00 97.88 661 HIS A C 1
ATOM 5199 O O . HIS A 1 661 ? 18.863 -17.307 15.108 1.00 97.88 661 HIS A O 1
ATOM 5205 N N . ILE A 1 662 ? 17.961 -15.288 14.745 1.00 96.88 662 ILE A N 1
ATOM 5206 C CA . ILE A 1 662 ? 17.442 -15.576 13.398 1.00 96.88 662 ILE A CA 1
ATOM 5207 C C . ILE A 1 662 ? 18.490 -16.190 12.446 1.00 96.88 662 ILE A C 1
ATOM 5209 O O . ILE A 1 662 ? 18.157 -17.081 11.671 1.00 96.88 662 ILE A O 1
ATOM 5213 N N . ASP A 1 663 ? 19.763 -15.788 12.545 1.00 97.44 663 ASP A N 1
ATOM 5214 C CA . ASP A 1 663 ? 20.865 -16.290 11.700 1.00 97.44 663 ASP A CA 1
ATOM 5215 C C . ASP A 1 663 ? 21.379 -17.679 12.119 1.00 97.44 663 ASP A C 1
ATOM 5217 O O . ASP A 1 663 ? 22.050 -18.375 11.352 1.00 97.44 663 ASP A O 1
ATOM 5221 N N . GLU A 1 664 ? 21.113 -18.083 13.359 1.00 98.12 664 GLU A N 1
ATOM 5222 C CA . GLU A 1 664 ? 21.419 -19.415 13.871 1.00 98.12 664 GLU A CA 1
ATOM 5223 C C . GLU A 1 664 ? 20.265 -20.373 13.607 1.00 98.12 664 GLU A C 1
ATOM 5225 O O . GLU A 1 664 ? 20.467 -21.424 13.000 1.00 98.12 664 GLU A O 1
ATOM 5230 N N . TRP A 1 665 ? 19.048 -19.958 13.950 1.00 97.75 665 TRP A N 1
ATOM 5231 C CA . TRP A 1 665 ? 17.834 -20.722 13.704 1.00 97.75 665 TRP A CA 1
ATOM 5232 C C . TRP A 1 665 ? 17.609 -20.993 12.206 1.00 97.75 665 TRP A C 1
ATOM 5234 O O . TRP A 1 665 ? 17.274 -22.114 11.827 1.00 97.75 665 TRP A O 1
ATOM 5244 N N . ALA A 1 666 ? 17.909 -20.030 11.322 1.00 97.50 666 ALA A N 1
ATOM 5245 C CA . ALA A 1 666 ? 17.863 -20.240 9.871 1.00 97.50 666 ALA A CA 1
ATOM 5246 C C . ALA A 1 666 ? 18.810 -21.352 9.382 1.00 97.50 666 ALA A C 1
ATOM 5248 O O . ALA A 1 666 ? 18.447 -22.091 8.466 1.00 97.50 666 ALA A O 1
ATOM 5249 N N . ARG A 1 667 ? 20.000 -21.488 9.989 1.00 97.81 667 ARG A N 1
ATOM 5250 C CA . ARG A 1 667 ? 20.947 -22.571 9.668 1.00 97.81 667 ARG A CA 1
ATOM 5251 C C . ARG A 1 667 ? 20.436 -23.910 10.177 1.00 97.81 667 ARG A C 1
ATOM 5253 O O . ARG A 1 667 ? 20.401 -24.854 9.407 1.00 97.81 667 ARG A O 1
ATOM 5260 N N . GLN A 1 668 ? 19.942 -23.970 11.413 1.00 97.50 668 GLN A N 1
ATOM 5261 C CA . GLN A 1 668 ? 19.377 -25.202 11.975 1.00 97.50 668 GLN A CA 1
ATOM 5262 C C . GLN A 1 668 ? 18.154 -25.702 11.178 1.00 97.50 668 GLN A C 1
ATOM 5264 O O . GLN A 1 668 ? 18.017 -26.901 10.951 1.00 97.50 668 GLN A O 1
ATOM 5269 N N . ILE A 1 669 ? 17.299 -24.799 10.685 1.00 97.25 669 ILE A N 1
ATOM 5270 C CA . ILE A 1 669 ? 16.191 -25.127 9.768 1.00 97.25 669 ILE A CA 1
ATOM 5271 C C . ILE A 1 669 ? 16.704 -25.674 8.423 1.00 97.25 669 ILE A C 1
ATOM 5273 O O . ILE A 1 669 ? 16.095 -26.582 7.857 1.00 97.25 669 ILE A O 1
ATOM 5277 N N . GLU A 1 670 ? 17.815 -25.149 7.900 1.00 96.88 670 GLU A N 1
ATOM 5278 C CA . GLU A 1 670 ? 18.457 -25.652 6.677 1.00 96.88 670 GLU A CA 1
ATOM 5279 C C . GLU A 1 670 ? 19.123 -27.021 6.893 1.00 96.88 670 GLU A C 1
ATOM 5281 O O . GLU A 1 670 ? 18.900 -27.924 6.088 1.00 96.88 670 GLU A O 1
ATOM 5286 N N . ASP A 1 671 ? 19.811 -27.223 8.020 1.00 97.56 671 ASP A N 1
ATOM 5287 C CA . ASP A 1 671 ? 20.418 -28.499 8.424 1.00 97.56 671 ASP A CA 1
ATOM 5288 C C . ASP A 1 671 ? 19.364 -29.606 8.650 1.00 97.56 671 ASP A C 1
ATOM 5290 O O . ASP A 1 671 ? 19.622 -30.776 8.368 1.00 97.56 671 ASP A O 1
ATOM 5294 N N . ARG A 1 672 ? 18.152 -29.245 9.104 1.00 97.44 672 ARG A N 1
ATOM 5295 C CA . ARG A 1 672 ? 16.989 -30.153 9.225 1.00 97.44 672 ARG A CA 1
ATOM 5296 C C . ARG A 1 672 ? 16.259 -30.421 7.903 1.00 97.44 672 ARG A C 1
ATOM 5298 O O . ARG A 1 672 ? 15.315 -31.204 7.890 1.00 97.44 672 ARG A O 1
ATOM 5305 N N . GLY A 1 673 ? 16.630 -29.757 6.805 1.00 96.88 673 GLY A N 1
ATOM 5306 C CA . GLY A 1 673 ? 15.919 -29.863 5.524 1.00 96.88 673 GLY A CA 1
ATOM 5307 C C . GLY A 1 673 ? 14.544 -29.177 5.488 1.00 96.88 673 GLY A C 1
ATOM 5308 O O . GLY A 1 673 ? 13.780 -29.399 4.554 1.00 96.88 673 GLY A O 1
ATOM 5309 N N . LEU A 1 674 ? 14.230 -28.321 6.468 1.00 96.12 674 LEU A N 1
ATOM 5310 C CA . LEU A 1 674 ? 12.951 -27.599 6.593 1.00 96.12 674 LEU A CA 1
ATOM 5311 C C . LEU A 1 674 ? 12.968 -26.212 5.917 1.00 96.12 674 LEU A C 1
ATOM 5313 O O . LEU A 1 674 ? 11.978 -25.481 5.926 1.00 96.12 674 LEU A O 1
ATOM 5317 N N . SER A 1 675 ? 14.104 -25.811 5.345 1.00 94.25 675 SER A N 1
ATOM 5318 C CA . SER A 1 675 ? 14.258 -24.514 4.682 1.00 94.25 675 SER A CA 1
ATOM 5319 C C . SER A 1 675 ? 13.476 -24.456 3.368 1.00 94.25 675 SER A C 1
ATOM 5321 O O . SER A 1 675 ? 13.607 -25.329 2.512 1.00 94.25 675 SER A O 1
ATOM 5323 N N . SER A 1 676 ? 12.686 -23.396 3.181 1.00 92.88 676 SER A N 1
ATOM 5324 C CA . SER A 1 676 ? 11.881 -23.177 1.974 1.00 92.88 676 SER A CA 1
ATOM 5325 C C . SER A 1 676 ? 12.020 -21.746 1.450 1.00 92.88 676 SER A C 1
ATOM 5327 O O . SER A 1 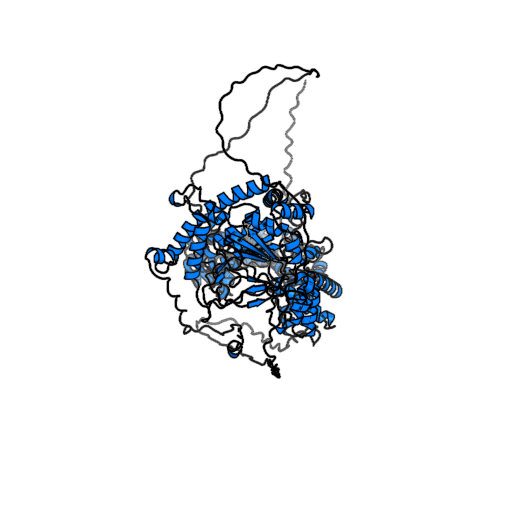676 ? 12.404 -20.838 2.189 1.00 92.88 676 SER A O 1
ATOM 5329 N N . ASP A 1 677 ? 11.674 -21.529 0.178 1.00 88.50 677 ASP A N 1
ATOM 5330 C CA . ASP A 1 677 ? 11.621 -20.202 -0.459 1.00 88.50 677 ASP A CA 1
ATOM 5331 C C . ASP A 1 677 ? 10.250 -19.500 -0.297 1.00 88.50 677 ASP A C 1
ATOM 5333 O O . ASP A 1 677 ? 9.995 -18.464 -0.920 1.00 88.50 677 ASP A O 1
ATOM 5337 N N . ALA A 1 678 ? 9.345 -20.034 0.534 1.00 89.56 678 ALA A N 1
ATOM 5338 C CA . ALA A 1 678 ? 8.020 -19.454 0.757 1.00 89.56 678 ALA A CA 1
ATOM 5339 C C . ALA A 1 678 ? 8.099 -18.087 1.464 1.00 89.56 678 ALA A C 1
ATOM 5341 O O . ALA A 1 678 ? 8.883 -17.894 2.388 1.00 89.56 678 ALA A O 1
ATOM 5342 N N . PHE A 1 679 ? 7.260 -17.121 1.072 1.00 87.62 679 PHE A N 1
ATOM 5343 C CA . PHE A 1 679 ? 7.292 -15.764 1.648 1.00 87.62 679 PHE A CA 1
ATOM 5344 C C . PHE A 1 679 ? 6.904 -15.684 3.134 1.00 87.62 679 PHE A C 1
ATOM 5346 O O . PHE A 1 679 ? 7.298 -14.729 3.796 1.00 87.62 679 PHE A O 1
ATOM 5353 N N . VAL A 1 680 ? 6.139 -16.663 3.623 1.00 91.06 680 VAL A N 1
ATOM 5354 C CA . VAL A 1 680 ? 5.626 -16.801 4.995 1.00 91.06 680 VAL A CA 1
ATOM 5355 C C . VAL A 1 680 ? 5.850 -18.255 5.400 1.00 91.06 680 VAL A C 1
ATOM 5357 O O . VAL A 1 680 ? 5.507 -19.150 4.623 1.00 91.06 680 VAL A O 1
ATOM 5360 N N . HIS A 1 681 ? 6.418 -18.508 6.579 1.00 94.69 681 HIS A N 1
ATOM 5361 C CA . HIS A 1 681 ? 6.705 -19.863 7.065 1.00 94.69 681 HIS A CA 1
ATOM 5362 C C . HIS A 1 681 ? 5.763 -20.233 8.216 1.00 94.69 681 HIS A C 1
ATOM 5364 O O . HIS A 1 681 ? 5.694 -19.519 9.214 1.00 94.69 681 HIS A O 1
ATOM 5370 N N . ARG A 1 682 ? 5.059 -21.368 8.106 1.00 96.06 682 ARG A N 1
ATOM 5371 C CA . ARG A 1 682 ? 4.348 -21.990 9.237 1.00 96.06 682 ARG A CA 1
ATOM 5372 C C . ARG A 1 682 ? 5.382 -22.636 10.158 1.00 96.06 682 ARG A C 1
ATOM 5374 O O . ARG A 1 682 ? 6.256 -23.339 9.669 1.00 96.06 682 ARG A O 1
ATOM 5381 N N . ILE A 1 683 ? 5.263 -22.438 11.468 1.00 97.44 683 ILE A N 1
ATOM 5382 C CA . ILE A 1 683 ? 6.183 -23.025 12.451 1.00 97.44 683 ILE A CA 1
ATOM 5383 C C . ILE A 1 683 ? 5.509 -24.242 13.094 1.00 97.44 683 ILE A C 1
ATOM 5385 O O . ILE A 1 683 ? 4.583 -24.093 13.895 1.00 97.44 683 ILE A O 1
ATOM 5389 N N . SER A 1 684 ? 5.940 -25.443 12.697 1.00 96.62 684 SER A N 1
ATOM 5390 C CA . SER A 1 684 ? 5.612 -26.710 13.373 1.00 96.62 684 SER A CA 1
ATOM 5391 C C . SER A 1 684 ? 6.567 -26.976 14.545 1.00 96.62 684 SER A C 1
ATOM 5393 O O . SER A 1 684 ? 7.494 -26.199 14.780 1.00 96.62 684 SER A O 1
ATOM 5395 N N . ALA A 1 685 ? 6.365 -28.087 15.260 1.00 96.69 685 ALA A N 1
ATOM 5396 C CA . ALA A 1 685 ? 7.310 -28.554 16.275 1.00 96.69 685 ALA A CA 1
ATOM 5397 C C . ALA A 1 685 ? 8.707 -28.835 15.682 1.00 96.69 685 ALA A C 1
ATOM 5399 O O . ALA A 1 685 ? 9.707 -28.528 16.310 1.00 96.69 685 ALA A O 1
ATOM 5400 N N . ASP A 1 686 ? 8.797 -29.316 14.441 1.00 97.00 686 ASP A N 1
ATOM 5401 C CA . ASP A 1 686 ? 10.074 -29.619 13.766 1.00 97.00 686 ASP A CA 1
ATOM 5402 C C . ASP A 1 686 ? 10.899 -28.351 13.478 1.00 97.00 686 ASP A C 1
ATOM 5404 O O . ASP A 1 686 ? 12.134 -28.364 13.492 1.00 97.00 686 ASP A O 1
ATOM 5408 N N . HIS A 1 687 ? 10.200 -27.236 13.236 1.00 97.44 687 HIS A N 1
ATOM 5409 C CA . HIS A 1 687 ? 10.802 -25.921 13.020 1.00 97.44 687 HIS A CA 1
ATOM 5410 C C . HIS A 1 687 ? 11.267 -25.271 14.328 1.00 97.44 687 HIS A C 1
ATOM 5412 O O . HIS A 1 687 ? 12.229 -24.509 14.301 1.00 97.44 687 HIS A O 1
ATOM 5418 N N . PHE A 1 688 ? 10.570 -25.516 15.443 1.00 98.19 688 PHE A N 1
ATOM 5419 C CA . PHE A 1 688 ? 10.933 -25.011 16.768 1.00 98.19 688 PHE A CA 1
ATOM 5420 C C . PHE A 1 688 ? 10.507 -26.013 17.852 1.00 98.19 688 PHE A C 1
ATOM 5422 O O . PHE A 1 688 ? 9.332 -26.059 18.234 1.00 98.19 688 PHE A O 1
ATOM 5429 N N . ASN A 1 689 ? 11.464 -26.816 18.320 1.00 97.00 689 ASN A N 1
ATOM 5430 C CA . ASN A 1 689 ? 11.276 -27.899 19.288 1.00 97.00 689 ASN A CA 1
ATOM 5431 C C . ASN A 1 689 ? 11.789 -27.520 20.697 1.00 97.00 689 ASN A C 1
ATOM 5433 O O . ASN A 1 689 ? 12.134 -26.370 20.970 1.00 97.00 689 ASN A O 1
ATOM 5437 N N . GLU A 1 690 ? 11.823 -28.485 21.621 1.00 97.62 690 GLU A N 1
ATOM 5438 C CA . GLU A 1 690 ? 12.310 -28.264 22.992 1.00 97.62 690 GLU A CA 1
ATOM 5439 C C . GLU A 1 690 ? 13.819 -27.976 23.067 1.00 97.62 690 GLU A C 1
ATOM 5441 O O . GLU A 1 690 ? 14.250 -27.188 23.913 1.00 97.62 690 GLU A O 1
ATOM 5446 N N . ASP A 1 691 ? 14.623 -28.562 22.174 1.00 97.81 691 ASP A N 1
ATOM 5447 C CA . ASP A 1 691 ? 16.056 -28.269 22.087 1.00 97.81 691 ASP A CA 1
ATOM 5448 C C . ASP A 1 691 ? 16.294 -26.834 21.596 1.00 97.81 691 ASP A C 1
ATOM 5450 O O . ASP A 1 691 ? 17.157 -26.152 22.144 1.00 97.81 691 ASP A O 1
ATOM 5454 N N . ASP A 1 692 ? 15.490 -26.335 20.649 1.00 98.06 692 ASP A N 1
ATOM 5455 C CA . ASP A 1 692 ? 15.503 -24.927 20.222 1.00 98.06 692 ASP A CA 1
ATOM 5456 C C . ASP A 1 692 ? 15.117 -23.997 21.374 1.00 98.06 692 ASP A C 1
ATOM 5458 O O . ASP A 1 692 ? 15.817 -23.025 21.661 1.00 98.06 692 ASP A O 1
ATOM 5462 N N . ALA A 1 693 ? 14.031 -24.323 22.083 1.00 98.12 693 ALA A N 1
ATOM 5463 C CA . ALA A 1 693 ? 13.566 -23.551 23.231 1.00 98.12 693 ALA A CA 1
ATOM 5464 C C . ALA A 1 693 ? 14.644 -23.438 24.322 1.00 98.12 693 ALA A C 1
ATOM 5466 O O . ALA A 1 693 ? 14.852 -22.376 24.912 1.00 98.12 693 ALA A O 1
ATOM 5467 N N . LYS A 1 694 ? 15.383 -24.527 24.550 1.00 98.12 694 LYS A N 1
ATOM 5468 C CA . LYS A 1 694 ? 16.504 -24.594 25.490 1.00 98.12 694 LYS A CA 1
ATOM 5469 C C . LYS A 1 694 ? 17.767 -23.895 24.977 1.00 98.12 694 LYS A C 1
ATOM 5471 O O . LYS A 1 694 ? 18.455 -23.261 25.773 1.00 98.12 694 LYS A O 1
ATOM 5476 N N . ALA A 1 695 ? 18.083 -24.007 23.687 1.00 97.88 695 ALA A N 1
ATOM 5477 C CA . ALA A 1 695 ? 19.268 -23.406 23.072 1.00 97.88 695 ALA A CA 1
ATOM 5478 C C . ALA A 1 695 ? 19.160 -21.877 22.979 1.00 97.88 695 ALA A C 1
ATOM 5480 O O . ALA A 1 695 ? 20.122 -21.173 23.280 1.00 97.88 695 ALA A O 1
ATOM 5481 N N . PHE A 1 696 ? 17.980 -21.372 22.613 1.00 98.06 696 PHE A N 1
ATOM 5482 C CA . PHE A 1 696 ? 17.690 -19.940 22.496 1.00 98.06 696 PHE A CA 1
ATOM 5483 C C . PHE A 1 696 ? 17.111 -19.328 23.782 1.00 98.06 696 PHE A C 1
ATOM 5485 O O . PHE A 1 696 ? 16.916 -18.119 23.851 1.00 98.06 696 PHE A O 1
ATOM 5492 N N . GLY A 1 697 ? 16.842 -20.141 24.811 1.00 98.06 697 GLY A N 1
ATOM 5493 C CA . GLY A 1 697 ? 16.350 -19.678 26.113 1.00 98.06 697 GLY A CA 1
ATOM 5494 C C . GLY A 1 697 ? 14.966 -19.023 26.058 1.00 98.06 697 GLY A C 1
ATOM 5495 O O . GLY A 1 697 ? 14.708 -18.088 26.812 1.00 98.06 697 GLY A O 1
ATOM 5496 N N . THR A 1 698 ? 14.090 -19.476 25.157 1.00 98.25 698 THR A N 1
ATOM 5497 C CA . THR A 1 698 ? 12.801 -18.832 24.862 1.00 98.25 698 THR A CA 1
ATOM 5498 C C . THR A 1 698 ? 11.705 -19.848 24.546 1.00 98.25 698 THR A C 1
ATOM 5500 O O . THR A 1 698 ? 11.976 -20.962 24.104 1.00 98.25 698 THR A O 1
ATOM 5503 N N . SER A 1 699 ? 10.446 -19.485 24.778 1.00 98.19 699 SER A N 1
ATOM 5504 C CA . SER A 1 699 ? 9.288 -20.353 24.553 1.00 98.19 699 SER A CA 1
ATOM 5505 C C . SER A 1 699 ? 8.057 -19.543 24.146 1.00 98.19 699 SER A C 1
ATOM 5507 O O . SER A 1 699 ? 8.038 -18.314 24.244 1.00 98.19 699 SER A O 1
ATOM 5509 N N . TRP A 1 700 ? 7.023 -20.229 23.645 1.00 98.12 700 TRP A N 1
ATOM 5510 C CA . TRP A 1 700 ? 5.789 -19.587 23.184 1.00 98.12 700 TRP A CA 1
ATOM 5511 C C . TRP A 1 700 ? 5.093 -18.869 24.342 1.00 98.12 700 TRP A C 1
ATOM 5513 O O . TRP A 1 700 ? 4.453 -19.500 25.178 1.00 98.12 700 TRP A O 1
ATOM 5523 N N . THR A 1 701 ? 5.225 -17.546 24.361 1.00 98.38 701 THR A N 1
ATOM 5524 C CA . THR A 1 701 ? 4.820 -16.676 25.464 1.00 98.38 701 THR A CA 1
ATOM 5525 C C . THR A 1 701 ? 3.611 -15.845 25.057 1.00 98.38 701 THR A C 1
ATOM 5527 O O . THR A 1 701 ? 3.600 -15.231 23.986 1.00 98.38 701 THR A O 1
ATOM 5530 N N . SER A 1 702 ? 2.592 -15.824 25.913 1.00 98.25 702 SER A N 1
ATOM 5531 C CA . SER A 1 702 ? 1.380 -15.022 25.739 1.00 98.25 702 SER A CA 1
ATOM 5532 C C . SER A 1 702 ? 1.660 -13.521 25.839 1.00 98.25 702 SER A C 1
ATOM 5534 O O . SER A 1 702 ? 2.519 -13.072 26.596 1.00 98.25 702 SER A O 1
ATOM 5536 N N . GLN A 1 703 ? 0.943 -12.736 25.038 1.00 97.62 703 GLN A N 1
ATOM 5537 C CA . GLN A 1 703 ? 1.083 -11.281 24.938 1.00 97.62 703 GLN A CA 1
ATOM 5538 C C . GLN A 1 703 ? -0.306 -10.624 24.949 1.00 97.62 703 GLN A C 1
ATOM 5540 O O . GLN A 1 703 ? -0.739 -10.121 23.907 1.00 97.62 703 GLN A O 1
ATOM 5545 N N . PRO A 1 704 ? -1.047 -10.675 26.072 1.00 97.69 704 PRO A N 1
ATOM 5546 C CA . PRO A 1 704 ? -2.372 -10.072 26.171 1.00 97.69 704 PRO A CA 1
ATOM 5547 C C . PRO A 1 704 ? -2.326 -8.548 25.983 1.00 97.69 704 PRO A C 1
ATOM 5549 O O . PRO A 1 704 ? -1.311 -7.896 26.220 1.00 97.69 704 PRO A O 1
ATOM 5552 N N . CYS A 1 705 ? -3.445 -7.977 25.544 1.00 97.81 705 CYS A N 1
ATOM 5553 C CA . CYS A 1 705 ? -3.652 -6.541 25.384 1.00 97.81 705 CYS A CA 1
ATOM 5554 C C . CYS A 1 705 ? -5.041 -6.167 25.892 1.00 97.81 705 CYS A C 1
ATOM 5556 O O . CYS A 1 705 ? -6.022 -6.837 25.565 1.00 97.81 705 CYS A O 1
ATOM 5558 N N . CYS A 1 706 ? -5.142 -5.068 26.630 1.00 98.19 706 CYS A N 1
ATOM 5559 C CA . CYS A 1 706 ? -6.427 -4.478 26.984 1.00 98.19 706 CYS A CA 1
ATOM 5560 C C . CYS A 1 706 ? -7.092 -3.823 25.758 1.00 98.19 706 CYS A C 1
ATOM 5562 O O . CYS A 1 706 ? -6.443 -3.505 24.755 1.00 98.19 706 CYS A O 1
ATOM 5564 N N . ALA A 1 707 ? -8.397 -3.576 25.837 1.00 97.62 707 ALA A N 1
ATOM 5565 C CA . ALA A 1 707 ? -9.122 -2.832 24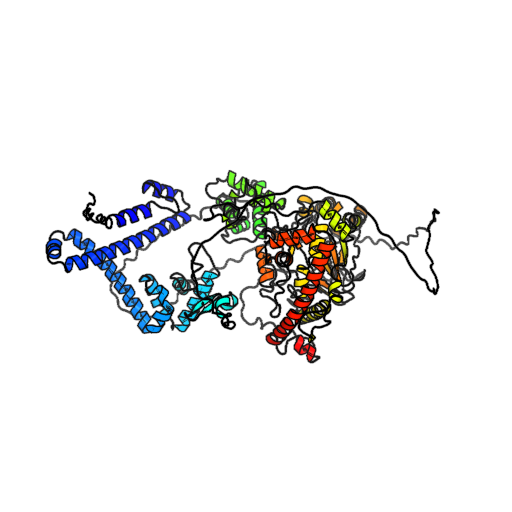.813 1.00 97.62 707 ALA A CA 1
ATOM 5566 C C . ALA A 1 707 ? -8.532 -1.416 24.639 1.00 97.62 707 ALA A C 1
ATOM 5568 O O . ALA A 1 707 ? -8.381 -0.673 25.605 1.00 97.62 707 ALA A O 1
ATOM 5569 N N . GLY A 1 708 ? -8.210 -1.032 23.402 1.00 97.62 708 GLY A N 1
ATOM 5570 C CA . GLY A 1 708 ? -7.557 0.242 23.074 1.00 97.62 708 GLY A CA 1
ATOM 5571 C C . GLY A 1 708 ? -6.023 0.217 23.149 1.00 97.62 708 GLY A C 1
ATOM 5572 O O . GLY A 1 708 ? -5.383 1.173 22.696 1.00 97.62 708 GLY A O 1
ATOM 5573 N N . GLN A 1 709 ? -5.417 -0.864 23.649 1.00 98.38 709 GLN A N 1
ATOM 5574 C CA . GLN A 1 709 ? -3.970 -1.062 23.577 1.00 98.38 709 GLN A CA 1
ATOM 5575 C C . GLN A 1 709 ? -3.531 -1.549 22.200 1.00 98.38 709 GLN A C 1
ATOM 5577 O O . GLN A 1 709 ? -4.283 -2.188 21.452 1.00 98.38 709 GLN A O 1
ATOM 5582 N N . VAL A 1 710 ? -2.275 -1.248 21.878 1.00 98.25 710 VAL A N 1
ATOM 5583 C CA . VAL A 1 710 ? -1.600 -1.712 20.675 1.00 98.25 710 VAL A CA 1
ATOM 5584 C C . VAL A 1 710 ? -0.364 -2.522 21.040 1.00 98.25 710 VAL A C 1
ATOM 5586 O O . VAL A 1 710 ? 0.486 -2.076 21.806 1.00 98.25 710 VAL A O 1
ATOM 5589 N N . ARG A 1 711 ? -0.253 -3.715 20.458 1.00 98.31 711 ARG A N 1
ATOM 5590 C CA . ARG A 1 711 ? 0.968 -4.522 20.473 1.00 98.31 711 ARG A CA 1
ATOM 5591 C C . ARG A 1 711 ? 1.753 -4.229 19.211 1.00 98.31 711 ARG A C 1
ATOM 5593 O O . ARG A 1 711 ? 1.213 -4.393 18.113 1.00 98.31 711 ARG A O 1
ATOM 5600 N N . ILE A 1 712 ? 3.000 -3.808 19.369 1.00 98.44 712 ILE A N 1
ATOM 5601 C CA . ILE A 1 712 ? 3.944 -3.604 18.271 1.00 98.44 712 ILE A CA 1
ATOM 5602 C C . ILE A 1 712 ? 5.055 -4.644 18.412 1.00 98.44 712 ILE A C 1
ATOM 5604 O O . ILE A 1 712 ? 5.542 -4.880 19.514 1.00 98.44 712 ILE A O 1
ATOM 5608 N N . THR A 1 713 ? 5.437 -5.291 17.311 1.00 98.25 713 THR A N 1
ATOM 5609 C CA . THR A 1 713 ? 6.336 -6.455 17.323 1.00 98.25 713 THR A CA 1
ATOM 5610 C C . THR A 1 713 ? 7.317 -6.415 16.147 1.00 98.25 713 THR A C 1
ATOM 5612 O O . THR A 1 713 ? 6.956 -6.040 15.028 1.00 98.25 713 THR A O 1
ATOM 5615 N N . LEU A 1 714 ? 8.575 -6.799 16.383 1.00 97.88 714 LEU A N 1
ATOM 5616 C CA . LEU A 1 714 ? 9.591 -6.966 15.344 1.00 97.88 714 LEU A CA 1
ATOM 5617 C C . LEU A 1 714 ? 9.204 -8.112 14.392 1.00 97.88 714 LEU A C 1
ATOM 5619 O O . LEU A 1 714 ? 8.857 -9.199 14.852 1.00 97.88 714 LEU A O 1
ATOM 5623 N N . PRO A 1 715 ? 9.374 -7.952 13.067 1.00 96.06 715 PRO A N 1
ATOM 5624 C CA . PRO A 1 715 ? 8.927 -8.944 12.081 1.00 96.06 715 PRO A CA 1
ATOM 5625 C C . PRO A 1 715 ? 9.797 -10.212 12.040 1.00 96.06 715 PRO A C 1
ATOM 5627 O O . PRO A 1 715 ? 9.537 -11.133 11.271 1.00 96.06 715 PRO A O 1
ATOM 5630 N N . HIS A 1 716 ? 10.850 -10.249 12.858 1.00 96.31 716 HIS A N 1
ATOM 5631 C CA . HIS A 1 716 ? 11.701 -11.413 13.061 1.00 96.31 716 HIS A CA 1
ATOM 5632 C C . HIS A 1 716 ? 11.104 -12.422 14.046 1.00 96.31 716 HIS A C 1
ATOM 5634 O O . HIS A 1 716 ? 11.617 -13.535 14.119 1.00 96.31 716 HIS A O 1
ATOM 5640 N N . LEU A 1 717 ? 10.083 -12.044 14.827 1.00 97.94 717 LEU A N 1
ATOM 5641 C CA . LEU A 1 717 ? 9.515 -12.931 15.835 1.00 97.94 717 LEU A CA 1
ATOM 5642 C C . LEU A 1 717 ? 8.486 -13.884 15.214 1.00 97.94 717 LEU A C 1
ATOM 5644 O O . LEU A 1 717 ? 7.478 -13.434 14.654 1.00 97.94 717 LEU A O 1
ATOM 5648 N N . PRO A 1 718 ? 8.675 -15.206 15.367 1.00 98.19 718 PRO A N 1
ATOM 5649 C CA . PRO A 1 718 ? 7.596 -16.159 15.196 1.00 98.19 718 PRO A CA 1
ATOM 5650 C C . PRO A 1 718 ? 6.459 -15.828 16.156 1.00 98.19 718 PRO A C 1
ATOM 5652 O O . PRO A 1 718 ? 6.673 -15.613 17.351 1.00 98.19 718 PRO A O 1
ATOM 5655 N N . HIS A 1 719 ? 5.247 -15.786 15.623 1.00 98.31 719 HIS A N 1
ATOM 5656 C CA . HIS A 1 719 ? 4.057 -15.407 16.363 1.00 98.31 719 HIS A CA 1
ATOM 5657 C C . HIS A 1 719 ? 2.828 -16.190 15.890 1.00 98.31 719 HIS A C 1
ATOM 5659 O O . HIS A 1 719 ? 2.816 -16.853 14.846 1.00 98.31 719 HIS A O 1
ATOM 5665 N N . GLY A 1 720 ? 1.775 -16.143 16.692 1.00 96.81 720 GLY A N 1
ATOM 5666 C CA . GLY A 1 720 ? 0.597 -16.966 16.491 1.00 96.81 720 GLY A CA 1
ATOM 5667 C C . GLY A 1 720 ? -0.568 -16.564 17.377 1.00 96.81 720 GLY A C 1
ATOM 5668 O O . GLY A 1 720 ? -0.575 -15.499 17.995 1.00 96.81 720 GLY A O 1
ATOM 5669 N N . ALA A 1 721 ? -1.552 -17.444 17.462 1.00 95.75 721 ALA A N 1
ATOM 5670 C CA . ALA A 1 721 ? -2.620 -17.359 18.446 1.00 95.75 721 ALA A CA 1
ATOM 5671 C C . ALA A 1 721 ? -2.904 -18.751 19.013 1.00 95.75 721 ALA A C 1
ATOM 5673 O O . ALA A 1 721 ? -2.663 -19.768 18.355 1.00 95.75 721 ALA A O 1
ATOM 5674 N N . LEU A 1 722 ? -3.411 -18.777 20.243 1.00 91.81 722 LEU A N 1
ATOM 5675 C CA . LEU A 1 722 ? -3.993 -19.979 20.824 1.00 91.81 722 LEU A CA 1
ATOM 5676 C C . LEU A 1 722 ? -5.356 -20.262 20.170 1.00 91.81 722 LEU A C 1
ATOM 5678 O O . LEU A 1 722 ? -5.962 -19.399 19.524 1.00 91.81 722 LEU A O 1
ATOM 5682 N N . GLY A 1 723 ? -5.831 -21.494 20.309 1.00 89.25 723 GLY A N 1
ATOM 5683 C CA . GLY A 1 723 ? -7.146 -21.885 19.825 1.00 89.25 723 GLY A CA 1
ATOM 5684 C C . GLY A 1 723 ? -7.634 -23.198 20.452 1.00 89.25 723 GLY A C 1
ATOM 5685 O O . GLY A 1 723 ? -6.810 -23.952 20.970 1.00 89.25 723 GLY A O 1
ATOM 5686 N N . PRO A 1 724 ? -8.946 -23.488 20.385 1.00 95.50 724 PRO A N 1
ATOM 5687 C CA . PRO A 1 724 ? -9.995 -22.601 19.868 1.00 95.50 724 PRO A CA 1
ATOM 5688 C C . PRO A 1 724 ? -10.151 -21.332 20.722 1.00 95.50 724 PRO A C 1
ATOM 5690 O O . PRO A 1 724 ? -9.807 -21.335 21.904 1.00 95.50 724 PRO A O 1
ATOM 5693 N N . THR A 1 725 ? -10.633 -20.242 20.120 1.00 96.19 725 THR A N 1
ATOM 5694 C CA . THR A 1 725 ? -10.910 -18.983 20.834 1.00 96.19 725 THR A CA 1
ATOM 5695 C C . THR A 1 725 ? -11.896 -19.254 21.970 1.00 96.19 725 THR A C 1
ATOM 5697 O O . THR A 1 725 ? -12.838 -20.034 21.800 1.00 96.19 725 THR A O 1
ATOM 5700 N N . LYS A 1 726 ? -11.705 -18.626 23.131 1.00 96.88 726 LYS A N 1
ATOM 5701 C CA . LYS A 1 726 ? -12.523 -18.863 24.334 1.00 96.88 726 LYS A CA 1
ATOM 5702 C C . LYS A 1 726 ? -13.534 -17.747 24.584 1.00 96.88 726 LYS A C 1
ATOM 5704 O O . LYS A 1 726 ? -14.589 -17.999 25.162 1.00 96.88 726 LYS A O 1
ATOM 5709 N N . ARG A 1 727 ? -13.225 -16.529 24.144 1.00 97.12 727 ARG A N 1
ATOM 5710 C CA . ARG A 1 727 ? -13.998 -15.294 24.334 1.00 97.12 727 ARG A CA 1
ATOM 5711 C C . ARG A 1 727 ? -14.292 -14.650 22.975 1.00 97.12 727 ARG A C 1
ATOM 5713 O O . ARG A 1 727 ? -13.889 -15.151 21.928 1.00 97.12 727 ARG A O 1
ATOM 5720 N N . THR A 1 728 ? -15.029 -13.543 22.968 1.00 97.50 728 THR A N 1
ATOM 5721 C CA . THR A 1 728 ? -15.056 -12.671 21.785 1.00 97.50 728 THR A CA 1
ATOM 5722 C C . THR A 1 728 ? -13.756 -11.882 21.748 1.00 97.50 728 THR A C 1
ATOM 5724 O O . THR A 1 728 ? -13.409 -11.243 22.739 1.00 97.50 728 THR A O 1
ATOM 5727 N N . ARG A 1 729 ? -13.054 -11.917 20.613 1.00 97.25 729 ARG A N 1
ATOM 5728 C CA . ARG A 1 729 ? -11.794 -11.197 20.420 1.00 97.25 729 ARG A CA 1
ATOM 5729 C C . ARG A 1 729 ? -11.783 -10.494 19.069 1.00 97.25 729 ARG A C 1
ATOM 5731 O O . ARG A 1 729 ? -11.632 -11.127 18.017 1.00 97.25 729 ARG A O 1
ATOM 5738 N N . ARG A 1 730 ? -11.918 -9.171 19.102 1.00 98.19 730 ARG A N 1
ATOM 5739 C CA . ARG A 1 730 ? -11.852 -8.297 17.930 1.00 98.19 730 ARG A CA 1
ATOM 5740 C C . ARG A 1 730 ? -10.532 -7.542 17.912 1.00 98.19 730 ARG A C 1
ATOM 5742 O O . ARG A 1 730 ? -10.159 -6.889 18.884 1.00 98.19 730 ARG A O 1
ATOM 5749 N N . THR A 1 731 ? -9.823 -7.618 16.789 1.00 98.19 731 THR A N 1
ATOM 5750 C CA . THR A 1 731 ? -8.536 -6.927 16.613 1.00 98.19 731 THR A CA 1
ATOM 5751 C C . THR A 1 731 ? -8.422 -6.318 15.227 1.00 98.19 731 THR A C 1
ATOM 5753 O O . THR A 1 731 ? -8.830 -6.936 14.239 1.00 98.19 731 THR A O 1
ATOM 5756 N N . MET A 1 732 ? -7.769 -5.165 15.135 1.00 98.25 732 MET A N 1
ATOM 5757 C CA . MET A 1 732 ? -7.406 -4.535 13.867 1.00 98.25 732 MET A CA 1
ATOM 5758 C C . MET A 1 732 ? -5.889 -4.542 13.659 1.00 98.25 732 MET A C 1
ATOM 5760 O O . MET A 1 732 ? -5.117 -4.547 14.617 1.00 98.25 732 MET A O 1
ATOM 5764 N N . LEU A 1 733 ? -5.462 -4.546 12.394 1.00 96.50 733 LEU A N 1
ATOM 5765 C CA . LEU A 1 733 ? -4.063 -4.719 11.986 1.00 96.50 733 LEU A CA 1
ATOM 5766 C C . LEU A 1 733 ? -3.575 -3.492 11.184 1.00 96.50 733 LEU A C 1
ATOM 5768 O O . LEU A 1 733 ? -3.517 -3.540 9.954 1.00 96.50 733 LEU A O 1
ATOM 5772 N N . PRO A 1 734 ? -3.284 -2.354 11.845 1.00 92.00 734 PRO A N 1
ATOM 5773 C CA . PRO A 1 734 ? -2.797 -1.139 11.191 1.00 92.00 734 PRO A CA 1
ATOM 5774 C C . PRO A 1 734 ? -1.296 -1.234 10.900 1.00 92.00 734 PRO A C 1
ATOM 5776 O O . PRO A 1 734 ? -0.472 -0.613 11.567 1.00 92.00 734 PRO A O 1
ATOM 5779 N N . TRP A 1 735 ? -0.901 -2.035 9.918 1.00 95.00 735 TRP A N 1
ATOM 5780 C CA . TRP A 1 735 ? 0.515 -2.151 9.567 1.00 95.00 735 TRP A CA 1
ATOM 5781 C C . TRP A 1 735 ? 0.949 -0.946 8.735 1.00 95.00 735 TRP A C 1
ATOM 5783 O O . TRP A 1 735 ? 0.282 -0.598 7.759 1.00 95.00 735 TRP A O 1
ATOM 5793 N N . TYR A 1 736 ? 2.071 -0.324 9.101 1.00 97.56 736 TYR A N 1
ATOM 5794 C CA . TYR A 1 736 ? 2.753 0.642 8.245 1.00 97.56 736 TYR A CA 1
ATOM 5795 C C . TYR A 1 736 ? 3.970 0.003 7.576 1.00 97.56 736 TYR A C 1
ATOM 5797 O O . TYR A 1 736 ? 4.844 -0.543 8.250 1.00 97.56 736 TYR A O 1
ATOM 5805 N N . VAL A 1 737 ? 4.050 0.147 6.256 1.00 97.19 737 VAL A N 1
ATOM 5806 C CA . VAL A 1 737 ? 5.214 -0.210 5.445 1.00 97.19 737 VAL A CA 1
ATOM 5807 C C . VAL A 1 737 ? 6.020 1.042 5.106 1.00 97.19 737 VAL A C 1
ATOM 5809 O O . VAL A 1 737 ? 5.471 2.097 4.784 1.00 97.19 737 VAL A O 1
ATOM 5812 N N . GLY A 1 738 ? 7.341 0.936 5.180 1.00 97.75 738 GLY A N 1
ATOM 5813 C CA . GLY A 1 738 ? 8.256 1.986 4.756 1.00 97.75 738 GLY A CA 1
ATOM 5814 C C . GLY A 1 738 ? 8.300 2.122 3.236 1.00 97.75 738 GLY A C 1
ATOM 5815 O O . GLY A 1 738 ? 8.325 1.130 2.511 1.00 97.75 738 GLY A O 1
ATOM 5816 N N . LEU A 1 739 ? 8.363 3.355 2.744 1.00 97.62 739 LEU A N 1
ATOM 5817 C CA . LEU A 1 739 ? 8.731 3.662 1.366 1.00 97.62 739 LEU A CA 1
ATOM 5818 C C . LEU A 1 739 ? 10.256 3.705 1.240 1.00 97.62 739 LEU A C 1
ATOM 5820 O O . LEU A 1 739 ? 10.950 4.220 2.124 1.00 97.62 739 LEU A O 1
ATOM 5824 N N . GLN A 1 740 ? 10.780 3.198 0.126 1.00 96.00 740 GLN A N 1
ATOM 5825 C CA . GLN A 1 740 ? 12.190 3.348 -0.228 1.00 96.00 740 GLN A CA 1
ATOM 5826 C C . GLN A 1 740 ? 12.492 4.781 -0.704 1.00 96.00 740 GLN A C 1
ATOM 5828 O O . GLN A 1 740 ? 11.609 5.627 -0.837 1.00 96.00 740 GLN A O 1
ATOM 5833 N N . ALA A 1 741 ? 13.766 5.069 -0.988 1.00 93.12 741 ALA A N 1
ATOM 5834 C CA . ALA A 1 741 ? 14.233 6.399 -1.398 1.00 93.12 741 ALA A CA 1
ATOM 5835 C C . ALA A 1 741 ? 13.610 6.934 -2.706 1.00 93.12 741 ALA A C 1
ATOM 5837 O O . ALA A 1 741 ? 13.739 8.122 -2.996 1.00 93.12 741 ALA A O 1
ATOM 5838 N N . ASP A 1 742 ? 12.950 6.079 -3.492 1.00 93.25 742 ASP A N 1
ATOM 5839 C CA . ASP A 1 742 ? 12.194 6.483 -4.677 1.00 93.25 742 ASP A CA 1
ATOM 5840 C C . ASP A 1 742 ? 10.768 6.969 -4.357 1.00 93.25 742 ASP A C 1
ATOM 5842 O O . ASP A 1 742 ? 10.090 7.503 -5.236 1.00 93.25 742 ASP A O 1
ATOM 5846 N N . MET A 1 743 ? 10.334 6.850 -3.096 1.00 95.06 743 MET A N 1
ATOM 5847 C CA . MET A 1 743 ? 8.999 7.229 -2.631 1.00 95.06 743 MET A CA 1
ATOM 5848 C C . MET A 1 743 ? 7.881 6.527 -3.424 1.00 95.06 743 MET A C 1
ATOM 5850 O O . MET A 1 743 ? 6.805 7.092 -3.604 1.00 95.06 743 MET A O 1
ATOM 5854 N N . GLU A 1 744 ? 8.167 5.317 -3.920 1.00 95.00 744 GLU A N 1
ATOM 5855 C CA . GLU A 1 744 ? 7.268 4.521 -4.762 1.00 95.00 744 GLU A CA 1
ATOM 5856 C C . GLU A 1 744 ? 7.389 3.018 -4.476 1.00 95.00 744 GLU A C 1
ATOM 5858 O O . GLU A 1 744 ? 6.382 2.338 -4.318 1.00 95.00 744 GLU A O 1
ATOM 5863 N N . THR A 1 745 ? 8.608 2.481 -4.373 1.00 95.31 745 THR A N 1
ATOM 5864 C CA . THR A 1 745 ? 8.832 1.071 -4.030 1.00 95.31 745 THR A CA 1
ATOM 5865 C C . THR A 1 745 ? 8.669 0.884 -2.516 1.00 95.31 745 THR A C 1
ATOM 5867 O O . THR A 1 745 ? 9.242 1.644 -1.732 1.00 95.31 745 THR A O 1
ATOM 5870 N N . LEU A 1 746 ? 7.915 -0.133 -2.091 1.00 96.56 746 LEU A N 1
ATOM 5871 C CA . LEU A 1 746 ? 7.745 -0.478 -0.673 1.00 96.56 746 LEU A CA 1
ATOM 5872 C C . LEU A 1 746 ? 9.000 -1.175 -0.106 1.00 96.56 746 LEU A C 1
ATOM 5874 O O . LEU A 1 746 ? 9.812 -1.736 -0.844 1.00 96.56 746 LEU A O 1
ATOM 5878 N N . GLU A 1 747 ? 9.177 -1.169 1.217 1.00 94.38 747 GLU A N 1
ATOM 5879 C CA . GLU A 1 747 ? 10.295 -1.841 1.908 1.00 94.38 747 GLU A CA 1
ATOM 5880 C C . GLU A 1 747 ? 10.275 -3.371 1.790 1.00 94.38 747 GLU A C 1
ATOM 5882 O O . GLU A 1 747 ? 11.235 -4.038 2.157 1.00 94.38 747 GLU A O 1
ATOM 5887 N N . VAL A 1 748 ? 9.184 -3.942 1.299 1.00 94.31 748 VAL A N 1
ATOM 5888 C CA . VAL A 1 748 ? 9.157 -5.297 0.770 1.00 94.31 748 VAL A CA 1
ATOM 5889 C C . VAL A 1 748 ? 8.771 -5.126 -0.684 1.00 94.31 748 VAL A C 1
ATOM 5891 O O . VAL A 1 748 ? 7.606 -4.912 -0.987 1.00 94.31 748 VAL A O 1
ATOM 5894 N N . ALA A 1 749 ? 9.744 -5.150 -1.595 1.00 93.12 749 ALA A N 1
ATOM 5895 C CA . ALA A 1 749 ? 9.475 -4.831 -2.997 1.00 93.12 749 ALA A CA 1
ATOM 5896 C C . ALA A 1 749 ? 8.411 -5.755 -3.619 1.00 93.12 749 ALA A C 1
ATOM 5898 O O . ALA A 1 749 ? 7.680 -5.329 -4.503 1.00 93.12 749 ALA A O 1
ATOM 5899 N N . GLU A 1 750 ? 8.276 -6.999 -3.146 1.00 93.50 750 GLU A N 1
ATOM 5900 C CA . GLU A 1 750 ? 7.214 -7.898 -3.603 1.00 93.50 750 GLU A CA 1
ATOM 5901 C C . GLU A 1 750 ? 5.805 -7.540 -3.085 1.00 93.50 750 GLU A C 1
ATOM 5903 O O . GLU A 1 750 ? 4.847 -8.095 -3.605 1.00 93.50 750 GLU A O 1
ATOM 5908 N N . SER A 1 751 ? 5.626 -6.631 -2.117 1.00 93.25 751 SER A N 1
ATOM 5909 C CA . SER A 1 751 ? 4.299 -6.267 -1.579 1.00 93.25 751 SER A CA 1
ATOM 5910 C C . SER A 1 751 ? 3.550 -5.196 -2.380 1.00 93.25 751 SER A C 1
ATOM 5912 O O . SER A 1 751 ? 2.389 -4.915 -2.079 1.00 93.25 751 SER A O 1
ATOM 5914 N N . GLY A 1 752 ? 4.183 -4.632 -3.416 1.00 94.69 752 GLY A N 1
ATOM 5915 C CA . GLY A 1 752 ? 3.591 -3.644 -4.321 1.00 94.69 752 GLY A CA 1
ATOM 5916 C C . GLY A 1 752 ? 4.319 -2.298 -4.310 1.00 94.69 752 GLY A C 1
ATOM 5917 O O . GLY A 1 752 ? 5.527 -2.214 -4.072 1.00 94.69 752 GLY A O 1
ATOM 5918 N N . THR A 1 753 ? 3.566 -1.243 -4.604 1.00 96.25 753 THR A N 1
ATOM 5919 C CA . THR A 1 753 ? 4.024 0.148 -4.718 1.00 96.25 753 THR A CA 1
ATOM 5920 C C . THR A 1 753 ? 3.161 1.111 -3.901 1.00 96.25 753 THR A C 1
ATOM 5922 O O . THR A 1 753 ? 2.060 0.780 -3.460 1.00 96.25 753 THR A O 1
ATOM 5925 N N . TRP A 1 754 ? 3.639 2.347 -3.744 1.00 97.31 754 TRP A N 1
ATOM 5926 C CA . TRP A 1 754 ? 2.841 3.466 -3.249 1.00 97.31 754 TRP A CA 1
ATOM 5927 C C . TRP A 1 754 ? 1.577 3.670 -4.095 1.00 97.31 754 TRP A C 1
ATOM 5929 O O . TRP A 1 754 ? 0.504 3.860 -3.530 1.00 97.31 754 TRP A O 1
ATOM 5939 N N . SER A 1 755 ? 1.672 3.567 -5.425 1.00 96.75 755 SER A N 1
ATOM 5940 C CA . SER A 1 755 ? 0.527 3.705 -6.338 1.00 96.75 755 SER A CA 1
ATOM 5941 C C . SER A 1 755 ? -0.537 2.613 -6.155 1.00 96.75 755 SER A C 1
ATOM 5943 O O . SER A 1 755 ? -1.734 2.907 -6.241 1.00 96.75 755 SER A O 1
ATOM 5945 N N . ASP A 1 756 ? -0.124 1.377 -5.847 1.00 96.44 756 ASP A N 1
ATOM 5946 C CA . ASP A 1 756 ? -1.044 0.276 -5.519 1.00 96.44 756 ASP A CA 1
ATOM 5947 C C . ASP A 1 756 ? -1.817 0.579 -4.222 1.00 96.44 756 ASP A C 1
ATOM 5949 O O . ASP A 1 756 ? -3.039 0.439 -4.176 1.00 96.44 756 ASP A O 1
ATOM 5953 N N . LEU A 1 757 ? -1.123 1.053 -3.178 1.00 97.44 757 LEU A N 1
ATOM 5954 C CA . LEU A 1 757 ? -1.748 1.410 -1.897 1.00 97.44 757 LEU A CA 1
ATOM 5955 C C . LEU A 1 757 ? -2.605 2.681 -1.992 1.00 97.44 757 LEU A C 1
ATOM 5957 O O . LEU A 1 757 ? -3.672 2.740 -1.387 1.00 97.44 757 LEU A O 1
ATOM 5961 N N . SER A 1 758 ? -2.181 3.669 -2.783 1.00 97.94 758 SER A N 1
ATOM 5962 C CA . SER A 1 758 ? -2.953 4.881 -3.087 1.00 97.94 758 SER A CA 1
ATOM 5963 C C . SER A 1 758 ? -4.284 4.534 -3.754 1.00 97.94 758 SER A C 1
ATOM 5965 O O . SER A 1 758 ? -5.334 5.034 -3.357 1.00 97.94 758 SER A O 1
ATOM 5967 N N . THR A 1 759 ? -4.256 3.606 -4.713 1.00 96.81 759 THR A N 1
ATOM 5968 C CA . THR A 1 759 ? -5.455 3.057 -5.360 1.00 96.81 759 THR A CA 1
ATOM 5969 C C . THR A 1 759 ? -6.334 2.300 -4.366 1.00 96.81 759 THR A C 1
ATOM 5971 O O . THR A 1 759 ? -7.527 2.574 -4.289 1.00 96.81 759 THR A O 1
ATOM 5974 N N . ALA A 1 760 ? -5.753 1.429 -3.536 1.00 96.88 760 ALA A N 1
ATOM 5975 C CA . ALA A 1 760 ? -6.502 0.657 -2.547 1.00 96.88 760 ALA A CA 1
ATOM 5976 C C . ALA A 1 760 ? -7.220 1.523 -1.490 1.00 96.88 760 ALA A C 1
ATOM 5978 O O . ALA A 1 760 ? -8.352 1.214 -1.124 1.00 96.88 760 ALA A O 1
ATOM 5979 N N . HIS A 1 761 ? -6.599 2.611 -1.011 1.00 97.81 761 HIS A N 1
ATOM 5980 C CA . HIS A 1 761 ? -7.224 3.541 -0.052 1.00 97.81 761 HIS A CA 1
ATOM 5981 C C . HIS A 1 761 ? -8.203 4.527 -0.694 1.00 97.81 761 HIS A C 1
ATOM 5983 O O . HIS A 1 761 ? -9.196 4.870 -0.060 1.00 97.81 761 HIS A O 1
ATOM 5989 N N . ARG A 1 762 ? -7.950 4.984 -1.928 1.00 97.12 762 ARG A N 1
ATOM 5990 C CA . ARG A 1 762 ? -8.875 5.859 -2.672 1.00 97.12 762 ARG A CA 1
ATOM 5991 C C . ARG A 1 762 ? -10.161 5.121 -3.039 1.00 97.12 762 ARG A C 1
ATOM 5993 O O . ARG A 1 762 ? -11.248 5.641 -2.826 1.00 97.12 762 ARG A O 1
ATOM 6000 N N . ASP A 1 763 ? -10.025 3.909 -3.570 1.00 97.12 763 ASP A N 1
ATOM 6001 C CA . ASP A 1 763 ? -11.152 3.138 -4.101 1.00 97.12 763 ASP A CA 1
ATOM 6002 C C . ASP A 1 763 ? -11.774 2.208 -3.039 1.00 97.12 763 ASP A C 1
ATOM 6004 O O . ASP A 1 763 ? -12.693 1.458 -3.348 1.00 97.12 763 ASP A O 1
ATOM 6008 N N . LEU A 1 764 ? -11.276 2.246 -1.792 1.00 97.12 764 LEU A N 1
ATOM 6009 C CA . LEU A 1 764 ? -11.718 1.437 -0.644 1.00 97.12 764 LEU A CA 1
ATOM 6010 C C . LEU A 1 764 ? -11.743 -0.086 -0.924 1.00 97.12 764 LEU A C 1
ATOM 6012 O O . LEU A 1 764 ? -12.582 -0.823 -0.398 1.00 97.12 764 LEU A O 1
ATOM 6016 N N . ILE A 1 765 ? -10.780 -0.568 -1.717 1.00 95.69 765 ILE A N 1
ATOM 6017 C CA . ILE A 1 765 ? -10.590 -1.982 -2.093 1.00 95.69 765 ILE A CA 1
ATOM 6018 C C . ILE A 1 765 ? -9.377 -2.615 -1.396 1.00 95.69 765 ILE A C 1
ATOM 6020 O O . ILE A 1 765 ? -8.541 -1.936 -0.796 1.00 95.69 765 ILE A O 1
ATOM 6024 N N . ALA A 1 766 ? -9.252 -3.940 -1.481 1.00 94.06 766 ALA A N 1
ATOM 6025 C CA . ALA A 1 766 ? -8.039 -4.630 -1.053 1.00 94.06 766 ALA A CA 1
ATOM 6026 C C . ALA A 1 766 ? -6.823 -4.224 -1.907 1.00 94.06 766 ALA A C 1
ATOM 6028 O O . ALA A 1 766 ? -6.935 -4.027 -3.116 1.00 94.06 766 ALA A O 1
ATOM 6029 N N . ALA A 1 767 ? -5.641 -4.162 -1.287 1.00 93.94 767 ALA A N 1
ATOM 6030 C CA . ALA A 1 767 ? -4.388 -4.091 -2.034 1.00 93.94 767 ALA A CA 1
ATOM 6031 C C . ALA A 1 767 ? -4.219 -5.357 -2.907 1.00 93.94 767 ALA A C 1
ATOM 6033 O O . ALA A 1 767 ? -4.674 -6.434 -2.511 1.00 93.94 767 ALA A O 1
ATOM 6034 N N . PRO A 1 768 ? -3.557 -5.272 -4.077 1.00 91.62 768 PRO A N 1
ATOM 6035 C CA . PRO A 1 768 ? -3.457 -6.394 -5.020 1.00 91.62 768 PRO A CA 1
ATOM 6036 C C . PRO A 1 768 ? -2.626 -7.579 -4.499 1.00 91.62 768 PRO A C 1
ATOM 6038 O O . PRO A 1 768 ? -2.693 -8.676 -5.056 1.00 91.62 768 PRO A O 1
ATOM 6041 N N . LEU A 1 769 ? -1.825 -7.360 -3.456 1.00 92.50 769 LEU A N 1
ATOM 6042 C CA . LEU A 1 769 ? -0.949 -8.335 -2.814 1.00 92.50 769 LEU A CA 1
ATOM 6043 C C . LEU A 1 769 ? -1.089 -8.212 -1.286 1.00 92.50 769 LEU A C 1
ATOM 6045 O O . LEU A 1 769 ? -1.808 -7.353 -0.778 1.00 92.50 769 LEU A O 1
ATOM 6049 N N . SER A 1 770 ? -0.403 -9.083 -0.550 1.00 92.06 770 SER A N 1
ATOM 6050 C CA . SER A 1 770 ? -0.228 -8.987 0.897 1.00 92.06 770 SER A CA 1
ATOM 6051 C C . SER A 1 770 ? 1.055 -8.218 1.257 1.00 92.06 770 SER A C 1
ATOM 6053 O O . SER A 1 770 ? 1.975 -8.139 0.435 1.00 92.06 770 SER A O 1
ATOM 6055 N N . PRO A 1 771 ? 1.198 -7.749 2.512 1.00 91.75 771 PRO A N 1
ATOM 6056 C CA . PRO A 1 771 ? 2.426 -7.123 3.018 1.00 91.75 771 PRO A CA 1
ATOM 6057 C C . PRO A 1 771 ? 3.706 -7.960 2.830 1.00 91.75 771 PRO A C 1
ATOM 6059 O O . PRO A 1 771 ? 4.786 -7.401 2.658 1.00 91.75 771 PRO A O 1
ATOM 6062 N N . SER A 1 772 ? 3.600 -9.294 2.801 1.00 89.94 772 SER A N 1
ATOM 6063 C CA . SER A 1 772 ? 4.731 -10.207 2.553 1.00 89.94 772 SER A CA 1
ATOM 6064 C C . SER A 1 772 ? 5.027 -10.441 1.061 1.00 89.94 772 SER A C 1
ATOM 6066 O O . SER A 1 772 ? 6.071 -11.014 0.733 1.00 89.94 772 SER A O 1
ATOM 6068 N N . GLY A 1 773 ? 4.128 -10.012 0.165 1.00 89.81 773 GLY A N 1
ATOM 6069 C CA . GLY A 1 773 ? 4.192 -10.204 -1.290 1.00 89.81 773 GLY A CA 1
ATOM 6070 C C . GLY A 1 773 ? 3.406 -11.401 -1.842 1.00 89.81 773 GLY A C 1
ATOM 6071 O O . GLY A 1 773 ? 3.659 -11.832 -2.966 1.00 89.81 773 GLY A O 1
ATOM 6072 N N . LEU A 1 774 ? 2.469 -11.968 -1.073 1.00 89.38 774 LEU A N 1
ATOM 6073 C CA . LEU A 1 774 ? 1.594 -13.052 -1.542 1.00 89.38 774 LEU A CA 1
ATOM 6074 C C . LEU A 1 774 ? 0.366 -12.500 -2.277 1.00 89.38 774 LEU A C 1
ATOM 6076 O O . LEU A 1 774 ? -0.129 -11.433 -1.938 1.00 89.38 774 LEU A O 1
ATOM 6080 N N . ALA A 1 775 ? -0.183 -13.255 -3.229 1.00 87.44 775 ALA A N 1
ATOM 6081 C CA . ALA A 1 775 ? -1.524 -12.981 -3.744 1.00 87.44 775 ALA A CA 1
ATOM 6082 C C . ALA A 1 775 ? -2.591 -13.215 -2.655 1.00 87.44 775 ALA A C 1
ATOM 6084 O O . ALA A 1 775 ? -2.424 -14.076 -1.783 1.00 87.44 775 ALA A O 1
ATOM 6085 N N . ASN A 1 776 ? -3.702 -12.479 -2.726 1.00 84.94 776 ASN A N 1
ATOM 6086 C CA . ASN A 1 776 ? -4.839 -12.653 -1.822 1.00 84.94 776 ASN A CA 1
ATOM 6087 C C . ASN A 1 776 ? -5.489 -14.031 -2.045 1.00 84.94 776 ASN A C 1
ATOM 6089 O O . ASN A 1 776 ? -6.020 -14.309 -3.115 1.00 84.94 776 ASN A O 1
ATOM 6093 N N . ARG A 1 777 ? -5.429 -14.909 -1.032 1.00 77.12 777 ARG A N 1
ATOM 6094 C CA . ARG A 1 777 ? -5.796 -16.338 -1.153 1.00 77.12 777 ARG A CA 1
ATOM 6095 C C . ARG A 1 777 ? -7.278 -16.676 -0.928 1.00 77.12 777 ARG A C 1
ATOM 6097 O O . ARG A 1 777 ? -7.637 -17.840 -1.046 1.00 77.12 777 ARG A O 1
ATOM 6104 N N . TYR A 1 778 ? -8.106 -15.714 -0.527 1.00 70.88 778 TYR A N 1
ATOM 6105 C CA . TYR A 1 778 ? -9.448 -15.961 0.031 1.00 70.88 778 TYR A CA 1
ATOM 6106 C C . TYR A 1 778 ? -10.557 -15.278 -0.778 1.00 70.88 778 TYR A C 1
ATOM 6108 O O . TYR A 1 778 ? -11.465 -14.702 -0.188 1.00 70.88 778 TYR A O 1
ATOM 6116 N N . ASP A 1 779 ? -10.421 -15.310 -2.105 1.00 64.38 779 ASP A N 1
ATOM 6117 C CA . ASP A 1 779 ? -11.129 -14.480 -3.084 1.00 64.38 779 ASP A CA 1
ATOM 6118 C C . ASP A 1 779 ? -10.959 -12.973 -2.837 1.00 64.38 779 ASP A C 1
ATOM 6120 O O . ASP A 1 779 ? -11.306 -12.413 -1.797 1.00 64.38 779 ASP A O 1
ATOM 6124 N N . THR A 1 780 ? -10.383 -12.277 -3.817 1.00 70.25 780 THR A N 1
ATOM 6125 C CA . THR A 1 780 ? -10.224 -10.822 -3.708 1.00 70.25 780 THR A CA 1
ATOM 6126 C C . THR A 1 780 ? -11.583 -10.184 -3.952 1.00 70.25 780 THR A C 1
ATOM 6128 O O . THR A 1 780 ? -12.101 -10.306 -5.058 1.00 70.25 780 THR A O 1
ATOM 6131 N N . ILE A 1 781 ? -12.154 -9.493 -2.960 1.00 80.88 781 ILE A N 1
ATOM 6132 C CA . ILE A 1 781 ? -13.357 -8.676 -3.171 1.00 80.88 781 ILE A CA 1
ATOM 6133 C C . ILE A 1 781 ? -12.961 -7.553 -4.148 1.00 80.88 781 ILE A C 1
ATOM 6135 O O . ILE A 1 781 ? -12.120 -6.726 -3.784 1.00 80.88 781 ILE A O 1
ATOM 6139 N N . PRO A 1 782 ? -13.487 -7.521 -5.389 1.00 84.12 782 PRO A N 1
ATOM 6140 C CA . PRO A 1 782 ? -12.962 -6.642 -6.434 1.00 84.12 782 PRO A CA 1
ATOM 6141 C C . PRO A 1 782 ? -13.588 -5.237 -6.408 1.00 84.12 782 PRO A C 1
ATOM 6143 O O . PRO A 1 782 ? -13.309 -4.420 -7.281 1.00 84.12 782 PRO A O 1
ATOM 6146 N N . PHE A 1 783 ? -14.441 -4.958 -5.421 1.00 91.56 783 PHE A N 1
ATOM 6147 C CA . PHE A 1 783 ? -15.157 -3.702 -5.216 1.00 91.56 783 PHE A CA 1
ATOM 6148 C C . PHE A 1 783 ? -15.178 -3.338 -3.723 1.00 91.56 783 PHE A C 1
ATOM 6150 O O . PHE A 1 783 ? -15.013 -4.203 -2.861 1.00 91.56 783 PHE A O 1
ATOM 6157 N N . ALA A 1 784 ? -15.370 -2.055 -3.409 1.00 95.12 784 ALA A N 1
ATOM 6158 C CA . ALA A 1 784 ? -15.517 -1.585 -2.033 1.00 95.12 784 ALA A CA 1
ATOM 6159 C C . ALA A 1 784 ? -16.782 -2.154 -1.379 1.00 95.12 784 ALA A C 1
ATOM 6161 O O . ALA A 1 784 ? -17.794 -2.343 -2.053 1.00 95.12 784 ALA A O 1
ATOM 6162 N N . PHE A 1 785 ? -16.780 -2.359 -0.057 1.00 96.81 785 PHE A N 1
ATOM 6163 C CA . PHE A 1 785 ? -18.032 -2.663 0.644 1.00 96.81 785 PHE A CA 1
ATOM 6164 C C . PHE A 1 785 ? -19.061 -1.545 0.354 1.00 96.81 785 PHE A C 1
ATOM 6166 O O . PHE A 1 785 ? -18.713 -0.380 0.546 1.00 96.81 785 PHE A O 1
ATOM 6173 N N . PRO A 1 786 ? -20.299 -1.836 -0.104 1.00 97.06 786 PRO A N 1
ATOM 6174 C CA . PRO A 1 786 ? -21.154 -0.812 -0.724 1.00 97.06 786 PRO A CA 1
ATOM 6175 C C . PRO A 1 786 ? -21.542 0.380 0.162 1.00 97.06 786 PRO A C 1
ATOM 6177 O O . PRO A 1 786 ? -21.915 1.425 -0.364 1.00 97.06 786 PRO A O 1
ATOM 6180 N N . ALA A 1 787 ? -21.461 0.235 1.488 1.00 97.81 787 ALA A N 1
ATOM 6181 C CA . ALA A 1 787 ? -21.702 1.310 2.451 1.00 97.81 787 ALA A CA 1
ATOM 6182 C C . ALA A 1 787 ? -20.424 1.848 3.125 1.00 97.81 787 ALA A C 1
ATOM 6184 O O . ALA A 1 787 ? -20.514 2.586 4.102 1.00 97.81 787 ALA A O 1
ATOM 6185 N N . ALA A 1 788 ? -19.231 1.497 2.632 1.00 97.56 788 ALA A N 1
ATOM 6186 C CA . ALA A 1 788 ? -17.990 2.114 3.087 1.00 97.56 788 ALA A CA 1
ATOM 6187 C C . ALA A 1 788 ? -17.926 3.579 2.622 1.00 97.56 788 ALA A C 1
ATOM 6189 O O . ALA A 1 788 ? -18.133 3.882 1.449 1.00 97.56 788 ALA A O 1
ATOM 6190 N N . VAL A 1 789 ? -17.623 4.481 3.556 1.00 97.69 789 VAL A N 1
ATOM 6191 C CA . VAL A 1 789 ? -17.513 5.929 3.323 1.00 97.69 789 VAL A CA 1
ATOM 6192 C C . VAL A 1 789 ? -16.061 6.356 3.522 1.00 97.69 789 VAL A C 1
ATOM 6194 O O . VAL A 1 789 ? -15.372 5.853 4.411 1.00 97.69 789 VAL A O 1
ATOM 6197 N N . GLU A 1 790 ? -15.578 7.279 2.692 1.00 97.69 790 GLU A N 1
ATOM 6198 C CA . GLU A 1 790 ? -14.216 7.799 2.795 1.00 97.69 790 GLU A CA 1
ATOM 6199 C C . GLU A 1 790 ? -14.067 8.756 3.994 1.00 97.69 790 GLU A C 1
ATOM 6201 O O . GLU A 1 790 ? -14.742 9.780 4.073 1.00 97.69 790 GLU A O 1
ATOM 6206 N N . LEU A 1 791 ? -13.130 8.467 4.902 1.00 98.00 791 LEU A N 1
ATOM 6207 C CA . LEU A 1 791 ? -12.717 9.377 5.970 1.00 98.00 791 LEU A CA 1
ATOM 6208 C C . LEU A 1 791 ? -11.478 10.167 5.522 1.00 98.00 791 LEU A C 1
ATOM 6210 O O . LEU A 1 791 ? -10.347 9.665 5.573 1.00 98.00 791 LEU A O 1
ATOM 6214 N N . ASN A 1 792 ? -11.697 11.401 5.073 1.00 95.75 792 ASN A N 1
ATOM 6215 C CA . ASN A 1 792 ? -10.673 12.306 4.548 1.00 95.75 792 ASN A CA 1
ATOM 6216 C C . ASN A 1 792 ? -10.468 13.547 5.444 1.00 95.75 792 ASN A C 1
ATOM 6218 O O . ASN A 1 792 ? -11.047 13.665 6.521 1.00 95.75 792 ASN A O 1
ATOM 6222 N N . GLY A 1 793 ? -9.569 14.452 5.045 1.00 93.88 793 GLY A N 1
ATOM 6223 C CA . GLY A 1 793 ? -9.462 15.793 5.629 1.00 93.88 793 GLY A CA 1
ATOM 6224 C C . GLY A 1 793 ? -8.876 15.895 7.043 1.00 93.88 793 GLY A C 1
ATOM 6225 O O . GLY A 1 793 ? -8.841 17.002 7.580 1.00 93.88 793 GLY A O 1
ATOM 6226 N N . LEU A 1 794 ? -8.396 14.809 7.660 1.00 98.19 794 LEU A N 1
ATOM 6227 C CA . LEU A 1 794 ? -7.906 14.811 9.049 1.00 98.19 794 LEU A CA 1
ATOM 6228 C C . LEU A 1 794 ? -6.612 15.628 9.246 1.00 98.19 794 LEU A C 1
ATOM 6230 O O . LEU A 1 794 ? -6.512 16.372 10.223 1.00 98.19 794 LEU A O 1
ATOM 6234 N N . GLY A 1 795 ? -5.671 15.566 8.300 1.00 98.12 795 GLY A N 1
ATOM 6235 C CA . GLY A 1 795 ? -4.390 16.289 8.324 1.00 98.12 795 GLY A CA 1
ATOM 6236 C C . GLY A 1 795 ? -3.483 15.873 7.161 1.00 98.12 795 GLY A C 1
ATOM 6237 O O . GLY A 1 795 ? -3.728 14.848 6.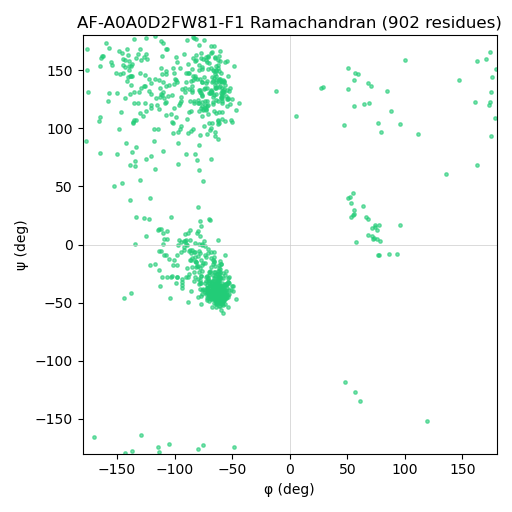524 1.00 98.12 795 GLY A O 1
ATOM 6238 N N . ALA A 1 796 ? -2.425 16.634 6.867 1.00 98.62 796 ALA A N 1
ATOM 6239 C CA . ALA A 1 796 ? -1.514 16.304 5.771 1.00 98.62 796 ALA A CA 1
ATOM 6240 C C . ALA A 1 796 ? -0.732 15.005 6.028 1.00 98.62 796 ALA A C 1
ATOM 6242 O O . ALA A 1 796 ? -0.499 14.245 5.086 1.00 98.62 796 ALA A O 1
ATOM 6243 N N . ILE A 1 797 ? -0.341 14.731 7.279 1.00 98.62 797 ILE A N 1
ATOM 6244 C CA . ILE A 1 797 ? 0.272 13.457 7.661 1.00 98.62 797 ILE A CA 1
ATOM 6245 C C . ILE A 1 797 ? -0.728 12.313 7.529 1.00 98.62 797 ILE A C 1
ATOM 6247 O O . ILE A 1 797 ? -0.379 11.297 6.941 1.00 98.62 797 ILE A O 1
ATOM 6251 N N . SER A 1 798 ? -1.975 12.496 7.971 1.00 98.69 798 SER A N 1
ATOM 6252 C CA . SER A 1 798 ? -3.042 11.501 7.826 1.00 98.69 798 SER A CA 1
ATOM 6253 C C . SER A 1 798 ? -3.275 11.134 6.358 1.00 98.69 798 SER A C 1
ATOM 6255 O O . SER A 1 798 ? -3.194 9.957 6.017 1.00 98.69 798 SER A O 1
ATOM 6257 N N . ASP A 1 799 ? -3.413 12.125 5.469 1.00 98.69 799 ASP A N 1
ATOM 6258 C CA . ASP A 1 799 ? -3.517 11.900 4.018 1.00 98.69 799 ASP A CA 1
ATOM 6259 C C . ASP A 1 799 ? -2.308 11.130 3.454 1.00 98.69 799 ASP A C 1
ATOM 6261 O O . ASP A 1 799 ? -2.445 10.352 2.509 1.00 98.69 799 ASP A O 1
ATOM 6265 N N . ALA A 1 800 ? -1.107 11.351 3.999 1.00 98.56 800 ALA A N 1
ATOM 6266 C CA . ALA A 1 800 ? 0.096 10.651 3.562 1.00 98.56 800 ALA A CA 1
ATOM 6267 C C . ALA A 1 800 ? 0.150 9.200 4.065 1.00 98.56 800 ALA A C 1
ATOM 6269 O O . ALA A 1 800 ? 0.525 8.307 3.305 1.00 98.56 800 ALA A O 1
ATOM 6270 N N . LEU A 1 801 ? -0.293 8.953 5.301 1.00 98.69 801 LEU A N 1
ATOM 6271 C CA . LEU A 1 801 ? -0.377 7.619 5.902 1.00 98.69 801 LEU A CA 1
ATOM 6272 C C . LEU A 1 801 ? -1.349 6.699 5.148 1.00 98.69 801 LEU A C 1
ATOM 6274 O O . LEU A 1 801 ? -1.113 5.496 5.100 1.00 98.69 801 LEU A O 1
ATOM 6278 N N . VAL A 1 802 ? -2.385 7.237 4.494 1.00 98.31 802 VAL A N 1
ATOM 6279 C CA . VAL A 1 802 ? -3.284 6.477 3.596 1.00 98.31 802 VAL A CA 1
ATOM 6280 C C . VAL A 1 802 ? -3.004 6.717 2.104 1.00 98.31 802 VAL A C 1
ATOM 6282 O O . VAL A 1 802 ? -3.878 6.536 1.264 1.00 98.31 802 VAL A O 1
ATOM 6285 N N . ALA A 1 803 ? -1.783 7.133 1.747 1.00 97.94 803 ALA A N 1
ATOM 6286 C CA . ALA A 1 803 ? -1.321 7.307 0.363 1.00 97.94 803 ALA A CA 1
ATOM 6287 C C . ALA A 1 803 ? -2.201 8.200 -0.547 1.00 97.94 803 ALA A C 1
ATOM 6289 O O . ALA A 1 803 ? -2.106 8.128 -1.772 1.00 97.94 803 ALA A O 1
ATOM 6290 N N . ARG A 1 804 ? -2.996 9.118 0.018 1.00 97.31 804 ARG A N 1
ATOM 6291 C CA . ARG A 1 804 ? -3.638 10.218 -0.730 1.00 97.31 804 ARG A CA 1
ATOM 6292 C C . ARG A 1 804 ? -2.658 11.360 -1.014 1.00 97.31 804 ARG A C 1
ATOM 6294 O O . ARG A 1 804 ? -2.834 12.123 -1.961 1.00 97.31 804 ARG A O 1
ATOM 6301 N N . ARG A 1 805 ? -1.599 11.485 -0.206 1.00 97.56 805 ARG A N 1
ATOM 6302 C CA . ARG A 1 805 ? -0.539 12.496 -0.348 1.00 97.56 805 ARG A CA 1
ATOM 6303 C C . ARG A 1 805 ? 0.843 11.844 -0.292 1.00 97.56 805 ARG A C 1
ATOM 6305 O O . ARG A 1 805 ? 1.054 10.860 0.405 1.00 97.56 805 ARG A O 1
ATOM 6312 N N . ARG A 1 806 ? 1.820 12.393 -1.016 1.00 96.31 806 ARG A N 1
ATOM 6313 C CA . ARG A 1 806 ? 3.225 11.964 -0.892 1.00 96.31 806 ARG A CA 1
ATOM 6314 C C . ARG A 1 806 ? 3.857 12.628 0.330 1.00 96.31 806 ARG A C 1
ATOM 6316 O O . ARG A 1 806 ? 3.613 13.808 0.576 1.00 96.31 806 ARG A O 1
ATOM 6323 N N . HIS A 1 807 ? 4.720 11.920 1.061 1.00 97.44 807 HIS A N 1
ATOM 6324 C CA . HIS A 1 807 ? 5.403 12.525 2.216 1.00 97.44 807 HIS A CA 1
ATOM 6325 C C . HIS A 1 807 ? 6.416 13.616 1.835 1.00 97.44 807 HIS A C 1
ATOM 6327 O O . HIS A 1 807 ? 6.859 14.338 2.717 1.00 97.44 807 HIS A O 1
ATOM 6333 N N . ASP A 1 808 ? 6.762 13.750 0.550 1.00 94.75 808 ASP A N 1
ATOM 6334 C CA . ASP A 1 808 ? 7.631 14.808 0.015 1.00 94.75 808 ASP A CA 1
ATOM 6335 C C . ASP A 1 808 ? 6.945 16.186 -0.111 1.00 94.75 808 ASP A C 1
ATOM 6337 O O . ASP A 1 808 ? 7.572 17.148 -0.546 1.00 94.75 808 ASP A O 1
ATOM 6341 N N . LYS A 1 809 ? 5.660 16.312 0.257 1.00 95.44 809 LYS A N 1
ATOM 6342 C CA . LYS A 1 809 ? 4.921 17.579 0.151 1.00 95.44 809 LYS A CA 1
ATOM 6343 C C . LYS A 1 809 ? 5.150 18.483 1.371 1.00 95.44 809 LYS A C 1
ATOM 6345 O O . LYS A 1 809 ? 5.014 17.990 2.492 1.00 95.44 809 LYS A O 1
ATOM 6350 N N . PRO A 1 810 ? 5.368 19.806 1.196 1.00 96.56 810 PRO A N 1
ATOM 6351 C CA . PRO A 1 810 ? 5.698 20.726 2.292 1.00 96.56 810 PRO A CA 1
ATOM 6352 C C . PRO A 1 810 ? 4.754 20.673 3.500 1.00 96.56 810 PRO A C 1
ATOM 6354 O O . PRO A 1 810 ? 5.216 20.692 4.636 1.00 96.56 810 PRO A O 1
ATOM 6357 N N . ALA A 1 811 ? 3.442 20.523 3.282 1.00 98.00 811 ALA A N 1
ATOM 6358 C CA . ALA A 1 811 ? 2.471 20.375 4.371 1.00 98.00 811 ALA A CA 1
ATOM 6359 C C . ALA A 1 811 ? 2.721 19.117 5.231 1.00 98.00 811 ALA A C 1
ATOM 6361 O O . ALA A 1 811 ? 2.627 19.177 6.453 1.00 98.00 811 ALA A O 1
ATOM 6362 N N . VAL A 1 812 ? 3.110 17.996 4.610 1.00 98.44 812 VAL A N 1
ATOM 6363 C CA . VAL A 1 812 ? 3.453 16.756 5.329 1.00 98.44 812 VAL A CA 1
ATOM 6364 C C . VAL A 1 812 ? 4.771 16.919 6.080 1.00 98.44 812 VAL A C 1
ATOM 6366 O O . VAL A 1 812 ? 4.880 16.477 7.218 1.00 98.44 812 VAL A O 1
ATOM 6369 N N . ILE A 1 813 ? 5.764 17.582 5.478 1.00 98.38 813 ILE A N 1
ATOM 6370 C CA . ILE A 1 813 ? 7.048 17.881 6.131 1.00 98.38 813 ILE A CA 1
ATOM 6371 C C . ILE A 1 813 ? 6.855 18.802 7.347 1.00 98.38 813 ILE A C 1
ATOM 6373 O O . ILE A 1 813 ? 7.480 18.581 8.385 1.00 98.38 813 ILE A O 1
ATOM 6377 N N . SER A 1 814 ? 5.957 19.786 7.255 1.00 98.44 814 SER A N 1
ATOM 6378 C CA . SER A 1 814 ? 5.592 20.674 8.365 1.00 98.44 814 SER A CA 1
ATOM 6379 C C . SER A 1 814 ? 4.985 19.893 9.537 1.00 98.44 814 SER A C 1
ATOM 6381 O O . SER A 1 814 ? 5.511 19.937 10.650 1.00 98.44 814 SER A O 1
ATOM 6383 N N . GLU A 1 815 ? 3.955 19.078 9.283 1.00 98.69 815 GLU A N 1
ATOM 6384 C CA . GLU A 1 815 ? 3.330 18.252 10.325 1.00 98.69 815 GLU A CA 1
ATOM 6385 C C . GLU A 1 815 ? 4.308 17.214 10.901 1.00 98.69 815 GLU A C 1
ATOM 6387 O O . GLU A 1 815 ? 4.402 17.084 12.120 1.00 98.69 815 GLU A O 1
ATOM 6392 N N . LYS A 1 816 ? 5.129 16.556 10.065 1.00 98.62 816 LYS A N 1
ATOM 6393 C CA . LYS A 1 816 ? 6.235 15.689 10.521 1.00 98.62 816 LYS A CA 1
ATOM 6394 C C . LYS A 1 816 ? 7.205 16.411 11.452 1.00 98.62 816 LYS A C 1
ATOM 6396 O O . LYS A 1 816 ? 7.660 15.819 12.428 1.00 98.62 816 LYS A O 1
ATOM 6401 N N . THR A 1 817 ? 7.536 17.666 11.153 1.00 98.62 817 THR A N 1
ATOM 6402 C CA . THR A 1 817 ? 8.447 18.466 11.978 1.00 98.62 817 THR A CA 1
ATOM 6403 C C . THR A 1 817 ? 7.845 18.696 13.358 1.00 98.62 817 THR A C 1
ATOM 6405 O O . THR A 1 817 ? 8.517 18.424 14.346 1.00 98.62 817 THR A O 1
ATOM 6408 N N . ILE A 1 818 ? 6.567 19.075 13.441 1.00 98.56 818 ILE A N 1
ATOM 6409 C CA . ILE A 1 818 ? 5.849 19.216 14.718 1.00 98.56 818 ILE A CA 1
ATOM 6410 C C . ILE A 1 818 ? 5.833 17.879 15.475 1.00 98.56 818 ILE A C 1
ATOM 6412 O O . ILE A 1 818 ? 6.318 17.794 16.603 1.00 98.56 818 ILE A O 1
ATOM 6416 N N . ILE A 1 819 ? 5.332 16.810 14.850 1.00 98.38 819 ILE A N 1
ATOM 6417 C CA . ILE A 1 819 ? 5.022 15.566 15.567 1.00 98.38 819 ILE A CA 1
ATOM 6418 C C . ILE A 1 819 ? 6.235 14.670 15.847 1.00 98.38 819 ILE A C 1
ATOM 6420 O O . ILE A 1 819 ? 6.147 13.850 16.755 1.00 98.38 819 ILE A O 1
ATOM 6424 N N . LEU A 1 820 ? 7.370 14.841 15.155 1.00 98.69 820 LEU A N 1
ATOM 6425 C CA . LEU A 1 820 ? 8.601 14.073 15.414 1.00 98.69 820 LEU A CA 1
ATOM 6426 C C . LEU A 1 820 ? 9.747 14.898 16.022 1.00 98.69 820 LEU A C 1
ATOM 6428 O O . LEU A 1 820 ? 10.559 14.327 16.746 1.00 98.69 820 LEU A O 1
ATOM 6432 N N . LYS A 1 821 ? 9.826 16.213 15.759 1.00 98.44 821 LYS A N 1
ATOM 6433 C CA . LYS A 1 821 ? 10.931 17.090 16.214 1.00 98.44 821 LYS A CA 1
ATOM 6434 C C . LYS A 1 821 ? 10.507 18.271 17.092 1.00 98.44 821 LYS A C 1
ATOM 6436 O O . LYS A 1 821 ? 11.359 18.838 17.768 1.00 98.44 821 LYS A O 1
ATOM 6441 N N . GLY A 1 822 ? 9.227 18.641 17.093 1.00 97.88 822 GLY A N 1
ATOM 6442 C CA . GLY A 1 822 ? 8.672 19.631 18.018 1.00 97.88 822 GLY A CA 1
ATOM 6443 C C . GLY A 1 822 ? 8.710 19.147 19.467 1.00 97.88 822 GLY A C 1
ATOM 6444 O O . GLY A 1 822 ? 9.000 17.976 19.729 1.00 97.88 822 GLY A O 1
ATOM 6445 N N . THR A 1 823 ? 8.402 20.038 20.407 1.00 97.81 823 THR A N 1
ATOM 6446 C CA . THR A 1 823 ? 8.370 19.715 21.845 1.00 97.81 823 THR A CA 1
ATOM 6447 C C . THR A 1 823 ? 7.226 18.754 22.190 1.00 97.81 823 THR A C 1
ATOM 6449 O O . THR A 1 823 ? 6.307 18.553 21.388 1.00 97.81 823 THR A O 1
ATOM 6452 N N . ALA A 1 824 ? 7.260 18.163 23.387 1.00 97.69 824 ALA A N 1
ATOM 6453 C CA . ALA A 1 824 ? 6.195 17.283 23.869 1.00 97.69 824 ALA A CA 1
ATOM 6454 C C . ALA A 1 824 ? 4.827 17.996 23.884 1.00 97.69 824 ALA A C 1
ATOM 6456 O O . ALA A 1 824 ? 3.830 17.430 23.443 1.00 97.69 824 ALA A O 1
ATOM 6457 N N . GLU A 1 825 ? 4.789 19.271 24.277 1.00 98.12 825 GLU A N 1
ATOM 6458 C CA . GLU A 1 825 ? 3.574 20.093 24.335 1.00 98.12 825 GLU A CA 1
ATOM 6459 C C . GLU A 1 825 ? 3.023 20.376 22.931 1.00 98.12 825 GLU A C 1
ATOM 6461 O O . GLU A 1 825 ? 1.823 20.252 22.693 1.00 98.12 825 GLU A O 1
ATOM 6466 N N . GLN A 1 826 ? 3.896 20.701 21.967 1.00 98.19 826 GLN A N 1
ATOM 6467 C CA . GLN A 1 826 ? 3.503 20.889 20.564 1.00 98.19 826 GLN A CA 1
ATOM 6468 C C . GLN A 1 826 ? 2.911 19.600 19.973 1.00 98.19 826 GLN A C 1
ATOM 6470 O O . GLN A 1 826 ? 1.900 19.644 19.267 1.00 98.19 826 GLN A O 1
ATOM 6475 N N . ARG A 1 827 ? 3.516 18.449 20.295 1.00 98.12 827 ARG A N 1
ATOM 6476 C CA . ARG A 1 827 ? 3.063 17.109 19.891 1.00 98.12 827 ARG A CA 1
ATOM 6477 C C . ARG A 1 827 ? 1.700 16.778 20.497 1.00 98.12 827 ARG A C 1
ATOM 6479 O O . ARG A 1 827 ? 0.784 16.398 19.771 1.00 98.12 827 ARG A O 1
ATOM 6486 N N . GLN A 1 828 ? 1.556 16.968 21.808 1.00 98.25 828 GLN A N 1
ATOM 6487 C CA . GLN A 1 828 ? 0.332 16.696 22.557 1.00 98.25 828 GLN A CA 1
ATOM 6488 C C . GLN A 1 828 ? -0.822 17.586 22.084 1.00 98.25 828 GLN A C 1
ATOM 6490 O O . GLN A 1 828 ? -1.911 17.075 21.830 1.00 98.25 828 GLN A O 1
ATOM 6495 N N . GLN A 1 829 ? -0.579 18.885 21.881 1.00 98.44 829 GLN A N 1
ATOM 6496 C CA . GLN A 1 829 ? -1.579 19.819 21.362 1.00 98.44 829 GLN A CA 1
ATOM 6497 C C . GLN A 1 829 ? -2.039 19.431 19.949 1.00 98.44 829 GLN A C 1
ATOM 6499 O O . GLN A 1 829 ? -3.240 19.425 19.676 1.00 98.44 829 GLN A O 1
ATOM 6504 N N . PHE A 1 830 ? -1.107 19.065 19.060 1.00 98.62 830 PHE A N 1
ATOM 6505 C CA . PHE A 1 830 ? -1.439 18.588 17.714 1.00 98.62 830 PHE A CA 1
ATOM 6506 C C . PHE A 1 830 ? -2.318 17.329 17.766 1.00 98.62 830 PHE A C 1
ATOM 6508 O O . PHE A 1 830 ? -3.367 17.280 17.125 1.00 98.62 830 PHE A O 1
ATOM 6515 N N . ILE A 1 831 ? -1.927 16.335 18.572 1.00 98.69 831 ILE A N 1
ATOM 6516 C CA . ILE A 1 831 ? -2.666 15.075 18.736 1.00 98.69 831 ILE A CA 1
ATOM 6517 C C . ILE A 1 831 ? -4.054 15.317 19.347 1.00 98.69 831 ILE A C 1
ATOM 6519 O O . ILE A 1 831 ? -5.027 14.742 18.866 1.00 98.69 831 ILE A O 1
ATOM 6523 N N . ALA A 1 832 ? -4.184 16.176 20.360 1.00 98.62 832 ALA A N 1
ATOM 6524 C CA . ALA A 1 832 ? -5.465 16.467 21.006 1.00 98.62 832 ALA A CA 1
ATOM 6525 C C . ALA A 1 832 ? -6.470 17.118 20.037 1.00 98.62 832 ALA A C 1
ATOM 6527 O O . ALA A 1 832 ? -7.608 16.656 19.920 1.00 98.62 832 ALA A O 1
ATOM 6528 N N . VAL A 1 833 ? -6.033 18.135 19.283 1.00 98.56 833 VAL A N 1
ATOM 6529 C CA . VAL A 1 833 ? -6.855 18.789 18.247 1.00 98.56 833 VAL A CA 1
ATOM 6530 C C . VAL A 1 833 ? -7.240 17.795 17.149 1.00 98.56 833 VAL A C 1
ATOM 6532 O O . VAL A 1 833 ? -8.405 17.736 16.748 1.00 98.56 833 VAL A O 1
ATOM 6535 N N . TRP A 1 834 ? -6.285 16.976 16.696 1.00 98.75 834 TRP A N 1
ATOM 6536 C CA . TRP A 1 834 ? -6.531 15.939 15.696 1.00 98.75 834 TRP A CA 1
ATOM 6537 C C . TRP A 1 834 ? -7.569 14.914 16.177 1.00 98.75 834 TRP A C 1
ATOM 6539 O O . TRP A 1 834 ? -8.510 14.615 15.444 1.00 98.75 834 TRP A O 1
ATOM 6549 N N . ARG A 1 835 ? -7.460 14.426 17.421 1.00 98.75 835 ARG A N 1
ATOM 6550 C CA . ARG A 1 835 ? -8.374 13.424 18.000 1.00 98.75 835 ARG A CA 1
ATOM 6551 C C . ARG A 1 835 ? -9.796 13.949 18.139 1.00 98.75 835 ARG A C 1
ATOM 6553 O O . ARG A 1 835 ? -10.729 13.251 17.760 1.00 98.75 835 ARG A O 1
ATOM 6560 N N . GLN A 1 836 ? -9.976 15.191 18.591 1.00 98.69 836 GLN A N 1
ATOM 6561 C CA . GLN A 1 836 ? -11.311 15.790 18.666 1.00 98.69 836 GLN A CA 1
ATOM 6562 C C . GLN A 1 836 ? -11.957 15.935 17.280 1.00 98.69 836 GLN A C 1
ATOM 6564 O O . GLN A 1 836 ? -13.141 15.632 17.114 1.00 98.69 836 GLN A O 1
ATOM 6569 N N . LYS A 1 837 ? -11.177 16.357 16.276 1.00 98.69 837 LYS A N 1
ATOM 6570 C CA . LYS A 1 837 ? -11.630 16.439 14.882 1.00 98.69 837 LYS A CA 1
ATOM 6571 C C . LYS A 1 837 ? -11.991 15.058 14.328 1.00 98.69 837 LYS A C 1
ATOM 6573 O O . LYS A 1 837 ? -13.058 14.904 13.741 1.00 98.69 837 LYS A O 1
ATOM 6578 N N . ALA A 1 838 ? -11.144 14.058 14.562 1.00 98.81 838 ALA A N 1
ATOM 6579 C CA . ALA A 1 838 ? -11.373 12.680 14.147 1.00 98.81 838 ALA A CA 1
ATOM 6580 C C . ALA A 1 838 ? -12.644 12.086 14.776 1.00 98.81 838 ALA A C 1
ATOM 6582 O O . ALA A 1 838 ? -13.436 11.483 14.057 1.00 98.81 838 ALA A O 1
ATOM 6583 N N . THR A 1 839 ? -12.898 12.315 16.071 1.00 98.88 839 THR A N 1
ATOM 6584 C CA . THR A 1 839 ? -14.157 11.912 16.726 1.00 98.88 839 THR A CA 1
ATOM 6585 C C . THR A 1 839 ? -15.372 12.531 16.050 1.00 98.88 839 THR A C 1
ATOM 6587 O O . THR A 1 839 ? -16.342 11.825 15.781 1.00 98.88 839 THR A O 1
ATOM 6590 N N . ASN A 1 840 ? -15.321 13.829 15.741 1.00 98.75 840 ASN A N 1
ATOM 6591 C CA . ASN A 1 840 ? -16.443 14.511 15.103 1.00 98.75 840 ASN A CA 1
ATOM 6592 C C . ASN A 1 840 ? -16.723 13.924 13.707 1.00 98.75 840 ASN A C 1
ATOM 6594 O O . ASN A 1 840 ? -17.841 13.484 13.442 1.00 98.75 840 ASN A O 1
ATOM 6598 N N . MET A 1 841 ? -15.685 13.807 12.871 1.00 98.75 841 MET A N 1
ATOM 6599 C CA . MET A 1 841 ? -15.808 13.303 11.498 1.00 98.75 841 MET A CA 1
ATOM 6600 C C . MET A 1 841 ? -16.199 11.819 11.422 1.00 98.75 841 MET A C 1
ATOM 6602 O O . MET A 1 841 ? -16.983 11.449 10.554 1.00 98.75 841 MET A O 1
ATOM 6606 N N . VAL A 1 842 ? -15.705 10.962 12.325 1.00 98.81 842 VAL A N 1
ATOM 6607 C CA . VAL A 1 842 ? -16.084 9.535 12.363 1.00 98.81 842 VAL A CA 1
ATOM 6608 C C . VAL A 1 842 ? -17.546 9.356 12.771 1.00 98.81 842 VAL A C 1
ATOM 6610 O O . VAL A 1 842 ? -18.258 8.581 12.138 1.00 98.81 842 VAL A O 1
ATOM 6613 N N . CYS A 1 843 ? -18.020 10.078 13.792 1.00 98.69 843 CYS A N 1
ATOM 6614 C CA . CYS A 1 843 ? -19.420 9.996 14.216 1.00 98.69 843 CYS A CA 1
ATOM 6615 C C . CYS A 1 843 ? -20.384 10.525 13.139 1.00 98.69 843 CYS A C 1
ATOM 6617 O O . CYS A 1 843 ? -21.435 9.926 12.931 1.00 98.69 843 CYS A O 1
ATOM 6619 N N . GLU A 1 844 ? -20.024 11.605 12.438 1.00 98.56 844 GLU A N 1
ATOM 6620 C CA . GLU A 1 844 ? -20.798 12.150 11.310 1.00 98.56 844 GLU A CA 1
ATOM 6621 C C . GLU A 1 844 ? -20.824 11.191 10.111 1.00 98.56 844 GLU A C 1
ATOM 6623 O O . GLU A 1 844 ? -21.898 10.847 9.615 1.00 98.56 844 GLU A O 1
ATOM 6628 N N . ALA A 1 845 ? -19.659 10.692 9.682 1.00 98.62 845 ALA A N 1
ATOM 6629 C CA . ALA A 1 845 ? -19.563 9.739 8.578 1.00 98.62 845 ALA A CA 1
ATOM 6630 C C . ALA A 1 845 ? -20.309 8.425 8.870 1.00 98.62 845 ALA A C 1
ATOM 6632 O O . ALA A 1 845 ? -20.809 7.784 7.947 1.00 98.62 845 ALA A O 1
ATOM 6633 N N . PHE A 1 846 ? -20.432 8.022 10.139 1.00 98.69 846 PHE A N 1
ATOM 6634 C CA . PHE A 1 846 ? -21.122 6.784 10.493 1.00 98.69 846 PHE A CA 1
ATOM 6635 C C . PHE A 1 846 ? -22.641 6.838 10.296 1.00 98.69 846 PHE A C 1
ATOM 6637 O O . PHE A 1 846 ? -23.241 5.826 9.936 1.00 98.69 846 PHE A O 1
ATOM 6644 N N . GLU A 1 847 ? -23.278 8.000 10.455 1.00 98.50 847 GLU A N 1
ATOM 6645 C CA . GLU A 1 847 ? -24.699 8.131 10.106 1.00 98.50 847 GLU A CA 1
ATOM 6646 C C . GLU A 1 847 ? -24.906 8.008 8.582 1.00 98.50 847 GLU A C 1
ATOM 6648 O O . GLU A 1 847 ? -25.878 7.393 8.144 1.00 98.50 847 GLU A O 1
ATOM 6653 N N . MET A 1 848 ? -23.940 8.457 7.765 1.00 98.38 848 MET A N 1
ATOM 6654 C CA . MET A 1 848 ? -23.941 8.202 6.316 1.00 98.38 848 MET A CA 1
ATOM 6655 C C . MET A 1 848 ? -23.730 6.714 5.988 1.00 98.38 848 MET A C 1
ATOM 6657 O O . MET A 1 848 ? -24.434 6.184 5.131 1.00 98.38 848 MET A O 1
ATOM 6661 N N . VAL A 1 849 ? -22.824 6.010 6.685 1.00 98.62 849 VAL A N 1
ATOM 6662 C CA . VAL A 1 849 ? -22.673 4.543 6.555 1.00 98.62 849 VAL A CA 1
ATOM 6663 C C . VAL A 1 849 ? -24.009 3.846 6.832 1.00 98.62 849 VAL A C 1
ATOM 6665 O O . VAL A 1 849 ? -24.434 3.008 6.038 1.00 98.62 849 VAL A O 1
ATOM 6668 N N . LYS A 1 850 ? -24.713 4.230 7.907 1.00 98.62 850 LYS A N 1
ATOM 6669 C CA . LYS A 1 850 ? -26.047 3.703 8.238 1.00 98.62 850 LYS A CA 1
ATOM 6670 C C . LYS A 1 850 ? -27.059 3.963 7.128 1.00 98.62 850 LYS A C 1
ATOM 6672 O O . LYS A 1 850 ? -27.723 3.027 6.691 1.00 98.62 850 LYS A O 1
ATOM 6677 N N . GLU A 1 851 ? -27.176 5.203 6.655 1.00 98.44 851 GLU A N 1
ATOM 6678 C CA . GLU A 1 851 ? -28.115 5.566 5.588 1.00 98.44 851 GLU A CA 1
ATOM 6679 C C . GLU A 1 851 ? -27.854 4.770 4.299 1.00 98.44 851 GLU A C 1
ATOM 6681 O O . GLU A 1 851 ? -28.776 4.187 3.723 1.00 98.44 851 GLU A O 1
ATOM 6686 N N . VAL A 1 852 ? -26.592 4.699 3.864 1.00 98.50 852 VAL A N 1
ATOM 6687 C CA . VAL A 1 852 ? -26.207 3.999 2.633 1.00 98.50 852 VAL A CA 1
ATOM 6688 C C . VAL A 1 852 ? -26.424 2.489 2.763 1.00 98.50 852 VAL A C 1
ATOM 6690 O O . VAL A 1 852 ? -26.939 1.882 1.825 1.00 98.50 852 VAL A O 1
ATOM 6693 N N . GLU A 1 853 ? -26.112 1.886 3.912 1.00 98.56 853 GLU A N 1
ATOM 6694 C CA . GLU A 1 853 ? -26.345 0.459 4.175 1.00 98.56 853 GLU A CA 1
ATOM 6695 C C . GLU A 1 853 ? -27.845 0.126 4.156 1.00 98.56 853 GLU A C 1
ATOM 6697 O O . GLU A 1 853 ? -28.269 -0.762 3.412 1.00 98.56 853 GLU A O 1
ATOM 6702 N N . MET A 1 854 ? -28.672 0.905 4.863 1.00 98.44 854 MET A N 1
ATOM 6703 C CA . MET A 1 854 ? -30.131 0.741 4.846 1.00 98.44 854 MET A CA 1
ATOM 6704 C C . MET A 1 854 ? -30.709 0.875 3.432 1.00 98.44 854 MET A C 1
ATOM 6706 O O . MET A 1 854 ? -31.546 0.070 3.021 1.00 98.44 854 MET A O 1
ATOM 6710 N N . ARG A 1 855 ? -30.235 1.860 2.660 1.00 98.31 855 ARG A N 1
ATOM 6711 C CA . ARG A 1 855 ? -30.698 2.125 1.292 1.00 98.31 855 ARG A CA 1
ATOM 6712 C C . ARG A 1 855 ? -30.303 1.031 0.299 1.00 98.31 855 ARG A C 1
ATOM 6714 O O . ARG A 1 855 ? -31.112 0.693 -0.560 1.00 98.31 855 ARG A O 1
ATOM 6721 N N . LEU A 1 856 ? -29.073 0.517 0.369 1.00 97.81 856 LEU A N 1
ATOM 6722 C CA . LEU A 1 856 ? -28.556 -0.446 -0.612 1.00 97.81 856 LEU A CA 1
ATOM 6723 C C . LEU A 1 856 ? -28.977 -1.892 -0.321 1.00 97.81 856 LEU A C 1
ATOM 6725 O O . LEU A 1 856 ? -29.162 -2.659 -1.263 1.00 97.81 856 LEU A O 1
ATOM 6729 N N . PHE A 1 857 ? -29.161 -2.263 0.951 1.00 97.06 857 PHE A N 1
ATOM 6730 C CA . PHE A 1 857 ? -29.549 -3.625 1.337 1.00 97.06 857 PHE A CA 1
ATOM 6731 C C . PHE A 1 857 ? -31.048 -3.784 1.655 1.00 97.06 857 PHE A C 1
ATOM 6733 O O . PHE A 1 857 ? -31.541 -4.913 1.708 1.00 97.06 857 PHE A O 1
ATOM 6740 N N . GLY A 1 858 ? -31.806 -2.695 1.835 1.00 97.38 858 GLY A N 1
ATOM 6741 C CA . GLY A 1 858 ? -33.260 -2.741 2.038 1.00 97.38 858 GLY A CA 1
ATOM 6742 C C . GLY A 1 858 ? -33.660 -3.610 3.237 1.00 97.38 858 GLY A C 1
ATOM 6743 O O . GLY A 1 858 ? -33.123 -3.460 4.328 1.00 97.38 858 GLY A O 1
ATOM 6744 N N . GLU A 1 859 ? -34.563 -4.576 3.051 1.00 96.69 859 GLU A N 1
ATOM 6745 C CA . GLU A 1 859 ? -34.990 -5.507 4.118 1.00 96.69 859 GLU A CA 1
ATOM 6746 C C . GLU A 1 859 ? -33.879 -6.462 4.617 1.00 96.69 859 GLU A C 1
ATOM 6748 O O . GLU A 1 859 ? -34.018 -7.099 5.671 1.00 96.69 859 GLU A O 1
ATOM 6753 N N . LYS A 1 860 ? -32.766 -6.567 3.875 1.00 96.75 860 LYS A N 1
ATOM 6754 C CA . LYS A 1 860 ? -31.568 -7.326 4.271 1.00 96.75 860 LYS A CA 1
ATOM 6755 C C . LYS A 1 860 ? -30.599 -6.504 5.130 1.00 96.75 860 LYS A C 1
ATOM 6757 O O . LYS A 1 860 ? -29.720 -7.101 5.745 1.00 96.75 860 LYS A O 1
ATOM 6762 N N . SER A 1 861 ? -30.770 -5.178 5.194 1.00 98.00 861 SER A N 1
ATOM 6763 C CA . SER A 1 861 ? -29.908 -4.256 5.948 1.00 98.00 861 SER A CA 1
ATOM 6764 C C . SER A 1 861 ? -29.726 -4.686 7.400 1.00 98.00 861 SER A C 1
ATOM 6766 O O . SER A 1 861 ? -30.692 -4.985 8.107 1.00 98.00 861 SER A O 1
ATOM 6768 N N . PHE A 1 862 ? -28.482 -4.640 7.871 1.00 97.88 862 PHE A N 1
ATOM 6769 C CA . PHE A 1 862 ? -28.148 -4.850 9.271 1.00 97.88 862 PHE A CA 1
ATOM 6770 C C . PHE A 1 862 ? -28.894 -3.861 10.175 1.00 97.88 862 PHE A C 1
ATOM 6772 O O . PHE A 1 862 ? -29.525 -4.281 11.146 1.00 97.88 862 PHE A O 1
ATOM 6779 N N . PHE A 1 863 ? -28.885 -2.564 9.848 1.00 98.25 863 PHE A N 1
ATOM 6780 C CA . PHE A 1 863 ? -29.500 -1.540 10.696 1.00 98.25 863 PHE A CA 1
ATOM 6781 C C . PHE A 1 863 ? -31.034 -1.595 10.686 1.00 98.25 863 PHE A C 1
ATOM 6783 O O . PHE A 1 863 ? -31.638 -1.503 11.760 1.00 98.25 863 PHE A O 1
ATOM 6790 N N . VAL A 1 864 ? -31.674 -1.845 9.532 1.00 98.12 864 VAL A N 1
ATOM 6791 C CA . VAL A 1 864 ? -33.131 -2.080 9.469 1.00 98.12 864 VAL A CA 1
ATOM 6792 C C . VAL A 1 864 ? -33.500 -3.265 10.360 1.00 98.12 864 VAL A C 1
ATOM 6794 O O . VAL A 1 864 ? -34.350 -3.138 11.244 1.00 98.12 864 VAL A O 1
ATOM 6797 N N . ARG A 1 865 ? -32.824 -4.406 10.193 1.00 98.06 865 ARG A N 1
ATOM 6798 C CA . ARG A 1 865 ? -33.138 -5.640 10.927 1.00 98.06 865 ARG A CA 1
ATOM 6799 C C . ARG A 1 865 ? -32.879 -5.502 12.426 1.00 98.06 865 ARG A C 1
ATOM 6801 O O . ARG A 1 865 ? -33.741 -5.885 13.214 1.00 98.06 865 ARG A O 1
ATOM 6808 N N . LYS A 1 866 ? -31.772 -4.859 12.817 1.00 97.56 866 LYS A N 1
ATOM 6809 C CA . LYS A 1 866 ? -31.453 -4.504 14.210 1.00 97.56 866 LYS A CA 1
ATOM 6810 C C . LYS A 1 866 ? -32.548 -3.634 14.836 1.00 97.56 866 LYS A C 1
ATOM 6812 O O . LYS A 1 866 ? -32.978 -3.928 15.947 1.00 97.56 866 LYS A O 1
ATOM 6817 N N . SER A 1 867 ? -33.054 -2.623 14.120 1.00 97.44 867 SER A N 1
ATOM 6818 C CA . SER A 1 867 ? -34.138 -1.755 14.618 1.00 97.44 867 SER A CA 1
ATOM 6819 C C . SER A 1 867 ? -35.474 -2.486 14.820 1.00 97.44 867 SER A C 1
ATOM 6821 O O . SER A 1 867 ? -36.241 -2.133 15.713 1.00 97.44 867 SER A O 1
ATOM 6823 N N . LEU A 1 868 ? -35.728 -3.539 14.034 1.00 97.75 868 LEU A N 1
ATOM 6824 C CA . LEU A 1 868 ? -36.922 -4.387 14.117 1.00 97.75 868 LEU A CA 1
ATOM 6825 C C . LEU A 1 868 ? -36.767 -5.582 15.080 1.00 97.75 868 LEU A C 1
ATOM 6827 O O . LEU A 1 868 ? -37.696 -6.375 15.219 1.00 97.75 868 LEU A O 1
ATOM 6831 N N . GLY A 1 869 ? -35.605 -5.746 15.725 1.00 97.38 869 GLY A N 1
ATOM 6832 C CA . GLY A 1 869 ? -35.306 -6.902 16.581 1.00 97.38 869 GLY A CA 1
ATOM 6833 C C . GLY A 1 869 ? -35.181 -8.231 15.821 1.00 97.38 869 GLY A C 1
ATOM 6834 O O . GLY A 1 869 ? -35.357 -9.298 16.409 1.00 97.38 869 GLY A O 1
ATOM 6835 N N . LEU A 1 870 ? -34.905 -8.181 14.515 1.00 96.31 870 LEU A N 1
ATOM 6836 C CA . LEU A 1 870 ? -34.750 -9.351 13.653 1.00 96.31 870 LEU A CA 1
ATOM 6837 C C . LEU A 1 870 ? -33.294 -9.856 13.658 1.00 96.31 870 LEU A C 1
ATOM 6839 O O . LEU A 1 870 ? -32.365 -9.049 13.727 1.00 96.31 870 LEU A O 1
ATOM 6843 N N . PRO A 1 871 ? -33.061 -11.177 13.522 1.00 94.12 871 PRO A N 1
ATOM 6844 C CA . PRO A 1 871 ? -31.713 -11.716 13.351 1.00 94.12 871 PRO A CA 1
ATOM 6845 C C . PRO A 1 871 ? -31.095 -11.245 12.019 1.00 94.12 871 PRO A C 1
ATOM 6847 O O . PRO A 1 871 ? -31.845 -10.867 11.108 1.00 94.12 871 PRO A O 1
ATOM 6850 N N . PRO A 1 872 ? -29.758 -11.318 11.852 1.00 91.12 872 PRO A N 1
ATOM 6851 C CA . PRO A 1 872 ? -29.093 -11.085 10.567 1.00 91.12 872 PRO A CA 1
ATOM 6852 C C . PRO A 1 872 ? -29.746 -11.856 9.412 1.00 91.12 872 PRO A C 1
ATOM 6854 O O . PRO A 1 872 ? -30.391 -12.887 9.621 1.00 91.12 872 PRO A O 1
ATOM 6857 N N . THR A 1 873 ? -29.614 -11.340 8.189 1.00 90.38 873 THR A N 1
ATOM 6858 C CA . THR A 1 873 ? -30.106 -12.056 7.006 1.00 90.38 873 THR A CA 1
ATOM 6859 C C . THR A 1 873 ? -29.343 -13.368 6.816 1.00 90.38 873 THR A C 1
ATOM 6861 O O . THR A 1 873 ? -28.168 -13.475 7.167 1.00 90.38 873 THR A O 1
ATOM 6864 N N . VAL A 1 874 ? -30.010 -14.372 6.248 1.00 87.56 874 VAL A N 1
ATOM 6865 C CA . VAL A 1 874 ? -29.307 -15.532 5.683 1.00 87.56 874 VAL A CA 1
ATOM 6866 C C . VAL A 1 874 ? -28.494 -15.023 4.480 1.00 87.56 874 VAL A C 1
ATOM 6868 O O . VAL A 1 874 ? -28.979 -14.108 3.802 1.00 87.56 874 VAL A O 1
ATOM 6871 N N . PRO A 1 875 ? -27.275 -15.540 4.224 1.00 85.12 875 PRO A N 1
ATOM 6872 C CA . PRO A 1 875 ? -26.551 -15.241 2.993 1.00 85.12 875 PRO A CA 1
ATOM 6873 C C . PRO A 1 875 ? -27.416 -15.535 1.769 1.00 85.12 875 PRO A C 1
ATOM 6875 O O . PRO A 1 875 ? -28.190 -16.491 1.782 1.00 85.12 875 PRO A O 1
ATOM 6878 N N . ASP A 1 876 ? -27.264 -14.732 0.722 1.00 82.62 876 ASP A N 1
ATOM 6879 C CA . ASP A 1 876 ? -27.895 -15.036 -0.558 1.00 82.62 876 ASP A CA 1
ATOM 6880 C C . ASP A 1 876 ? -27.314 -16.338 -1.119 1.00 82.62 876 ASP A C 1
ATOM 6882 O O . ASP A 1 876 ? -26.095 -16.541 -1.082 1.00 82.62 876 ASP A O 1
ATOM 6886 N N . ASP A 1 877 ? -28.192 -17.212 -1.618 1.00 73.38 877 ASP A N 1
ATOM 6887 C CA . ASP A 1 877 ? -27.780 -18.400 -2.359 1.00 73.38 877 ASP A CA 1
ATOM 6888 C C . ASP A 1 877 ? -26.931 -17.961 -3.561 1.00 73.38 877 ASP A C 1
ATOM 6890 O O . ASP A 1 877 ? -27.292 -17.026 -4.284 1.00 73.38 877 ASP A O 1
ATOM 6894 N N . ASP A 1 878 ? -25.797 -18.633 -3.771 1.00 63.41 878 ASP A N 1
ATOM 6895 C CA . ASP A 1 878 ? -24.999 -18.446 -4.985 1.00 63.41 878 ASP A CA 1
ATOM 6896 C C . ASP A 1 878 ? -25.907 -18.798 -6.180 1.00 63.41 878 ASP A C 1
ATOM 6898 O O . ASP A 1 878 ? -26.514 -19.877 -6.149 1.00 63.41 878 ASP A O 1
ATOM 6902 N N . PRO A 1 879 ? -26.086 -17.922 -7.193 1.00 56.41 879 PRO A N 1
ATOM 6903 C CA . PRO A 1 879 ? -26.901 -18.245 -8.358 1.00 56.41 879 PRO A CA 1
ATOM 6904 C C . PRO A 1 879 ? -26.449 -19.582 -8.946 1.00 56.41 879 PRO A C 1
ATOM 6906 O O . PRO A 1 879 ? -25.283 -19.740 -9.302 1.00 56.41 879 PRO A O 1
ATOM 6909 N N . ASP A 1 880 ? -27.388 -20.532 -8.999 1.00 48.88 880 ASP A N 1
ATOM 6910 C CA . ASP A 1 880 ? -27.124 -21.953 -9.238 1.00 48.88 880 ASP A CA 1
ATOM 6911 C C . ASP A 1 880 ? -26.104 -22.158 -10.383 1.00 48.88 880 ASP A C 1
ATOM 6913 O O . ASP A 1 880 ? -26.362 -21.714 -11.513 1.00 48.88 880 ASP A O 1
ATOM 6917 N N . PRO A 1 881 ? -24.956 -22.830 -10.135 1.00 52.34 881 PRO A N 1
ATOM 6918 C CA . PRO A 1 881 ? -23.922 -23.069 -11.145 1.00 52.34 881 PRO A CA 1
ATOM 6919 C C . PRO A 1 881 ? -24.390 -23.930 -12.334 1.00 52.34 881 PRO A C 1
ATOM 6921 O O . PRO A 1 881 ? -23.608 -24.200 -13.241 1.00 52.34 881 PRO A O 1
ATOM 6924 N N . GLY A 1 882 ? -25.672 -24.307 -12.398 1.00 44.09 882 GLY A N 1
ATOM 6925 C CA . GLY A 1 882 ? -26.355 -24.705 -13.631 1.00 44.09 882 GLY A CA 1
ATOM 6926 C C . GLY A 1 882 ? -26.336 -23.666 -14.772 1.00 44.09 882 GLY A C 1
ATOM 6927 O O . GLY A 1 882 ? -26.702 -24.013 -15.897 1.00 44.09 882 GLY A O 1
ATOM 6928 N N . SER A 1 883 ? -25.889 -22.420 -14.549 1.00 44.06 883 SER A N 1
ATOM 6929 C CA . SER A 1 883 ? -25.453 -21.547 -15.653 1.00 44.06 883 SER A CA 1
ATOM 6930 C C . SER A 1 883 ? -24.056 -21.972 -16.152 1.00 44.06 883 SER A C 1
ATOM 6932 O O . SER A 1 883 ? -23.127 -21.995 -15.347 1.00 44.06 883 SER A O 1
ATOM 6934 N N . PRO A 1 884 ? -23.868 -22.313 -17.444 1.00 41.50 884 PRO A N 1
ATOM 6935 C CA . PRO A 1 884 ? -22.620 -22.906 -17.925 1.00 41.50 884 PRO A CA 1
ATOM 6936 C C . PRO A 1 884 ? -21.483 -21.877 -17.959 1.00 41.50 884 PRO A C 1
ATOM 6938 O O . PRO A 1 884 ? -21.322 -21.136 -18.931 1.00 41.50 884 PRO A O 1
ATOM 6941 N N . THR A 1 885 ? -20.680 -21.844 -16.899 1.00 43.28 885 THR A N 1
ATOM 6942 C CA . THR A 1 885 ? -19.415 -21.107 -16.841 1.00 43.28 885 THR A CA 1
ATOM 6943 C C . THR A 1 885 ? -18.257 -22.025 -17.230 1.00 43.28 885 THR A C 1
ATOM 6945 O O . THR A 1 885 ? -18.182 -23.180 -16.814 1.00 43.28 885 THR A O 1
ATOM 6948 N N . ALA A 1 886 ? -17.377 -21.520 -18.095 1.00 41.28 886 ALA A N 1
ATOM 6949 C CA . ALA A 1 886 ? -16.267 -22.291 -18.640 1.00 41.28 886 ALA A CA 1
ATOM 6950 C C . ALA A 1 886 ? -15.123 -22.459 -17.624 1.00 41.28 886 ALA A C 1
ATOM 6952 O O . ALA A 1 886 ? -14.754 -21.509 -16.938 1.00 41.28 886 ALA A O 1
ATOM 6953 N N . ASP A 1 887 ? -14.564 -23.669 -17.616 1.00 40.44 887 ASP A N 1
ATOM 6954 C CA . ASP A 1 887 ? -13.240 -24.089 -17.147 1.00 40.44 887 ASP A CA 1
ATOM 6955 C C . ASP A 1 887 ? -12.758 -23.608 -15.768 1.00 40.44 887 ASP A C 1
ATOM 6957 O O . ASP A 1 887 ? -12.243 -22.507 -15.563 1.00 40.44 887 ASP A O 1
ATOM 6961 N N . GLY A 1 888 ? -12.837 -24.528 -14.806 1.00 46.53 888 GLY A N 1
ATOM 6962 C CA . GLY A 1 888 ? -12.370 -24.314 -13.444 1.00 46.53 888 GLY A CA 1
ATOM 6963 C C . GLY A 1 888 ? -10.847 -24.373 -13.291 1.00 46.53 888 GLY A C 1
ATOM 6964 O O . GLY A 1 888 ? -10.216 -25.381 -13.594 1.00 46.53 888 GLY A O 1
ATOM 6965 N N . TYR A 1 889 ? -10.290 -23.336 -12.665 1.00 35.22 889 TYR A N 1
ATOM 6966 C CA . TYR A 1 889 ? -9.038 -23.406 -11.910 1.00 35.22 889 TYR A CA 1
ATOM 6967 C C . TYR A 1 889 ? -9.203 -22.646 -10.590 1.00 35.22 889 TYR A C 1
ATOM 6969 O O . TYR A 1 889 ? -9.154 -21.419 -10.559 1.00 35.22 889 TYR A O 1
ATOM 6977 N N . ILE A 1 890 ? -9.357 -23.378 -9.483 1.00 32.09 890 ILE A N 1
ATOM 6978 C CA . ILE A 1 890 ? -9.248 -22.830 -8.123 1.00 32.09 890 ILE A CA 1
ATOM 6979 C C . ILE A 1 890 ? -8.126 -23.588 -7.416 1.00 32.09 890 ILE A C 1
ATOM 6981 O 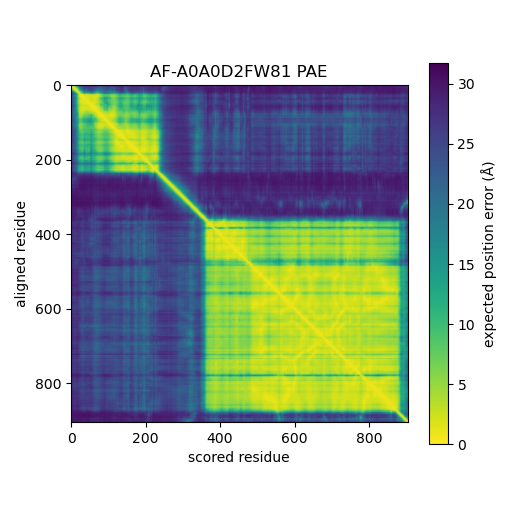O . ILE A 1 890 ? -8.184 -24.806 -7.256 1.00 32.09 890 ILE A O 1
ATOM 6985 N N . HIS A 1 891 ? -7.071 -22.868 -7.031 1.00 32.59 891 HIS A N 1
ATOM 6986 C CA . HIS A 1 891 ? -5.898 -23.465 -6.397 1.00 32.59 891 HIS A CA 1
ATOM 6987 C C . HIS A 1 891 ? -6.225 -23.995 -4.995 1.00 32.59 891 HIS A C 1
ATOM 6989 O O . HIS A 1 891 ? -6.828 -23.302 -4.175 1.00 32.59 891 HIS A O 1
ATOM 6995 N N . GLY A 1 892 ? -5.813 -25.236 -4.733 1.00 30.36 892 GLY A N 1
ATOM 6996 C CA . GLY A 1 892 ? -6.204 -25.979 -3.542 1.00 30.36 892 GLY A CA 1
ATOM 6997 C C . GLY A 1 892 ? -5.585 -25.495 -2.228 1.00 30.36 892 GLY A C 1
ATOM 6998 O O . GLY A 1 892 ? -4.502 -24.911 -2.180 1.00 30.36 892 GLY A O 1
ATOM 6999 N N . PHE A 1 893 ? -6.280 -25.838 -1.146 1.00 32.91 893 PHE A N 1
ATOM 7000 C CA . PHE A 1 893 ? -5.693 -26.064 0.169 1.00 32.91 893 PHE A CA 1
ATOM 7001 C C . PHE A 1 893 ? -5.745 -27.566 0.436 1.00 32.91 893 PHE A C 1
ATOM 7003 O O . PHE A 1 893 ? -6.841 -28.126 0.494 1.00 32.91 893 PHE A O 1
ATOM 7010 N N . GLU A 1 894 ? -4.594 -28.183 0.674 1.00 34.19 894 GLU A N 1
ATOM 7011 C CA . GLU A 1 894 ? -4.537 -29.400 1.479 1.00 34.19 894 GLU A CA 1
ATOM 7012 C C . GLU A 1 894 ? -4.609 -28.983 2.952 1.00 34.19 894 GLU A C 1
ATOM 7014 O O . GLU A 1 894 ? -3.839 -28.141 3.423 1.00 34.19 894 GLU A O 1
ATOM 7019 N N . GLU A 1 895 ? -5.584 -29.528 3.673 1.00 37.88 895 GLU A N 1
ATOM 7020 C CA . GLU A 1 895 ? -5.604 -29.479 5.133 1.00 37.88 895 GLU A CA 1
ATOM 7021 C C . GLU A 1 895 ? -4.816 -30.685 5.667 1.00 37.88 895 GLU A C 1
ATOM 7023 O O . GLU A 1 895 ? -4.842 -31.744 5.034 1.00 37.88 895 GLU A O 1
ATOM 7028 N N . PRO A 1 896 ? -4.129 -30.577 6.821 1.00 36.12 896 PRO A N 1
ATOM 7029 C CA . PRO A 1 896 ? -3.640 -31.761 7.519 1.00 36.12 896 PRO A CA 1
ATOM 7030 C C . PRO A 1 896 ? -4.822 -32.690 7.806 1.00 36.12 896 PRO A C 1
ATOM 7032 O O . PRO A 1 896 ? -5.886 -32.218 8.216 1.00 36.12 896 PRO A O 1
ATOM 7035 N N . THR A 1 897 ? -4.646 -33.995 7.609 1.00 34.09 897 THR A N 1
ATOM 7036 C CA . THR A 1 897 ? -5.696 -34.975 7.900 1.00 34.09 897 THR A CA 1
ATOM 7037 C C . THR A 1 897 ? -6.135 -34.887 9.374 1.00 34.09 897 THR A C 1
ATOM 7039 O O . THR A 1 897 ? -5.289 -34.686 10.252 1.00 34.09 897 THR A O 1
ATOM 7042 N N . PRO A 1 898 ? -7.442 -35.034 9.689 1.00 36.09 898 PRO A N 1
ATOM 7043 C CA . PRO A 1 898 ? -7.954 -34.861 11.056 1.00 36.09 898 PRO A CA 1
ATOM 7044 C C . PRO A 1 898 ? -7.355 -35.794 12.122 1.00 36.09 898 PRO A C 1
ATOM 7046 O O . PRO A 1 898 ? -7.472 -35.507 13.313 1.00 36.09 898 PRO A O 1
ATOM 7049 N N . ASP A 1 899 ? -6.700 -36.882 11.714 1.00 38.72 899 ASP A N 1
ATOM 7050 C CA . ASP A 1 899 ? -6.181 -37.934 12.599 1.00 38.72 899 ASP A CA 1
ATOM 7051 C C . ASP A 1 899 ? -5.010 -37.491 13.505 1.00 38.72 899 ASP A C 1
ATOM 7053 O O . ASP A 1 899 ? -4.596 -38.239 14.388 1.00 38.72 899 ASP A O 1
ATOM 7057 N N . GLY A 1 900 ? -4.490 -36.268 13.333 1.00 38.66 900 GLY A N 1
ATOM 7058 C CA . GLY A 1 900 ? -3.388 -35.715 14.132 1.00 38.66 900 GLY A CA 1
ATOM 7059 C C . GLY A 1 900 ? -3.771 -34.941 15.405 1.00 38.66 900 GLY A C 1
ATOM 7060 O O . GLY A 1 900 ? -2.874 -34.414 16.055 1.00 38.66 900 GLY A O 1
ATOM 7061 N N . LEU A 1 901 ? -5.060 -34.799 15.754 1.00 38.00 901 LEU A N 1
ATOM 7062 C CA . LEU A 1 901 ? -5.503 -33.928 16.867 1.00 38.00 901 LEU A CA 1
ATOM 7063 C C . LEU A 1 901 ? -6.526 -34.554 17.835 1.00 38.00 901 LEU A C 1
ATOM 7065 O O . LEU A 1 901 ? -7.243 -33.839 18.535 1.00 38.00 901 LEU A O 1
ATOM 7069 N N . SER A 1 902 ? -6.586 -35.885 17.931 1.00 37.31 902 SER A N 1
ATOM 7070 C CA . SER A 1 902 ? -7.397 -36.553 18.960 1.00 37.31 902 SER A CA 1
ATOM 7071 C C . SER A 1 902 ? -6.702 -37.760 19.597 1.00 37.31 902 SER A C 1
ATOM 7073 O O . SER A 1 902 ? -7.141 -38.897 19.403 1.00 37.31 902 SER A O 1
ATOM 7075 N N . LYS A 1 903 ? -5.636 -37.497 20.370 1.00 38.66 903 LYS A N 1
ATOM 7076 C CA . LYS A 1 903 ? -5.201 -38.282 21.545 1.00 38.66 903 LYS A CA 1
ATOM 7077 C C . LYS A 1 903 ? -3.981 -37.640 22.216 1.00 38.66 903 LYS A C 1
ATOM 7079 O O . LYS A 1 903 ? -2.856 -38.000 21.903 1.00 38.66 903 LYS A O 1
ATOM 7084 N N . GLU A 1 904 ? -4.255 -36.745 23.158 1.00 33.28 904 GLU A N 1
ATOM 7085 C CA . GLU A 1 904 ? -3.455 -36.454 24.359 1.00 33.28 904 GLU A CA 1
ATOM 7086 C C . GLU A 1 904 ? -4.393 -35.822 25.401 1.00 33.28 904 GLU A C 1
ATOM 7088 O O . GLU A 1 904 ? -5.207 -34.956 24.999 1.00 33.28 904 GLU A O 1
#

Radius of gyration: 38.37 Å; Cα contacts (8 Å, |Δi|>4): 1109; chains: 1; bounding box: 65×127×137 Å

pLDDT: mean 81.49, std 23.65, range [24.95, 98.88]

Solvent-accessible surface area (backbone atoms only — not comparable to full-atom values): 54135 Å² total; per-residue (Å²): 130,91,86,80,88,77,76,84,75,82,73,78,77,80,77,81,74,85,69,81,73,63,50,67,62,53,49,48,49,49,44,63,15,39,59,86,98,42,76,41,97,36,64,67,57,30,52,52,50,46,69,71,40,53,77,64,60,29,49,55,48,51,53,52,38,51,53,55,46,52,52,53,49,52,52,51,19,47,52,25,34,51,50,52,51,53,36,66,73,35,68,78,46,40,69,48,45,76,78,42,54,72,62,50,46,56,34,48,53,27,21,47,54,41,46,58,46,50,49,49,24,50,54,24,47,49,57,31,29,76,66,54,36,54,68,53,46,53,62,63,40,52,90,55,68,82,56,56,37,70,49,32,50,40,53,29,59,49,44,78,74,40,57,58,71,60,47,48,54,56,44,48,32,30,35,50,47,38,53,78,55,70,51,94,93,57,73,64,78,67,50,58,82,52,76,61,36,59,42,41,64,72,76,47,48,74,73,38,72,78,52,73,58,54,62,87,71,55,21,37,74,42,97,63,70,35,52,38,58,31,71,75,68,67,63,75,79,79,82,88,86,88,86,84,78,91,85,78,92,88,79,86,89,81,91,85,89,82,88,83,90,83,90,83,90,87,83,82,90,82,91,84,90,84,89,85,87,88,86,83,88,84,87,87,88,84,88,84,86,88,76,88,86,87,89,82,92,76,90,81,88,84,81,92,78,89,79,91,79,85,88,80,89,76,92,75,88,82,83,83,90,81,86,86,87,84,80,89,86,88,86,87,86,80,91,80,87,88,90,86,85,83,92,79,88,90,89,78,91,74,78,81,77,83,77,86,69,86,72,74,75,73,75,78,75,74,72,44,39,87,91,56,58,68,71,58,54,52,67,35,63,56,91,56,90,54,57,45,37,54,42,55,51,50,44,53,53,50,52,56,32,51,76,67,72,36,47,72,24,63,70,43,53,47,39,44,38,47,55,69,28,31,62,69,82,93,57,56,64,67,61,46,49,53,54,51,51,54,47,40,50,23,55,53,59,64,36,51,24,48,49,38,64,34,92,90,43,31,81,43,36,36,75,92,59,31,65,79,45,74,76,71,70,31,78,90,58,92,67,80,76,80,84,77,78,81,88,76,66,55,72,65,46,28,50,51,46,24,62,78,68,70,51,58,67,65,52,39,69,52,38,37,43,50,75,44,87,74,44,57,55,32,74,67,47,46,28,77,63,90,57,72,95,45,55,72,43,31,48,44,62,53,38,57,54,47,54,53,44,48,56,58,70,54,76,66,60,95,86,39,79,63,48,27,44,34,78,80,42,48,48,45,63,58,52,50,51,62,45,36,39,64,66,62,54,42,51,48,37,41,67,32,85,76,41,61,78,50,46,32,42,52,67,43,48,29,34,55,27,39,61,70,27,64,38,60,46,43,29,24,68,39,25,53,57,52,34,49,76,39,46,50,41,59,58,45,40,40,35,39,35,27,70,33,70,36,42,71,85,47,28,42,28,31,34,51,36,37,64,80,40,38,67,54,52,37,48,55,32,45,77,69,68,69,62,66,91,47,50,53,41,76,52,50,59,90,74,56,40,71,66,51,28,64,73,72,70,35,55,85,38,62,54,50,38,49,51,24,19,32,38,41,32,44,43,60,35,43,34,35,29,49,52,54,28,71,49,72,44,38,35,40,41,63,29,48,42,39,46,31,81,39,70,35,38,32,51,38,49,36,32,37,37,44,69,50,40,21,48,15,56,73,59,45,31,65,42,85,36,32,82,60,34,43,70,66,86,80,72,72,61,92,56,40,58,90,36,62,60,88,86,71,91,78,42,54,50,27,36,18,17,45,38,77,37,65,65,89,39,69,65,22,47,52,48,47,41,38,62,62,69,44,54,71,64,57,28,51,54,52,48,51,57,44,49,53,52,48,30,29,52,50,60,55,49,46,54,52,28,50,52,43,34,33,68,76,44,42,92,58,10,59,66,53,24,55,76,70,74,45,75,72,55,78,78,80,78,75,79,66,77,88,56,92,74,82,82,92,83,79,88,81,79,88,72,83,69,79,87,79,76,82,88,132